Protein 6TA7 (pdb70)

InterPro domains:
  IPR000504 RNA recognition motif domain [PF00076] (342-396)
  IPR000504 RNA recognition motif domain [PS50102] (340-415)
  IPR000504 RNA recognition motif domain [SM00360] (341-411)
  IPR002075 Nuclear transport factor 2 domain [PF02136] (11-133)
  IPR012677 Nucleotide-binding alpha-beta plait domain superfamily [G3DSA:3.30.70.330] (318-453)
  IPR018222 Nuclear transport factor 2, eukaryote [PS50177] (11-133)
  IPR018222 Nuclear transport factor 2, eukaryote [cd00780] (7-135)
  IPR032710 NTF2-like domain superfamily [SSF54427] (4-133)
  IPR034374 G3BP1, RNA recognition motif [cd12463] (337-416)
  IPR035979 RNA-binding domain superfamily [SSF54928] (336-443)
  IPR039539 Ras GTPase-activating protein-binding protein [PTHR10693] (8-444)

Organism: Homo sapiens (NCBI:txid9606)

Secondary structure (P-SEA, 3-state):
ccccccccaaaaaaaaaaaaaaaaacccccccccccccbbbbccccccccbbbbbbcaaaaaaaaaaaccccbbbbbcbbbbbbccccbbbbbbbbbbbccccccccccbbbbbccccccbbbbbbccccc/ccccaaaaaaaaaaaaaaaaacccccccccccccbbbbccccccccccbbbbbcaaaaaaaaaaacccbbbbbbcbbbbbbccccbbbbbbbbbbbcccccbbbbcbbbbbcccccccbbbbbbccccc/ccccaaaaaaaaaaaaaaaaacccccccccccccbbbbcbbbccccbbbbbcaaaaaaaaaaacccbbbbbbcbbbbbbccccbbbbbbbbbbbccccccccccbbbbbcccccccbbbbbbcccccc/ccccaaaaaaaaaaaaaaaaacccccccccccccbbbbccccccccaaaaaaaaaaaccccbbbbbcbbbbbbccccbbbbbbbbbbbccccccccbbbbbbbbbcccccccccbbbbbbccccc/cccccaaaaaaaaaaaaaaaaaccccccccccccccccccccccccaaaaaaaaaaaccccbbbbbcbbbbbbccccbbbbbbbbbbbccccccccbbbbbbbcccccccccccbbbbbbccccc/cccccccaaaaaaaaaaaaaaaaacccccccccccccbbbbbccccccbbbbbcaaaaaaaaaaaccccbbbbbcbbbbbbccccbbbbbbbbbbbccccccccbbbbbbbcccccccccccbbbbbcc/cccccccccccccccccccc/cccc

B-factor: mean 66.83, std 31.24, range [25.04, 595.32]

Sequence (791 aa):
SMVMEKPSPLLVGREFVRQYYTLLNQAPDMLHRFYGKNSSYVHGGLDSNKPADAVYGQKEIHRKVMSQNFTNCHTKIRHVDDAHATLNDGVVVQVMGLLSNNNQALRRFMQTFVLAPFYVHNDIFRYQDEVFEKPSPLLVGREFVRQYYTLLNQAPDMLHRFYGKNSSYVHGGLDSNGKPADAVYGQKEIHRKVMSQNFTNCHTKIRHVDAHATLNDGVVVQVMGLLSNNNQALRRFMQTFVLAPEFYVHNDIFRYQDEVFEKPSPLLVGREFVRQYYTLLNQAPDMLHRFYGKNSSYVHGADAVYGQKEIHRKVMSQNFTNCHTKIRHVDAHATLNDGVVVQVMGLLSNNNQALRRFMQTFVLAPEGANKFYVHNDIFRYQDEVFMVMEKPSPLLVGREFVRQYYTLLNQAPDMLHRFYGKNSSYVHGGLDSPADAVYGQKEIHRKVMSQNFTNCHTKIRHVDAHATLNDGVVVQVMGLLSNNNQALRRFMQTFVLAPEVANKFYVHNDIFRYQMAQMQGPYNFIQDSMLDFENYNFIEKPSPLLVGREFVRQYYTLLNQAPDMLHRFYGKNSSYVHGGLDSKPADAVYGQKEIHRKVMSQNFTNCHTKIRHVDAHATLNDGVVVQVMGLLSNNNQALRRFMQTFVLAPEFYVHNDIFRYQDEVFGMEKPSPLLVGREFVRQYYTLLNQAPDMLHRFYGKNSSYVHADAVYGQKEIHRKVMSQNFTNCHTKIRHVDAHATLNDGVVVQVMGLLSNNNQALRRFMQTFVLAPEVANKFYVHNDIFRYQDEVF

GO terms:
  GO:0005737 cytoplasm (C, IDA)
  GO:0010494 cytoplasmic stress granule (C, IDA)
  GO:0043024 ribosomal small subunit binding (F, IDA)
  GO:0032481 positive regulation of type I interferon production (P, IDA)
  GO:0034063 stress granule assembly (P, IDA)
  GO:0140693 molecular condensate scaffold activity (F, IDA)
  GO:0005634 nucleus (C, EXP)
  GO:0016887 ATP hydrolysis activity (F, EXP)
  GO:0032481 positive regulation of type I interferon production (P, IMP)
  GO:0051607 defense response to virus (P, IMP)
  GO:0005515 protein binding (F, IPI)
  GO:0005634 nucleus (C, TAS)
  GO:0003678 DNA helicase activity (F, TAS)
  GO:0003724 RNA helicase activity (F, TAS)
  GO:0007265 Ras protein signal transduction (P, TAS)
  GO:0003678 DNA helicase activity (F, IDA)
  GO:0003724 RNA helicase activity (F, IDA)
  GO:0033677 DNA/RNA helicase activity (F, IDA)
  GO:0005829 cytosol (C, TAS)
  GO:0005829 cytosol (C, IDA)

Structure (mmCIF, N/CA/C/O backbone):
data_6TA7
#
_entry.id   6TA7
#
_cell.length_a   81.558
_cell.length_b   100.038
_cell.length_c   113.345
_cell.angle_alpha   90.000
_cell.angle_beta   90.000
_cell.angle_gamma   90.000
#
_symmetry.space_group_name_H-M   'P 21 21 21'
#
loop_
_entity.id
_entity.type
_entity.pdbx_description
1 polymer 'Ras GTPase-activating protein-binding protein 1'
2 polymer Caprin-1
3 non-polymer 'SODIUM ION'
4 non-polymer 'CHLORIDE ION'
5 water water
#
loop_
_atom_site.group_PDB
_atom_site.id
_atom_site.type_symbol
_atom_site.label_atom_id
_atom_site.label_alt_id
_atom_site.label_comp_id
_atom_site.label_asym_id
_atom_site.label_entity_id
_atom_site.label_seq_id
_atom_site.pdbx_PDB_ins_code
_atom_site.Cartn_x
_atom_site.Cartn_y
_atom_site.Cartn_z
_atom_site.occupancy
_atom_site.B_iso_or_equiv
_atom_site.auth_seq_id
_atom_site.auth_comp_id
_atom_site.auth_asym_id
_atom_site.auth_atom_id
_atom_site.pdbx_PDB_model_num
ATOM 1 N N . SER A 1 1 ? -14.66600 -32.85000 -12.47100 1.000 93.38225 0 SER A N 1
ATOM 2 C CA . SER A 1 1 ? -13.36100 -32.80700 -11.82200 1.000 98.08808 0 SER A CA 1
ATOM 3 C C . SER A 1 1 ? -12.87100 -31.37400 -11.64900 1.000 95.71411 0 SER A C 1
ATOM 4 O O . SER A 1 1 ? -12.50200 -30.96300 -10.54700 1.000 93.57175 0 SER A O 1
ATOM 7 N N . MET A 1 2 ? -12.86200 -30.61400 -12.74100 1.000 89.77655 1 MET A N 1
ATOM 8 C CA . MET A 1 2 ? -12.37900 -29.24200 -12.67700 1.000 76.82237 1 MET A CA 1
ATOM 9 C C . MET A 1 2 ? -12.94900 -28.44200 -13.83600 1.000 67.98973 1 MET A C 1
ATOM 10 O O . MET A 1 2 ? -13.17200 -28.97700 -14.92200 1.000 79.62007 1 MET A O 1
ATOM 24 N N . VAL A 1 3 ? -13.16200 -27.14700 -13.59700 1.000 60.25722 2 VAL A N 1
ATOM 25 C CA . VAL A 1 3 ? -13.66100 -26.24100 -14.62900 1.000 61.18628 2 VAL A CA 1
ATOM 26 C C . VAL A 1 3 ? -13.03800 -24.87000 -14.41100 1.000 54.26177 2 VAL A C 1
ATOM 27 O O . VAL A 1 3 ? -13.22100 -24.25800 -13.35400 1.000 56.13831 2 VAL A O 1
ATOM 40 N N . MET A 1 4 ? -12.28700 -24.40200 -15.40100 1.000 51.94044 3 MET A N 1
ATOM 41 C CA . MET A 1 4 ? -11.61400 -23.11700 -15.33600 1.000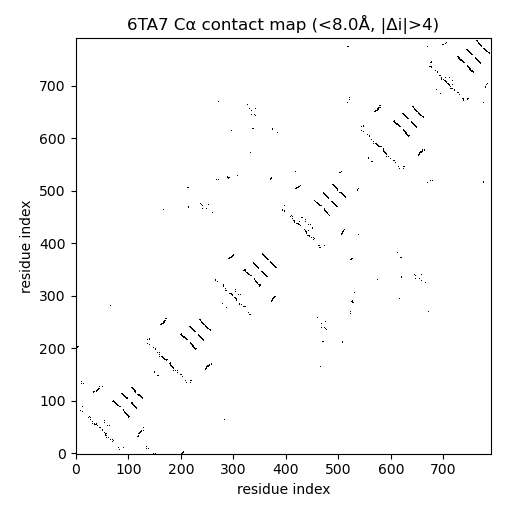 46.31345 3 MET A CA 1
ATOM 42 C C . MET A 1 4 ? -11.67700 -22.48400 -16.71000 1.000 46.81088 3 MET A C 1
ATOM 43 O O . MET A 1 4 ? -11.53900 -23.18100 -17.71600 1.000 52.87476 3 MET A O 1
ATOM 57 N N . GLU A 1 5 ? -11.88300 -21.17200 -16.74600 1.000 48.78480 4 GLU A N 1
ATOM 58 C CA . GLU A 1 5 ? -11.95600 -20.46800 -18.01400 1.000 55.71721 4 GLU A CA 1
ATOM 59 C C . GLU A 1 5 ? -10.63700 -20.59800 -18.76300 1.000 61.52580 4 GLU A C 1
ATOM 60 O O . GLU A 1 5 ? -9.55500 -20.65300 -18.16800 1.000 49.91388 4 GLU A O 1
ATOM 72 N N . LYS A 1 6 ? -10.74100 -20.65800 -20.08500 1.000 57.85694 5 LYS A N 1
ATOM 73 C CA . LYS A 1 6 ? -9.56600 -20.72100 -20.93300 1.000 54.89342 5 LYS A CA 1
ATOM 74 C C . LYS A 1 6 ? -8.74800 -19.44000 -20.77900 1.000 48.15841 5 LYS A C 1
ATOM 75 O O . LYS A 1 6 ? -9.29200 -18.38000 -20.45800 1.000 49.02693 5 LYS A O 1
ATOM 94 N N . PRO A 1 7 ? -7.43600 -19.50600 -20.99000 1.000 56.03567 6 PRO A N 1
ATOM 95 C CA . PRO A 1 7 ? -6.63200 -18.28100 -20.91700 1.000 53.41167 6 PRO A CA 1
ATOM 96 C C . PRO A 1 7 ? -7.01100 -17.28600 -22.00700 1.000 44.62377 6 PRO A C 1
ATOM 97 O O . PRO A 1 7 ? -7.35000 -17.65100 -23.13500 1.000 54.87763 6 PRO A O 1
ATOM 108 N N . SER A 1 8 ? -6.93200 -16.00900 -21.65400 1.000 45.58704 7 SER A N 1
ATOM 109 C CA . SER A 1 8 ? -7.23700 -14.92400 -22.57000 1.000 44.15003 7 SER A CA 1
ATOM 110 C C . SER A 1 8 ? -6.30900 -14.96100 -23.79100 1.000 47.33462 7 SER A C 1
ATOM 111 O O . SER A 1 8 ? -5.15000 -15.38100 -23.69600 1.000 47.84521 7 SER A O 1
ATOM 119 N N . PRO A 1 9 ? -6.79900 -14.55500 -24.96600 1.000 43.99475 8 PRO A N 1
ATOM 120 C CA . PRO A 1 9 ? -5.90400 -14.49200 -26.13200 1.000 40.54433 8 PRO A CA 1
ATOM 121 C C . PRO A 1 9 ? -4.64400 -13.68200 -25.86300 1.000 41.38917 8 PRO A C 1
ATOM 122 O O . PRO A 1 9 ? -3.57400 -14.00800 -26.39300 1.000 40.54433 8 PRO A O 1
ATOM 133 N N . LEU A 1 10 ? -4.73000 -12.63600 -25.04300 1.000 36.66229 9 LEU A N 1
ATOM 134 C CA . LEU A 1 10 ? -3.53900 -11.83800 -24.77600 1.000 44.12108 9 LEU A CA 1
ATOM 135 C C . LEU A 1 10 ? -2.49900 -12.63000 -23.99100 1.000 36.68861 9 LEU A C 1
ATOM 136 O O . LEU A 1 10 ? -1.29900 -12.53200 -24.27000 1.000 40.09954 9 LEU A O 1
ATOM 152 N N . LEU A 1 11 ? -2.93000 -13.44300 -23.02700 1.000 44.31584 10 LEU A N 1
ATOM 153 C CA . LEU A 1 11 ? -1.97500 -14.25700 -22.27300 1.000 44.39480 10 LEU A CA 1
ATOM 154 C C . LEU A 1 11 ? -1.30100 -15.28400 -23.17600 1.000 45.35544 10 LEU A C 1
ATOM 155 O O . LEU A 1 11 ? -0.08200 -15.50500 -23.08800 1.000 42.73670 10 LEU A O 1
ATOM 171 N N . VAL A 1 12 ? -2.07500 -15.92000 -24.05600 1.000 37.88086 11 VAL A N 1
ATOM 172 C CA . VAL A 1 12 ? -1.51000 -16.90500 -24.98100 1.000 38.30986 11 VAL A CA 1
ATOM 173 C C . VAL A 1 12 ? -0.53200 -16.23600 -25.94200 1.000 43.54206 11 VAL A C 1
ATOM 174 O O . VAL A 1 12 ? 0.59200 -16.71200 -26.15500 1.000 43.99212 11 VAL A O 1
ATOM 187 N N . GLY A 1 13 ? -0.94700 -15.11300 -26.53000 1.000 42.45509 12 GLY A N 1
ATOM 188 C CA . GLY A 1 13 ? -0.11400 -14.43500 -27.50800 1.000 38.75728 12 GLY A CA 1
ATOM 189 C C . GLY A 1 13 ? 1.17200 -13.90300 -26.91700 1.000 40.84174 12 GLY A C 1
ATOM 190 O O . GLY A 1 13 ? 2.23300 -13.99000 -27.54000 1.000 40.16008 12 GLY A O 1
ATOM 194 N N . ARG A 1 14 ? 1.08800 -13.29800 -25.73300 1.000 40.31010 13 ARG A N 1
ATOM 195 C CA . ARG A 1 14 ? 2.28600 -12.77700 -25.08700 1.000 38.76254 13 ARG A CA 1
ATOM 196 C C . ARG A 1 14 ? 3.26000 -13.89800 -24.75300 1.000 43.23939 13 ARG A C 1
ATOM 197 O O . ARG A 1 14 ? 4.47200 -13.73900 -24.92100 1.000 39.10995 13 ARG A O 1
ATOM 218 N N . GLU A 1 15 ? 2.76100 -15.04200 -24.27500 1.000 34.53835 14 GLU A N 1
ATOM 219 C CA . GLU A 1 15 ? 3.66500 -16.15200 -23.98000 1.000 35.41214 14 GLU A CA 1
ATOM 220 C C . GLU A 1 15 ? 4.28700 -16.69600 -25.26500 1.000 37.71505 14 GLU A C 1
ATOM 221 O O . GLU A 1 15 ? 5.47200 -17.04300 -25.28800 1.000 37.38080 14 GLU A O 1
ATOM 233 N N . PHE A 1 16 ? 3.51800 -16.75000 -26.35800 1.000 38.20458 15 PHE A N 1
ATOM 234 C CA . PHE A 1 16 ? 4.10900 -17.22100 -27.60100 1.000 35.01472 15 PHE A CA 1
ATOM 235 C C . PHE A 1 16 ? 5.20300 -16.27800 -28.07100 1.000 32.44336 15 PHE A C 1
ATOM 236 O O . PHE A 1 16 ? 6.27000 -16.71600 -28.51000 1.000 36.15960 15 PHE A O 1
ATOM 253 N N . VAL A 1 17 ? 4.94400 -14.97700 -28.01900 1.000 31.76170 16 VAL A N 1
ATOM 254 C CA . VAL A 1 17 ? 5.95200 -14.01300 -28.42900 1.000 31.94067 16 VAL A CA 1
ATOM 255 C C . VAL A 1 17 ? 7.21100 -14.17900 -27.58900 1.000 36.27540 16 VAL A C 1
ATOM 256 O O . VAL A 1 17 ? 8.32800 -14.15300 -28.11400 1.000 38.67832 16 VAL A O 1
ATOM 269 N N . ARG A 1 18 ? 7.06000 -14.37300 -26.27500 1.000 35.52268 17 ARG A N 1
ATOM 270 C CA . ARG A 1 18 ? 8.23900 -14.58500 -25.43500 1.000 33.68035 17 ARG A CA 1
ATOM 271 C C . ARG A 1 18 ? 9.02600 -15.81300 -25.88800 1.000 34.07514 17 ARG A C 1
ATOM 272 O O . ARG A 1 18 ? 10.26200 -15.78200 -25.97500 1.000 38.33881 17 ARG A O 1
ATOM 293 N N . GLN A 1 19 ? 8.33000 -16.92100 -26.13800 1.000 39.89952 18 GLN A N 1
ATOM 294 C CA . GLN A 1 19 ? 9.02100 -18.14600 -26.52600 1.000 39.42578 18 GLN A CA 1
ATOM 295 C C . GLN A 1 19 ? 9.69800 -17.97900 -27.87700 1.000 31.10636 18 GLN A C 1
ATOM 296 O O . GLN A 1 19 ? 10.80800 -18.48500 -28.09400 1.000 34.17778 18 GLN A O 1
ATOM 310 N N . TYR A 1 20 ? 9.00800 -17.31300 -28.81300 1.000 32.18281 19 TYR A N 1
ATOM 311 C CA . TYR A 1 20 ? 9.51800 -17.14000 -30.16700 1.000 33.65140 19 TYR A CA 1
ATOM 312 C C . TYR A 1 20 ? 10.84800 -16.40200 -30.14500 1.000 30.36943 19 TYR A C 1
ATOM 313 O O . TYR A 1 20 ? 11.84500 -16.88100 -30.68900 1.000 35.30423 19 TYR A O 1
ATOM 331 N N . TYR A 1 21 ? 10.89400 -15.25800 -29.47200 1.000 32.60654 20 TYR A N 1
ATOM 332 C CA . TYR A 1 21 ? 12.09300 -14.43700 -29.46800 1.000 38.00719 20 TYR A CA 1
ATOM 333 C C . TYR A 1 21 ? 13.14600 -14.95300 -28.50300 1.000 43.07622 20 TYR A C 1
ATOM 334 O O . TYR A 1 21 ? 14.32300 -14.64500 -28.69200 1.000 45.86339 20 TYR A O 1
ATOM 352 N N . THR A 1 22 ? 12.76300 -15.76400 -27.50900 1.000 35.79377 21 THR A N 1
ATOM 353 C CA . THR A 1 22 ? 13.76100 -16.49300 -26.73800 1.000 43.29466 21 THR A CA 1
ATOM 354 C C . THR A 1 22 ? 14.45200 -17.53600 -27.60700 1.000 42.67617 21 THR A C 1
ATOM 355 O O . THR A 1 22 ? 15.67900 -17.64200 -27.59500 1.000 39.39157 21 THR A O 1
ATOM 366 N N . LEU A 1 23 ? 13.67900 -18.28800 -28.39200 1.000 42.94725 22 LEU A N 1
ATOM 367 C CA . LEU A 1 23 ? 14.26300 -19.27700 -29.28600 1.000 41.92608 22 LEU A CA 1
ATOM 368 C C . LEU A 1 23 ? 15.09400 -18.61100 -30.37700 1.000 38.85466 22 LEU A C 1
ATOM 369 O O . LEU A 1 23 ? 16.13500 -19.14000 -30.78100 1.000 46.63191 22 LEU A O 1
ATOM 385 N N . LEU A 1 24 ? 14.65300 -17.44800 -30.86200 1.000 39.20207 23 LEU A N 1
ATOM 386 C CA . LEU A 1 24 ? 15.42600 -16.72800 -31.86500 1.000 39.91268 23 LEU A CA 1
ATOM 387 C C . LEU A 1 24 ? 16.79700 -16.34000 -31.33800 1.000 42.55773 23 LEU A C 1
ATOM 388 O O . LEU A 1 24 ? 17.76600 -16.31700 -32.10000 1.000 40.96544 23 LEU A O 1
ATOM 404 N N . ASN A 1 25 ? 16.90400 -16.03100 -30.04400 1.000 39.29945 24 ASN A N 1
ATOM 405 C CA . ASN A 1 25 ? 18.21000 -15.71200 -29.48700 1.000 45.28964 24 ASN A CA 1
ATOM 406 C C . ASN A 1 25 ? 19.00300 -16.96800 -29.15900 1.000 43.75525 24 ASN A C 1
ATOM 407 O O . ASN A 1 25 ? 20.19600 -17.04400 -29.45300 1.000 49.17432 24 ASN A O 1
ATOM 418 N N . GLN A 1 26 ? 18.35700 -17.95900 -28.54900 1.000 49.57963 25 GLN A N 1
ATOM 419 C CA . GLN A 1 26 ? 19.06000 -19.11800 -28.01200 1.000 49.22432 25 GLN A CA 1
ATOM 420 C C . GLN A 1 26 ? 19.29600 -20.20800 -29.05000 1.000 48.56109 25 GLN A C 1
ATOM 421 O O . GLN A 1 26 ? 20.37100 -20.80500 -29.07400 1.000 50.36920 25 GLN A O 1
ATOM 435 N N . ALA A 1 27 ? 18.30500 -20.51100 -29.88800 1.000 41.44444 26 ALA A N 1
ATOM 436 C CA . ALA A 1 27 ? 18.41900 -21.63600 -30.80600 1.000 40.61803 26 ALA A CA 1
ATOM 437 C C . ALA A 1 27 ? 17.50600 -21.41800 -31.99800 1.000 45.46598 26 ALA A C 1
ATOM 438 O O . ALA A 1 27 ? 16.50100 -22.12000 -32.13900 1.000 39.62580 26 ALA A O 1
ATOM 445 N N . PRO A 1 28 ? 17.83300 -20.45800 -32.88100 1.000 46.22923 27 PRO A N 1
ATOM 446 C CA . PRO A 1 28 ? 16.99800 -20.24500 -34.07900 1.000 40.66540 27 PRO A CA 1
ATOM 447 C C . PRO A 1 28 ? 16.86100 -21.49300 -34.93200 1.000 45.88971 27 PRO A C 1
ATOM 448 O O . PRO A 1 28 ? 15.88600 -21.60000 -35.67900 1.000 48.36106 27 PRO A O 1
ATOM 459 N N . ASP A 1 29 ? 17.79600 -22.44800 -34.82700 1.000 40.22851 28 ASP A N 1
ATOM 460 C CA . ASP A 1 29 ? 17.69900 -23.70800 -35.56800 1.000 42.29718 28 ASP A CA 1
ATOM 461 C C . ASP A 1 29 ? 16.43400 -24.49100 -35.22100 1.000 42.06294 28 ASP A C 1
ATOM 462 O O . ASP A 1 29 ? 16.04400 -25.38600 -35.97600 1.000 48.99535 28 ASP A O 1
ATOM 471 N N . MET A 1 30 ? 15.79800 -24.19800 -34.09400 1.000 41.95766 29 MET A N 1
ATOM 472 C CA . MET A 1 30 ? 14.57500 -24.89100 -33.70700 1.000 53.83277 29 MET A CA 1
ATOM 473 C C . MET A 1 30 ? 13.31800 -24.05200 -33.91900 1.000 46.88720 29 MET A C 1
ATOM 474 O O . MET A 1 30 ? 12.21900 -24.48100 -33.54000 1.000 47.39252 29 MET A O 1
ATOM 488 N N . LEU A 1 31 ? 13.44400 -22.85800 -34.49600 1.000 45.16594 30 LEU A N 1
ATOM 489 C CA . LEU A 1 31 ? 12.25700 -22.04000 -34.73300 1.000 43.38941 30 LEU A CA 1
ATOM 490 C C . LEU A 1 31 ? 11.27200 -22.74000 -35.66700 1.000 32.87499 30 LEU A C 1
ATOM 491 O O . LEU A 1 31 ? 10.04900 -22.59600 -35.51600 1.000 38.03351 30 LEU A O 1
ATOM 507 N N . HIS A 1 32 ? 11.79200 -23.46400 -36.66100 1.000 43.65260 31 HIS A N 1
ATOM 508 C CA . HIS A 1 32 ? 10.95500 -24.11900 -37.66000 1.000 49.33486 31 HIS A CA 1
ATOM 509 C C . HIS A 1 32 ? 9.93500 -25.05300 -37.02600 1.000 48.35843 31 HIS A C 1
ATOM 510 O O . HIS A 1 32 ? 8.89300 -25.30600 -37.63000 1.000 38.95730 31 HIS A O 1
ATOM 524 N N . ARG A 1 33 ? 10.19400 -25.55800 -35.81900 1.000 47.72414 32 ARG A N 1
ATOM 525 C CA . ARG A 1 33 ? 9.26800 -26.49700 -35.19700 1.000 49.10062 32 ARG A CA 1
ATOM 526 C C . ARG A 1 33 ? 7.93600 -25.85900 -34.81600 1.000 47.02669 32 ARG A C 1
ATOM 527 O O . ARG A 1 33 ? 7.03300 -26.58100 -34.37500 1.000 44.70273 32 ARG A O 1
ATOM 548 N N . PHE A 1 34 ? 7.79500 -24.53800 -34.96000 1.000 50.53501 33 PHE A N 1
ATOM 549 C CA . PHE A 1 34 ? 6.50200 -23.89200 -34.76300 1.000 46.25555 33 PHE A CA 1
ATOM 550 C C . PHE A 1 34 ? 5.59100 -24.03900 -35.97200 1.000 40.99439 33 PHE A C 1
ATOM 551 O O . PHE A 1 34 ? 4.38600 -23.79900 -35.84900 1.000 44.92381 33 PHE A O 1
ATOM 568 N N . TYR A 1 35 ? 6.13900 -24.38600 -37.13500 1.000 42.67354 34 TYR A N 1
ATOM 569 C CA . TYR A 1 35 ? 5.42000 -24.25500 -38.39100 1.000 40.32326 34 TYR A CA 1
ATOM 570 C C . TYR A 1 35 ? 5.11800 -25.62400 -38.98800 1.000 42.83671 34 TYR A C 1
ATOM 571 O O . TYR A 1 35 ? 5.78400 -26.61700 -38.68900 1.000 51.77726 34 TYR A O 1
ATOM 589 N N . GLY A 1 36 ? 4.09900 -25.65900 -39.84800 1.000 49.11905 35 GLY A N 1
ATOM 590 C CA . GLY A 1 36 ? 3.71600 -26.87900 -40.53300 1.000 46.54242 35 GLY A CA 1
ATOM 591 C C . GLY A 1 36 ? 3.50400 -26.68000 -42.01800 1.000 56.37255 35 GLY A C 1
ATOM 592 O O . GLY A 1 36 ? 3.87400 -25.64000 -42.57700 1.000 52.64579 35 GLY A O 1
ATOM 596 N N . LYS A 1 37 ? 2.93800 -27.69100 -42.67400 1.000 63.50761 36 LYS A N 1
ATOM 597 C CA . LYS A 1 37 ? 2.61400 -27.55700 -44.08400 1.000 68.36083 36 LYS A CA 1
ATOM 598 C C . LYS A 1 37 ? 1.61200 -26.42300 -44.24900 1.000 75.94068 36 LYS A C 1
ATOM 599 O O . LYS A 1 37 ? 0.65700 -26.29400 -43.47700 1.000 79.77009 36 LYS A O 1
ATOM 603 N N . ASN A 1 38 ? 1.85300 -25.58300 -45.24100 1.000 73.59040 37 ASN A N 1
ATOM 604 C CA . ASN A 1 38 ? 1.02900 -24.41600 -45.52600 1.000 84.28905 37 ASN A CA 1
ATOM 605 C C . ASN A 1 38 ? 1.18300 -23.28800 -44.50600 1.000 67.42914 37 ASN A C 1
ATOM 606 O O . ASN A 1 38 ? 0.37300 -22.35300 -44.49800 1.000 61.48632 37 ASN A O 1
ATOM 617 N N . SER A 1 39 ? 2.23800 -23.29800 -43.69500 1.000 49.02430 38 SER A N 1
ATOM 618 C CA . SER A 1 39 ? 2.56700 -22.13200 -42.89200 1.000 41.67342 38 SER A CA 1
ATOM 619 C C . SER A 1 39 ? 3.31400 -21.13900 -43.77700 1.000 43.04463 38 SER A C 1
ATOM 620 O O . SER A 1 39 ? 4.06800 -21.53400 -44.66800 1.000 42.88146 38 SER A O 1
ATOM 628 N N . SER A 1 40 ? 3.11900 -19.84900 -43.52100 1.000 41.78659 39 SER A N 1
ATOM 629 C CA . SER A 1 40 ? 3.80400 -18.80600 -44.27400 1.000 40.04164 39 SER A CA 1
ATOM 630 C C . SER A 1 40 ? 4.75100 -18.05000 -43.35500 1.000 39.29945 39 SER A C 1
ATOM 631 O O . SER A 1 40 ? 4.49800 -17.89600 -42.15500 1.000 37.77295 39 SER A O 1
ATOM 639 N N . TYR A 1 41 ? 5.84900 -17.57300 -43.93600 1.000 38.64937 40 TYR A N 1
ATOM 640 C CA . TYR A 1 41 ? 6.91200 -16.94500 -43.17000 1.000 37.80453 40 TYR A CA 1
ATOM 641 C C . TYR A 1 41 ? 7.60100 -15.90900 -44.04300 1.000 41.19968 40 TYR A C 1
ATOM 642 O O . TYR A 1 41 ? 7.98000 -16.20800 -45.17600 1.000 39.71792 40 TYR A O 1
ATOM 660 N N . VAL A 1 42 ? 7.76700 -14.70000 -43.51600 1.000 42.25507 41 VAL A N 1
ATOM 661 C CA . VAL A 1 42 ? 8.68000 -13.73800 -44.11600 1.000 44.65799 41 VAL A CA 1
ATOM 662 C C . VAL A 1 42 ? 9.32800 -12.94000 -42.99500 1.000 45.55809 41 VAL A C 1
ATOM 663 O O . VAL A 1 42 ? 8.70500 -12.65500 -41.96900 1.000 39.00731 41 VAL A O 1
ATOM 676 N N . HIS A 1 43 ? 10.59000 -12.57900 -43.18900 1.000 40.14692 42 HIS A N 1
ATOM 677 C CA . HIS A 1 43 ? 11.33000 -11.81700 -42.18300 1.000 40.93649 42 HIS A CA 1
ATOM 678 C C . HIS A 1 43 ? 12.06400 -10.67800 -42.89700 1.000 42.90251 42 HIS A C 1
ATOM 679 O O . HIS A 1 43 ? 13.27500 -10.73000 -43.11100 1.000 43.62892 42 HIS A O 1
ATOM 693 N N . GLY A 1 44 ? 11.31300 -9.65200 -43.28400 1.000 43.59733 43 GLY A N 1
ATOM 694 C CA . GLY A 1 44 ? 11.89000 -8.47800 -43.89400 1.000 45.74233 43 GLY A CA 1
ATOM 695 C C . GLY A 1 44 ? 12.74700 -8.83100 -45.09000 1.000 46.09763 43 GLY A C 1
ATOM 696 O O . GLY A 1 44 ? 12.53700 -9.83600 -45.76700 1.000 45.06593 43 GLY A O 1
ATOM 700 N N . GLY A 1 45 ? 13.72800 -7.98200 -45.35500 1.000 48.13998 44 GLY A N 1
ATOM 701 C CA . GLY A 1 45 ? 14.63700 -8.17900 -46.46500 1.000 49.14800 44 GLY A CA 1
ATOM 702 C C . GLY A 1 45 ? 14.13500 -7.54500 -47.75100 1.000 50.46395 44 GLY A C 1
ATOM 703 O O . GLY A 1 45 ? 12.94800 -7.26900 -47.93100 1.000 50.22707 44 GLY A O 1
ATOM 707 N N . LEU A 1 46 ? 15.07800 -7.32300 -48.66500 1.000 52.31680 45 LEU A N 1
ATOM 708 C CA . LEU A 1 46 ? 14.80700 -6.75100 -49.96900 1.000 58.50965 45 LEU A CA 1
ATOM 709 C C . LEU A 1 46 ? 15.46600 -7.61400 -51.03700 1.000 70.86376 45 LEU A C 1
ATOM 710 O O . LEU A 1 46 ? 16.44700 -8.31400 -50.77500 1.000 59.78348 45 LEU A O 1
ATOM 726 N N . ASP A 1 47 ? 14.91400 -7.55900 -52.24700 1.000 72.33236 46 ASP A N 1
ATOM 727 C CA . ASP A 1 47 ? 15.50800 -8.24800 -53.38300 1.000 89.98974 46 ASP A CA 1
ATOM 728 C C . ASP A 1 47 ? 16.47100 -7.29500 -54.09400 1.000 108.22613 46 ASP A C 1
ATOM 729 O O . ASP A 1 47 ? 16.71500 -6.17600 -53.63800 1.000 99.39613 46 ASP A O 1
ATOM 738 N N . SER A 1 48 ? 17.02100 -7.72300 -55.23500 1.000 133.87395 47 SER A N 1
ATOM 739 C CA . SER A 1 48 ? 17.86200 -6.84300 -56.03200 1.000 146.48598 47 SER A CA 1
ATOM 740 C C . SER A 1 48 ? 17.05400 -5.71500 -56.65500 1.000 152.17088 47 SER A C 1
ATOM 741 O O . SER A 1 48 ? 17.61700 -4.66300 -56.97500 1.000 173.31025 47 SER A O 1
ATOM 749 N N . ASN A 1 49 ? 15.75000 -5.89700 -56.81900 1.000 127.19683 48 ASN A N 1
ATOM 750 C CA . ASN A 1 49 ? 14.90100 -4.89200 -57.44700 1.000 108.91832 48 ASN A CA 1
ATOM 751 C C . ASN A 1 49 ? 15.02600 -3.50000 -56.80200 1.000 95.49303 48 ASN A C 1
ATOM 752 O O . ASN A 1 49 ? 14.02500 -2.88300 -56.42700 1.000 80.60703 48 ASN A O 1
ATOM 755 N N . LYS A 1 51 ? 12.93600 -4.05000 -53.46000 1.000 62.36011 50 LYS A N 1
ATOM 756 C CA . LYS A 1 51 ? 11.55800 -4.49200 -53.24900 1.000 65.49206 50 LYS A CA 1
ATOM 757 C C . LYS A 1 51 ? 11.47900 -5.51400 -52.12000 1.000 57.38056 50 LYS A C 1
ATOM 758 O O . LYS A 1 51 ? 12.33300 -6.39700 -52.01700 1.000 57.68850 50 LYS A O 1
ATOM 762 N N . PRO A 1 52 ? 10.46800 -5.39700 -51.26400 1.000 57.27002 51 PRO A N 1
ATOM 763 C CA . PRO A 1 52 ? 10.35300 -6.33100 -50.13300 1.000 53.21691 51 PRO A CA 1
ATOM 764 C C . PRO A 1 52 ? 10.40800 -7.78700 -50.57600 1.000 51.61145 51 PRO A C 1
ATOM 765 O O . PRO A 1 52 ? 9.79100 -8.18000 -51.56600 1.000 53.65907 51 PRO A O 1
ATOM 776 N N . ALA A 1 53 ? 11.18500 -8.58200 -49.84900 1.000 49.77702 52 ALA A N 1
ATOM 777 C CA . ALA A 1 53 ? 11.37200 -9.98700 -50.18600 1.000 49.94283 52 ALA A CA 1
ATOM 778 C C . ALA A 1 53 ? 10.07100 -10.77100 -50.00800 1.000 47.76099 52 ALA A C 1
ATOM 779 O O . ALA A 1 53 ? 9.18500 -10.39500 -49.23300 1.000 46.84246 52 ALA A O 1
ATOM 786 N N . ASP A 1 54 ? 9.96400 -11.87600 -50.74000 1.000 48.35843 53 ASP A N 1
ATOM 787 C CA . ASP A 1 54 ? 8.75500 -12.68800 -50.74700 1.000 48.01892 53 ASP A CA 1
ATOM 788 C C . ASP A 1 54 ? 8.75600 -13.69100 -49.60100 1.000 45.85023 53 ASP A C 1
ATOM 789 O O . ASP A 1 54 ? 9.80900 -14.11000 -49.11400 1.000 45.22911 53 ASP A O 1
ATOM 798 N N . ALA A 1 55 ? 7.55200 -14.10300 -49.19700 1.000 45.15278 54 ALA A N 1
ATOM 799 C CA . ALA A 1 55 ? 7.40100 -15.12500 -48.17100 1.000 44.41848 54 ALA A CA 1
ATOM 800 C C . ALA A 1 55 ? 7.67900 -16.52500 -48.72600 1.000 47.45569 54 ALA A C 1
ATOM 801 O O . ALA A 1 55 ? 7.60100 -16.77200 -49.93200 1.000 47.25830 54 ALA A O 1
ATOM 808 N N . VAL A 1 56 ? 7.98100 -17.45500 -47.81500 1.000 43.84473 55 VAL A N 1
ATOM 809 C CA . VAL A 1 56 ? 8.12300 -18.86600 -48.14600 1.000 45.61073 55 VAL A CA 1
ATOM 810 C C . VAL A 1 56 ? 7.12000 -19.66700 -47.32100 1.000 44.81064 55 VAL A C 1
ATOM 811 O O . VAL A 1 56 ? 6.53800 -19.17400 -46.35400 1.000 45.43176 55 VAL A O 1
ATOM 824 N N . TYR A 1 57 ? 6.92000 -20.92000 -47.72200 1.000 47.08986 56 TYR A N 1
ATOM 825 C CA . TYR A 1 57 ? 5.85100 -21.73800 -47.16800 1.000 47.16355 56 TYR A CA 1
ATOM 826 C C . TYR A 1 57 ? 6.38200 -23.11800 -46.82500 1.000 50.01916 56 TYR A C 1
ATOM 827 O O . TYR A 1 57 ? 7.26300 -23.64600 -47.50800 1.000 51.43248 56 TYR A O 1
ATOM 845 N N . GLY A 1 58 ? 5.82200 -23.70400 -45.77200 1.000 48.33737 57 GLY A N 1
ATOM 846 C CA . GLY A 1 58 ? 6.22100 -25.04300 -45.36900 1.000 55.87512 57 GLY A CA 1
ATOM 847 C C . GLY A 1 58 ? 7.41400 -25.03600 -44.43400 1.000 53.62748 57 GLY A C 1
ATOM 848 O O . GLY A 1 58 ? 8.34000 -24.23400 -44.55400 1.000 48.48213 57 GLY A O 1
ATOM 852 N N . GLN A 1 59 ? 7.40800 -25.99500 -43.50800 1.000 47.07143 58 GLN A N 1
ATOM 853 C CA . GLN A 1 59 ? 8.41200 -26.03200 -42.45100 1.000 48.68478 58 GLN A CA 1
ATOM 854 C C . GLN A 1 59 ? 9.83200 -26.08200 -43.01100 1.000 48.87165 58 GLN A C 1
ATOM 855 O O . GLN A 1 59 ? 10.75800 -25.49300 -42.43900 1.000 49.36118 58 GLN A O 1
ATOM 869 N N . LYS A 1 60 ? 10.03800 -26.80000 -44.10600 1.000 52.87476 59 LYS A N 1
ATOM 870 C CA . LYS A 1 60 ? 11.41300 -27.01700 -44.53200 1.000 62.86806 59 LYS A CA 1
ATOM 871 C C . LYS A 1 60 ? 11.97900 -25.78800 -45.23200 1.000 52.50103 59 LYS A C 1
ATOM 872 O O . LYS A 1 60 ? 13.13200 -25.41500 -44.99300 1.000 53.44588 59 LYS A O 1
ATOM 891 N N . GLU A 1 61 ? 11.19200 -25.13600 -46.08400 1.000 49.11378 60 GLU A N 1
ATOM 892 C CA . GLU A 1 61 ? 11.65400 -23.87900 -46.65900 1.000 51.70357 60 GLU A CA 1
ATOM 893 C C . GLU A 1 61 ? 11.74100 -22.80000 -45.58700 1.000 46.47399 60 GLU A C 1
ATOM 894 O O . GLU A 1 61 ? 12.65000 -21.96200 -45.60700 1.000 47.12144 60 GLU A O 1
ATOM 906 N N . ILE A 1 62 ? 10.81300 -22.81400 -44.63100 1.000 44.05528 61 ILE A N 1
ATOM 907 C CA . ILE A 1 62 ? 10.86100 -21.83600 -43.55400 1.000 42.08663 61 ILE A CA 1
ATOM 908 C C . ILE A 1 62 ? 12.15200 -21.99600 -42.76200 1.000 43.30782 61 ILE A C 1
ATOM 909 O O . ILE A 1 62 ? 12.84700 -21.01700 -42.47200 1.000 44.77905 61 ILE A O 1
ATOM 925 N N . HIS A 1 63 ? 12.49800 -23.23600 -42.41200 1.000 44.65799 62 HIS A N 1
ATOM 926 C CA . HIS A 1 63 ? 13.75100 -23.47800 -41.71000 1.000 48.40844 62 HIS A CA 1
ATOM 927 C C . HIS A 1 63 ? 14.92300 -22.89900 -42.48400 1.000 55.58298 62 HIS A C 1
ATOM 928 O O . HIS A 1 63 ? 15.76300 -22.18700 -41.92600 1.000 48.95061 62 HIS A O 1
ATOM 942 N N . ARG A 1 64 ? 14.99000 -23.19000 -43.78300 1.000 54.92237 63 ARG A N 1
ATOM 943 C CA . ARG A 1 64 ? 16.11800 -22.72200 -44.57500 1.000 52.81423 63 ARG A CA 1
ATOM 944 C C . ARG A 1 64 ? 16.15400 -21.20300 -44.63400 1.000 51.65356 63 ARG A C 1
ATOM 945 O O . ARG A 1 64 ? 17.23200 -20.60400 -44.60500 1.000 54.35389 63 ARG A O 1
ATOM 966 N N . LYS A 1 65 ? 14.98800 -20.55500 -44.68200 1.000 49.34276 64 LYS A N 1
ATOM 967 C CA . LYS A 1 65 ? 14.97100 -19.09500 -44.68300 1.000 47.96101 64 LYS A CA 1
ATOM 968 C C . LYS A 1 65 ? 15.38500 -18.54400 -43.32600 1.000 47.00827 64 LYS A C 1
ATOM 969 O O . LYS A 1 65 ? 16.13900 -17.56500 -43.24800 1.000 47.96101 64 LYS A O 1
ATOM 988 N N . VAL A 1 66 ? 14.92100 -19.17000 -42.24600 1.000 45.46598 65 VAL A N 1
ATOM 989 C CA . VAL A 1 66 ? 15.34600 -18.75100 -40.91500 1.000 44.96329 65 VAL A CA 1
ATOM 990 C C . VAL A 1 66 ? 16.86800 -18.82000 -40.81600 1.000 47.96628 65 VAL A C 1
ATOM 991 O O . VAL A 1 66 ? 17.52500 -17.85700 -40.40800 1.000 48.62162 65 VAL A O 1
ATOM 1004 N N . MET A 1 67 ? 17.45200 -19.96000 -41.20700 1.000 50.16128 66 MET A N 1
ATOM 1005 C CA . MET A 1 67 ? 18.90800 -20.10200 -41.16400 1.000 53.48799 66 MET A CA 1
ATOM 1006 C C . MET A 1 67 ? 19.60200 -19.11900 -42.10300 1.000 55.35927 66 MET A C 1
ATOM 1007 O O . MET A 1 67 ? 20.75300 -18.73300 -41.86300 1.000 57.83588 66 MET A O 1
ATOM 1021 N N . SER A 1 68 ? 18.92300 -18.71200 -43.17600 1.000 54.53549 67 SER A N 1
ATOM 1022 C CA . SER A 1 68 ? 19.48200 -17.72700 -44.09600 1.000 70.15315 67 SER A CA 1
ATOM 1023 C C . SER A 1 68 ? 19.66600 -16.36700 -43.44000 1.000 61.86794 67 SER A C 1
ATOM 1024 O O . SER A 1 68 ? 20.54200 -15.59600 -43.84900 1.000 58.10960 67 SER A O 1
ATOM 1032 N N . GLN A 1 69 ? 18.84200 -16.04300 -42.44400 1.000 55.64351 68 GLN A N 1
ATOM 1033 C CA . GLN A 1 69 ? 18.94100 -14.75100 -41.77900 1.000 54.11965 68 GLN A CA 1
ATOM 1034 C C . GLN A 1 69 ? 20.16100 -14.65700 -40.87400 1.000 56.53573 68 GLN A C 1
ATOM 1035 O O . GLN A 1 69 ? 20.48700 -13.55600 -40.42100 1.000 54.76972 68 GLN A O 1
ATOM 1049 N N . ASN A 1 70 ? 20.83300 -15.76900 -40.59800 1.000 60.92046 69 ASN A N 1
ATOM 1050 C CA . ASN A 1 70 ? 21.98500 -15.79000 -39.69800 1.000 58.44911 69 ASN A CA 1
ATOM 1051 C C . ASN A 1 70 ? 21.67300 -15.06600 -38.38100 1.000 57.03052 69 ASN A C 1
ATOM 1052 O O . ASN A 1 70 ? 22.31600 -14.08200 -38.00500 1.000 62.98124 69 ASN A O 1
ATOM 1063 N N . PHE A 1 71 ? 20.68400 -15.59500 -37.65800 1.000 53.91699 70 PHE A N 1
ATOM 1064 C CA . PHE A 1 71 ? 20.35000 -15.05000 -36.34300 1.000 52.56157 70 PHE A CA 1
ATOM 1065 C C . PHE A 1 71 ? 21.49500 -15.37800 -35.39400 1.000 55.33821 70 PHE A C 1
ATOM 1066 O O . PHE A 1 71 ? 21.74200 -16.54900 -35.09200 1.000 56.14621 70 PHE A O 1
ATOM 1083 N N . THR A 1 72 ? 22.19200 -14.34800 -34.92000 1.000 57.06474 71 THR A N 1
ATOM 1084 C CA . THR A 1 72 ? 23.32500 -14.51200 -34.01600 1.000 60.15721 71 THR A CA 1
ATOM 1085 C C . THR A 1 72 ? 23.20300 -13.47300 -32.91300 1.000 60.14142 71 THR A C 1
ATOM 1086 O O . THR A 1 72 ? 23.13500 -12.27100 -33.19200 1.000 63.96293 71 THR A O 1
ATOM 1097 N N . ASN A 1 73 ? 23.13800 -13.93400 -31.66600 1.000 67.73707 72 ASN A N 1
ATOM 1098 C CA . ASN A 1 73 ? 23.06000 -13.03100 -30.51800 1.000 76.79868 72 ASN A CA 1
ATOM 1099 C C . ASN A 1 73 ? 21.91400 -12.04100 -30.69200 1.000 63.45234 72 ASN A C 1
ATOM 1100 O O . ASN A 1 73 ? 22.02700 -10.87400 -30.30600 1.000 58.75968 72 ASN A O 1
ATOM 1111 N N . CYS A 1 74 ? 20.82400 -12.51300 -31.30600 1.000 53.93015 73 CYS A N 1
ATOM 1112 C CA . CYS A 1 74 ? 19.68100 -11.67400 -31.64600 1.000 52.12467 73 CYS A CA 1
ATOM 1113 C C . CYS A 1 74 ? 18.98900 -11.20400 -30.37700 1.000 52.86686 73 CYS A C 1
ATOM 1114 O O . CYS A 1 74 ? 18.50800 -12.02700 -29.59600 1.000 51.67198 73 CYS A O 1
ATOM 1122 N N . HIS A 1 75 ? 18.95800 -9.89200 -30.15900 1.000 52.61947 74 HIS A N 1
ATOM 1123 C CA . HIS A 1 75 ? 18.31800 -9.30300 -28.99100 1.000 53.82487 74 HIS A CA 1
ATOM 1124 C C . HIS A 1 75 ? 17.13400 -8.47400 -29.45600 1.000 53.72223 74 HIS A C 1
ATOM 1125 O O . HIS A 1 75 ? 17.23000 -7.74000 -30.44600 1.000 53.07215 74 HIS A O 1
ATOM 1139 N N . THR A 1 76 ? 16.00900 -8.63200 -28.75800 1.000 50.42710 75 THR A N 1
ATOM 1140 C CA . THR A 1 76 ? 14.74700 -8.01000 -29.12400 1.000 57.27266 75 THR A CA 1
ATOM 1141 C C . THR A 1 76 ? 14.12700 -7.35000 -27.90200 1.000 63.42866 75 THR A C 1
ATOM 1142 O O . THR A 1 76 ? 14.11900 -7.93600 -26.81600 1.000 74.65106 75 THR A O 1
ATOM 1153 N N . LYS A 1 77 ? 13.60200 -6.13600 -28.08000 1.000 48.31106 76 LYS A N 1
ATOM 1154 C CA . LYS A 1 77 ? 12.80100 -5.47600 -27.05200 1.000 50.71134 76 LYS A CA 1
ATOM 1155 C C . LYS A 1 77 ? 11.39700 -5.29600 -27.61200 1.000 48.23999 76 LYS A C 1
ATOM 1156 O O . LYS A 1 77 ? 11.19700 -4.57900 -28.59800 1.000 42.04978 76 LYS A O 1
ATOM 1175 N N . ILE A 1 78 ? 10.43400 -5.97000 -27.00200 1.000 43.39204 77 ILE A N 1
ATOM 1176 C CA . ILE A 1 78 ? 9.05700 -5.92500 -27.47600 1.000 45.17384 77 ILE A CA 1
ATOM 1177 C C . ILE A 1 78 ? 8.40000 -4.68200 -26.89800 1.000 46.56085 77 ILE A C 1
ATOM 1178 O O . ILE A 1 78 ? 8.28900 -4.54600 -25.67800 1.000 47.11881 77 ILE A O 1
ATOM 1194 N N . ARG A 1 79 ? 7.93300 -3.79000 -27.77000 1.000 38.54146 78 ARG A N 1
ATOM 1195 C CA . ARG A 1 79 ? 7.30200 -2.56200 -27.31800 1.000 39.64160 78 ARG A CA 1
ATOM 1196 C C . ARG A 1 79 ? 5.77900 -2.60000 -27.38100 1.000 43.65523 78 ARG A C 1
ATOM 1197 O O . ARG A 1 79 ? 5.12900 -1.76600 -26.74600 1.000 44.08160 78 ARG A O 1
ATOM 1218 N N . HIS A 1 80 ? 5.19500 -3.53400 -28.12000 1.000 38.06509 79 HIS A N 1
ATOM 1219 C CA . HIS A 1 80 ? 3.74500 -3.59800 -28.23600 1.000 37.84664 79 HIS A CA 1
ATOM 1220 C C . HIS A 1 80 ? 3.37900 -5.01600 -28.61800 1.000 38.30196 79 HIS A C 1
ATOM 1221 O O . HIS A 1 80 ? 3.97300 -5.58600 -29.53600 1.000 35.81482 79 HIS A O 1
ATOM 1235 N N . VAL A 1 81 ? 2.41300 -5.58500 -27.91200 1.000 36.85968 80 VAL A N 1
ATOM 1236 C CA . VAL A 1 81 ? 1.83300 -6.86600 -28.29000 1.000 32.66444 80 VAL A CA 1
ATOM 1237 C C . VAL A 1 81 ? 0.33000 -6.75400 -28.08200 1.000 38.27301 80 VAL A C 1
ATOM 1238 O O . VAL A 1 81 ? -0.11300 -6.36100 -27.00000 1.000 34.43834 80 VAL A O 1
ATOM 1251 N N A ASP A 1 82 ? -0.45300 -7.10500 -29.09700 0.660 31.88014 81 ASP A N 1
ATOM 1252 N N B ASP A 1 82 ? -0.43700 -7.02900 -29.14200 0.340 34.89366 81 ASP A N 1
ATOM 1253 C CA A ASP A 1 82 ? -1.90100 -7.17700 -28.94100 0.660 38.78360 81 ASP A CA 1
ATOM 1254 C CA B ASP A 1 82 ? -1.88900 -7.16900 -29.12800 0.340 38.61252 81 ASP A CA 1
ATOM 1255 C C A ASP A 1 82 ? -2.39900 -8.43100 -29.63500 0.660 34.67521 81 ASP A C 1
ATOM 1256 C C B ASP A 1 82 ? -2.20300 -8.59000 -29.57000 0.340 36.09380 81 ASP A C 1
ATOM 1257 O O A ASP A 1 82 ? -2.08000 -8.66600 -30.80400 0.660 41.87871 81 ASP A O 1
ATOM 1258 O O B ASP A 1 82 ? -1.53300 -9.12100 -30.45900 0.340 31.53799 81 ASP A O 1
ATOM 1275 N N . ALA A 1 83 ? -3.13700 -9.25000 -28.89100 1.000 32.00647 82 ALA A N 1
ATOM 1276 C CA . ALA A 1 83 ? -3.62800 -10.53200 -29.37000 1.000 32.27492 82 ALA A CA 1
ATOM 1277 C C . ALA A 1 83 ? -5.13500 -10.64900 -29.20500 1.000 36.10959 82 ALA A C 1
ATOM 1278 O O . ALA A 1 83 ? -5.70700 -10.14100 -28.23700 1.000 35.15948 82 ALA A O 1
ATOM 1285 N N . HIS A 1 84 ? -5.77000 -11.33500 -30.15200 1.000 33.05923 83 HIS A N 1
ATOM 1286 C CA . HIS A 1 84 ? -7.22200 -11.42000 -30.20000 1.000 32.24860 83 HIS A CA 1
ATOM 1287 C C . HIS A 1 84 ? -7.64800 -12.76900 -30.74500 1.000 36.28856 83 HIS A C 1
ATOM 1288 O O . HIS A 1 84 ? -6.95200 -13.37900 -31.56800 1.000 31.12215 83 HIS A O 1
ATOM 1302 N N . ALA A 1 85 ? -8.79600 -13.23300 -30.26300 1.000 33.73036 84 ALA A N 1
ATOM 1303 C CA . ALA A 1 85 ? -9.39800 -14.44300 -30.80000 1.000 34.22779 84 ALA A CA 1
ATOM 1304 C C . ALA A 1 85 ? -9.74500 -14.21600 -32.26600 1.000 33.88827 84 ALA A C 1
ATOM 1305 O O . ALA A 1 85 ? -10.15000 -13.11800 -32.66400 1.000 34.13567 84 ALA A O 1
ATOM 1312 N N . THR A 1 86 ? -9.55700 -15.24900 -33.08100 1.000 35.14632 85 THR A N 1
ATOM 1313 C CA . THR A 1 86 ? -9.86200 -15.13600 -34.50300 1.000 34.59625 85 THR A CA 1
ATOM 1314 C C . THR A 1 86 ? -10.53500 -16.42000 -34.97200 1.000 45.36860 85 THR A C 1
ATOM 1315 O O . THR A 1 86 ? -11.07300 -17.19900 -34.17700 1.000 41.22863 85 THR A O 1
ATOM 1326 N N . LEU A 1 87 ? -10.51700 -16.64000 -36.28800 1.000 48.75058 86 LEU A N 1
ATOM 1327 C CA . LEU A 1 87 ? -11.20000 -17.78000 -36.88200 1.000 39.79161 86 LEU A CA 1
ATOM 1328 C C . LEU A 1 87 ? -10.84600 -19.06700 -36.15200 1.000 38.39408 86 LEU A C 1
ATOM 1329 O O . LEU A 1 87 ? -9.70000 -19.27700 -35.75400 1.000 43.56575 86 LEU A O 1
ATOM 1345 N N . ASN A 1 88 ? -11.85300 -19.91700 -35.95500 1.000 39.76793 87 ASN A N 1
ATOM 1346 C CA . ASN A 1 88 ? -11.66700 -21.26400 -35.40400 1.000 52.00360 87 ASN A CA 1
ATOM 1347 C C . ASN A 1 88 ? -10.93400 -21.21500 -34.06400 1.000 44.79748 87 ASN A C 1
ATOM 1348 O O . ASN A 1 88 ? -10.18400 -22.12500 -33.69800 1.000 48.96113 87 ASN A O 1
ATOM 1359 N N . ASP A 1 89 ? -11.19000 -20.16500 -33.29500 1.000 39.74950 88 ASP A N 1
ATOM 1360 C CA . ASP A 1 89 ? -10.58000 -19.97400 -31.98700 1.000 47.65835 88 ASP A CA 1
ATOM 1361 C C . ASP A 1 89 ? -9.05800 -19.91900 -32.06100 1.000 43.55259 88 ASP A C 1
ATOM 1362 O O . ASP A 1 89 ? -8.37600 -20.19400 -31.07300 1.000 40.53644 88 ASP A O 1
ATOM 1371 N N . GLY A 1 90 ? -8.51300 -19.55300 -33.21400 1.000 40.96017 89 GLY A N 1
ATOM 1372 C CA . GLY A 1 90 ? -7.11200 -19.22200 -33.30700 1.000 38.31775 89 GLY A CA 1
ATOM 1373 C C . GLY A 1 90 ? -6.85000 -17.90600 -32.61100 1.000 41.19704 89 GLY A C 1
ATOM 1374 O O . GLY A 1 90 ? -7.73300 -17.28200 -32.01600 1.000 36.67545 89 GLY A O 1
ATOM 1378 N N . VAL A 1 91 ? -5.59500 -17.48000 -32.67800 1.000 36.81494 90 VAL A N 1
ATOM 1379 C CA . VAL A 1 91 ? -5.16800 -16.21700 -32.09700 1.000 28.39551 90 VAL A CA 1
ATOM 1380 C C . VAL A 1 91 ? -4.35500 -15.44400 -33.11900 1.000 30.26415 90 VAL A C 1
ATOM 1381 O O . VAL A 1 91 ? -3.36500 -15.95700 -33.65000 1.000 31.18795 90 VAL A O 1
ATOM 1394 N N . VAL A 1 92 ? -4.75000 -14.20100 -33.36600 1.000 28.56658 91 VAL A N 1
ATOM 1395 C CA . VAL A 1 92 ? -3.97300 -13.28900 -34.19100 1.000 34.27253 91 VAL A CA 1
ATOM 1396 C C . VAL A 1 92 ? -3.22800 -12.34900 -33.26000 1.000 36.08064 91 VAL A C 1
ATOM 1397 O O . VAL A 1 92 ? -3.81700 -11.79500 -32.32400 1.000 30.02202 91 VAL A O 1
ATOM 1410 N N . VAL A 1 93 ? -1.92900 -12.18800 -33.50500 1.000 32.41441 92 VAL A N 1
ATOM 1411 C CA . VAL A 1 93 ? -1.04900 -11.40600 -32.64800 1.000 29.02453 92 VAL A CA 1
ATOM 1412 C C . VAL A 1 93 ? -0.37800 -10.32600 -33.48400 1.000 31.54852 92 VAL A C 1
ATOM 1413 O O . VAL A 1 93 ? 0.19700 -10.61800 -34.53700 1.000 35.70954 92 VAL A O 1
ATOM 1426 N N . GLN A 1 94 ? -0.42900 -9.09000 -32.99900 1.000 31.75644 93 GLN A N 1
ATOM 1427 C CA . GLN A 1 94 ? 0.27800 -7.97000 -33.59700 1.000 31.61958 93 GLN A CA 1
ATOM 1428 C C . GLN A 1 94 ? 1.42300 -7.55800 -32.67700 1.000 35.18580 93 GLN A C 1
ATOM 1429 O O . GLN A 1 94 ? 1.21700 -7.34900 -31.47900 1.000 34.70153 93 GLN A O 1
ATOM 1443 N N . VAL A 1 95 ? 2.62200 -7.43100 -33.24600 1.000 30.16414 94 VAL A N 1
ATOM 1444 C CA . VAL A 1 95 ? 3.83300 -7.14000 -32.48900 1.000 26.35053 94 VAL A CA 1
ATOM 1445 C C . VAL A 1 95 ? 4.58800 -5.98400 -33.13400 1.000 30.20889 94 VAL A C 1
ATOM 1446 O O . VAL A 1 95 ? 4.77100 -5.93900 -34.35700 1.000 36.11749 94 VAL A O 1
ATOM 1459 N N . MET A 1 96 ? 5.04000 -5.05500 -32.30100 1.000 32.74603 95 MET A N 1
ATOM 1460 C CA . MET A 1 96 ? 5.97400 -4.02100 -32.71800 1.000 30.60367 95 MET A CA 1
ATOM 1461 C C . MET A 1 96 ? 7.09700 -3.96400 -31.70100 1.000 37.18604 95 MET A C 1
ATOM 1462 O O . MET A 1 96 ? 6.84700 -4.02100 -30.49300 1.000 37.60714 95 MET A O 1
ATOM 1476 N N . GLY A 1 97 ? 8.32400 -3.84700 -32.18600 1.000 37.48081 96 GLY A N 1
ATOM 1477 C CA . GLY A 1 97 ? 9.46000 -3.75200 -31.29600 1.000 39.00994 96 GLY A CA 1
ATOM 1478 C C . GLY A 1 97 ? 10.73400 -3.42600 -32.04500 1.000 36.56228 96 GLY A C 1
ATOM 1479 O O . GLY A 1 97 ? 10.70400 -2.98400 -33.19300 1.000 39.99427 96 GLY A O 1
ATOM 1483 N N . LEU A 1 98 ? 11.85700 -3.66900 -31.37900 1.000 42.67354 97 LEU A N 1
ATOM 1484 C CA . LEU A 1 98 ? 13.17400 -3.45800 -31.95300 1.000 44.07107 97 LEU A CA 1
ATOM 1485 C C . LEU A 1 98 ? 13.95000 -4.76500 -31.92200 1.000 45.58178 97 LEU A C 1
ATOM 1486 O O . LEU A 1 98 ? 13.86100 -5.52900 -30.95400 1.000 44.38953 97 LEU A O 1
ATOM 1502 N N . LEU A 1 99 ? 14.69500 -5.03200 -32.99100 1.000 45.81865 98 LEU A N 1
ATOM 1503 C CA . LEU A 1 99 ? 15.48700 -6.24800 -33.09100 1.000 44.80800 98 LEU A CA 1
ATOM 1504 C C . LEU A 1 99 ? 16.90600 -5.89300 -33.50600 1.000 46.93721 98 LEU A C 1
ATOM 1505 O O . LEU A 1 99 ? 17.10900 -5.21700 -34.51800 1.000 40.29167 98 LEU A O 1
ATOM 1521 N N . SER A 1 100 ? 17.88000 -6.34400 -32.72000 1.000 45.02908 99 SER A N 1
ATOM 1522 C CA . SER A 1 100 ? 19.29100 -6.19600 -33.04900 1.000 50.30603 99 SER A CA 1
ATOM 1523 C C . SER A 1 100 ? 19.85800 -7.58100 -33.31500 1.000 55.28558 99 SER A C 1
ATOM 1524 O O . SER A 1 100 ? 19.86800 -8.43600 -32.42500 1.000 52.69053 99 SER A O 1
ATOM 1532 N N . ASN A 1 101 ? 20.32100 -7.80400 -34.53700 1.000 53.32481 100 ASN A N 1
ATOM 1533 C CA . ASN A 1 101 ? 20.97800 -9.04800 -34.92400 1.000 55.11977 100 ASN A CA 1
ATOM 1534 C C . ASN A 1 101 ? 22.47200 -8.85300 -35.15300 1.000 53.72749 100 ASN A C 1
ATOM 1535 O O . ASN A 1 101 ? 22.88900 -7.77400 -35.60300 1.000 57.93063 100 ASN A O 1
ATOM 1546 N N . ASN A 1 102 ? 23.27300 -9.86000 -34.71900 1.000 59.57030 101 ASN A N 1
ATOM 1547 C CA . ASN A 1 102 ? 24.72100 -9.80500 -34.90700 1.000 83.62055 101 ASN A CA 1
ATOM 1548 C C . ASN A 1 102 ? 25.29800 -8.50800 -34.35800 1.000 89.45809 101 ASN A C 1
ATOM 1549 O O . ASN A 1 102 ? 26.19100 -7.88700 -34.96000 1.000 96.47473 101 ASN A O 1
ATOM 1551 N N . ASN A 1 103 ? 24.82700 -8.13900 -33.16700 1.000 82.83888 102 ASN A N 1
ATOM 1552 C CA . ASN A 1 103 ? 25.31200 -7.01300 -32.42000 1.000 81.28606 102 ASN A CA 1
ATOM 1553 C C . ASN A 1 103 ? 25.22100 -5.73100 -33.21900 1.000 77.50403 102 ASN A C 1
ATOM 1554 O O . ASN A 1 103 ? 25.96600 -4.78500 -32.95600 1.000 76.51707 102 ASN A O 1
ATOM 1564 N N . GLN A 1 104 ? 24.36800 -5.68600 -34.23800 1.000 75.11690 103 GLN A N 1
ATOM 1565 C CA . GLN A 1 104 ? 24.15900 -4.47100 -35.00900 1.000 67.76076 103 GLN A CA 1
ATOM 1566 C C . GLN A 1 104 ? 23.12200 -3.60000 -34.29600 1.000 66.16056 103 GLN A C 1
ATOM 1567 O O . GLN A 1 104 ? 22.54600 -3.98700 -33.27400 1.000 62.20746 103 GLN A O 1
ATOM 1581 N N . ALA A 1 105 ? 22.87700 -2.40900 -34.83600 1.000 65.46048 104 ALA A N 1
ATOM 1582 C CA . ALA A 1 105 ? 21.94400 -1.47500 -34.22200 1.000 62.91017 104 ALA A CA 1
ATOM 1583 C C . ALA A 1 105 ? 20.52500 -2.03700 -34.24400 1.000 54.81973 104 ALA A C 1
ATOM 1584 O O . ALA A 1 105 ? 20.15100 -2.82400 -35.11800 1.000 51.77463 104 ALA A O 1
ATOM 1591 N N . LEU A 1 106 ? 19.73400 -1.62400 -33.26200 1.000 52.78791 105 LEU A N 1
ATOM 1592 C CA . LEU A 1 106 ? 18.34500 -2.04400 -33.19000 1.000 49.26117 105 LEU A CA 1
ATOM 1593 C C . LEU A 1 106 ? 17.53200 -1.45000 -34.33200 1.000 43.57891 105 LEU A C 1
ATOM 1594 O O . LEU A 1 106 ? 17.66200 -0.26800 -34.66600 1.000 50.19549 105 LEU A O 1
ATOM 1610 N N . ARG A 1 107 ? 16.68300 -2.28300 -34.92800 1.000 51.48775 106 ARG A N 1
ATOM 1611 C CA . ARG A 1 107 ? 15.82200 -1.88500 -36.03300 1.000 50.14812 106 ARG A CA 1
ATOM 1612 C C . ARG A 1 107 ? 14.36600 -2.09300 -35.64600 1.000 45.17121 106 ARG A C 1
ATOM 1613 O O . ARG A 1 107 ? 14.00300 -3.15400 -35.12800 1.000 43.87105 106 ARG A O 1
ATOM 1634 N N . ARG A 1 108 ? 13.53500 -1.08300 -35.89200 1.000 44.58166 107 ARG A N 1
ATOM 1635 C CA . ARG A 1 108 ? 12.10900 -1.21100 -35.62000 1.000 42.34192 107 ARG A CA 1
ATOM 1636 C C . ARG A 1 108 ? 11.44600 -2.18900 -36.58900 1.000 44.34742 107 ARG A C 1
ATOM 1637 O O . ARG A 1 108 ? 11.81600 -2.29000 -37.76000 1.000 40.39695 107 ARG A O 1
ATOM 1658 N N . PHE A 1 109 ? 10.43800 -2.90500 -36.10000 1.000 41.83923 108 PHE A N 1
ATOM 1659 C CA . PHE A 1 109 ? 9.74300 -3.86300 -36.94500 1.000 37.46239 108 PHE A CA 1
ATOM 1660 C C . PHE A 1 109 ? 8.26400 -3.92000 -36.59500 1.000 38.70727 108 PHE A C 1
ATOM 1661 O O . PHE A 1 109 ? 7.83800 -3.53400 -35.50100 1.000 33.51191 108 PHE A O 1
ATOM 1678 N N . MET A 1 110 ? 7.49200 -4.40700 -37.56800 1.000 32.82762 109 MET A N 1
ATOM 1679 C CA . MET A 1 110 ? 6.06000 -4.64500 -37.46100 1.000 36.30172 109 MET A CA 1
ATOM 1680 C C . MET A 1 110 ? 5.79600 -6.08200 -37.87800 1.000 42.46035 109 MET A C 1
ATOM 1681 O O . MET A 1 110 ? 6.19300 -6.49700 -38.97100 1.000 41.60236 109 MET A O 1
ATOM 1695 N N . GLN A 1 111 ? 5.09200 -6.82700 -37.03400 1.000 32.32230 110 GLN A N 1
ATOM 1696 C CA . GLN A 1 111 ? 4.92400 -8.25700 -37.22700 1.000 30.40628 110 GLN A CA 1
ATOM 1697 C C . GLN A 1 111 ? 3.50600 -8.68300 -36.88100 1.000 32.61970 110 GLN A C 1
ATOM 1698 O O . GLN A 1 111 ? 2.88800 -8.14700 -35.95800 1.000 33.91722 110 GLN A O 1
ATOM 1712 N N . THR A 1 112 ? 3.01700 -9.67300 -37.62500 1.000 28.80345 111 THR A N 1
ATOM 1713 C CA . THR A 1 112 ? 1.73200 -10.31200 -37.38500 1.000 34.24884 111 THR A CA 1
ATOM 1714 C C . THR A 1 112 ? 1.93300 -11.82400 -37.35000 1.000 28.40867 111 THR A C 1
ATOM 1715 O O . THR A 1 112 ? 2.62200 -12.38400 -38.20900 1.000 30.64315 111 THR A O 1
ATOM 1726 N N . PHE A 1 113 ? 1.36000 -12.47800 -36.34900 1.000 29.35615 112 PHE A N 1
ATOM 1727 C CA . PHE A 1 113 ? 1.29100 -13.93300 -36.28400 1.000 26.79532 112 PHE A CA 1
ATOM 1728 C C . PHE A 1 113 ? -0.16200 -14.39200 -36.33800 1.000 27.35328 112 PHE A C 1
ATOM 1729 O O . PHE A 1 113 ? -1.05400 -13.72500 -35.80900 1.000 31.61695 112 PHE A O 1
ATOM 1746 N N . VAL A 1 114 ? -0.39400 -15.57800 -36.89500 1.000 30.19836 113 VAL A N 1
ATOM 1747 C CA . VAL A 1 114 ? -1.64400 -16.29800 -36.68900 1.000 28.53763 113 VAL A CA 1
ATOM 1748 C C . VAL A 1 114 ? -1.29100 -17.65000 -36.09300 1.000 26.56634 113 VAL A C 1
ATOM 1749 O O . VAL A 1 114 ? -0.53800 -18.42600 -36.70400 1.000 31.31165 113 VAL A O 1
ATOM 1762 N N . LEU A 1 115 ? -1.80900 -17.91000 -34.89400 1.000 28.08231 114 LEU A N 1
ATOM 1763 C CA . LEU A 1 115 ? -1.62600 -19.15000 -34.15000 1.000 29.31667 114 LEU A CA 1
ATOM 1764 C C . LEU A 1 115 ? -2.87700 -20.02200 -34.22000 1.000 30.65104 114 LEU A C 1
ATOM 1765 O O . LEU A 1 115 ? -4.00200 -19.51800 -34.15200 1.000 33.02238 114 LEU A O 1
ATOM 1781 N N . ALA A 1 116 ? -2.66000 -21.33100 -34.38600 1.000 38.11773 115 ALA A N 1
ATOM 1782 C CA . ALA A 1 116 ? -3.72500 -22.31300 -34.34600 1.000 46.04499 115 ALA A CA 1
ATOM 1783 C C . ALA A 1 116 ? -4.41500 -22.29900 -32.98500 1.000 51.32457 115 ALA A C 1
ATOM 1784 O O . ALA A 1 116 ? -3.84900 -21.83200 -31.99100 1.000 48.63741 115 ALA A O 1
ATOM 1791 N N . PRO A 1 117 ? -5.66000 -22.79200 -32.92400 1.000 54.68814 116 PRO A N 1
ATOM 1792 C CA . PRO A 1 117 ? -6.35900 -22.91100 -31.63100 1.000 70.07156 116 PRO A CA 1
ATOM 1793 C C . PRO A 1 117 ? -5.69900 -23.88700 -30.65300 1.000 66.40533 116 PRO A C 1
ATOM 1794 O O . PRO A 1 117 ? -4.84500 -24.67000 -31.06600 1.000 56.04883 116 PRO A O 1
ATOM 1805 N N . PHE A 1 125 ? 2.60900 -24.72900 -29.55000 1.000 56.93841 124 PHE A N 1
ATOM 1806 C CA . PHE A 1 125 ? 2.14000 -23.65400 -30.43100 1.000 60.34934 124 PHE A CA 1
ATOM 1807 C C . PHE A 1 125 ? 2.30200 -24.04100 -31.89600 1.000 51.64567 124 PHE A C 1
ATOM 1808 O O . PHE A 1 125 ? 3.32600 -24.64600 -32.27100 1.000 49.21116 124 PHE A O 1
ATOM 1824 N N . TYR A 1 126 ? 1.30100 -23.70800 -32.71800 1.000 51.11139 125 TYR A N 1
ATOM 1825 C CA . TYR A 1 126 ? 1.39100 -23.87800 -34.16200 1.000 42.69196 125 TYR A CA 1
ATOM 1826 C C . TYR A 1 126 ? 1.17700 -22.53200 -34.83600 1.000 40.74173 125 TYR A C 1
ATOM 1827 O O . TYR A 1 126 ? 0.15200 -21.87900 -34.61900 1.000 39.07311 125 TYR A O 1
ATOM 1845 N N . VAL A 1 127 ? 2.16000 -22.11300 -35.62800 1.000 34.20936 126 VAL A N 1
ATOM 1846 C CA . VAL A 1 127 ? 2.13200 -20.82500 -36.30900 1.000 31.96699 126 VAL A CA 1
ATOM 1847 C C . VAL A 1 127 ? 1.58700 -21.05300 -37.71400 1.000 31.54852 126 VAL A C 1
ATOM 1848 O O . VAL A 1 127 ? 2.23200 -21.71600 -38.53200 1.000 33.29347 126 VAL A O 1
ATOM 1861 N N . HIS A 1 128 ? 0.41000 -20.50100 -37.99700 1.000 37.67294 127 HIS A N 1
ATOM 1862 C CA . HIS A 1 128 ? -0.12100 -20.56400 -39.35100 1.000 38.14931 127 HIS A CA 1
ATOM 1863 C C . HIS A 1 128 ? 0.56700 -19.54200 -40.24900 1.000 38.69411 127 HIS A C 1
ATOM 1864 O O . HIS A 1 128 ? 0.81100 -19.81100 -41.42900 1.000 37.64925 127 HIS A O 1
ATOM 1878 N N . ASN A 1 129 ? 0.86700 -18.36100 -39.71600 1.000 32.87236 128 ASN A N 1
ATOM 1879 C CA . ASN A 1 129 ? 1.46100 -17.28200 -40.49300 1.000 33.12239 128 ASN A CA 1
ATOM 1880 C C . ASN A 1 129 ? 2.38400 -16.47500 -39.59800 1.000 32.44863 128 ASN A C 1
ATOM 1881 O O . ASN A 1 129 ? 2.05300 -16.22300 -38.43800 1.000 30.37469 128 ASN A O 1
ATOM 1892 N N . ASP A 1 130 ? 3.52100 -16.05300 -40.15800 1.000 29.18245 129 ASP A N 1
ATOM 1893 C CA . ASP A 1 130 ? 4.51600 -15.21700 -39.48700 1.000 33.38821 129 ASP A CA 1
ATOM 1894 C C . ASP A 1 130 ? 4.90400 -14.13900 -40.49800 1.000 32.85131 129 ASP A C 1
ATOM 1895 O O . ASP A 1 130 ? 5.64000 -14.40200 -41.45600 1.000 32.30124 129 ASP A O 1
ATOM 1904 N N . ILE A 1 131 ? 4.39700 -12.93100 -40.29900 1.000 30.57209 130 ILE A N 1
ATOM 1905 C CA . ILE A 1 131 ? 4.64800 -11.81600 -41.20800 1.000 26.44791 130 ILE A CA 1
ATOM 1906 C C . ILE A 1 131 ? 5.46700 -10.78000 -40.45400 1.000 28.23496 130 ILE A C 1
ATOM 1907 O O . ILE A 1 131 ? 4.95200 -10.12300 -39.54700 1.000 31.51694 130 ILE A O 1
ATOM 1923 N N . PHE A 1 132 ? 6.72800 -10.61300 -40.83600 1.000 32.39336 131 PHE A N 1
ATOM 1924 C CA . PHE A 1 132 ? 7.64400 -9.71500 -40.14700 1.000 34.33833 131 PHE A CA 1
ATOM 1925 C C . PHE A 1 132 ? 8.25200 -8.79800 -41.19500 1.000 30.46944 131 PHE A C 1
ATOM 1926 O O . PHE A 1 132 ? 8.70400 -9.26900 -42.24500 1.000 33.56981 131 PHE A O 1
ATOM 1943 N N . ARG A 1 133 ? 8.22400 -7.49300 -40.93300 1.000 31.76697 132 ARG A N 1
ATOM 1944 C CA . ARG A 1 133 ? 8.88300 -6.53000 -41.81000 1.000 39.73634 132 ARG A CA 1
ATOM 1945 C C . ARG A 1 133 ? 9.63200 -5.50500 -40.97600 1.000 35.35424 132 ARG A C 1
ATOM 1946 O O . ARG A 1 133 ? 9.09600 -4.98100 -39.99500 1.000 34.03566 132 ARG A O 1
ATOM 1967 N N . TYR A 1 134 ? 10.85900 -5.21100 -41.37400 1.000 34.29359 133 TYR A N 1
ATOM 1968 C CA . TYR A 1 134 ? 11.56700 -4.07300 -40.81200 1.000 40.27325 133 TYR A CA 1
ATOM 1969 C C . TYR A 1 134 ? 10.97200 -2.79100 -41.37700 1.000 43.43942 133 TYR A C 1
ATOM 1970 O O . TYR A 1 134 ? 10.60400 -2.72800 -42.55300 1.000 41.03913 133 TYR A O 1
ATOM 1988 N N . GLN A 1 135 ? 10.82000 -1.78400 -40.51500 1.000 44.86854 134 GLN A N 1
ATOM 1989 C CA . GLN A 1 135 ? 10.27400 -0.50600 -40.95900 1.000 43.92632 134 GLN A CA 1
ATOM 1990 C C . GLN A 1 135 ? 11.22600 0.19800 -41.92000 1.000 47.88995 134 GLN A C 1
ATOM 1991 O O . GLN A 1 135 ? 10.78300 0.80100 -42.90600 1.000 48.41896 134 GLN A O 1
ATOM 2005 N N . ASP A 1 136 ? 12.53600 0.12000 -41.66400 1.000 50.51395 135 ASP A N 1
ATOM 2006 C CA . ASP A 1 136 ? 13.48300 0.88200 -42.47500 1.000 55.16451 135 ASP A CA 1
ATOM 2007 C C . ASP A 1 136 ? 13.48400 0.41300 -43.92500 1.000 54.52496 135 ASP A C 1
ATOM 2008 O O . ASP A 1 136 ? 13.74100 1.21000 -44.83500 1.000 65.83421 135 ASP A O 1
ATOM 2017 N N . GLU A 1 137 ? 13.19300 -0.86400 -44.16500 1.000 46.31082 136 GLU A N 1
ATOM 2018 C CA . GLU A 1 137 ? 13.15600 -1.38000 -45.53000 1.000 56.99894 136 GLU A CA 1
ATOM 2019 C C . GLU A 1 137 ? 11.86400 -1.04300 -46.26300 1.000 57.72008 136 GLU A C 1
ATOM 2020 O O . GLU A 1 137 ? 11.81700 -1.18000 -47.48900 1.000 58.29910 136 GLU A O 1
ATOM 2032 N N . VAL A 1 138 ? 10.82500 -0.62100 -45.54900 1.000 44.52639 137 VAL A N 1
ATOM 2033 C CA . VAL A 1 138 ? 9.52500 -0.34200 -46.13400 1.000 43.21308 137 VAL A CA 1
ATOM 2034 C C . VAL A 1 138 ? 9.25500 1.15400 -46.20700 1.000 47.74783 137 VAL A C 1
ATOM 2035 O O . VAL A 1 138 ? 8.76300 1.65000 -47.22200 1.000 48.53740 137 VAL A O 1
ATOM 2048 N N . PHE A 1 139 ? 9.55700 1.88600 -45.14300 1.000 45.40808 138 PHE A N 1
ATOM 2049 C CA . PHE A 1 139 ? 9.37400 3.33300 -45.15500 1.000 47.77941 138 PHE A CA 1
ATOM 2050 C C . PHE A 1 139 ? 10.65200 4.02700 -45.62200 1.000 52.26942 138 PHE A C 1
ATOM 2051 O O . PHE A 1 139 ? 10.60000 5.03600 -46.32600 1.000 66.98698 138 PHE A O 1
ATOM 2059 N N . GLU B 1 5 ? 11.35200 -12.13200 -20.82200 1.000 75.24850 4 GLU B N 1
ATOM 2060 C CA . GLU B 1 5 ? 12.30100 -12.86500 -19.99000 1.000 75.03005 4 GLU B CA 1
ATOM 2061 C C . GLU B 1 5 ? 11.65700 -14.13600 -19.46400 1.000 84.71805 4 GLU B C 1
ATOM 2062 O O . GLU B 1 5 ? 11.83400 -15.20300 -20.04300 1.000 98.84080 4 GLU B O 1
ATOM 2066 N N . LYS B 1 6 ? 10.88600 -14.01000 -18.33500 1.000 69.27410 5 LYS B N 1
ATOM 2067 C CA . LYS B 1 6 ? 10.20700 -15.12300 -17.68800 1.000 49.65859 5 LYS B CA 1
ATOM 2068 C C . LYS B 1 6 ? 8.73800 -15.18000 -18.10000 1.000 48.65320 5 LYS B C 1
ATOM 2069 O O . LYS B 1 6 ? 8.15600 -14.15400 -18.47000 1.000 47.33462 5 LYS B O 1
ATOM 2073 N N . PRO B 1 7 ? 8.11700 -16.36700 -18.06000 1.000 48.81375 6 PRO B N 1
ATOM 2074 C CA . PRO B 1 7 ? 6.67400 -16.45000 -18.33600 1.000 55.93829 6 PRO B CA 1
ATOM 2075 C C . PRO B 1 7 ? 5.89500 -15.62900 -17.32600 1.000 52.84844 6 PRO B C 1
ATOM 2076 O O . PRO B 1 7 ? 6.32300 -15.44200 -16.18700 1.000 48.28474 6 PRO B O 1
ATOM 2087 N N . SER B 1 8 ? 4.76200 -15.10500 -17.76900 1.000 41.77869 7 SER B N 1
ATOM 2088 C CA . SER B 1 8 ? 3.96200 -14.24100 -16.91600 1.000 39.80477 7 SER B CA 1
ATOM 2089 C C . SER B 1 8 ? 3.56100 -14.97400 -15.64200 1.000 41.02860 7 SER B C 1
ATOM 2090 O O . SER B 1 8 ? 3.21200 -16.16500 -15.68400 1.000 43.45258 7 SER B O 1
ATOM 2098 N N . PRO B 1 9 ? 3.58900 -14.30100 -14.49300 1.000 42.46299 8 PRO B N 1
ATOM 2099 C CA . PRO B 1 9 ? 3.10500 -14.95400 -13.26800 1.000 38.69411 8 PRO B CA 1
ATOM 2100 C C . PRO B 1 9 ? 1.69600 -15.48800 -13.41200 1.000 34.82786 8 PRO B C 1
ATOM 2101 O O . PRO B 1 9 ? 1.36600 -16.54200 -12.84700 1.000 35.42793 8 PRO B O 1
ATOM 2112 N N . LEU B 1 10 ? 0.85200 -14.80700 -14.18400 1.000 34.45150 9 LEU B N 1
ATOM 2113 C CA . LEU B 1 10 ? -0.51700 -15.28200 -14.34000 1.000 35.30160 9 LEU B CA 1
ATOM 2114 C C . LEU B 1 10 ? -0.54900 -16.62700 -15.05000 1.000 42.81829 9 LEU B C 1
ATOM 2115 O O . LEU B 1 10 ? -1.31300 -17.52100 -14.66800 1.000 41.72342 9 LEU B O 1
ATOM 2131 N N . LEU B 1 11 ? 0.30100 -16.80800 -16.06100 1.000 45.91603 10 LEU B N 1
ATOM 2132 C CA . LEU B 1 11 ? 0.36400 -18.09800 -16.73600 1.000 43.32098 10 LEU B CA 1
ATOM 2133 C C . LEU B 1 11 ? 0.86800 -19.18700 -15.79400 1.000 38.43356 10 LEU B C 1
ATOM 2134 O O . LEU B 1 11 ? 0.30200 -20.28300 -15.73400 1.000 45.06593 10 LEU B O 1
ATOM 2150 N N . VAL B 1 12 ? 1.92000 -18.89700 -15.03400 1.000 37.44133 11 VAL B N 1
ATOM 2151 C CA . VAL B 1 12 ? 2.43500 -19.87300 -14.08300 1.000 41.63394 11 VAL B CA 1
ATOM 2152 C C . VAL B 1 12 ? 1.37000 -20.19200 -13.03900 1.000 40.14429 11 VAL B C 1
ATOM 2153 O O . VAL B 1 12 ? 1.12100 -21.36100 -12.71800 1.000 41.84975 11 VAL B O 1
ATOM 2166 N N . GLY B 1 13 ? 0.69900 -19.16400 -12.51900 1.000 44.67378 12 GLY B N 1
ATOM 2167 C CA . GLY B 1 13 ? -0.33000 -19.39900 -11.51900 1.000 42.13137 12 GLY B CA 1
ATOM 2168 C C . GLY B 1 13 ? -1.50400 -20.19900 -12.05600 1.000 38.43619 12 GLY B C 1
ATOM 2169 O O . GLY B 1 13 ? -1.98500 -21.12600 -11.40100 1.000 39.96795 12 GLY B O 1
ATOM 2173 N N . ARG B 1 14 ? -1.98300 -19.85200 -13.25400 1.000 47.18197 13 ARG B N 1
ATOM 2174 C CA . ARG B 1 14 ? -3.12700 -20.56500 -13.81500 1.000 49.84282 13 ARG B CA 1
ATOM 2175 C C . ARG B 1 14 ? -2.78400 -22.02100 -14.08600 1.000 50.08758 13 ARG B C 1
ATOM 2176 O O . ARG B 1 14 ? -3.60100 -22.91200 -13.83100 1.000 43.13149 13 ARG B O 1
ATOM 2197 N N . GLU B 1 15 ? -1.57300 -22.28500 -14.58500 1.000 49.92704 14 GLU B N 1
ATOM 2198 C CA . GLU B 1 15 ? -1.16700 -23.66300 -14.85000 1.000 56.24622 14 GLU B CA 1
ATOM 2199 C C . GLU B 1 15 ? -1.03400 -24.46500 -13.55700 1.000 49.65859 14 GLU B C 1
ATOM 2200 O O . GLU B 1 15 ? -1.45000 -25.62700 -13.49200 1.000 52.09835 14 GLU B O 1
ATOM 2212 N N . PHE B 1 16 ? -0.47400 -23.86700 -12.50900 1.000 42.21296 15 PHE B N 1
ATOM 2213 C CA . PHE B 1 16 ? -0.37100 -24.59300 -11.24800 1.000 45.23174 15 PHE B CA 1
ATOM 2214 C C . PHE B 1 16 ? -1.74800 -24.89700 -10.67300 1.000 41.09703 15 PHE B C 1
ATOM 2215 O O . PHE B 1 16 ? -2.00300 -26.00900 -10.19100 1.000 48.12682 15 PHE B O 1
ATOM 2232 N N . VAL B 1 17 ? -2.64200 -23.90900 -10.67900 1.000 41.65763 16 VAL B N 1
ATOM 2233 C CA . VAL B 1 17 ? -3.98400 -24.13500 -10.14600 1.000 42.54984 16 VAL B CA 1
ATOM 2234 C C . VAL B 1 17 ? -4.66300 -25.27600 -10.89400 1.000 43.73682 16 VAL B C 1
ATOM 2235 O O . VAL B 1 17 ? -5.34600 -26.11200 -10.29400 1.000 40.43116 16 VAL B O 1
ATOM 2248 N N . ARG B 1 18 ? -4.47200 -25.34700 -12.21100 1.000 49.08746 17 ARG B N 1
ATOM 2249 C CA . ARG B 1 18 ? -5.05700 -26.45000 -12.97100 1.000 53.32481 17 ARG B CA 1
ATOM 2250 C C . ARG B 1 18 ? -4.51000 -27.79000 -12.49200 1.000 51.55618 17 ARG B C 1
ATOM 2251 O O . ARG B 1 18 ? -5.27000 -28.72800 -12.21600 1.000 54.55391 17 ARG B O 1
ATOM 2272 N N . GLN B 1 19 ? -3.18700 -27.89800 -12.37400 1.000 52.51945 18 GLN B N 1
ATOM 2273 C CA . GLN B 1 19 ? -2.58800 -29.15800 -11.94900 1.000 52.10098 18 GLN B CA 1
ATOM 2274 C C . GLN B 1 19 ? -3.01600 -29.52300 -10.53200 1.000 48.20315 18 GLN B C 1
ATOM 2275 O O . GLN B 1 19 ? -3.32500 -30.68700 -10.25700 1.000 49.86387 18 GLN B O 1
ATOM 2289 N N . TYR B 1 20 ? -3.04400 -28.53900 -9.62500 1.000 42.46562 19 TYR B N 1
ATOM 2290 C CA . TYR B 1 20 ? -3.36200 -28.79100 -8.21900 1.000 42.63143 19 TYR B CA 1
ATOM 2291 C C . TYR B 1 20 ? -4.74100 -29.41900 -8.07300 1.000 47.36621 19 TYR B C 1
ATOM 2292 O O . TYR B 1 20 ? -4.89300 -30.48100 -7.45600 1.000 52.36944 19 TYR B O 1
ATOM 2310 N N . TYR B 1 21 ? -5.75800 -28.79500 -8.66900 1.000 44.76589 20 TYR B N 1
ATOM 2311 C CA . TYR B 1 21 ? -7.12500 -29.26700 -8.49800 1.000 42.38140 20 TYR B CA 1
ATOM 2312 C C . TYR B 1 21 ? -7.46800 -30.45100 -9.38700 1.000 47.24514 20 TYR B C 1
ATOM 2313 O O . TYR B 1 21 ? -8.39500 -31.20000 -9.05700 1.000 48.84796 20 TYR B O 1
ATOM 2331 N N . THR B 1 22 ? -6.73800 -30.66900 -10.48100 1.000 49.85598 21 THR B N 1
ATOM 2332 C CA . THR B 1 22 ? -6.88700 -31.94000 -11.18300 1.000 57.23055 21 THR B CA 1
ATOM 2333 C C . THR B 1 22 ? -6.33200 -33.08400 -10.34200 1.000 54.63813 21 THR B C 1
ATOM 2334 O O . THR B 1 22 ? -6.97100 -34.13400 -10.21200 1.000 57.56480 21 THR B O 1
ATOM 2345 N N . LEU B 1 23 ? -5.15900 -32.88700 -9.73700 1.000 54.36704 22 LEU B N 1
ATOM 2346 C CA . LEU B 1 23 ? -4.57800 -33.91500 -8.87800 1.000 61.12049 22 LEU B CA 1
ATOM 2347 C C . LEU B 1 23 ? -5.43100 -34.15500 -7.63700 1.000 58.09907 22 LEU B C 1
ATOM 2348 O O . LEU B 1 23 ? -5.53200 -35.29100 -7.15600 1.000 66.26058 22 LEU B O 1
ATOM 2364 N N . LEU B 1 24 ? -6.04900 -33.10100 -7.09800 1.000 52.04308 23 LEU B N 1
ATOM 2365 C CA . LEU B 1 24 ? -6.90100 -33.27800 -5.93000 1.000 56.39360 23 LEU B CA 1
ATOM 2366 C C . LEU B 1 24 ? -8.04600 -34.23100 -6.22800 1.000 54.82236 23 LEU B C 1
ATOM 2367 O O . LEU B 1 24 ? -8.47900 -34.98200 -5.34700 1.000 62.31800 23 LEU B O 1
ATOM 2383 N N . ASN B 1 25 ? -8.53900 -34.22400 -7.46300 1.000 52.09572 24 ASN B N 1
ATOM 2384 C CA . ASN B 1 25 ? -9.57800 -35.16300 -7.85800 1.000 55.85670 24 ASN B CA 1
ATOM 2385 C C . ASN B 1 25 ? -8.99500 -36.52300 -8.21000 1.000 62.28115 24 ASN B C 1
ATOM 2386 O O . ASN B 1 25 ? -9.56400 -37.55400 -7.84200 1.000 69.01354 24 ASN B O 1
ATOM 2397 N N . GLN B 1 26 ? -7.86100 -36.54600 -8.91900 1.000 70.88745 25 GLN B N 1
ATOM 2398 C CA . GLN B 1 26 ? -7.34900 -37.79100 -9.48500 1.000 75.24586 25 GLN B CA 1
ATOM 2399 C C . GLN B 1 26 ? -6.56200 -38.60800 -8.46800 1.000 68.43189 25 GLN B C 1
ATOM 2400 O O . GLN B 1 26 ? -6.71000 -39.83500 -8.40800 1.000 73.26668 25 GLN B O 1
ATOM 2414 N N . ALA B 1 27 ? -5.70700 -37.95700 -7.68600 1.000 69.72415 26 ALA B N 1
ATOM 2415 C CA . ALA B 1 27 ? -4.81200 -38.65400 -6.76900 1.000 68.93195 26 ALA B CA 1
ATOM 2416 C C . ALA B 1 27 ? -4.42900 -37.72800 -5.62700 1.000 63.03914 26 ALA B C 1
ATOM 2417 O O . ALA B 1 27 ? -3.28700 -37.27200 -5.54700 1.000 62.11534 26 ALA B O 1
ATOM 2424 N N . PRO B 1 28 ? -5.37000 -37.41500 -4.72700 1.000 59.32553 27 PRO B N 1
ATOM 2425 C CA . PRO B 1 28 ? -5.02400 -36.57100 -3.56900 1.000 57.56216 27 PRO B CA 1
ATOM 2426 C C . PRO B 1 28 ? -3.88900 -37.14900 -2.75700 1.000 63.20758 27 PRO B C 1
ATOM 2427 O O . PRO B 1 28 ? -3.21600 -36.40000 -2.03800 1.000 58.90443 27 PRO B O 1
ATOM 2438 N N . ASP B 1 29 ? -3.64800 -38.45900 -2.86900 1.000 66.05002 28 ASP B N 1
ATOM 2439 C CA . ASP B 1 29 ? -2.55100 -39.10100 -2.15500 1.000 75.38799 28 ASP B CA 1
ATOM 2440 C C . ASP B 1 29 ? -1.19200 -38.53000 -2.53100 1.000 74.75107 28 ASP B C 1
ATOM 2441 O O . ASP B 1 29 ? -0.23200 -38.69000 -1.76700 1.000 72.70345 28 ASP B O 1
ATOM 2450 N N . MET B 1 30 ? -1.07600 -37.90300 -3.69700 1.000 70.17420 29 MET B N 1
ATOM 2451 C CA . MET B 1 30 ? 0.19600 -37.37600 -4.16500 1.000 79.33583 29 MET B CA 1
ATOM 2452 C C . MET B 1 30 ? 0.29100 -35.86500 -4.06000 1.000 71.70070 29 MET B C 1
ATOM 2453 O O . MET B 1 30 ? 1.29700 -35.29600 -4.49300 1.000 70.89271 29 MET B O 1
ATOM 2467 N N . LEU B 1 31 ? -0.71800 -35.20200 -3.49300 1.000 74.81950 30 LEU B N 1
ATOM 2468 C CA . LEU B 1 31 ? -0.66500 -33.75000 -3.36600 1.000 68.07395 30 LEU B CA 1
ATOM 2469 C C . LEU B 1 31 ? 0.55900 -33.31400 -2.57700 1.000 61.05469 30 LEU B C 1
ATOM 2470 O O . LEU B 1 31 ? 1.12800 -32.25000 -2.84700 1.000 58.56492 30 LEU B O 1
ATOM 2486 N N . HIS B 1 32 ? 0.96600 -34.11600 -1.59100 1.000 57.75429 31 HIS B N 1
ATOM 2487 C CA . HIS B 1 32 ? 2.09500 -33.76200 -0.74000 1.000 66.58167 31 HIS B CA 1
ATOM 2488 C C . HIS B 1 32 ? 3.35600 -33.47000 -1.53900 1.000 64.74197 31 HIS B C 1
ATOM 2489 O O . HIS B 1 32 ? 4.24000 -32.76400 -1.04300 1.000 67.11068 31 HIS B O 1
ATOM 2503 N N . ARG B 1 33 ? 3.46300 -33.99700 -2.75900 1.000 59.04655 32 ARG B N 1
ATOM 2504 C CA . ARG B 1 33 ? 4.66200 -33.78300 -3.55700 1.000 64.06031 32 ARG B CA 1
ATOM 2505 C C . ARG B 1 33 ? 4.91600 -32.31100 -3.83300 1.000 56.33833 32 ARG B C 1
ATOM 2506 O O . ARG B 1 33 ? 6.05200 -31.93900 -4.14000 1.000 56.14094 32 ARG B O 1
ATOM 2527 N N . PHE B 1 34 ? 3.88800 -31.46500 -3.73900 1.000 57.05684 33 PHE B N 1
ATOM 2528 C CA . PHE B 1 34 ? 4.07500 -30.04600 -4.01700 1.000 55.18030 33 PHE B CA 1
ATOM 2529 C C . PHE B 1 34 ? 4.82300 -29.33800 -2.89800 1.000 53.04847 33 PHE B C 1
ATOM 2530 O O . PHE B 1 34 ? 5.29900 -28.21600 -3.10200 1.000 52.70106 33 PHE B O 1
ATOM 2547 N N . TYR B 1 35 ? 4.92100 -29.95100 -1.72300 1.000 51.69304 34 TYR B N 1
ATOM 2548 C CA . TYR B 1 35 ? 5.32100 -29.24300 -0.51700 1.000 57.02526 34 TYR B CA 1
ATOM 2549 C C . TYR B 1 35 ? 6.69000 -29.70500 -0.03800 1.000 65.85263 34 TYR B C 1
ATOM 2550 O O . TYR B 1 35 ? 7.17400 -30.77800 -0.39700 1.000 60.58621 34 TYR B O 1
ATOM 2568 N N . GLY B 1 36 ? 7.31300 -28.86700 0.78400 1.000 73.21667 35 GLY B N 1
ATOM 2569 C CA . GLY B 1 36 ? 8.61800 -29.17800 1.32800 1.000 75.48800 35 GLY B CA 1
ATOM 2570 C C . GLY B 1 36 ? 8.66400 -29.03500 2.83000 1.000 68.03184 35 GLY B C 1
ATOM 2571 O O . GLY B 1 36 ? 7.62300 -28.89300 3.48000 1.000 79.55691 35 GLY B O 1
ATOM 2575 N N . LYS B 1 37 ? 9.87000 -29.06900 3.39500 1.000 70.73216 36 LYS B N 1
ATOM 2576 C CA . LYS B 1 37 ? 10.00400 -28.99900 4.84300 1.000 66.17636 36 LYS B CA 1
ATOM 2577 C C . LYS B 1 37 ? 9.42900 -27.70700 5.41300 1.000 65.64208 36 LYS B C 1
ATOM 2578 O O . LYS B 1 37 ? 8.82200 -27.72500 6.49100 1.000 71.45594 36 LYS B O 1
ATOM 2582 N N . ASN B 1 38 ? 9.63000 -26.57100 4.74000 1.000 62.31010 37 ASN B N 1
ATOM 2583 C CA . ASN B 1 38 ? 9.16200 -25.32100 5.32600 1.000 69.08723 37 ASN B CA 1
ATOM 2584 C C . ASN B 1 38 ? 7.80900 -24.88200 4.74400 1.000 60.81782 37 ASN B C 1
ATOM 2585 O O . ASN B 1 38 ? 7.45100 -23.70600 4.85800 1.000 64.22875 37 ASN B O 1
ATOM 2589 N N . SER B 1 39 ? 7.02500 -25.81200 4.19500 1.000 66.66589 38 SER B N 1
ATOM 2590 C CA . SER B 1 39 ? 5.70400 -25.48900 3.66600 1.000 70.92166 38 SER B CA 1
ATOM 2591 C C . SER B 1 39 ? 4.64300 -25.45900 4.75800 1.000 71.97179 38 SER B C 1
ATOM 2592 O O . SER B 1 39 ? 4.73100 -26.17400 5.75800 1.000 72.13496 38 SER B O 1
ATOM 2600 N N . SER B 1 40 ? 3.64700 -24.59300 4.55900 1.000 51.07454 39 SER B N 1
ATOM 2601 C CA . SER B 1 40 ? 2.47800 -24.47900 5.41800 1.000 44.35532 39 SER B CA 1
ATOM 2602 C C . SER B 1 40 ? 1.22300 -24.82100 4.61600 1.000 45.64231 39 SER B C 1
ATOM 2603 O O . SER B 1 40 ? 1.15200 -24.57900 3.40800 1.000 48.34001 39 SER B O 1
ATOM 2611 N N . TYR B 1 41 ? 0.22200 -25.37000 5.30000 1.000 49.19274 40 TYR B N 1
ATOM 2612 C CA . TYR B 1 41 ? -0.98500 -25.85500 4.63800 1.000 44.84222 40 TYR B CA 1
ATOM 2613 C C . TYR B 1 41 ? -2.15500 -25.74400 5.59800 1.000 52.66421 40 TYR B C 1
ATOM 2614 O O . TYR B 1 41 ? -2.05000 -26.16300 6.75400 1.000 51.95623 40 TYR B O 1
ATOM 2632 N N . VAL B 1 42 ? -3.26000 -25.17800 5.12200 1.000 49.84808 41 VAL B N 1
ATOM 2633 C CA . VAL B 1 42 ? -4.53400 -25.25400 5.82600 1.000 48.70058 41 VAL B CA 1
ATOM 2634 C C . VAL B 1 42 ? -5.63700 -25.37300 4.78600 1.000 47.32410 41 VAL B C 1
ATOM 2635 O O . VAL B 1 42 ? -5.55500 -24.77800 3.70800 1.000 44.50270 41 VAL B O 1
ATOM 2648 N N . HIS B 1 43 ? -6.67300 -26.15500 5.10400 1.000 45.17910 42 HIS B N 1
ATOM 2649 C CA . HIS B 1 43 ? -7.79400 -26.36400 4.18900 1.000 48.21368 42 HIS B CA 1
ATOM 2650 C C . HIS B 1 43 ? -9.09200 -26.25000 4.99200 1.000 57.05684 42 HIS B C 1
ATOM 2651 O O . HIS B 1 43 ? -9.76300 -27.23800 5.27400 1.000 59.89666 42 HIS B O 1
ATOM 2665 N N . GLY B 1 44 ? -9.45100 -25.01800 5.35400 1.000 56.62784 43 GLY B N 1
ATOM 2666 C CA . GLY B 1 44 ? -10.66500 -24.75900 6.10200 1.000 50.75345 43 GLY B CA 1
ATOM 2667 C C . GLY B 1 44 ? -10.70500 -25.56500 7.38400 1.000 48.23473 43 GLY B C 1
ATOM 2668 O O . GLY B 1 44 ? -9.67400 -25.89200 7.98200 1.000 53.73276 43 GLY B O 1
ATOM 2672 N N . GLY B 1 45 ? -11.92100 -25.88300 7.81700 1.000 64.49984 44 GLY B N 1
ATOM 2673 C CA . GLY B 1 45 ? -12.14300 -26.65300 9.02300 1.000 60.89414 44 GLY B CA 1
ATOM 2674 C C . GLY B 1 45 ? -12.30400 -25.78300 10.25900 1.000 61.54159 44 GLY B C 1
ATOM 2675 O O . GLY B 1 45 ? -11.90800 -24.62000 10.30300 1.000 61.96532 44 GLY B O 1
ATOM 2679 N N . LEU B 1 46 ? -12.90300 -26.37700 11.28700 1.000 64.51563 45 LEU B N 1
ATOM 2680 C CA . LEU B 1 46 ? -13.12400 -25.70800 12.56000 1.000 73.14035 45 LEU B CA 1
ATOM 2681 C C . LEU B 1 46 ? -12.62800 -26.59500 13.69400 1.000 74.36944 45 LEU B C 1
ATOM 2682 O O . LEU B 1 46 ? -12.66600 -27.82400 13.60000 1.000 79.19897 45 LEU B O 1
ATOM 2698 N N . ASP B 1 47 ? -12.15000 -25.96000 14.76400 1.000 76.18019 46 ASP B N 1
ATOM 2699 C CA . ASP B 1 47 ? -11.70700 -26.69700 15.94100 1.000 87.80526 46 ASP B CA 1
ATOM 2700 C C . ASP B 1 47 ? -12.90000 -27.01400 16.83300 1.000 95.65357 46 ASP B C 1
ATOM 2701 O O . ASP B 1 47 ? -14.05100 -26.91700 16.39400 1.000 82.30724 46 ASP B O 1
ATOM 2710 N N . SER B 1 48 ? -12.64000 -27.36800 18.09200 1.000 105.94165 47 SER B N 1
ATOM 2711 C CA . SER B 1 48 ? -13.72200 -27.75500 18.98900 1.000 113.16620 47 SER B CA 1
ATOM 2712 C C . SER B 1 48 ? -14.67100 -26.59300 19.26400 1.000 110.16058 47 SER B C 1
ATOM 2713 O O . SER B 1 48 ? -15.88600 -26.79000 19.36700 1.000 111.52916 47 SER B O 1
ATOM 2716 N N . ASN B 1 49 ? -14.14200 -25.37400 19.37200 1.000 106.20747 48 ASN B N 1
ATOM 2717 C CA . ASN B 1 49 ? -14.95000 -24.21500 19.73500 1.000 105.03365 48 ASN B CA 1
ATOM 2718 C C . ASN B 1 49 ? -15.53900 -23.47700 18.53800 1.000 95.71937 48 ASN B C 1
ATOM 2719 O O . ASN B 1 49 ? -16.29000 -22.51400 18.72800 1.000 96.10363 48 ASN B O 1
ATOM 2722 N N . GLY B 1 50 ? -15.22200 -23.89100 17.31800 1.000 89.31597 49 GLY B N 1
ATOM 2723 C CA . GLY B 1 50 ? -15.69700 -23.18400 16.14800 1.000 85.52341 49 GLY B CA 1
ATOM 2724 C C . GLY B 1 50 ? -14.80200 -22.06700 15.67000 1.000 82.35987 49 GLY B C 1
ATOM 2725 O O . GLY B 1 50 ? -15.29400 -21.12400 15.04200 1.000 81.90719 49 GLY B O 1
ATOM 2729 N N . LYS B 1 51 ? -13.51100 -22.13000 15.96300 1.000 83.95743 50 LYS B N 1
ATOM 2730 C CA . LYS B 1 51 ? -12.50000 -21.22900 15.44000 1.000 90.17397 50 LYS B CA 1
ATOM 2731 C C . LYS B 1 51 ? -11.87300 -21.84800 14.19700 1.000 86.07874 50 LYS B C 1
ATOM 2732 O O . LYS B 1 51 ? -11.68600 -23.06800 14.14200 1.000 81.08341 50 LYS B O 1
ATOM 2751 N N . PRO B 1 52 ? -11.58800 -21.06000 13.16500 1.000 76.61182 51 PRO B N 1
ATOM 2752 C CA . PRO B 1 52 ? -10.96200 -21.63500 11.97000 1.000 67.99763 51 PRO B CA 1
ATOM 2753 C C . PRO B 1 52 ? -9.76100 -22.48700 12.35800 1.000 62.41801 51 PRO B C 1
ATOM 2754 O O . PRO B 1 52 ? -8.93900 -22.09400 13.19400 1.000 60.34934 51 PRO B O 1
ATOM 2765 N N . ALA B 1 53 ? -9.67700 -23.67400 11.75900 1.000 63.08914 52 ALA B N 1
ATOM 2766 C CA . ALA B 1 53 ? -8.63100 -24.62500 12.10400 1.000 73.67199 52 ALA B CA 1
ATOM 2767 C C . ALA B 1 53 ? -7.25400 -24.08000 11.73900 1.000 68.14501 52 ALA B C 1
ATOM 2768 O O . ALA B 1 53 ? -7.09400 -23.29400 10.80000 1.000 61.92321 52 ALA B O 1
ATOM 2775 N N . ASP B 1 54 ? -6.24900 -24.54700 12.47100 1.000 66.82380 53 ASP B N 1
ATOM 2776 C CA . ASP B 1 54 ? -4.88600 -24.07200 12.30800 1.000 85.53657 53 ASP B CA 1
ATOM 2777 C C . ASP B 1 54 ? -4.17700 -24.83000 11.18900 1.000 74.92740 53 ASP B C 1
ATOM 2778 O O . ASP B 1 54 ? -4.52500 -25.96200 10.84500 1.000 56.03830 53 ASP B O 1
ATOM 2787 N N . ALA B 1 55 ? -3.16800 -24.18000 10.62100 1.000 68.02395 54 ALA B N 1
ATOM 2788 C CA . ALA B 1 55 ? -2.33800 -24.79400 9.60200 1.000 79.39899 54 ALA B CA 1
ATOM 2789 C C . ALA B 1 55 ? -1.34600 -25.76500 10.23500 1.000 79.10422 54 ALA B C 1
ATOM 2790 O O . ALA B 1 55 ? -1.07000 -25.72000 11.43600 1.000 86.28929 54 ALA B O 1
ATOM 2797 N N . VAL B 1 56 ? -0.81100 -26.65600 9.40300 1.000 66.11582 55 VAL B N 1
ATOM 2798 C CA . VAL B 1 56 ? 0.27300 -27.54600 9.79200 1.000 68.42136 55 VAL B CA 1
ATOM 2799 C C . VAL B 1 56 ? 1.44900 -27.28400 8.85800 1.000 62.13113 55 VAL B C 1
ATOM 2800 O O . VAL B 1 56 ? 1.31300 -26.65000 7.81200 1.000 57.35688 55 VAL B O 1
ATOM 2813 N N . TYR B 1 57 ? 2.61100 -27.79500 9.24300 1.000 62.61014 56 TYR B N 1
ATOM 2814 C CA . TYR B 1 57 ? 3.85500 -27.45000 8.57300 1.000 66.15793 56 TYR B CA 1
ATOM 2815 C C . TYR B 1 57 ? 4.64100 -28.71200 8.25500 1.000 73.90623 56 TYR B C 1
ATOM 2816 O O . TYR B 1 57 ? 4.60500 -29.69400 9.00300 1.000 73.50881 56 TYR B O 1
ATOM 2834 N N . GLY B 1 58 ? 5.36300 -28.66400 7.14600 1.000 72.99823 57 GLY B N 1
ATOM 2835 C CA . GLY B 1 58 ? 6.19300 -29.78100 6.73200 1.000 76.34073 57 GLY B CA 1
ATOM 2836 C C . GLY B 1 58 ? 5.43300 -30.78200 5.88900 1.000 62.24957 57 GLY B C 1
ATOM 2837 O O . GLY B 1 58 ? 4.24000 -31.02000 6.07000 1.000 63.89450 57 GLY B O 1
ATOM 2841 N N . GLN B 1 59 ? 6.15300 -31.38400 4.94100 1.000 66.01844 58 GLN B N 1
ATOM 2842 C CA . GLN B 1 59 ? 5.52200 -32.28800 3.98700 1.000 61.96269 58 GLN B CA 1
ATOM 2843 C C . GLN B 1 59 ? 4.80700 -33.42600 4.69700 1.000 72.60344 58 GLN B C 1
ATOM 2844 O O . GLN B 1 59 ? 3.70700 -33.82300 4.29600 1.000 68.91879 58 GLN B O 1
ATOM 2858 N N . LYS B 1 60 ? 5.41300 -33.96100 5.76000 1.000 83.91006 59 LYS B N 1
ATOM 2859 C CA . LYS B 1 60 ? 4.82900 -35.10900 6.44500 1.000 79.81220 59 LYS B CA 1
ATOM 2860 C C . LYS B 1 60 ? 3.48900 -34.74700 7.07100 1.000 71.14800 59 LYS B C 1
ATOM 2861 O O . LYS B 1 60 ? 2.48300 -35.43400 6.85700 1.000 74.11415 59 LYS B O 1
ATOM 2880 N N . GLU B 1 61 ? 3.45500 -33.67200 7.85800 1.000 72.56396 60 GLU B N 1
ATOM 2881 C CA . GLU B 1 61 ? 2.20400 -33.26700 8.48900 1.000 76.53549 60 GLU B CA 1
ATOM 2882 C C . GLU B 1 61 ? 1.17800 -32.82700 7.45200 1.000 72.17444 60 GLU B C 1
ATOM 2883 O O . GLU B 1 61 ? -0.02700 -33.04300 7.63500 1.000 70.02682 60 GLU B O 1
ATOM 2895 N N . ILE B 1 62 ? 1.63300 -32.19600 6.37100 1.000 74.32207 61 ILE B N 1
ATOM 2896 C CA . ILE B 1 62 ? 0.72200 -31.76700 5.31500 1.000 71.37698 61 ILE B CA 1
ATOM 2897 C C . ILE B 1 62 ? 0.02900 -32.97600 4.70300 1.000 72.09812 61 ILE B C 1
ATOM 2898 O O . ILE B 1 62 ? -1.18900 -32.97900 4.49600 1.000 68.14501 61 ILE B O 1
ATOM 2914 N N . HIS B 1 63 ? 0.78900 -34.03100 4.40900 1.000 69.55834 62 HIS B N 1
ATOM 2915 C CA . HIS B 1 63 ? 0.17300 -35.23500 3.85600 1.000 74.38260 62 HIS B CA 1
ATOM 2916 C C . HIS B 1 63 ? -0.94000 -35.78500 4.76500 1.000 76.29073 62 HIS B C 1
ATOM 2917 O O . HIS B 1 63 ? -2.04800 -36.08300 4.26500 1.000 76.29336 62 HIS B O 1
ATOM 2931 N N . ARG B 1 64 ? -0.61200 -35.96900 6.08700 1.000 73.45618 63 ARG B N 1
ATOM 2932 C CA . ARG B 1 64 ? -1.62100 -36.31800 7.09200 1.000 79.07790 63 ARG B CA 1
ATOM 2933 C C . ARG B 1 64 ? -2.89100 -35.56500 6.83700 1.000 79.62007 63 ARG B C 1
ATOM 2934 O O . ARG B 1 64 ? -3.99300 -36.14300 6.69900 1.000 85.11810 63 ARG B O 1
ATOM 2937 N N . LYS B 1 65 ? -2.79300 -34.25300 7.00300 1.000 68.58454 64 LYS B N 1
ATOM 2938 C CA . LYS B 1 65 ? -3.91500 -33.36500 7.01100 1.000 67.48704 64 LYS B CA 1
ATOM 2939 C C . LYS B 1 65 ? -4.66600 -33.52100 5.71200 1.000 67.55020 64 LYS B C 1
ATOM 2940 O O . LYS B 1 65 ? -5.88500 -33.51300 5.72200 1.000 68.56875 64 LYS B O 1
ATOM 2959 N N . VAL B 1 66 ? -3.96300 -33.66900 4.57700 1.000 69.38990 65 VAL B N 1
ATOM 2960 C CA . VAL B 1 66 ? -4.65400 -33.83700 3.29300 1.000 69.07934 65 VAL B CA 1
ATOM 2961 C C . VAL B 1 66 ? -5.52900 -35.08500 3.31900 1.000 66.12898 65 VAL B C 1
ATOM 2962 O O . VAL B 1 66 ? -6.71500 -35.05000 2.96500 1.000 73.14824 65 VAL B O 1
ATOM 2975 N N . MET B 1 67 ? -4.94000 -36.21600 3.70800 1.000 64.70513 66 MET B N 1
ATOM 2976 C CA . MET B 1 67 ? -5.70000 -37.45700 3.79000 1.000 72.34815 66 MET B CA 1
ATOM 2977 C C . MET B 1 67 ? -6.78100 -37.37000 4.85200 1.000 75.62486 66 MET B C 1
ATOM 2978 O O . MET B 1 67 ? -7.81000 -38.04500 4.74400 1.000 79.54901 66 MET B O 1
ATOM 2985 N N . SER B 1 68 ? -6.57800 -36.53000 5.86800 1.000 79.83589 67 SER B N 1
ATOM 2986 C CA . SER B 1 68 ? -7.60800 -36.33000 6.87900 1.000 86.51300 67 SER B CA 1
ATOM 2987 C C . SER B 1 68 ? -8.87000 -35.74000 6.26900 1.000 79.03053 67 SER B C 1
ATOM 2988 O O . SER B 1 68 ? -9.97100 -35.96400 6.78100 1.000 77.53298 67 SER B O 1
ATOM 2996 N N . GLN B 1 69 ? -8.72900 -34.98200 5.18100 1.000 72.50606 68 GLN B N 1
ATOM 2997 C CA . GLN B 1 69 ? -9.87700 -34.37800 4.51800 1.000 71.83493 68 GLN B CA 1
ATOM 2998 C C . GLN B 1 69 ? -10.69700 -35.38100 3.71800 1.000 75.88541 68 GLN B C 1
ATOM 2999 O O . GLN B 1 69 ? -11.82400 -35.05800 3.32900 1.000 73.30089 68 GLN B O 1
ATOM 3013 N N . ASN B 1 70 ? -10.17000 -36.57500 3.46400 1.000 82.34935 69 ASN B N 1
ATOM 3014 C CA . ASN B 1 70 ? -10.85500 -37.59300 2.67100 1.000 91.52413 69 ASN B CA 1
ATOM 3015 C C . ASN B 1 70 ? -11.41200 -37.00200 1.37500 1.000 84.52592 69 ASN B C 1
ATOM 3016 O O . ASN B 1 70 ? -12.61600 -37.00700 1.12000 1.000 66.11845 69 ASN B O 1
ATOM 3027 N N . PHE B 1 71 ? -10.50400 -36.50500 0.54200 1.000 85.51815 70 PHE B N 1
ATOM 3028 C CA . PHE B 1 71 ? -10.88800 -35.98700 -0.76200 1.000 70.39528 70 PHE B CA 1
ATOM 3029 C C . PHE B 1 71 ? -11.33100 -37.13800 -1.65300 1.000 65.35520 70 PHE B C 1
ATOM 3030 O O . PHE B 1 71 ? -10.56300 -38.07300 -1.89600 1.000 66.34743 70 PHE B O 1
ATOM 3047 N N . THR B 1 72 ? -12.58100 -37.09200 -2.10900 1.000 68.53980 71 THR B N 1
ATOM 3048 C CA . THR B 1 72 ? -13.13800 -38.14100 -2.95500 1.000 78.81471 71 THR B CA 1
ATOM 3049 C C . THR B 1 72 ? -13.93100 -37.50300 -4.08300 1.000 78.72260 71 THR B C 1
ATOM 3050 O O . THR B 1 72 ? -14.89900 -36.78200 -3.82600 1.000 73.59830 71 THR B O 1
ATOM 3061 N N . ASN B 1 73 ? -13.52300 -37.76200 -5.32600 1.000 89.62917 72 ASN B N 1
ATOM 3062 C CA . ASN B 1 73 ? -14.25600 -37.29000 -6.50000 1.000 100.31466 72 ASN B CA 1
ATOM 3063 C C . ASN B 1 73 ? -14.46900 -35.77800 -6.46000 1.000 92.01893 72 ASN B C 1
ATOM 3064 O O . ASN B 1 73 ? -15.54200 -35.27100 -6.79400 1.000 82.53621 72 ASN B O 1
ATOM 3075 N N . CYS B 1 74 ? -13.43800 -35.04700 -6.04500 1.000 88.05003 73 CYS B N 1
ATOM 3076 C CA . CYS B 1 74 ? -13.57700 -33.60600 -5.89100 1.000 83.33894 73 CYS B CA 1
ATOM 3077 C C . CYS B 1 74 ? -13.90500 -32.95100 -7.22600 1.000 71.09010 73 CYS B C 1
ATOM 3078 O O . CYS B 1 74 ? -13.39600 -33.34900 -8.27800 1.000 62.72857 73 CYS B O 1
ATOM 3086 N N . HIS B 1 75 ? -14.76300 -31.93500 -7.17600 1.000 59.65978 74 HIS B N 1
ATOM 3087 C CA . HIS B 1 75 ? -15.06800 -31.11400 -8.34000 1.000 57.86483 74 HIS B CA 1
ATOM 3088 C C . HIS B 1 75 ? -14.84800 -29.65600 -7.97100 1.000 53.16164 74 HIS B C 1
ATOM 3089 O O . HIS B 1 75 ? -15.40100 -29.18100 -6.97500 1.000 56.41729 74 HIS B O 1
ATOM 3103 N N . THR B 1 76 ? -14.05200 -28.95000 -8.77300 1.000 55.48297 75 THR B N 1
ATOM 3104 C CA . THR B 1 76 ? -13.65500 -27.57700 -8.48500 1.000 50.43236 75 THR B CA 1
ATOM 3105 C C . THR B 1 76 ? -14.07900 -26.66000 -9.62200 1.000 54.56707 75 THR B C 1
ATOM 3106 O O . THR B 1 76 ? -13.78500 -26.93300 -10.79300 1.000 56.93577 75 THR B O 1
ATOM 3117 N N . LYS B 1 77 ? -14.76500 -25.57300 -9.27100 1.000 47.98470 76 LYS B N 1
ATOM 3118 C CA . LYS B 1 77 ? -15.12400 -24.51900 -10.21600 1.000 58.78073 76 LYS B CA 1
ATOM 3119 C C . LYS B 1 77 ? -14.29700 -23.27300 -9.89700 1.000 49.10326 76 LYS B C 1
ATOM 3120 O O . LYS B 1 77 ? -14.55200 -22.57100 -8.91300 1.000 47.31883 76 LYS B O 1
ATOM 3139 N N . ILE B 1 78 ? -13.30200 -23.00100 -10.72700 1.000 41.16020 77 ILE B N 1
ATOM 3140 C CA . ILE B 1 78 ? -12.44600 -21.84000 -10.53500 1.000 40.34694 77 ILE B CA 1
ATOM 3141 C C . ILE B 1 78 ? -13.14900 -20.60700 -11.08500 1.000 46.34766 77 ILE B C 1
ATOM 3142 O O . ILE B 1 78 ? -13.44900 -20.52800 -12.28200 1.000 45.43966 77 ILE B O 1
ATOM 3158 N N . ARG B 1 79 ? -13.39700 -19.62800 -10.22500 1.000 41.95503 78 ARG B N 1
ATOM 3159 C CA . ARG B 1 79 ? -14.04500 -18.39400 -10.63800 1.000 48.06892 78 ARG B CA 1
ATOM 3160 C C . ARG B 1 79 ? -13.09900 -17.20800 -10.72300 1.000 46.37135 78 ARG B C 1
ATOM 3161 O O . ARG B 1 79 ? -13.42000 -16.23000 -11.40500 1.000 49.52436 78 ARG B O 1
ATOM 3182 N N . HIS B 1 80 ? -11.93800 -17.27900 -10.08100 1.000 46.08447 79 HIS B N 1
ATOM 3183 C CA . HIS B 1 80 ? -10.99500 -16.17000 -10.08000 1.000 43.01305 79 HIS B CA 1
ATOM 3184 C C . HIS B 1 80 ? -9.60900 -16.73300 -9.83100 1.000 38.59410 79 HIS B C 1
ATOM 3185 O O . HIS B 1 80 ? -9.42400 -17.54300 -8.91800 1.000 35.42267 79 HIS B O 1
ATOM 3199 N N . VAL B 1 81 ? -8.65400 -16.31900 -10.65600 1.000 37.09392 80 VAL B N 1
ATOM 3200 C CA . VAL B 1 81 ? -7.24100 -16.62500 -10.46600 1.000 38.65727 80 VAL B CA 1
ATOM 3201 C C . VAL B 1 81 ? -6.45800 -15.36900 -10.81100 1.000 40.45485 80 VAL B C 1
ATOM 3202 O O . VAL B 1 81 ? -6.65300 -14.79400 -11.88500 1.000 40.31536 80 VAL B O 1
ATOM 3215 N N . ASP B 1 82 ? -5.62700 -14.90500 -9.87900 1.000 33.39611 81 ASP B N 1
ATOM 3216 C CA . ASP B 1 82 ? -4.67600 -13.83400 -10.12400 1.000 35.13053 81 ASP B CA 1
ATOM 3217 C C . ASP B 1 82 ? -3.34100 -14.29600 -9.56600 1.000 35.05947 81 ASP B C 1
ATOM 3218 O O . ASP B 1 82 ? -3.30400 -15.10300 -8.64100 1.000 35.98853 81 ASP B O 1
ATOM 3227 N N . ALA B 1 83 ? -2.24500 -13.80200 -10.13300 1.000 37.57029 82 ALA B N 1
ATOM 3228 C CA . ALA B 1 83 ? -0.92600 -14.23600 -9.69300 1.000 36.57017 82 ALA B CA 1
ATOM 3229 C C . ALA B 1 83 ? 0.07600 -13.16800 -10.09700 1.000 41.42076 82 ALA B C 1
ATOM 3230 O O . ALA B 1 83 ? -0.04200 -12.56200 -11.17100 1.000 40.88385 82 ALA B O 1
ATOM 3237 N N . HIS B 1 84 ? 1.06000 -12.95500 -9.22900 1.000 36.28330 83 HIS B N 1
ATOM 3238 C CA . HIS B 1 84 ? 2.02700 -11.87600 -9.37200 1.000 44.02370 83 HIS B CA 1
ATOM 3239 C C . HIS B 1 84 ? 3.38100 -12.33000 -8.84800 1.000 38.54410 83 HIS B C 1
ATOM 3240 O O . HIS B 1 84 ? 3.47000 -13.14000 -7.91900 1.000 34.83049 83 HIS B O 1
ATOM 3254 N N . ALA B 1 85 ? 4.43300 -11.80200 -9.46400 1.000 34.73311 84 ALA B N 1
ATOM 3255 C CA . ALA B 1 85 ? 5.77500 -12.03800 -8.96300 1.000 40.18113 84 ALA B CA 1
ATOM 3256 C C . ALA B 1 85 ? 5.88600 -11.47800 -7.55000 1.000 40.94965 84 ALA B C 1
ATOM 3257 O O . ALA B 1 85 ? 5.31700 -10.42900 -7.23900 1.000 37.82032 84 ALA B O 1
ATOM 3264 N N . THR B 1 86 ? 6.61600 -12.17800 -6.69200 1.000 41.68658 85 THR B N 1
ATOM 3265 C CA . THR B 1 86 ? 6.80800 -11.71300 -5.32500 1.000 40.89964 85 THR B CA 1
ATOM 3266 C C . THR B 1 86 ? 8.27300 -11.89600 -4.94800 1.000 46.30818 85 THR B C 1
ATOM 3267 O O . THR B 1 86 ? 9.15400 -12.02900 -5.80600 1.000 46.30029 85 THR B O 1
ATOM 3278 N N . LEU B 1 87 ? 8.53400 -11.88300 -3.64200 1.000 48.71374 86 LEU B N 1
ATOM 3279 C CA . LEU B 1 87 ? 9.89600 -11.91400 -3.12900 1.000 46.88983 86 LEU B CA 1
ATOM 3280 C C . LEU B 1 87 ? 10.68500 -13.06000 -3.73700 1.000 48.63741 86 LEU B C 1
ATOM 3281 O O . LEU B 1 87 ? 10.18600 -14.18000 -3.85600 1.000 54.44074 86 LEU B O 1
ATOM 3297 N N . ASN B 1 88 ? 11.93500 -12.77400 -4.09400 1.000 55.09608 87 ASN B N 1
ATOM 3298 C CA . ASN B 1 88 ? 12.89500 -13.80200 -4.49700 1.000 63.26285 87 ASN B CA 1
ATOM 3299 C C . ASN B 1 88 ? 12.37600 -14.65500 -5.64900 1.000 57.67007 87 ASN B C 1
ATOM 3300 O O . ASN B 1 88 ? 12.52700 -15.88100 -5.65800 1.000 57.07790 87 ASN B O 1
ATOM 3311 N N . ASP B 1 89 ? 11.73900 -13.99900 -6.61500 1.000 52.28785 88 ASP B N 1
ATOM 3312 C CA . ASP B 1 89 ? 11.23000 -14.64200 -7.81800 1.000 57.74903 88 ASP B CA 1
ATOM 3313 C C . ASP B 1 89 ? 10.21300 -15.72700 -7.50700 1.000 52.47734 88 ASP B C 1
ATOM 3314 O O . ASP B 1 89 ? 9.99700 -16.62700 -8.32300 1.000 58.40174 88 ASP B O 1
ATOM 3323 N N . GLY B 1 90 ? 9.58000 -15.66900 -6.34100 1.000 44.78695 89 GLY B N 1
ATOM 3324 C CA . GLY B 1 90 ? 8.42700 -16.49800 -6.08800 1.000 40.59434 89 GLY B CA 1
ATOM 3325 C C . GLY B 1 90 ? 7.23400 -15.93700 -6.84000 1.000 41.93924 89 GLY B C 1
ATOM 3326 O O . GLY B 1 90 ? 7.29900 -14.88100 -7.46600 1.000 38.01245 89 GLY B O 1
ATOM 3330 N N . VAL B 1 91 ? 6.10800 -16.63700 -6.72300 1.000 33.91722 90 VAL B N 1
ATOM 3331 C CA . VAL B 1 91 ? 4.84300 -16.23100 -7.33300 1.000 34.18305 90 VAL B CA 1
ATOM 3332 C C . VAL B 1 91 ? 3.74700 -16.38500 -6.28400 1.000 38.34933 90 VAL B C 1
ATOM 3333 O O . VAL B 1 91 ? 3.59100 -17.46600 -5.70700 1.000 42.61300 90 VAL B O 1
ATOM 3346 N N . VAL B 1 92 ? 2.98700 -15.32100 -6.04400 1.000 33.33558 91 VAL B N 1
ATOM 3347 C CA . VAL B 1 92 ? 1.83700 -15.36600 -5.14400 1.000 35.91746 91 VAL B CA 1
ATOM 3348 C C . VAL B 1 92 ? 0.58600 -15.49600 -5.99900 1.000 37.12287 91 VAL B C 1
ATOM 3349 O O . VAL B 1 92 ? 0.43900 -14.79200 -7.00700 1.000 34.46992 91 VAL B O 1
ATOM 3362 N N . VAL B 1 93 ? -0.28800 -16.43200 -5.62900 1.000 36.43595 92 VAL B N 1
ATOM 3363 C CA . VAL B 1 93 ? -1.46600 -16.79000 -6.41300 1.000 34.18041 92 VAL B CA 1
ATOM 3364 C C . VAL B 1 93 ? -2.70300 -16.61100 -5.53700 1.000 32.99869 92 VAL B C 1
ATOM 3365 O O . VAL B 1 93 ? -2.76700 -17.16000 -4.43400 1.000 36.75967 92 VAL B O 1
ATOM 3378 N N . GLN B 1 94 ? -3.69500 -15.88300 -6.04200 1.000 38.25459 93 GLN B N 1
ATOM 3379 C CA . GLN B 1 94 ? -4.98900 -15.71500 -5.37400 1.000 31.80118 93 GLN B CA 1
ATOM 3380 C C . GLN B 1 94 ? -6.04700 -16.46000 -6.17000 1.000 33.53560 93 GLN B C 1
ATOM 3381 O O . GLN B 1 94 ? -6.14000 -16.29200 -7.39400 1.000 33.69615 93 GLN B O 1
ATOM 3395 N N . VAL B 1 95 ? -6.82800 -17.28400 -5.48400 1.000 32.09859 94 VAL B N 1
ATOM 3396 C CA . VAL B 1 95 ? -7.83200 -18.13700 -6.10800 1.000 32.82499 94 VAL B CA 1
ATOM 3397 C C . VAL B 1 95 ? -9.15000 -18.01900 -5.35300 1.000 36.82547 94 VAL B C 1
ATOM 3398 O O . VAL B 1 95 ? -9.17300 -18.04300 -4.12100 1.000 35.44636 94 VAL B O 1
ATOM 3411 N N . MET B 1 96 ? -10.24600 -17.91100 -6.09700 1.000 36.70177 95 MET B N 1
ATOM 3412 C CA . MET B 1 96 ? -11.59000 -18.01600 -5.54700 1.000 38.65463 95 MET B CA 1
ATOM 3413 C C . MET B 1 96 ? -12.39200 -18.96600 -6.41800 1.000 37.93876 95 MET B C 1
ATOM 3414 O O . MET B 1 96 ? -12.28700 -18.93200 -7.64900 1.000 40.53907 95 MET B O 1
ATOM 3428 N N . GLY B 1 97 ? -13.17500 -19.82700 -5.78900 1.000 40.37853 96 GLY B N 1
ATOM 3429 C CA . GLY B 1 97 ? -14.00700 -20.73100 -6.55000 1.000 42.84198 96 GLY B CA 1
ATOM 3430 C C . GLY B 1 97 ? -14.97700 -21.49600 -5.68000 1.000 47.70309 96 GLY B C 1
ATOM 3431 O O . GLY B 1 97 ? -15.25800 -21.11800 -4.54100 1.000 41.31811 96 GLY B O 1
ATOM 3435 N N . LEU B 1 98 ? -15.51500 -22.56500 -6.25000 1.000 44.70010 97 LEU B N 1
ATOM 3436 C CA . LEU B 1 98 ? -16.41400 -23.45900 -5.53900 1.000 49.99284 97 LEU B CA 1
ATOM 3437 C C . LEU B 1 98 ? -15.83200 -24.86400 -5.58000 1.000 51.45091 97 LEU B C 1
ATOM 3438 O O . LEU B 1 98 ? -15.31300 -25.30400 -6.61100 1.000 56.85945 97 LEU B O 1
ATOM 3454 N N . LEU B 1 99 ? -15.92100 -25.56200 -4.45500 1.000 46.30818 98 LEU B N 1
ATOM 3455 C CA . LEU B 1 99 ? -15.40400 -26.91500 -4.33200 1.000 45.15805 98 LEU B CA 1
ATOM 3456 C C . LEU B 1 99 ? -16.48100 -27.81300 -3.74600 1.000 53.06689 98 LEU B C 1
ATOM 3457 O O . LEU B 1 99 ? -17.09500 -27.47300 -2.73200 1.000 52.46155 98 LEU B O 1
ATOM 3473 N N . SER B 1 100 ? -16.73700 -28.93000 -4.41500 1.000 58.79652 99 SER B N 1
ATOM 3474 C CA . SER B 1 100 ? -17.62000 -29.97800 -3.92900 1.000 56.44098 99 SER B CA 1
ATOM 3475 C C . SER B 1 100 ? -16.76400 -31.21000 -3.67900 1.000 60.04141 99 SER B C 1
ATOM 3476 O O . SER B 1 100 ? -16.09300 -31.69200 -4.59900 1.000 60.33355 99 SER B O 1
ATOM 3484 N N . ASN B 1 101 ? -16.77800 -31.71200 -2.44700 1.000 58.29120 100 ASN B N 1
ATOM 3485 C CA . ASN B 1 101 ? -16.06000 -32.93500 -2.12100 1.000 63.26285 100 ASN B CA 1
ATOM 3486 C C . ASN B 1 101 ? -17.05600 -34.07800 -2.09400 1.000 72.30077 100 ASN B C 1
ATOM 3487 O O . ASN B 1 101 ? -18.18800 -33.90900 -1.63800 1.000 69.01617 100 ASN B O 1
ATOM 3498 N N . ASN B 1 102 ? -16.63400 -35.24000 -2.58400 1.000 87.80790 101 ASN B N 1
ATOM 3499 C CA . ASN B 1 102 ? -17.53500 -36.37900 -2.75200 1.000 97.19586 101 ASN B CA 1
ATOM 3500 C C . ASN B 1 102 ? -18.55900 -35.85800 -3.74700 1.000 105.91270 101 ASN B C 1
ATOM 3501 O O . ASN B 1 102 ? -18.15700 -35.44200 -4.84800 1.000 110.71327 101 ASN B O 1
ATOM 3512 N N . ASN B 1 103 ? -19.83900 -35.79300 -3.40800 1.000 101.55691 102 ASN B N 1
ATOM 3513 C CA . ASN B 1 103 ? -20.84700 -35.18000 -4.26100 1.000 103.23606 102 ASN B CA 1
ATOM 3514 C C . ASN B 1 103 ? -21.73700 -34.26400 -3.43300 1.000 96.02204 102 ASN B C 1
ATOM 3515 O O . ASN B 1 103 ? -22.93900 -34.14800 -3.69700 1.000 97.93543 102 ASN B O 1
ATOM 3525 N N . GLN B 1 104 ? -21.16700 -33.65600 -2.38900 1.000 83.42842 103 GLN B N 1
ATOM 3526 C CA . GLN B 1 104 ? -21.91000 -32.73200 -1.54800 1.000 72.50869 103 GLN B CA 1
ATOM 3527 C C . GLN B 1 104 ? -21.95200 -31.37600 -2.24300 1.000 74.29049 103 GLN B C 1
ATOM 3528 O O . GLN B 1 104 ? -21.32500 -31.16300 -3.28500 1.000 72.80873 103 GLN B O 1
ATOM 3542 N N . ALA B 1 105 ? -22.66900 -30.43200 -1.65000 1.000 74.25101 104 ALA B N 1
ATOM 3543 C CA . ALA B 1 105 ? -22.88100 -29.15200 -2.30700 1.000 71.24538 104 ALA B CA 1
ATOM 3544 C C . ALA B 1 105 ? -21.56300 -28.41400 -2.54200 1.000 61.75477 104 ALA B C 1
ATOM 3545 O O . ALA B 1 105 ? -20.58600 -28.56200 -1.79800 1.000 58.00695 104 ALA B O 1
ATOM 3552 N N . LEU B 1 106 ? -21.54400 -27.61500 -3.60600 1.000 59.87560 105 LEU B N 1
ATOM 3553 C CA . LEU B 1 106 ? -20.39200 -26.77500 -3.89200 1.000 57.68586 105 LEU B CA 1
ATOM 3554 C C . LEU B 1 106 ? -20.27200 -25.70000 -2.82000 1.000 55.04344 105 LEU B C 1
ATOM 3555 O O . LEU B 1 106 ? -21.26000 -25.06900 -2.44100 1.000 59.33343 105 LEU B O 1
ATOM 3571 N N . ARG B 1 107 ? -19.05200 -25.48500 -2.33700 1.000 56.68574 106 ARG B N 1
ATOM 3572 C CA . ARG B 1 107 ? -18.78900 -24.51000 -1.28900 1.000 52.26153 106 ARG B CA 1
ATOM 3573 C C . ARG B 1 107 ? -17.81100 -23.46200 -1.79400 1.000 46.35029 106 ARG B C 1
ATOM 3574 O O . ARG B 1 107 ? -16.75700 -23.80100 -2.33900 1.000 47.71625 106 ARG B O 1
ATOM 3595 N N . ARG B 1 108 ? -18.15100 -22.19300 -1.59600 1.000 46.80035 107 ARG B N 1
ATOM 3596 C CA . ARG B 1 108 ? -17.24600 -21.12200 -1.98400 1.000 48.24526 107 ARG B CA 1
ATOM 3597 C C . ARG B 1 108 ? -16.00100 -21.13700 -1.10000 1.000 41.61552 107 ARG B C 1
ATOM 3598 O O . ARG B 1 108 ? -16.05300 -21.50300 0.07600 1.000 43.65523 107 ARG B O 1
ATOM 3619 N N . PHE B 1 109 ? -14.86500 -20.75600 -1.68300 1.000 38.28354 108 PHE B N 1
ATOM 3620 C CA . PHE B 1 109 ? -13.61500 -20.73500 -0.93900 1.000 37.71505 108 PHE B CA 1
ATOM 3621 C C . PHE B 1 109 ? -12.75700 -19.56500 -1.40100 1.000 36.15697 108 PHE B C 1
ATOM 3622 O O . PHE B 1 109 ? -12.93200 -19.02700 -2.49500 1.000 37.32026 108 PHE B O 1
ATOM 3639 N N . MET B 1 110 ? -11.84000 -19.16800 -0.52300 1.000 41.40760 109 MET B N 1
ATOM 3640 C CA . MET B 1 110 ? -10.85800 -18.12200 -0.77500 1.000 39.53106 109 MET B CA 1
ATOM 3641 C C . MET B 1 110 ? -9.49600 -18.70300 -0.44700 1.000 43.31572 109 MET B C 1
ATOM 3642 O O . MET B 1 110 ? -9.30500 -19.24500 0.64500 1.000 37.14130 109 MET B O 1
ATOM 3656 N N . GLN B 1 111 ? -8.55700 -18.60100 -1.38200 1.000 37.94929 110 GLN B N 1
ATOM 3657 C CA . GLN B 1 111 ? -7.29700 -19.30900 -1.24400 1.000 37.03076 110 GLN B CA 1
ATOM 3658 C C . GLN B 1 111 ? -6.13200 -18.46900 -1.72800 1.000 36.03064 110 GLN B C 1
ATOM 3659 O O . GLN B 1 111 ? -6.24000 -17.75200 -2.73100 1.000 36.23592 110 GLN B O 1
ATOM 3673 N N . THR B 1 112 ? -4.99800 -18.62700 -1.03800 1.000 37.14919 111 THR B N 1
ATOM 3674 C CA . THR B 1 112 ? -3.73800 -18.00000 -1.41200 1.000 33.03554 111 THR B CA 1
ATOM 3675 C C . THR B 1 112 ? -2.63300 -19.04700 -1.47700 1.000 34.27253 111 THR B C 1
ATOM 3676 O O . THR B 1 112 ? -2.46000 -19.84500 -0.54800 1.000 37.58345 111 THR B O 1
ATOM 3687 N N . PHE B 1 113 ? -1.86100 -19.01400 -2.55600 1.000 34.02776 112 PHE B N 1
ATOM 3688 C CA . PHE B 1 113 ? -0.65500 -19.81600 -2.67000 1.000 30.66683 112 PHE B CA 1
ATOM 3689 C C . PHE B 1 113 ? 0.56500 -18.90700 -2.72800 1.000 34.37254 112 PHE B C 1
ATOM 3690 O O . PHE B 1 113 ? 0.51900 -17.81600 -3.30400 1.000 37.57293 112 PHE B O 1
ATOM 3707 N N . VAL B 1 114 ? 1.68300 -19.39100 -2.19900 1.000 37.35974 113 VAL B N 1
ATOM 3708 C CA . VAL B 1 114 ? 2.99000 -18.82300 -2.51600 1.000 34.67784 113 VAL B CA 1
ATOM 3709 C C . VAL B 1 114 ? 3.82800 -19.93500 -3.13200 1.000 35.51215 113 VAL B C 1
ATOM 3710 O O . VAL B 1 114 ? 4.12000 -20.93400 -2.46400 1.000 40.44959 113 VAL B O 1
ATOM 3723 N N . LEU B 1 115 ? 4.23700 -19.75500 -4.38600 1.000 43.77367 114 LEU B N 1
ATOM 3724 C CA . LEU B 1 115 ? 5.08600 -20.72200 -5.07100 1.000 41.95240 114 LEU B CA 1
ATOM 3725 C C . LEU B 1 115 ? 6.50800 -20.18800 -5.09500 1.000 37.88349 114 LEU B C 1
ATOM 3726 O O . LEU B 1 115 ? 6.73800 -19.03900 -5.48900 1.000 40.07059 114 LEU B O 1
ATOM 3742 N N . ALA B 1 116 ? 7.46300 -21.02400 -4.65100 1.000 40.81805 115 ALA B N 1
ATOM 3743 C CA . ALA B 1 116 ? 8.85000 -20.62900 -4.69700 1.000 48.07155 115 ALA B CA 1
ATOM 3744 C C . ALA B 1 116 ? 9.56300 -21.36200 -5.81900 1.000 59.44660 115 ALA B C 1
ATOM 3745 O O . ALA B 1 116 ? 9.18400 -22.48600 -6.16700 1.000 61.69424 115 ALA B O 1
ATOM 3752 N N . PRO B 1 117 ? 10.59800 -20.75900 -6.39800 1.000 63.91556 116 PRO B N 1
ATOM 3753 C CA . PRO B 1 117 ? 11.43800 -21.51200 -7.33900 1.000 93.02431 116 PRO B CA 1
ATOM 3754 C C . PRO B 1 117 ? 12.19600 -22.60500 -6.60300 1.000 81.76243 116 PRO B C 1
ATOM 3755 O O . PRO B 1 117 ? 12.87800 -22.34900 -5.60700 1.000 78.83314 116 PRO B O 1
ATOM 3766 N N . GLU B 1 118 ? 12.05900 -23.83200 -7.07900 1.000 76.31968 117 GLU B N 1
ATOM 3767 C CA . GLU B 1 118 ? 12.90300 -24.89200 -6.52200 1.000 81.54399 117 GLU B CA 1
ATOM 3768 C C . GLU B 1 118 ? 12.61700 -26.32700 -7.08200 1.000 79.93064 117 GLU B C 1
ATOM 3769 O O . GLU B 1 118 ? 11.76500 -27.00000 -6.56900 1.000 81.01234 117 GLU B O 1
ATOM 3772 N N . GLY B 1 119 ? 13.27400 -26.68900 -8.17900 1.000 74.64316 118 GLY B N 1
ATOM 3774 N N . PHE B 1 125 ? 8.67300 -24.93600 -9.73500 1.000 105.49423 124 PHE B N 1
ATOM 3775 C CA . PHE B 1 125 ? 8.08400 -24.26600 -8.57900 1.000 97.26956 124 PHE B CA 1
ATOM 3776 C C . PHE B 1 125 ? 7.49200 -25.27200 -7.57900 1.000 80.00959 124 PHE B C 1
ATOM 3777 O O . PHE B 1 125 ? 6.98000 -26.32300 -7.95600 1.000 74.60368 124 PHE B O 1
ATOM 3794 N N . TYR B 1 126 ? 7.55500 -24.91800 -6.29900 1.000 69.29778 125 TYR B N 1
ATOM 3795 C CA . TYR B 1 126 ? 7.04000 -25.73600 -5.20900 1.000 56.86998 125 TYR B CA 1
ATOM 3796 C C . TYR B 1 126 ? 6.23500 -24.84400 -4.27100 1.000 49.60595 125 TYR B C 1
ATOM 3797 O O . TYR B 1 126 ? 6.48300 -23.64000 -4.16900 1.000 54.83815 125 TYR B O 1
ATOM 3815 N N . VAL B 1 127 ? 5.23800 -25.43200 -3.61700 1.000 51.12718 126 VAL B N 1
ATOM 3816 C CA . VAL B 1 127 ? 4.29600 -24.65800 -2.81300 1.000 42.22348 126 VAL B CA 1
ATOM 3817 C C . VAL B 1 127 ? 4.90200 -24.39900 -1.43700 1.000 43.07359 126 VAL B C 1
ATOM 3818 O O . VAL B 1 127 ? 5.06900 -25.31700 -0.63000 1.000 47.06091 126 VAL B O 1
ATOM 3831 N N . HIS B 1 128 ? 5.21700 -23.13100 -1.16800 1.000 40.85227 127 HIS B N 1
ATOM 3832 C CA . HIS B 1 128 ? 5.70500 -22.71700 0.13800 1.000 44.11318 127 HIS B CA 1
ATOM 3833 C C . HIS B 1 128 ? 4.56400 -22.50400 1.12700 1.000 46.95300 127 HIS B C 1
ATOM 3834 O O . HIS B 1 128 ? 4.72200 -22.76600 2.32200 1.000 45.66337 127 HIS B O 1
ATOM 3848 N N . ASN B 1 129 ? 3.42400 -22.00700 0.65400 1.000 42.97621 128 ASN B N 1
ATOM 3849 C CA . ASN B 1 129 ? 2.26800 -21.74700 1.49700 1.000 36.92548 128 ASN B CA 1
ATOM 3850 C C . ASN B 1 129 ? 1.00900 -22.08700 0.71600 1.000 47.64519 128 ASN B C 1
ATOM 3851 O O . ASN B 1 129 ? 0.88900 -21.74200 -0.46400 1.000 41.59183 128 ASN B O 1
ATOM 3862 N N . ASP B 1 130 ? 0.06600 -22.74400 1.38700 1.000 43.39204 129 ASP B N 1
ATOM 3863 C CA . ASP B 1 130 ? -1.23400 -23.09500 0.81200 1.000 36.41752 129 ASP B CA 1
ATOM 3864 C C . ASP B 1 130 ? -2.26400 -22.73600 1.87700 1.000 38.26511 129 ASP B C 1
ATOM 3865 O O . ASP B 1 130 ? -2.39600 -23.44700 2.87700 1.000 42.58405 129 ASP B O 1
ATOM 3874 N N . ILE B 1 131 ? -2.96200 -21.62600 1.66600 1.000 38.54410 130 ILE B N 1
ATOM 3875 C CA . ILE B 1 131 ? -3.94100 -21.09600 2.60900 1.000 42.82619 130 ILE B CA 1
ATOM 3876 C C . ILE B 1 131 ? -5.30400 -21.19600 1.94300 1.000 45.13699 130 ILE B C 1
ATOM 3877 O O . ILE B 1 131 ? -5.58500 -20.46600 0.98900 1.000 40.96807 130 ILE B O 1
ATOM 3893 N N . PHE B 1 132 ? -6.15200 -22.08700 2.44400 1.000 41.87871 131 PHE B N 1
ATOM 3894 C CA . PHE B 1 132 ? -7.46800 -22.33200 1.86900 1.000 40.93912 131 PHE B CA 1
ATOM 3895 C C . PHE B 1 132 ? -8.50000 -22.22000 2.98100 1.000 37.35711 131 PHE B C 1
ATOM 3896 O O . PHE B 1 132 ? -8.33300 -22.82000 4.04800 1.000 45.01592 131 PHE B O 1
ATOM 3913 N N . ARG B 1 133 ? -9.55500 -21.44800 2.73400 1.000 39.13101 132 ARG B N 1
ATOM 3914 C CA . ARG B 1 133 ? -10.67100 -21.33400 3.66200 1.000 38.62568 132 ARG B CA 1
ATOM 3915 C C . ARG B 1 133 ? -11.99100 -21.38900 2.89900 1.000 37.95981 132 ARG B C 1
ATOM 3916 O O . ARG B 1 133 ? -12.15800 -20.72400 1.86800 1.000 35.55426 132 ARG B O 1
ATOM 3937 N N . TYR B 1 134 ? -12.92600 -22.17800 3.40900 1.000 44.31321 133 TYR B N 1
ATOM 3938 C CA . TYR B 1 134 ? -14.29700 -22.09200 2.93400 1.000 44.35795 133 TYR B CA 1
ATOM 3939 C C . TYR B 1 134 ? -14.94100 -20.82900 3.49300 1.000 47.61624 133 TYR B C 1
ATOM 3940 O O . TYR B 1 134 ? -14.80900 -20.52100 4.68100 1.000 50.30866 133 TYR B O 1
ATOM 3958 N N . GLN B 1 135 ? -15.67700 -20.11400 2.64000 1.000 39.49421 134 GLN B N 1
ATOM 3959 C CA . GLN B 1 135 ? -16.34800 -18.89800 3.08500 1.000 39.97058 134 GLN B CA 1
ATOM 3960 C C . GLN B 1 135 ? -17.42500 -19.20000 4.12700 1.000 45.67653 134 GLN B C 1
ATOM 3961 O O . GLN B 1 135 ? -17.60500 -18.43400 5.08200 1.000 47.41358 134 GLN B O 1
ATOM 3975 N N . ASP B 1 136 ? -18.13600 -20.32000 3.98500 1.000 51.44564 135 ASP B N 1
ATOM 3976 C CA . ASP B 1 136 ? -19.26100 -20.58000 4.87800 1.000 60.21248 135 ASP B CA 1
ATOM 3977 C C . ASP B 1 136 ? -18.81500 -20.74400 6.32900 1.000 71.51384 135 ASP B C 1
ATOM 3978 O O . ASP B 1 136 ? -19.56600 -20.40400 7.25100 1.000 78.26728 135 ASP B O 1
ATOM 3987 N N . GLU B 1 137 ? -17.59900 -21.24400 6.55500 1.000 69.73204 136 GLU B N 1
ATOM 3988 C CA . GLU B 1 137 ? -17.09800 -21.43800 7.91200 1.000 64.65512 136 GLU B CA 1
ATOM 3989 C C . GLU B 1 137 ? -16.57900 -20.15200 8.54300 1.000 57.09106 136 GLU B C 1
ATOM 3990 O O . GLU B 1 137 ? -16.35400 -20.11700 9.75600 1.000 58.67809 136 GLU B O 1
ATOM 4002 N N . VAL B 1 138 ? -16.35200 -19.11300 7.74700 1.000 52.91687 137 VAL B N 1
ATOM 4003 C CA . VAL B 1 138 ? -15.79200 -17.86100 8.22900 1.000 57.30687 137 VAL B CA 1
ATOM 4004 C C . VAL B 1 138 ? -16.83700 -16.75600 8.25300 1.000 54.73288 137 VAL B C 1
ATOM 4005 O O . VAL B 1 138 ? -16.90500 -15.97900 9.20600 1.000 53.93541 137 VAL B O 1
ATOM 4018 N N . PHE B 1 139 ? -17.64100 -16.66000 7.20600 1.000 49.92441 138 PHE B N 1
ATOM 4019 C CA . PHE B 1 139 ? -18.72500 -15.69700 7.15600 1.000 49.70333 138 PHE B CA 1
ATOM 4020 C C . PHE B 1 139 ? -19.99800 -16.31600 7.72200 1.000 51.26141 138 PHE B C 1
ATOM 4021 O O . PHE B 1 139 ? -20.91300 -15.60400 8.13300 1.000 60.29407 138 PHE B O 1
ATOM 4038 N N . GLU C 1 5 ? 36.55400 -54.17100 -55.44700 1.000 106.95230 4 GLU D N 1
ATOM 4039 C CA . GLU C 1 5 ? 35.33200 -54.61800 -54.78300 1.000 122.69366 4 GLU D CA 1
ATOM 4040 C C . GLU C 1 5 ? 34.83500 -53.58100 -53.79400 1.000 129.58659 4 GLU D C 1
ATOM 4041 O O . GLU C 1 5 ? 33.64400 -53.26100 -53.77700 1.000 143.38035 4 GLU D O 1
ATOM 4043 N N . LYS C 1 6 ? 35.77500 -53.01800 -52.98000 1.000 116.37448 5 LYS D N 1
ATOM 4044 C CA . LYS C 1 6 ? 35.27600 -51.96200 -52.12100 1.000 99.58826 5 LYS D CA 1
ATOM 4045 C C . LYS C 1 6 ? 35.66600 -50.61200 -52.70000 1.000 90.76615 5 LYS D C 1
ATOM 4046 O O . LYS C 1 6 ? 36.61200 -50.52800 -53.49100 1.000 89.57390 5 LYS D O 1
ATOM 4048 N N . PRO C 1 7 ? 34.93600 -49.54400 -52.37500 1.000 73.85622 6 PRO D N 1
ATOM 4049 C CA . PRO C 1 7 ? 35.30400 -48.22700 -52.91200 1.000 70.52425 6 PRO D CA 1
ATOM 4050 C C . PRO C 1 7 ? 36.69200 -47.83000 -52.44500 1.000 60.68096 6 PRO D C 1
ATOM 4051 O O . PRO C 1 7 ? 37.14100 -48.23800 -51.37700 1.000 55.85143 6 PRO D O 1
ATOM 4062 N N . SER C 1 8 ? 37.36500 -47.01700 -53.24000 1.000 55.11977 7 SER D N 1
ATOM 4063 C CA . SER C 1 8 ? 38.70700 -46.60100 -52.86100 1.000 45.59757 7 SER D CA 1
ATOM 4064 C C . SER C 1 8 ? 38.64500 -45.74200 -51.60400 1.000 38.76781 7 SER D C 1
ATOM 4065 O O . SER C 1 8 ? 37.87300 -44.77300 -51.55800 1.000 40.38116 7 SER D O 1
ATOM 4073 N N . PRO C 1 9 ? 39.48900 -46.00300 -50.60100 1.000 39.49684 8 PRO D N 1
ATOM 4074 C CA . PRO C 1 9 ? 39.45900 -45.14700 -49.40600 1.000 35.88851 8 PRO D CA 1
ATOM 4075 C C . PRO C 1 9 ? 39.75400 -43.68700 -49.69100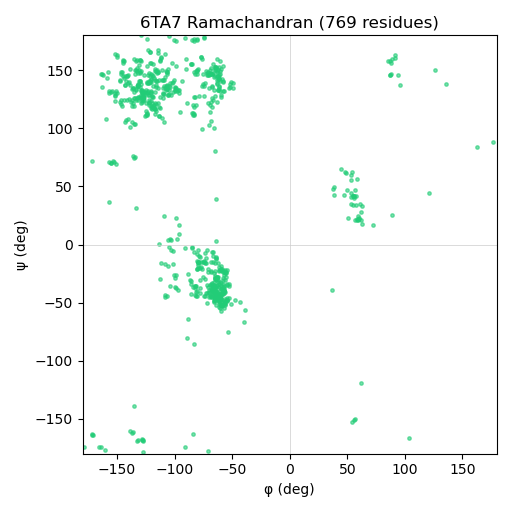 1.000 38.58621 8 PRO D C 1
ATOM 4076 O O . PRO C 1 9 ? 39.13900 -42.80600 -49.08200 1.000 32.59601 8 PRO D O 1
ATOM 4087 N N . LEU C 1 10 ? 40.69000 -43.39900 -50.59900 1.000 37.87296 9 LEU D N 1
ATOM 4088 C CA . LEU C 1 10 ? 41.03600 -42.00900 -50.87100 1.000 37.80716 9 LEU D CA 1
ATOM 4089 C C . LEU C 1 10 ? 39.88700 -41.27500 -51.54600 1.000 29.50091 9 LEU D C 1
ATOM 4090 O O . LEU C 1 10 ? 39.59100 -40.12700 -51.20600 1.000 34.66995 9 LEU D O 1
ATOM 4106 N N . LEU C 1 11 ? 39.22500 -41.91800 -52.50200 1.000 31.47746 10 LEU D N 1
ATOM 4107 C CA . LEU C 1 11 ? 38.07300 -41.28900 -53.14000 1.000 31.48009 10 LEU D CA 1
ATOM 4108 C C . LEU C 1 11 ? 36.95600 -41.03300 -52.13200 1.000 33.91722 10 LEU D C 1
ATOM 4109 O O . LEU C 1 11 ? 36.31800 -39.97100 -52.15200 1.000 33.33558 10 LEU D O 1
ATOM 4125 N N . VAL C 1 12 ? 36.68800 -42.01400 -51.26600 1.000 32.92763 11 VAL D N 1
ATOM 4126 C CA . VAL C 1 12 ? 35.65900 -41.86600 -50.23400 1.000 33.30662 11 VAL D CA 1
ATOM 4127 C C . VAL C 1 12 ? 36.01900 -40.72500 -49.28900 1.000 28.75345 11 VAL D C 1
ATOM 4128 O O . VAL C 1 12 ? 35.20100 -39.84300 -49.00100 1.000 34.83576 11 VAL D O 1
ATOM 4141 N N . GLY C 1 13 ? 37.25900 -40.71900 -48.80000 1.000 31.54589 12 GLY D N 1
ATOM 4142 C CA . GLY C 1 13 ? 37.66700 -39.68900 -47.86200 1.000 38.18616 12 GLY D CA 1
ATOM 4143 C C . GLY C 1 13 ? 37.60900 -38.29700 -48.45600 1.000 35.75692 12 GLY D C 1
ATOM 4144 O O . GLY C 1 13 ? 37.15700 -37.34900 -47.80700 1.000 35.64901 12 GLY D O 1
ATOM 4148 N N . ARG C 1 14 ? 38.08300 -38.14600 -49.68900 1.000 33.58561 13 ARG D N 1
ATOM 4149 C CA . ARG C 1 14 ? 38.11400 -36.81800 -50.28800 1.000 32.37493 13 ARG D CA 1
ATOM 4150 C C . ARG C 1 14 ? 36.70500 -36.30600 -50.55000 1.000 30.19573 13 ARG D C 1
ATOM 4151 O O . ARG C 1 14 ? 36.42600 -35.11700 -50.35900 1.000 37.22025 13 ARG D O 1
ATOM 4172 N N . GLU C 1 15 ? 35.79700 -37.18700 -50.98000 1.000 33.96197 14 GLU D N 1
ATOM 4173 C CA . GLU C 1 15 ? 34.43500 -36.76300 -51.24900 1.000 33.96723 14 GLU D CA 1
ATOM 4174 C C . GLU C 1 15 ? 33.71900 -36.42000 -49.95500 1.000 35.52005 14 GLU D C 1
ATOM 4175 O O . GLU C 1 15 ? 32.95300 -35.45100 -49.90300 1.000 33.98565 14 GLU D O 1
ATOM 4187 N N . PHE C 1 16 ? 33.96300 -37.19500 -48.89800 1.000 32.06963 15 PHE D N 1
ATOM 4188 C CA . PHE C 1 16 ? 33.38200 -36.85700 -47.60900 1.000 34.04882 15 PHE D CA 1
ATOM 4189 C C . PHE C 1 16 ? 33.84800 -35.48700 -47.15100 1.000 34.86207 15 PHE D C 1
ATOM 4190 O O . PHE C 1 16 ? 33.06100 -34.67600 -46.65300 1.000 36.77283 15 PHE D O 1
ATOM 4207 N N . VAL C 1 17 ? 35.14700 -35.23900 -47.25500 1.000 31.13531 16 VAL D N 1
ATOM 4208 C CA . VAL C 1 17 ? 35.68800 -33.95200 -46.83900 1.000 34.39886 16 VAL D CA 1
ATOM 4209 C C . VAL C 1 17 ? 35.04500 -32.83100 -47.63900 1.000 34.46466 16 VAL D C 1
ATOM 4210 O O . VAL C 1 17 ? 34.65500 -31.78800 -47.08800 1.000 33.38558 16 VAL D O 1
ATOM 4223 N N . ARG C 1 18 ? 34.89500 -33.02700 -48.94800 1.000 34.45413 17 ARG D N 1
ATOM 4224 C CA . ARG C 1 18 ? 34.21300 -32.01100 -49.74800 1.000 32.99606 17 ARG D CA 1
ATOM 4225 C C . ARG C 1 18 ? 32.82600 -31.72700 -49.18800 1.000 31.17479 17 ARG D C 1
ATOM 4226 O O . ARG C 1 18 ? 32.42100 -30.56500 -49.05900 1.000 36.95180 17 ARG D O 1
ATOM 4247 N N . GLN C 1 19 ? 32.06500 -32.78300 -48.87600 1.000 34.56730 18 GLN D N 1
ATOM 4248 C CA . GLN C 1 19 ? 30.70200 -32.58200 -48.39800 1.000 32.68023 18 GLN D CA 1
ATOM 4249 C C . GLN C 1 19 ? 30.71000 -31.98000 -47.00100 1.000 30.62472 18 GLN D C 1
ATOM 4250 O O . GLN C 1 19 ? 29.93200 -31.07000 -46.70800 1.000 36.43858 18 GLN D O 1
ATOM 4264 N N . TYR C 1 20 ? 31.59700 -32.45900 -46.13100 1.000 35.98853 19 TYR D N 1
ATOM 4265 C CA . TYR C 1 20 ? 31.61500 -31.96200 -44.75700 1.000 33.28820 19 TYR D CA 1
ATOM 4266 C C . TYR C 1 20 ? 31.85400 -30.46000 -44.71200 1.000 31.57747 19 TYR D C 1
ATOM 4267 O O . TYR C 1 20 ? 31.11100 -29.72500 -44.05900 1.000 35.19369 19 TYR D O 1
ATOM 4285 N N . TYR C 1 21 ? 32.91000 -29.98000 -45.36200 1.000 32.95658 20 TYR D N 1
ATOM 4286 C CA . TYR C 1 21 ? 33.21900 -28.55800 -45.23800 1.000 35.55689 20 TYR D CA 1
ATOM 4287 C C . TYR C 1 21 ? 32.32700 -27.68000 -46.09900 1.000 36.19118 20 TYR D C 1
ATOM 4288 O O . TYR C 1 21 ? 32.17600 -26.48800 -45.79700 1.000 40.99439 20 TYR D O 1
ATOM 4306 N N . THR C 1 22 ? 31.69900 -28.23700 -47.13400 1.000 35.24107 21 THR D N 1
ATOM 4307 C CA . THR C 1 22 ? 30.65200 -27.49200 -47.83200 1.000 36.07275 21 THR D CA 1
ATOM 4308 C C . THR C 1 22 ? 29.44400 -27.24700 -46.92600 1.000 39.30998 21 THR D C 1
ATOM 4309 O O . THR C 1 22 ? 28.91600 -26.13000 -46.85800 1.000 43.85526 21 THR D O 1
ATOM 4320 N N . LEU C 1 23 ? 28.95900 -28.29400 -46.25800 1.000 38.53094 22 LEU D N 1
ATOM 4321 C CA . LEU C 1 23 ? 27.82000 -28.12200 -45.36700 1.000 40.62066 22 LEU D CA 1
ATOM 4322 C C . LEU C 1 23 ? 28.19200 -27.28700 -44.14800 1.000 45.65811 22 LEU D C 1
ATOM 4323 O O . LEU C 1 23 ? 27.35900 -26.53300 -43.63800 1.000 45.56073 22 LEU D O 1
ATOM 4339 N N . LEU C 1 24 ? 29.42600 -27.41200 -43.66200 1.000 46.52137 23 LEU D N 1
ATOM 4340 C CA . LEU C 1 24 ? 29.86000 -26.56600 -42.55800 1.000 52.00360 23 LEU D CA 1
ATOM 4341 C C . LEU C 1 24 ? 29.71700 -25.09200 -42.92100 1.000 56.95946 23 LEU D C 1
ATOM 4342 O O . LEU C 1 24 ? 29.35700 -24.26800 -42.07400 1.000 55.23031 23 LEU D O 1
ATOM 4358 N N . ASN C 1 25 ? 29.97100 -24.74500 -44.18400 1.000 53.54326 24 ASN D N 1
ATOM 4359 C CA . ASN C 1 25 ? 29.87900 -23.35100 -44.60700 1.000 54.85921 24 ASN D CA 1
ATOM 4360 C C . ASN C 1 25 ? 28.44600 -22.94800 -44.92900 1.000 46.62138 24 ASN D C 1
ATOM 4361 O O . ASN C 1 25 ? 28.03700 -21.82400 -44.63100 1.000 51.04033 24 ASN D O 1
ATOM 4372 N N . GLN C 1 26 ? 27.66700 -23.84900 -45.52600 1.000 49.16379 25 GLN D N 1
ATOM 4373 C CA . GLN C 1 26 ? 26.38000 -23.48700 -46.11000 1.000 56.39624 25 GLN D CA 1
ATOM 4374 C C . GLN C 1 26 ? 25.19000 -23.82200 -45.22500 1.000 47.92680 25 GLN D C 1
ATOM 4375 O O . GLN C 1 26 ? 24.20300 -23.08100 -45.22900 1.000 50.98506 25 GLN D O 1
ATOM 4389 N N . ALA C 1 27 ? 25.22900 -24.93600 -44.49500 1.000 50.85347 26 ALA D N 1
ATOM 4390 C CA . ALA C 1 27 ? 24.12600 -25.32200 -43.61500 1.000 50.92453 26 ALA D CA 1
ATOM 4391 C C . ALA C 1 27 ? 24.66400 -26.17500 -42.47600 1.000 45.35017 26 ALA D C 1
ATOM 4392 O O . ALA C 1 27 ? 24.41200 -27.38000 -42.39500 1.000 47.61097 26 ALA D O 1
ATOM 4399 N N . PRO C 1 28 ? 25.40900 -25.56100 -41.55200 1.000 44.45007 27 PRO D N 1
ATOM 4400 C CA . PRO C 1 28 ? 25.89900 -26.32500 -40.39300 1.000 44.42901 27 PRO D CA 1
ATOM 4401 C C . PRO C 1 28 ? 24.77200 -26.92900 -39.57300 1.000 44.74221 27 PRO D C 1
ATOM 4402 O O . PRO C 1 28 ? 25.00600 -27.88600 -38.82400 1.000 49.51383 27 PRO D O 1
ATOM 4413 N N . ASP C 1 29 ? 23.55700 -26.39400 -39.68900 1.000 45.71864 28 ASP D N 1
ATOM 4414 C CA . ASP C 1 29 ? 22.40300 -26.98100 -39.02000 1.000 47.87153 28 ASP D CA 1
ATOM 4415 C C . ASP C 1 29 ? 22.07700 -28.37800 -39.52900 1.000 49.07957 28 ASP D C 1
ATOM 4416 O O . ASP C 1 29 ? 21.28800 -29.08700 -38.89800 1.000 48.34264 28 ASP D O 1
ATOM 4425 N N . MET C 1 30 ? 22.66800 -28.79300 -40.64200 1.000 47.91364 29 MET D N 1
ATOM 4426 C CA . MET C 1 30 ? 22.46800 -30.12900 -41.17400 1.000 46.26081 29 MET D CA 1
ATOM 4427 C C . MET C 1 30 ? 23.66300 -31.03400 -40.92900 1.000 42.48667 29 MET D C 1
ATOM 4428 O O . MET C 1 30 ? 23.62500 -32.20800 -41.31100 1.000 46.47399 29 MET D O 1
ATOM 4442 N N . LEU C 1 31 ? 24.73500 -30.51100 -40.32700 1.000 38.81518 30 LEU D N 1
ATOM 4443 C CA . LEU C 1 31 ? 25.93000 -31.32400 -40.14800 1.000 39.01257 30 LEU D CA 1
ATOM 4444 C C . LEU C 1 31 ? 25.63200 -32.58800 -39.35800 1.000 36.12802 30 LEU D C 1
ATOM 4445 O O . LEU C 1 31 ? 26.29300 -33.61700 -39.55800 1.000 38.74675 30 LEU D O 1
ATOM 4461 N N . HIS C 1 32 ? 24.65100 -32.52600 -38.45800 1.000 43.13149 31 HIS D N 1
ATOM 4462 C CA . HIS C 1 32 ? 24.36100 -33.64400 -37.57100 1.000 42.20769 31 HIS D CA 1
ATOM 4463 C C . HIS C 1 32 ? 23.94800 -34.89600 -38.32600 1.000 40.71541 31 HIS D C 1
ATOM 4464 O O . HIS C 1 32 ? 24.04700 -36.00000 -37.77000 1.000 42.08136 31 HIS D O 1
ATOM 4478 N N . ARG C 1 33 ? 23.46000 -34.74600 -39.56000 1.000 41.62341 32 ARG D N 1
ATOM 4479 C CA . ARG C 1 33 ? 22.99500 -35.87600 -40.35100 1.000 40.79963 32 ARG D CA 1
ATOM 4480 C C . ARG C 1 33 ? 24.12800 -36.75900 -40.84500 1.000 40.57329 32 ARG D C 1
ATOM 4481 O O . ARG C 1 33 ? 23.84000 -37.80200 -41.44500 1.000 39.13364 32 ARG D O 1
ATOM 4502 N N . PHE C 1 34 ? 25.39200 -36.37400 -40.60400 1.000 38.19668 33 PHE D N 1
ATOM 4503 C CA . PHE C 1 34 ? 26.53700 -37.21900 -40.92900 1.000 37.97034 33 PHE D CA 1
ATOM 4504 C C . PHE C 1 34 ? 26.73200 -38.33700 -39.91500 1.000 39.14417 33 PHE D C 1
ATOM 4505 O O . PHE C 1 34 ? 27.49600 -39.27300 -40.17400 1.000 37.64136 33 PHE D O 1
ATOM 4522 N N . TYR C 1 35 ? 26.09100 -38.23800 -38.75500 1.000 41.48919 34 TYR D N 1
ATOM 4523 C CA . TYR C 1 35 ? 26.41300 -39.05600 -37.59500 1.000 39.08363 34 TYR D CA 1
ATOM 4524 C C . TYR C 1 35 ? 25.26500 -39.99200 -37.23100 1.000 42.40772 34 TYR D C 1
ATOM 4525 O O . TYR C 1 35 ? 24.13300 -39.86500 -37.71400 1.000 50.64555 34 TYR D O 1
ATOM 4543 N N . GLY C 1 36 ? 25.59100 -40.94800 -36.35900 1.000 42.71038 35 GLY D N 1
ATOM 4544 C CA . GLY C 1 36 ? 24.63800 -41.90000 -35.84200 1.000 51.35089 35 GLY D CA 1
ATOM 4545 C C . GLY C 1 36 ? 24.62400 -41.84800 -34.32200 1.000 45.15541 35 GLY D C 1
ATOM 4546 O O . GLY C 1 36 ? 25.38600 -41.10900 -33.69800 1.000 50.49026 35 GLY D O 1
ATOM 4550 N N . LYS C 1 37 ? 23.72300 -42.64100 -33.73800 1.000 60.64411 36 LYS D N 1
ATOM 4551 C CA . LYS C 1 37 ? 23.61600 -42.72600 -32.27900 1.000 67.90025 36 LYS D CA 1
ATOM 4552 C C . LYS C 1 37 ? 24.97200 -42.80400 -31.57300 1.000 62.74437 36 LYS D C 1
ATOM 4553 O O . LYS C 1 37 ? 25.19500 -42.12500 -30.56500 1.000 53.16953 36 LYS D O 1
ATOM 4572 N N . ASN C 1 38 ? 25.84900 -43.69900 -32.02400 1.000 53.44325 37 ASN D N 1
ATOM 4573 C CA . ASN C 1 38 ? 27.11700 -43.98900 -31.35700 1.000 57.12527 37 ASN D CA 1
ATOM 4574 C C . ASN C 1 38 ? 28.26100 -43.03700 -31.72500 1.000 50.08495 37 ASN D C 1
ATOM 4575 O O . ASN C 1 38 ? 29.37500 -43.20300 -31.21200 1.000 46.65559 37 ASN D O 1
ATOM 4586 N N . SER C 1 39 ? 28.04100 -42.08200 -32.61800 1.000 45.32912 38 SER D N 1
ATOM 4587 C CA . SER C 1 39 ? 29.13200 -41.25700 -33.11300 1.000 42.41298 38 SER D CA 1
ATOM 4588 C C . SER C 1 39 ? 29.62900 -40.30500 -32.03000 1.000 49.01377 38 SER D C 1
ATOM 4589 O O . SER C 1 39 ? 28.87400 -39.86000 -31.16300 1.000 45.15805 38 SER D O 1
ATOM 4597 N N . SER C 1 40 ? 30.92200 -39.99800 -32.08100 1.000 40.93912 39 SER D N 1
ATOM 4598 C CA . SER C 1 40 ? 31.55300 -39.06800 -31.15300 1.000 41.97345 39 SER D CA 1
ATOM 4599 C C . SER C 1 40 ? 32.07000 -37.85000 -31.91300 1.000 43.08411 39 SER D C 1
ATOM 4600 O O . SER C 1 40 ? 32.65500 -37.98100 -32.99200 1.000 42.31823 39 SER D O 1
ATOM 4608 N N . TYR C 1 41 ? 31.85600 -36.67100 -31.32900 1.000 50.27445 40 TYR D N 1
ATOM 4609 C CA . TYR C 1 41 ? 32.21700 -35.38700 -31.91900 1.000 40.91017 40 TYR D CA 1
ATOM 4610 C C . TYR C 1 41 ? 33.00300 -34.60200 -30.88000 1.000 42.54984 40 TYR D C 1
ATOM 4611 O O . TYR C 1 41 ? 32.50900 -34.36200 -29.76700 1.000 44.00264 40 TYR D O 1
ATOM 4629 N N . VAL C 1 42 ? 34.23100 -34.22900 -31.23400 1.000 42.59984 41 VAL D N 1
ATOM 4630 C CA . VAL C 1 42 ? 35.15300 -33.54000 -30.33700 1.000 46.84509 41 VAL D CA 1
ATOM 4631 C C . VAL C 1 42 ? 35.64100 -32.28200 -31.04200 1.000 56.99631 41 VAL D C 1
ATOM 4632 O O . VAL C 1 42 ? 36.19400 -32.36000 -32.14500 1.000 70.89534 41 VAL D O 1
ATOM 4645 N N . HIS C 1 43 ? 35.45300 -31.13400 -30.40500 1.000 52.93793 42 HIS D N 1
ATOM 4646 C CA . HIS C 1 43 ? 35.78600 -29.85400 -31.01600 1.000 69.41885 42 HIS D CA 1
ATOM 4647 C C . HIS C 1 43 ? 36.14400 -28.80700 -29.96400 1.000 90.74246 42 HIS D C 1
ATOM 4648 O O . HIS C 1 43 ? 35.35100 -28.51900 -29.06200 1.000 96.34839 42 HIS D O 1
ATOM 4662 N N . GLY C 1 44 ? 37.34000 -28.24100 -30.08900 1.000 90.24503 43 GLY D N 1
ATOM 4663 C CA . GLY C 1 44 ? 37.79900 -27.21400 -29.17200 1.000 84.44697 43 GLY D CA 1
ATOM 4667 N N . ALA C 1 53 ? 38.86900 -30.74900 -24.16700 1.000 107.47604 52 ALA D N 1
ATOM 4668 C CA . ALA C 1 53 ? 37.52000 -30.74200 -24.72500 1.000 109.26047 52 ALA D CA 1
ATOM 4669 C C . ALA C 1 53 ? 36.82000 -32.06000 -24.42100 1.000 105.25209 52 ALA D C 1
ATOM 4670 O O . ALA C 1 53 ? 37.46800 -33.10200 -24.31500 1.000 117.78254 52 ALA D O 1
ATOM 4676 N N . ASP C 1 54 ? 35.49600 -32.01900 -24.28100 1.000 82.94679 53 ASP D N 1
ATOM 4677 C CA . ASP C 1 54 ? 34.71600 -33.21000 -23.98000 1.000 74.66685 53 ASP D CA 1
ATOM 4678 C C . ASP C 1 54 ? 33.89800 -33.64800 -25.19300 1.000 67.77392 53 ASP D C 1
ATOM 4679 O O . ASP C 1 54 ? 33.34900 -32.82200 -25.92900 1.000 62.26799 53 ASP D O 1
ATOM 4688 N N . ALA C 1 55 ? 33.76600 -34.96500 -25.35000 1.000 53.19322 54 ALA D N 1
ATOM 4689 C CA . ALA C 1 55 ? 33.06900 -35.54500 -26.48800 1.000 49.41119 54 ALA D CA 1
ATOM 4690 C C . ALA C 1 55 ? 31.56600 -35.54500 -26.24300 1.000 48.94797 54 ALA D C 1
ATOM 4691 O O . ALA C 1 55 ? 31.10500 -35.72700 -25.11500 1.000 53.03004 54 ALA D O 1
ATOM 4698 N N . VAL C 1 56 ? 30.79600 -35.38300 -27.31500 1.000 53.35903 55 VAL D N 1
ATOM 4699 C CA . VAL C 1 56 ? 29.35300 -35.55800 -27.25300 1.000 52.52998 55 VAL D CA 1
ATOM 4700 C C . VAL C 1 56 ? 28.98000 -36.65300 -28.23500 1.000 49.70859 55 VAL D C 1
ATOM 4701 O O . VAL C 1 56 ? 29.70000 -36.92900 -29.19800 1.000 47.30830 55 VAL D O 1
ATOM 4714 N N . TYR C 1 57 ? 27.84100 -37.29000 -27.98100 1.000 53.69591 56 TYR D N 1
ATOM 4715 C CA . TYR C 1 57 ? 27.48200 -38.50100 -28.70500 1.000 55.59614 56 TYR D CA 1
ATOM 4716 C C . TYR C 1 57 ? 26.07600 -38.40000 -29.26900 1.000 60.67570 56 TYR D C 1
ATOM 4717 O O . TYR C 1 57 ? 25.14400 -37.96600 -28.58400 1.000 55.47507 56 TYR D O 1
ATOM 4735 N N . GLY C 1 58 ? 25.92200 -38.85500 -30.50500 1.000 49.13747 57 GLY D N 1
ATOM 4736 C CA . GLY C 1 58 ? 24.62100 -38.91900 -31.12800 1.000 43.14465 57 GLY D CA 1
ATOM 4737 C C . GLY C 1 58 ? 24.23400 -37.60300 -31.77900 1.000 47.30830 57 GLY D C 1
ATOM 4738 O O . GLY C 1 58 ? 24.68900 -36.52500 -31.39600 1.000 46.49768 57 GLY D O 1
ATOM 4742 N N . GLN C 1 59 ? 23.30600 -37.70600 -32.73700 1.000 46.86878 58 GLN D N 1
ATOM 4743 C CA . GLN C 1 59 ? 22.89000 -36.54600 -33.52100 1.000 40.96017 58 GLN D CA 1
ATOM 4744 C C . GLN C 1 59 ? 22.43900 -35.39900 -32.63100 1.000 47.87416 58 GLN D C 1
ATOM 4745 O O . GLN C 1 59 ? 22.83500 -34.24800 -32.84500 1.000 51.59040 58 GLN D O 1
ATOM 4759 N N . LYS C 1 60 ? 21.58300 -35.68700 -31.64100 1.000 47.67151 59 LYS D N 1
ATOM 4760 C CA . LYS C 1 60 ? 21.00500 -34.61800 -30.83300 1.000 44.94749 59 LYS D CA 1
ATOM 4761 C C . LYS C 1 60 ? 22.09100 -33.83100 -30.10900 1.000 48.48739 59 LYS D C 1
ATOM 4762 O O . LYS C 1 60 ? 22.15300 -32.60000 -30.21100 1.000 51.45880 59 LYS D O 1
ATOM 4766 N N . GLU C 1 61 ? 22.94500 -34.52000 -29.34600 1.000 45.10804 60 GLU D N 1
ATOM 4767 C CA . GLU C 1 61 ? 24.01600 -33.83000 -28.63600 1.000 54.15913 60 GLU D CA 1
ATOM 4768 C C . GLU C 1 61 ? 24.96400 -33.15600 -29.62200 1.000 51.34826 60 GLU D C 1
ATOM 4769 O O . GLU C 1 61 ? 25.38800 -32.01200 -29.41400 1.000 47.40832 60 GLU D O 1
ATOM 4781 N N . ILE C 1 62 ? 25.31900 -33.85300 -30.70100 1.000 44.15793 61 ILE D N 1
ATOM 4782 C CA . ILE C 1 62 ? 26.28300 -33.29000 -31.64100 1.000 39.69686 61 ILE D CA 1
ATOM 4783 C C . ILE C 1 62 ? 25.71600 -32.03800 -32.29600 1.000 42.72618 61 ILE D C 1
ATOM 4784 O O . ILE C 1 62 ? 26.39900 -31.01200 -32.40200 1.000 49.24275 61 ILE D O 1
ATOM 4800 N N . HIS C 1 63 ? 24.45100 -32.09300 -32.72200 1.000 48.53213 62 HIS D N 1
ATOM 4801 C CA . HIS C 1 63 ? 23.79600 -30.92500 -33.30100 1.000 47.34252 62 HIS D CA 1
ATOM 4802 C C . HIS C 1 63 ? 23.89900 -29.70800 -32.38200 1.000 43.63681 62 HIS D C 1
ATOM 4803 O O . HIS C 1 63 ? 24.19600 -28.59500 -32.83200 1.000 45.07646 62 HIS D O 1
ATOM 4817 N N . ARG C 1 64 ? 23.63800 -29.88400 -31.09300 1.000 46.86878 63 ARG D N 1
ATOM 4818 C CA . ARG C 1 64 ? 23.62400 -28.71200 -30.22300 1.000 50.50079 63 ARG D CA 1
ATOM 4819 C C . ARG C 1 64 ? 25.03300 -28.16400 -30.01500 1.000 49.00588 63 ARG D C 1
ATOM 4820 O O . ARG C 1 64 ? 25.22300 -26.94500 -29.93400 1.000 53.67486 63 ARG D O 1
ATOM 4841 N N . LYS C 1 65 ? 26.03100 -29.04100 -29.92400 1.000 48.46897 64 LYS D N 1
ATOM 4842 C CA . LYS C 1 65 ? 27.41500 -28.57400 -29.87100 1.000 51.62987 64 LYS D CA 1
ATOM 4843 C C . LYS C 1 65 ? 27.79100 -27.81500 -31.13900 1.000 55.50139 64 LYS D C 1
ATOM 4844 O O . LYS C 1 65 ? 28.43700 -26.76200 -31.07700 1.000 57.57796 64 LYS D O 1
ATOM 4863 N N . VAL C 1 66 ? 27.39800 -28.33400 -32.30000 1.000 49.45330 65 VAL D N 1
ATOM 4864 C CA . VAL C 1 66 ? 27.69900 -27.66200 -33.56000 1.000 46.04499 65 VAL D CA 1
ATOM 4865 C C . VAL C 1 66 ? 27.06600 -26.26900 -33.60100 1.000 45.90287 65 VAL D C 1
ATOM 4866 O O . VAL C 1 66 ? 27.70900 -25.28600 -33.99600 1.000 50.66397 65 VAL D O 1
ATOM 4879 N N . MET C 1 67 ? 25.78600 -26.16400 -33.23200 1.000 48.26368 66 MET D N 1
ATOM 4880 C CA . MET C 1 67 ? 25.14100 -24.85600 -33.27000 1.000 55.98303 66 MET D CA 1
ATOM 4881 C C . MET C 1 67 ? 25.66900 -23.93800 -32.17500 1.000 54.32757 66 MET D C 1
ATOM 4882 O O . MET C 1 67 ? 25.62800 -22.71300 -32.32200 1.000 60.03615 66 MET D O 1
ATOM 4896 N N . SER C 1 68 ? 26.20600 -24.50300 -31.09100 1.000 57.33845 67 SER D N 1
ATOM 4897 C CA . SER C 1 68 ? 26.82900 -23.68200 -30.05500 1.000 60.60990 67 SER D CA 1
ATOM 4898 C C . SER C 1 68 ? 28.03400 -22.92200 -30.60100 1.000 60.12037 67 SER D C 1
ATOM 4899 O O . SER C 1 68 ? 28.37100 -21.84500 -30.09900 1.000 57.45163 67 SER D O 1
ATOM 4907 N N . GLN C 1 69 ? 28.71900 -23.48600 -31.59200 1.000 55.47770 68 GLN D N 1
ATOM 4908 C CA . GLN C 1 69 ? 29.96600 -22.91100 -32.08200 1.000 65.38152 68 GLN D CA 1
ATOM 4909 C C . GLN C 1 69 ? 29.76900 -21.75100 -33.04600 1.000 64.00241 68 GLN D C 1
ATOM 4910 O O . GLN C 1 69 ? 30.75600 -21.11400 -33.43000 1.000 65.21045 68 GLN D O 1
ATOM 4924 N N . ASN C 1 70 ? 28.54000 -21.48300 -33.47200 1.000 66.16583 69 ASN D N 1
ATOM 4925 C CA . ASN C 1 70 ? 28.24100 -20.37000 -34.36600 1.000 83.11786 69 ASN D CA 1
ATOM 4926 C C . ASN C 1 70 ? 29.12100 -20.40100 -35.62100 1.000 64.88146 69 ASN D C 1
ATOM 4927 O O . ASN C 1 70 ? 29.85700 -19.46500 -35.93700 1.000 58.13065 69 ASN D O 1
ATOM 4938 N N . PHE C 1 71 ? 28.99900 -21.49100 -36.36700 1.000 59.74664 70 PHE D N 1
ATOM 4939 C CA . PHE C 1 71 ? 29.60300 -21.57200 -37.69300 1.000 59.33869 70 PHE D CA 1
ATOM 4940 C C . PHE C 1 71 ? 28.83800 -20.64000 -38.62100 1.000 65.43943 70 PHE D C 1
ATOM 4941 O O . PHE C 1 71 ? 27.74600 -20.96700 -39.08800 1.000 80.21225 70 PHE D O 1
ATOM 4958 N N . THR C 1 72 ? 29.41400 -19.48100 -38.91600 1.000 69.72678 71 THR D N 1
ATOM 4959 C CA . THR C 1 72 ? 28.77800 -18.51000 -39.79400 1.000 90.99512 71 THR D CA 1
ATOM 4960 C C . THR C 1 72 ? 29.71300 -18.23900 -40.95800 1.000 80.26752 71 THR D C 1
ATOM 4961 O O . THR C 1 72 ? 30.84000 -17.77500 -40.75600 1.000 66.60799 71 THR D O 1
ATOM 4972 N N . ASN C 1 73 ? 29.22700 -18.48700 -42.17000 1.000 91.19778 72 ASN D N 1
ATOM 4973 C CA . ASN C 1 73 ? 30.04500 -18.42600 -43.37900 1.000 96.74844 72 ASN D CA 1
ATOM 4974 C C . ASN C 1 73 ? 31.45100 -18.97700 -43.13000 1.000 76.95923 72 ASN D C 1
ATOM 4975 O O . ASN C 1 73 ? 32.46600 -18.36800 -43.47400 1.000 68.41610 72 ASN D O 1
ATOM 4986 N N . CYS C 1 74 ? 31.50500 -20.16100 -42.52600 1.000 69.10565 73 CYS D N 1
ATOM 4987 C CA . CYS C 1 74 ? 32.78800 -20.78900 -42.24000 1.000 77.03555 73 CYS D CA 1
ATOM 4988 C C . CYS C 1 74 ? 33.56500 -21.03000 -43.52600 1.000 79.07264 73 CYS D C 1
ATOM 4989 O O . CYS C 1 74 ? 33.04200 -21.60900 -44.47900 1.000 78.79103 73 CYS D O 1
ATOM 4997 N N . HIS C 1 75 ? 34.81600 -20.57500 -43.54800 1.000 78.13042 74 HIS D N 1
ATOM 4998 C CA . HIS C 1 75 ? 35.68700 -20.69700 -44.71100 1.000 81.37028 74 HIS D CA 1
ATOM 4999 C C . HIS C 1 75 ? 36.82900 -21.65600 -44.40000 1.000 63.79186 74 HIS D C 1
ATOM 5000 O O . HIS C 1 75 ? 37.54200 -21.48100 -43.40600 1.000 62.81016 74 HIS D O 1
ATOM 5014 N N . THR C 1 76 ? 37.00600 -22.65400 -45.25800 1.000 55.31453 75 THR D N 1
ATOM 5015 C CA . THR C 1 76 ? 38.02700 -23.67600 -45.08300 1.000 58.00432 75 THR D CA 1
ATOM 5016 C C . THR C 1 76 ? 38.92300 -23.72500 -46.31000 1.000 58.26225 75 THR D C 1
ATOM 5017 O O . THR C 1 76 ? 38.44600 -23.59200 -47.44000 1.000 54.81447 75 THR D O 1
ATOM 5028 N N . LYS C 1 77 ? 40.22400 -23.90200 -46.08600 1.000 54.35125 76 LYS D N 1
ATOM 5029 C CA . LYS C 1 77 ? 41.16800 -24.20100 -47.15900 1.000 52.72737 76 LYS D CA 1
ATOM 5030 C C . LYS C 1 77 ? 41.88200 -25.48600 -46.76600 1.000 54.76709 76 LYS D C 1
ATOM 5031 O O . LYS C 1 77 ? 42.61700 -25.51600 -45.77400 1.000 58.79389 76 LYS D O 1
ATOM 5050 N N . ILE C 1 78 ? 41.61800 -26.55300 -47.50600 1.000 53.59853 77 ILE D N 1
ATOM 5051 C CA . ILE C 1 78 ? 42.22900 -27.84500 -47.23200 1.000 49.88756 77 ILE D CA 1
ATOM 5052 C C . ILE C 1 78 ? 43.60900 -27.87600 -47.86700 1.000 50.76135 77 ILE D C 1
ATOM 5053 O O . ILE C 1 78 ? 43.75900 -27.61300 -49.06600 1.000 46.42925 77 ILE D O 1
ATOM 5069 N N . ARG C 1 79 ? 44.62500 -28.20000 -47.06600 1.000 45.57652 78 ARG D N 1
ATOM 5070 C CA . ARG C 1 79 ? 45.98200 -28.29000 -47.57500 1.000 53.73539 78 ARG D CA 1
ATOM 5071 C C . ARG C 1 79 ? 46.41400 -29.71900 -47.84700 1.000 52.17994 78 ARG D C 1
ATOM 5072 O O . ARG C 1 79 ? 47.21000 -29.94200 -48.76600 1.000 56.12515 78 ARG D O 1
ATOM 5093 N N . HIS C 1 80 ? 45.87100 -30.69500 -47.12000 1.000 48.22157 79 HIS D N 1
ATOM 5094 C CA . HIS C 1 80 ? 46.14200 -32.08900 -47.44300 1.000 47.23724 79 HIS D CA 1
ATOM 5095 C C . HIS C 1 80 ? 45.10900 -32.99900 -46.79900 1.000 46.26344 79 HIS D C 1
ATOM 5096 O O . HIS C 1 80 ? 44.63400 -32.74700 -45.68600 1.000 40.96017 79 HIS D O 1
ATOM 5110 N N . VAL C 1 81 ? 44.79500 -34.08600 -47.50100 1.000 37.87033 80 VAL D N 1
ATOM 5111 C CA . VAL C 1 81 ? 43.88700 -35.10600 -46.99000 1.000 39.17312 80 VAL D CA 1
ATOM 5112 C C . VAL C 1 81 ? 44.57300 -36.45800 -47.09900 1.000 42.87883 80 VAL D C 1
ATOM 5113 O O . VAL C 1 81 ? 45.04500 -36.83000 -48.17900 1.000 40.88385 80 VAL D O 1
ATOM 5126 N N . ASP C 1 82 ? 44.63600 -37.18100 -45.98100 1.000 37.53608 81 ASP D N 1
ATOM 5127 C CA . ASP C 1 82 ? 45.03800 -38.57900 -45.94600 1.000 41.99714 81 ASP D CA 1
ATOM 5128 C C . ASP C 1 82 ? 43.79700 -39.41100 -45.66200 1.000 42.38666 81 ASP D C 1
ATOM 5129 O O . ASP C 1 82 ? 43.00200 -39.05600 -44.78400 1.000 37.34658 81 ASP D O 1
ATOM 5138 N N . ALA C 1 83 ? 43.61800 -40.50500 -46.40400 1.000 38.05456 82 ALA D N 1
ATOM 5139 C CA . ALA C 1 83 ? 42.46300 -41.37900 -46.17000 1.000 36.84652 82 ALA D CA 1
ATOM 5140 C C . ALA C 1 83 ? 42.86400 -42.81800 -46.45500 1.000 38.71517 82 ALA D C 1
ATOM 5141 O O . ALA C 1 83 ? 43.26700 -43.14300 -47.57500 1.000 40.61276 82 ALA D O 1
ATOM 5148 N N . HIS C 1 84 ? 42.73400 -43.68400 -45.45600 1.000 40.38116 83 HIS D N 1
ATOM 5149 C CA . HIS C 1 84 ? 43.22400 -45.05300 -45.55200 1.000 37.07813 83 HIS D CA 1
ATOM 5150 C C . HIS C 1 84 ? 42.13800 -46.02300 -45.12100 1.000 36.15433 83 HIS D C 1
ATOM 5151 O O . HIS C 1 84 ? 41.31200 -45.71100 -44.26000 1.000 39.02836 83 HIS D O 1
ATOM 5165 N N . ALA C 1 85 ? 42.16200 -47.21600 -45.69900 1.000 37.88612 84 ALA D N 1
ATOM 5166 C CA . ALA C 1 85 ? 41.31100 -48.28200 -45.19100 1.000 37.22288 84 ALA D CA 1
ATOM 5167 C C . ALA C 1 85 ? 41.68300 -48.59600 -43.74500 1.000 36.44648 84 ALA D C 1
ATOM 5168 O O . ALA C 1 85 ? 42.86400 -48.73000 -43.41300 1.000 39.36788 84 ALA D O 1
ATOM 5175 N N . THR C 1 86 ? 40.67400 -48.72000 -42.88500 1.000 43.49995 85 THR D N 1
ATOM 5176 C CA . THR C 1 86 ? 40.89600 -49.10200 -41.49500 1.000 48.62951 85 THR D CA 1
ATOM 5177 C C . THR C 1 86 ? 39.98100 -50.27200 -41.15300 1.000 52.32206 85 THR D C 1
ATOM 5178 O O . THR C 1 86 ? 39.40300 -50.89600 -42.05000 1.000 47.92680 85 THR D O 1
ATOM 5189 N N . LEU C 1 87 ? 39.85200 -50.58700 -39.86900 1.000 49.95336 86 LEU D N 1
ATOM 5190 C CA . LEU C 1 87 ? 39.17300 -51.80900 -39.46200 1.000 54.53022 86 LEU D CA 1
ATOM 5191 C C . LEU C 1 87 ? 37.69300 -51.78300 -39.83400 1.000 47.10038 86 LEU D C 1
ATOM 5192 O O . LEU C 1 87 ? 37.04600 -50.73200 -39.86400 1.000 46.45557 86 LEU D O 1
ATOM 5208 N N . ASN C 1 88 ? 37.15700 -52.98000 -40.09300 1.000 47.20040 87 ASN D N 1
ATOM 5209 C CA . ASN C 1 88 ? 35.74400 -53.18100 -40.42200 1.000 54.81447 87 ASN D CA 1
ATOM 5210 C C . ASN C 1 88 ? 35.34900 -52.37400 -41.65000 1.000 49.85071 87 ASN D C 1
ATOM 5211 O O . ASN C 1 88 ? 34.27700 -51.76800 -41.69200 1.000 52.31154 87 ASN D O 1
ATOM 5222 N N . ASP C 1 89 ? 36.22300 -52.36000 -42.65500 1.000 42.64722 88 ASP D N 1
ATOM 5223 C CA . ASP C 1 89 ? 35.95500 -51.70000 -43.93000 1.000 60.12300 88 ASP D CA 1
ATOM 5224 C C . ASP C 1 89 ? 35.68500 -50.20700 -43.75900 1.000 48.89007 88 ASP D C 1
ATOM 5225 O O . ASP C 1 89 ? 35.07900 -49.57500 -44.62600 1.000 49.24801 88 ASP D O 1
ATOM 5234 N N . GLY C 1 90 ? 36.13800 -49.62800 -42.64900 1.000 47.45306 89 GLY D N 1
ATOM 5235 C CA . GLY C 1 90 ? 36.04200 -48.20300 -42.44400 1.000 43.22887 89 GLY D CA 1
ATOM 5236 C C . GLY C 1 90 ? 37.14600 -47.45300 -43.17400 1.000 34.70942 89 GLY D C 1
ATOM 5237 O O . GLY C 1 90 ? 38.03000 -48.02900 -43.81000 1.000 37.02549 89 GLY D O 1
ATOM 5241 N N . VAL C 1 91 ? 37.07400 -46.12700 -43.07200 1.000 36.19381 90 VAL D N 1
ATOM 5242 C CA . VAL C 1 91 ? 38.05100 -45.21600 -43.65300 1.000 35.30160 90 VAL D CA 1
ATOM 5243 C C . VAL C 1 91 ? 38.43500 -44.21800 -42.57400 1.000 36.69914 90 VAL D C 1
ATOM 5244 O O . VAL C 1 91 ? 37.56400 -43.55500 -41.99500 1.000 35.96747 90 VAL D O 1
ATOM 5257 N N . VAL C 1 92 ? 39.72900 -44.12200 -42.28900 1.000 34.70416 91 VAL D N 1
ATOM 5258 C CA . VAL C 1 92 ? 40.24700 -43.11600 -41.37800 1.000 32.26439 91 VAL D CA 1
ATOM 5259 C C . VAL C 1 92 ? 40.79800 -41.98800 -42.23100 1.000 31.59063 91 VAL D C 1
ATOM 5260 O O . VAL C 1 92 ? 41.48400 -42.22700 -43.23400 1.000 33.66983 91 VAL D O 1
ATOM 5273 N N . VAL C 1 93 ? 40.48300 -40.76600 -41.84400 1.000 30.37733 92 VAL D N 1
ATOM 5274 C CA . VAL C 1 93 ? 40.80000 -39.57900 -42.61400 1.000 32.28282 92 VAL D CA 1
ATOM 5275 C C . VAL C 1 93 ? 41.50500 -38.60600 -41.69800 1.000 29.87200 92 VAL D C 1
ATOM 5276 O O . VAL C 1 93 ? 41.01700 -38.33200 -40.59500 1.000 29.50617 92 VAL D O 1
ATOM 5289 N N . GLN C 1 94 ? 42.63400 -38.07500 -42.15400 1.000 30.34311 93 GLN D N 1
ATOM 5290 C CA . GLN C 1 94 ? 43.28400 -36.95800 -41.49100 1.000 32.17754 93 GLN D CA 1
ATOM 5291 C C . GLN C 1 94 ? 43.29700 -35.77400 -42.44000 1.000 34.96998 93 GLN D C 1
ATOM 5292 O O . GLN C 1 94 ? 43.83800 -35.86500 -43.55000 1.000 34.11198 93 GLN D O 1
ATOM 5306 N N . VAL C 1 95 ? 42.70300 -34.67200 -42.00300 1.000 31.76433 94 VAL D N 1
ATOM 5307 C CA . VAL C 1 95 ? 42.654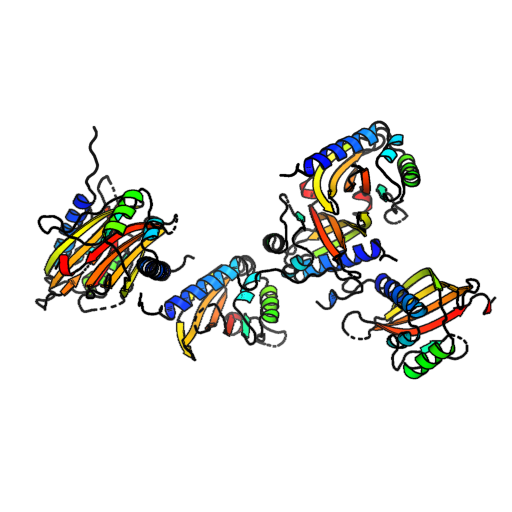00 -33.43500 -42.76900 1.000 34.65152 94 VAL D CA 1
ATOM 5308 C C . VAL C 1 95 ? 43.61800 -32.44300 -42.13300 1.000 38.95730 94 VAL D C 1
ATOM 5309 O O . VAL C 1 95 ? 43.63200 -32.28000 -40.90700 1.000 36.45174 94 VAL D O 1
ATOM 5322 N N . MET C 1 96 ? 44.42300 -31.78300 -42.96000 1.000 34.82260 95 MET D N 1
ATOM 5323 C CA . MET C 1 96 ? 45.23300 -30.65100 -42.52900 1.000 38.87308 95 MET D CA 1
ATOM 5324 C C . MET C 1 96 ? 44.79400 -29.44400 -43.34200 1.000 39.59948 95 MET D C 1
ATOM 5325 O O . MET C 1 96 ? 44.72100 -29.52400 -44.56900 1.000 39.85741 95 MET D O 1
ATOM 5339 N N . GLY C 1 97 ? 44.45300 -28.34900 -42.67300 1.000 38.90993 96 GLY D N 1
ATOM 5340 C CA . GLY C 1 97 ? 43.94500 -27.21400 -43.41400 1.000 43.69471 96 GLY D CA 1
ATOM 5341 C C . GLY C 1 97 ? 43.93200 -25.94700 -42.59400 1.000 43.49732 96 GLY D C 1
ATOM 5342 O O . GLY C 1 97 ? 44.41300 -25.90800 -41.46000 1.000 49.90598 96 GLY D O 1
ATOM 5346 N N . LEU C 1 98 ? 43.36500 -24.90400 -43.19500 1.000 52.67474 97 LEU D N 1
ATOM 5347 C CA . LEU C 1 98 ? 43.17400 -23.61800 -42.54500 1.000 52.99056 97 LEU D CA 1
ATOM 5348 C C . LEU C 1 98 ? 41.68300 -23.35100 -42.42900 1.000 53.78540 97 LEU D C 1
ATOM 5349 O O . LEU C 1 98 ? 40.91900 -23.66300 -43.35000 1.000 52.76948 97 LEU D O 1
ATOM 5365 N N . LEU C 1 99 ? 41.26600 -22.77700 -41.29700 1.000 48.10840 98 LEU D N 1
ATOM 5366 C CA . LEU C 1 99 ? 39.85300 -22.48500 -41.08900 1.000 50.36393 98 LEU D CA 1
ATOM 5367 C C . LEU C 1 99 ? 39.66900 -21.08800 -40.51500 1.000 62.78648 98 LEU D C 1
ATOM 5368 O O . LEU C 1 99 ? 40.33200 -20.71300 -39.54300 1.000 71.95863 98 LEU D O 1
ATOM 5384 N N . SER C 1 100 ? 38.76700 -20.33000 -41.12900 1.000 67.77392 99 SER D N 1
ATOM 5385 C CA . SER C 1 100 ? 38.33400 -19.03200 -40.63200 1.000 74.17205 99 SER D CA 1
ATOM 5386 C C . SER C 1 100 ? 36.83200 -19.10900 -40.40400 1.000 70.67426 99 SER D C 1
ATOM 5387 O O . SER C 1 100 ? 36.08500 -19.46800 -41.32100 1.000 70.97167 99 SER D O 1
ATOM 5395 N N . ASN C 1 101 ? 36.39600 -18.81500 -39.18500 1.000 76.33020 100 ASN D N 1
ATOM 5396 C CA . ASN C 1 101 ? 34.97600 -18.74600 -38.87300 1.000 77.40139 100 ASN D CA 1
ATOM 5397 C C . ASN C 1 101 ? 34.55200 -17.28700 -38.74900 1.000 80.31489 100 ASN D C 1
ATOM 5398 O O . ASN C 1 101 ? 35.26600 -16.47200 -38.15800 1.000 81.22553 100 ASN D O 1
ATOM 5409 N N . ASN C 1 102 ? 33.39400 -16.96800 -39.33100 1.000 88.35270 101 ASN D N 1
ATOM 5410 C CA . ASN C 1 102 ? 32.79000 -15.63800 -39.24100 1.000 99.10925 101 ASN D CA 1
ATOM 5411 C C . ASN C 1 102 ? 33.79100 -14.52400 -39.58800 1.000 114.39266 101 ASN D C 1
ATOM 5412 O O . ASN C 1 102 ? 33.90200 -13.51000 -38.89600 1.000 116.17972 101 ASN D O 1
ATOM 5423 N N . ASN C 1 103 ? 34.50700 -14.73000 -40.70300 1.000 123.90959 102 ASN D N 1
ATOM 5424 C CA . ASN C 1 103 ? 35.40400 -13.76100 -41.35900 1.000 131.60262 102 ASN D CA 1
ATOM 5425 C C . ASN C 1 103 ? 36.57800 -13.34900 -40.48500 1.000 126.01511 102 ASN D C 1
ATOM 5426 O O . ASN C 1 103 ? 37.09800 -12.22700 -40.62500 1.000 126.74414 102 ASN D O 1
ATOM 5437 N N . GLN C 1 104 ? 37.06700 -14.28100 -39.64200 1.000 119.86437 103 GLN D N 1
ATOM 5438 C CA . GLN C 1 104 ? 38.21300 -13.99600 -38.76900 1.000 107.11811 103 GLN D CA 1
ATOM 5439 C C . GLN C 1 104 ? 39.45700 -14.68700 -39.31900 1.000 98.20125 103 GLN D C 1
ATOM 5440 O O . GLN C 1 104 ? 39.44000 -15.32000 -40.38400 1.000 99.62773 103 GLN D O 1
ATOM 5454 N N . ALA C 1 105 ? 40.56800 -14.49700 -38.61500 1.000 93.39014 104 ALA D N 1
ATOM 5455 C CA . ALA C 1 105 ? 41.85600 -14.96000 -39.10600 1.000 90.16871 104 ALA D CA 1
ATOM 5456 C C . ALA C 1 105 ? 41.84900 -16.45700 -39.36200 1.000 80.41227 104 ALA D C 1
ATOM 5457 O O . ALA C 1 105 ? 41.28100 -17.23100 -38.59200 1.000 75.03005 104 ALA D O 1
ATOM 5464 N N . LEU C 1 106 ? 42.51100 -16.86100 -40.44600 1.000 70.89534 105 LEU D N 1
ATOM 5465 C CA . LEU C 1 106 ? 42.64700 -18.27200 -40.77600 1.000 69.60835 105 LEU D CA 1
ATOM 5466 C C . LEU C 1 106 ? 43.66100 -18.93900 -39.85600 1.000 68.55822 105 LEU D C 1
ATOM 5467 O O . LEU C 1 106 ? 44.79100 -18.46200 -39.70800 1.000 70.90061 105 LEU D O 1
ATOM 5483 N N . ARG C 1 107 ? 43.25700 -20.04600 -39.24100 1.000 66.62904 106 ARG D N 1
ATOM 5484 C CA . ARG C 1 107 ? 44.08500 -20.76300 -38.28400 1.000 61.66529 106 ARG D CA 1
ATOM 5485 C C . ARG C 1 107 ? 44.29400 -22.19400 -38.75300 1.000 55.60667 106 ARG D C 1
ATOM 5486 O O . ARG C 1 107 ? 43.36800 -22.83400 -39.26500 1.000 49.78228 106 ARG D O 1
ATOM 5507 N N . ARG C 1 108 ? 45.51200 -22.69700 -38.57100 1.000 56.70943 107 ARG D N 1
ATOM 5508 C CA . ARG C 1 108 ? 45.80600 -24.07100 -38.95000 1.000 56.15410 107 ARG D CA 1
ATOM 5509 C C . ARG C 1 108 ? 45.08000 -25.05000 -38.03600 1.000 46.25555 107 ARG D C 1
ATOM 5510 O O . ARG C 1 108 ? 44.91000 -24.80900 -36.83800 1.000 53.54589 107 ARG D O 1
ATOM 5531 N N . PHE C 1 109 ? 44.68200 -26.18500 -38.60500 1.000 42.77092 108 PHE D N 1
ATOM 5532 C CA . PHE C 1 109 ? 44.00900 -27.20900 -37.82400 1.000 42.82619 108 PHE D CA 1
ATOM 5533 C C . PHE C 1 109 ? 44.31400 -28.57700 -38.40900 1.000 38.50988 108 PHE D C 1
ATOM 5534 O O . PHE C 1 109 ? 44.76100 -28.70800 -39.54900 1.000 38.12036 108 PHE D O 1
ATOM 5551 N N . MET C 1 110 ? 44.06500 -29.59800 -37.60200 1.000 40.37853 109 MET D N 1
ATOM 5552 C CA . MET C 1 110 ? 43.94500 -30.96500 -38.07200 1.000 35.35950 109 MET D CA 1
ATOM 5553 C C . MET C 1 110 ? 42.56700 -31.47700 -37.67300 1.000 38.14668 109 MET D C 1
ATOM 5554 O O . MET C 1 110 ? 42.00000 -31.06100 -36.65500 1.000 41.63657 109 MET D O 1
ATOM 5568 N N . GLN C 1 111 ? 42.00900 -32.35000 -38.49700 1.000 38.04930 110 GLN D N 1
ATOM 5569 C CA . GLN C 1 111 ? 40.72900 -32.96600 -38.18400 1.000 33.02764 110 GLN D CA 1
ATOM 5570 C C . GLN C 1 111 ? 40.82800 -34.43600 -38.52900 1.000 35.40688 110 GLN D C 1
ATOM 5571 O O . GLN C 1 111 ? 41.18900 -34.78700 -39.65600 1.000 39.10469 110 GLN D O 1
ATOM 5585 N N . THR C 1 112 ? 40.53700 -35.28400 -37.54900 1.000 34.00145 111 THR D N 1
ATOM 5586 C CA . THR C 1 112 ? 40.54100 -36.72600 -37.72900 1.000 33.09607 111 THR D CA 1
ATOM 5587 C C . THR C 1 112 ? 39.11000 -37.23800 -37.80300 1.000 30.51682 111 THR D C 1
ATOM 5588 O O . THR C 1 112 ? 38.26800 -36.90500 -36.95500 1.000 34.06724 111 THR D O 1
ATOM 5599 N N . PHE C 1 113 ? 38.83700 -38.03000 -38.82500 1.000 29.98517 112 PHE D N 1
ATOM 5600 C CA . PHE C 1 113 ? 37.55400 -38.68900 -38.97300 1.000 29.89043 112 PHE D CA 1
ATOM 5601 C C . PHE C 1 113 ? 37.77100 -40.18700 -39.07800 1.000 31.79329 112 PHE D C 1
ATOM 5602 O O . PHE C 1 113 ? 38.74600 -40.64700 -39.68000 1.000 32.88552 112 PHE D O 1
ATOM 5619 N N . VAL C 1 114 ? 36.83200 -40.94400 -38.52900 1.000 30.69842 113 VAL D N 1
ATOM 5620 C CA . VAL C 1 114 ? 36.67500 -42.35400 -38.86000 1.000 31.57484 113 VAL D CA 1
ATOM 5621 C C . VAL C 1 114 ? 35.29500 -42.51700 -39.48400 1.000 38.60726 113 VAL D C 1
ATOM 5622 O O . VAL C 1 114 ? 34.27600 -42.24100 -38.83800 1.000 34.08040 113 VAL D O 1
ATOM 5635 N N . LEU C 1 115 ? 35.26800 -42.93300 -40.74600 1.000 32.17228 114 LEU D N 1
ATOM 5636 C CA . LEU C 1 115 ? 34.04100 -43.20700 -41.47200 1.000 33.11713 114 LEU D CA 1
ATOM 5637 C C . LEU C 1 115 ? 33.75700 -44.69900 -41.42000 1.000 34.89892 114 LEU D C 1
ATOM 5638 O O . LEU C 1 115 ? 34.65800 -45.51700 -41.63500 1.000 35.68586 114 LEU D O 1
ATOM 5654 N N . ALA C 1 116 ? 32.51400 -45.05200 -41.10500 1.000 42.02083 115 ALA D N 1
ATOM 5655 C CA . ALA C 1 116 ? 32.16500 -46.45200 -41.01300 1.000 44.46323 115 ALA D CA 1
ATOM 5656 C C . ALA C 1 116 ? 31.06100 -46.77700 -42.00800 1.000 44.08423 115 ALA D C 1
ATOM 5657 O O . ALA C 1 116 ? 30.18600 -45.94100 -42.25100 1.000 48.14261 115 ALA D O 1
ATOM 5664 N N . PRO C 1 117 ? 31.09600 -47.95100 -42.63000 1.000 50.29814 116 PRO D N 1
ATOM 5665 C CA . PRO C 1 117 ? 30.00800 -48.32200 -43.54100 1.000 51.99571 116 PRO D CA 1
ATOM 5666 C C . PRO C 1 117 ? 28.68600 -48.41600 -42.79100 1.000 54.65392 116 PRO D C 1
ATOM 5667 O O . PRO C 1 117 ? 28.61100 -48.99800 -41.70900 1.000 48.34264 116 PRO D O 1
ATOM 5678 N N . GLU C 1 118 ? 27.64600 -47.81000 -43.35700 1.000 47.86363 117 GLU D N 1
ATOM 5679 C CA . GLU C 1 118 ? 26.31300 -47.86700 -42.77300 1.000 57.66218 117 GLU D CA 1
ATOM 5680 C C . GLU C 1 118 ? 25.58600 -49.08800 -43.32100 1.000 69.13460 117 GLU D C 1
ATOM 5681 O O . GLU C 1 118 ? 25.42200 -49.21900 -44.53800 1.000 79.88063 117 GLU D O 1
ATOM 5687 N N . GLY C 1 119 ? 25.15700 -49.97600 -42.42800 1.000 73.45091 118 GLY D N 1
ATOM 5688 C CA . GLY C 1 119 ? 24.37800 -51.14600 -42.80300 1.000 86.55775 118 GLY D CA 1
ATOM 5689 C C . GLY C 1 119 ? 24.74800 -51.80900 -44.11700 1.000 77.19610 118 GLY D C 1
ATOM 5690 O O . GLY C 1 119 ? 23.99900 -51.72700 -45.09300 1.000 75.29850 118 GLY D O 1
ATOM 5691 N N . ALA C 1 122 ? 26.23400 -50.32800 -49.01300 1.000 83.34157 121 ALA D N 1
ATOM 5692 C CA . ALA C 1 122 ? 25.63600 -49.79400 -50.23100 1.000 81.72296 121 ALA D CA 1
ATOM 5693 C C . ALA C 1 122 ? 26.28200 -48.45600 -50.58300 1.000 87.01306 121 ALA D C 1
ATOM 5694 O O . ALA C 1 122 ? 25.59200 -47.49400 -50.92800 1.000 92.00840 121 ALA D O 1
ATOM 5700 N N . ASN C 1 123 ? 27.61100 -48.39100 -50.49000 1.000 73.24299 122 ASN D N 1
ATOM 5701 C CA . ASN C 1 123 ? 28.35300 -47.15000 -50.71300 1.000 64.84725 122 ASN D CA 1
ATOM 5702 C C . ASN C 1 123 ? 27.90400 -46.05000 -49.75300 1.000 60.70201 122 ASN D C 1
ATOM 5703 O O . ASN C 1 123 ? 28.07800 -44.86000 -50.04100 1.000 56.84103 122 ASN D O 1
ATOM 5709 N N . LYS C 1 124 ? 27.29500 -46.43100 -48.63000 1.000 60.92573 123 LYS D N 1
ATOM 5710 C CA . LYS C 1 124 ? 26.83800 -45.48700 -47.61900 1.000 48.73479 123 LYS D CA 1
ATOM 5711 C C . LYS C 1 124 ? 27.72300 -45.55800 -46.38300 1.000 45.83707 123 LYS D C 1
ATOM 5712 O O . LYS C 1 124 ? 28.08300 -46.64500 -45.92200 1.000 49.63490 123 LYS D O 1
ATOM 5720 N N . PHE C 1 125 ? 28.06900 -44.39100 -45.86300 1.000 43.37099 124 PHE D N 1
ATOM 5721 C CA . PHE C 1 125 ? 28.94600 -44.26000 -44.71800 1.000 40.90490 124 PHE D CA 1
ATOM 5722 C C . PHE C 1 125 ? 28.32600 -43.26000 -43.75300 1.000 42.48141 124 PHE D C 1
ATOM 5723 O O . PHE C 1 125 ? 27.49500 -42.42800 -44.13400 1.000 42.84198 124 PHE D O 1
ATOM 5740 N N . TYR C 1 126 ? 28.72800 -43.36300 -42.49400 1.000 41.08914 125 TYR D N 1
ATOM 5741 C CA . TYR C 1 126 ? 28.43300 -42.36000 -41.48500 1.000 42.74197 125 TYR D CA 1
ATOM 5742 C C . TYR C 1 126 ? 29.72700 -42.06500 -40.74500 1.000 39.65212 125 TYR D C 1
ATOM 5743 O O . TYR C 1 126 ? 30.66300 -42.86600 -40.76300 1.000 39.64686 125 TYR D O 1
ATOM 5761 N N . VAL C 1 127 ? 29.77500 -40.89600 -40.11200 1.000 35.80429 126 VAL D N 1
ATOM 5762 C CA . VAL C 1 127 ? 30.94200 -40.45600 -39.35300 1.000 34.29885 126 VAL D CA 1
ATOM 5763 C C . VAL C 1 127 ? 30.83800 -41.04000 -37.94600 1.000 41.70237 126 VAL D C 1
ATOM 5764 O O . VAL C 1 127 ? 29.94600 -40.68200 -37.17100 1.000 38.30459 126 VAL D O 1
ATOM 5777 N N . HIS C 1 128 ? 31.74500 -41.95100 -37.62200 1.000 40.27851 127 HIS D N 1
ATOM 5778 C CA . HIS C 1 128 ? 31.79400 -42.54000 -36.29500 1.000 40.99439 127 HIS D CA 1
ATOM 5779 C C . HIS C 1 128 ? 32.61200 -41.71500 -35.31800 1.000 41.15230 127 HIS D C 1
ATOM 5780 O O . HIS C 1 128 ? 32.32800 -41.74300 -34.11400 1.000 37.35711 127 HIS D O 1
ATOM 5793 N N . ASN C 1 129 ? 33.63500 -41.01100 -35.80200 1.000 34.09619 128 ASN D N 1
ATOM 5794 C CA . ASN C 1 129 ? 34.47600 -40.16000 -34.97400 1.000 34.85155 128 ASN D CA 1
ATOM 5795 C C . ASN C 1 129 ? 34.81600 -38.88300 -35.72900 1.000 34.28306 128 ASN D C 1
ATOM 5796 O O . ASN C 1 129 ? 35.16200 -38.93100 -36.91500 1.000 37.67031 128 ASN D O 1
ATOM 5807 N N . ASP C 1 130 ? 34.78400 -37.75800 -35.01700 1.000 33.53297 129 ASP D N 1
ATOM 5808 C CA . ASP C 1 130 ? 35.09200 -36.43500 -35.56500 1.000 33.04870 129 ASP D CA 1
ATOM 5809 C C . ASP C 1 130 ? 35.88000 -35.68800 -34.49100 1.000 35.90694 129 ASP D C 1
ATOM 5810 O O . ASP C 1 130 ? 35.34000 -35.37000 -33.42400 1.000 36.83600 129 ASP D O 1
ATOM 5819 N N . ILE C 1 131 ? 37.18200 -35.51300 -34.72300 1.000 33.45927 130 ILE D N 1
ATOM 5820 C CA . ILE C 1 131 ? 38.09400 -34.91800 -33.75000 1.000 34.84628 130 ILE D CA 1
ATOM 5821 C C . ILE C 1 131 ? 38.82200 -33.75500 -34.40600 1.000 35.53847 130 ILE D C 1
ATOM 5822 O O . ILE C 1 131 ? 39.69300 -33.96100 -35.26000 1.000 33.50928 130 ILE D O 1
ATOM 5838 N N . PHE C 1 132 ? 38.50200 -32.54100 -33.96900 1.000 38.84413 131 PHE D N 1
ATOM 5839 C CA . PHE C 1 132 ? 39.07900 -31.30500 -34.48200 1.000 43.62892 131 PHE D CA 1
ATOM 5840 C C . PHE C 1 132 ? 39.88500 -30.61300 -33.38800 1.000 61.95743 131 PHE D C 1
ATOM 5841 O O . PHE C 1 132 ? 39.47500 -30.59500 -32.22400 1.000 126.55465 131 PHE D O 1
ATOM 5858 N N . ARG C 1 133 ? 41.02700 -30.03600 -33.76900 1.000 49.34276 132 ARG D N 1
ATOM 5859 C CA . ARG C 1 133 ? 41.81100 -29.21500 -32.84800 1.000 54.08806 132 ARG D CA 1
ATOM 5860 C C . ARG C 1 133 ? 42.68200 -28.26400 -33.66800 1.000 44.47639 132 ARG D C 1
ATOM 5861 O O . ARG C 1 133 ? 43.31300 -28.66700 -34.65400 1.000 41.39707 132 ARG D O 1
ATOM 5882 N N . TYR C 1 134 ? 42.62600 -26.98500 -33.31200 1.000 46.43451 133 TYR D N 1
ATOM 5883 C CA . TYR C 1 134 ? 43.49400 -25.98200 -33.91100 1.000 70.76901 133 TYR D CA 1
ATOM 5884 C C . TYR C 1 134 ? 44.93900 -26.19600 -33.47000 1.000 69.71889 133 TYR D C 1
ATOM 5885 O O . TYR C 1 134 ? 45.21000 -26.67000 -32.36200 1.000 58.42806 133 TYR D O 1
ATOM 5903 N N . GLN C 1 135 ? 45.87300 -25.82000 -34.35200 1.000 73.16140 134 GLN D N 1
ATOM 5904 C CA . GLN C 1 135 ? 47.29700 -25.94100 -34.04300 1.000 72.27709 134 GLN D CA 1
ATOM 5905 C C . GLN C 1 135 ? 47.73800 -24.90700 -33.01000 1.000 69.35832 134 GLN D C 1
ATOM 5906 O O . GLN C 1 135 ? 48.50600 -25.22200 -32.09200 1.000 70.03471 134 GLN D O 1
ATOM 5920 N N . ASP C 1 136 ? 47.26500 -23.66700 -33.13700 1.000 68.42926 135 ASP D N 1
ATOM 5921 C CA . ASP C 1 136 ? 47.74100 -22.60400 -32.26000 1.000 79.65955 135 ASP D CA 1
ATOM 5922 C C . ASP C 1 136 ? 47.36600 -22.82600 -30.79900 1.000 77.92250 135 ASP D C 1
ATOM 5923 O O . ASP C 1 136 ? 48.03800 -22.28100 -29.91500 1.000 78.26728 135 ASP D O 1
ATOM 5932 N N . GLU C 1 137 ? 46.32300 -23.61200 -30.52100 1.000 67.38703 136 GLU D N 1
ATOM 5933 C CA . GLU C 1 137 ? 45.85600 -23.77500 -29.14900 1.000 80.57019 136 GLU D CA 1
ATOM 5934 C C . GLU C 1 137 ? 46.75900 -24.68700 -28.32600 1.000 95.09298 136 GLU D C 1
ATOM 5935 O O . GLU C 1 137 ? 46.65400 -24.69100 -27.09300 1.000 98.33811 136 GLU D O 1
ATOM 5947 N N . VAL C 1 138 ? 47.63600 -25.45700 -28.96900 1.000 97.74330 137 VAL D N 1
ATOM 5948 C CA . VAL C 1 138 ? 48.47400 -26.41400 -28.26600 1.000 93.17696 137 VAL D CA 1
ATOM 5949 C C . VAL C 1 138 ? 49.95000 -26.03300 -28.29300 1.000 69.92154 137 VAL D C 1
ATOM 5950 O O . VAL C 1 138 ? 50.68100 -26.38000 -27.35800 1.000 84.47592 137 VAL D O 1
ATOM 5963 N N . PHE C 1 139 ? 50.41500 -25.35100 -29.33100 1.000 63.86029 138 PHE D N 1
ATOM 5964 C CA . PHE C 1 139 ? 51.80000 -24.91000 -29.37400 1.000 66.13425 138 PHE D CA 1
ATOM 5965 C C . PHE C 1 139 ? 51.93000 -23.51600 -28.77000 1.000 84.34432 138 PHE D C 1
ATOM 5966 O O . PHE C 1 139 ? 52.87600 -22.78500 -29.06300 1.000 93.61386 138 PHE D O 1
ATOM 5974 N N . MET D 1 2 ? 21.55000 -12.10900 25.00000 1.000 92.50056 1 MET F N 1
ATOM 5975 C CA . MET D 1 2 ? 20.10500 -12.00500 25.17900 1.000 85.47077 1 MET F CA 1
ATOM 5976 C C . MET D 1 2 ? 19.33800 -12.60500 24.03000 1.000 83.36263 1 MET F C 1
ATOM 5977 O O . MET D 1 2 ? 19.48700 -12.15500 22.89400 1.000 92.06104 1 MET F O 1
ATOM 5982 N N . VAL D 1 3 ? 18.51000 -13.58300 24.31400 1.000 97.37220 2 VA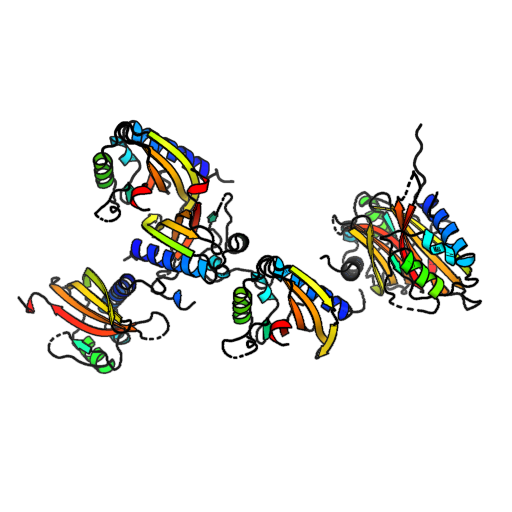L F N 1
ATOM 5983 C CA . VAL D 1 3 ? 17.83900 -14.35700 23.30100 1.000 188.15414 2 VAL F CA 1
ATOM 5984 C C . VAL D 1 3 ? 16.35900 -14.29200 23.51300 1.000 174.74727 2 VAL F C 1
ATOM 5985 O O . VAL D 1 3 ? 15.85400 -14.41700 24.63700 1.000 173.99191 2 VAL F O 1
ATOM 5989 N N . MET D 1 4 ? 15.62900 -14.15900 22.42300 1.000 83.42842 3 MET F N 1
ATOM 5990 C CA . MET D 1 4 ? 14.17900 -14.22000 22.39200 1.000 58.65177 3 MET F CA 1
ATOM 5991 C C . MET D 1 4 ? 13.70800 -14.44100 20.96000 1.000 57.67007 3 MET F C 1
ATOM 5992 O O . MET D 1 4 ? 14.22100 -13.81700 20.02300 1.000 51.39827 3 MET F O 1
ATOM 5997 N N . GLU D 1 5 ? 12.74800 -15.35200 20.79900 1.000 59.44134 4 GLU F N 1
ATOM 5998 C CA . GLU D 1 5 ? 12.25100 -15.67000 19.46400 1.000 61.31788 4 GLU F CA 1
ATOM 5999 C C . GLU D 1 5 ? 11.60100 -14.43700 18.84700 1.000 60.05983 4 GLU F C 1
ATOM 6000 O O . GLU D 1 5 ? 10.93200 -13.66100 19.53200 1.000 51.92991 4 GLU F O 1
ATOM 6006 N N . LYS D 1 6 ? 11.81000 -14.24600 17.54900 1.000 65.36310 5 LYS F N 1
ATOM 6007 C CA . LYS D 1 6 ? 11.16700 -13.12600 16.85400 1.000 67.48441 5 LYS F CA 1
ATOM 6008 C C . LYS D 1 6 ? 9.65100 -13.31100 16.90400 1.000 58.78600 5 LYS F C 1
ATOM 6009 O O . LYS D 1 6 ? 9.16800 -14.41100 17.19700 1.000 59.36501 5 LYS F O 1
ATOM 6015 N N . PRO D 1 7 ? 8.88200 -12.24800 16.70900 1.000 58.19382 6 PRO F N 1
ATOM 6016 C CA . PRO D 1 7 ? 7.42300 -12.38100 16.82200 1.000 60.37040 6 PRO F CA 1
ATOM 6017 C C . PRO D 1 7 ? 6.84600 -13.38500 15.83000 1.000 59.65189 6 PRO F C 1
ATOM 6018 O O . PRO D 1 7 ? 7.37200 -13.60200 14.73700 1.000 53.86172 6 PRO F O 1
ATOM 6022 N N . SER D 1 8 ? 5.73100 -13.99100 16.22200 1.000 52.86950 7 SER F N 1
ATOM 6023 C CA . SER D 1 8 ? 5.06200 -14.95700 15.37000 1.000 54.93290 7 SER F CA 1
ATOM 6024 C C . SER D 1 8 ? 4.50300 -14.27100 14.12300 1.000 55.78037 7 SER F C 1
ATOM 6025 O O . SER D 1 8 ? 4.11200 -13.09900 14.16300 1.000 61.82320 7 SER F O 1
ATOM 6028 N N . PRO D 1 9 ? 4.46400 -14.97500 12.99300 1.000 48.17157 8 PRO F N 1
ATOM 6029 C CA . PRO D 1 9 ? 3.87200 -14.36400 11.79300 1.000 42.55510 8 PRO F CA 1
ATOM 6030 C C . PRO D 1 9 ? 2.47200 -13.81400 12.02900 1.000 43.15254 8 PRO F C 1
ATOM 6031 O O . PRO D 1 9 ? 2.10800 -12.77300 11.46700 1.000 44.75537 8 PRO F O 1
ATOM 6035 N N . LEU D 1 10 ? 1.67400 -14.48200 12.85800 1.000 43.74209 9 LEU F N 1
ATOM 6036 C CA . LEU D 1 10 ? 0.32200 -14.00500 13.12400 1.000 45.62916 9 LEU F CA 1
ATOM 6037 C C . LEU D 1 10 ? 0.33800 -12.69200 13.90100 1.000 46.77140 9 LEU F C 1
ATOM 6038 O O . LEU D 1 10 ? -0.49400 -11.81100 13.65600 1.000 52.23258 9 LEU F O 1
ATOM 6054 N N . LEU D 1 11 ? 1.26500 -12.54500 14.84700 1.000 46.80824 10 LEU F N 1
ATOM 6055 C CA . LEU D 1 11 ? 1.38700 -11.28200 15.56600 1.000 60.85466 10 LEU F CA 1
ATOM 6056 C C . LEU D 1 11 ? 1.72000 -10.14200 14.60900 1.000 57.63586 10 LEU F C 1
ATOM 6057 O O . LEU D 1 11 ? 1.14300 -9.05200 14.69900 1.000 49.39276 10 LEU F O 1
ATOM 6073 N N . VAL D 1 12 ? 2.67300 -10.37100 13.70200 1.000 53.61695 11 VAL F N 1
ATOM 6074 C CA . VAL D 1 12 ? 3.04100 -9.36000 12.71400 1.000 47.06091 11 VAL F CA 1
ATOM 6075 C C . VAL D 1 12 ? 1.88100 -9.09200 11.76100 1.000 43.63944 11 VAL F C 1
ATOM 6076 O O . VAL D 1 12 ? 1.53800 -7.93700 11.48500 1.000 45.04487 11 VAL F O 1
ATOM 6089 N N . GLY D 1 13 ? 1.27200 -10.15700 11.23100 1.000 40.90754 12 GLY F N 1
ATOM 6090 C CA . GLY D 1 13 ? 0.19800 -9.99000 10.26300 1.000 42.66827 12 GLY F CA 1
ATOM 6091 C C . GLY D 1 13 ? -0.99400 -9.24000 10.82300 1.000 39.37841 12 GLY F C 1
ATOM 6092 O O . GLY D 1 13 ? -1.55800 -8.36900 10.15700 1.000 42.36297 12 GLY F O 1
ATOM 6096 N N . ARG D 1 14 ? -1.39000 -9.56200 12.05300 1.000 43.54996 13 ARG F N 1
ATOM 6097 C CA . ARG D 1 14 ? -2.56200 -8.91700 12.63500 1.000 42.96831 13 ARG F CA 1
ATOM 6098 C C . ARG D 1 14 ? -2.31400 -7.43000 12.85800 1.000 45.82655 13 ARG F C 1
ATOM 6099 O O . ARG D 1 14 ? -3.19900 -6.60800 12.61100 1.000 52.44313 13 ARG F O 1
ATOM 6120 N N . GLU D 1 15 ? -1.11800 -7.05700 13.32100 1.000 45.43176 14 GLU F N 1
ATOM 6121 C CA . GLU D 1 15 ? -0.82600 -5.64100 13.52600 1.000 47.74783 14 GLU F CA 1
ATOM 6122 C C . GLU D 1 15 ? -0.78900 -4.89100 12.19400 1.000 48.11366 14 GLU F C 1
ATOM 6123 O O . GLU D 1 15 ? -1.27200 -3.75600 12.10100 1.000 45.95551 14 GLU F O 1
ATOM 6135 N N . PHE D 1 16 ? -0.24200 -5.50700 11.14400 1.000 43.20255 15 PHE F N 1
ATOM 6136 C CA . PHE D 1 16 ? -0.29100 -4.86100 9.83500 1.000 47.61097 15 PHE F CA 1
ATOM 6137 C C . PHE D 1 16 ? -1.73600 -4.64600 9.38800 1.000 44.27110 15 PHE F C 1
ATOM 6138 O O . PHE D 1 16 ? -2.10000 -3.57000 8.89700 1.000 52.34312 15 PHE F O 1
ATOM 6155 N N . VAL D 1 17 ? -2.56800 -5.67900 9.52800 1.000 40.06796 16 VAL F N 1
ATOM 6156 C CA . VAL D 1 17 ? -3.97600 -5.57500 9.14900 1.000 47.41884 16 VAL F CA 1
ATOM 6157 C C . VAL D 1 17 ? -4.66900 -4.46800 9.94200 1.000 50.96137 16 VAL F C 1
ATOM 6158 O O . VAL D 1 17 ? -5.47100 -3.69500 9.39900 1.000 49.71386 16 VAL F O 1
ATOM 6171 N N . ARG D 1 18 ? -4.38300 -4.38100 11.23900 1.000 46.66875 17 ARG F N 1
ATOM 6172 C CA . ARG D 1 18 ? -4.94200 -3.30400 12.04700 1.000 43.95527 17 ARG F CA 1
ATOM 6173 C C . ARG D 1 18 ? -4.57300 -1.94500 11.47200 1.000 54.85395 17 ARG F C 1
ATOM 6174 O O . ARG D 1 18 ? -5.42800 -1.06000 11.33700 1.000 57.41215 17 ARG F O 1
ATOM 6195 N N . GLN D 1 19 ? -3.29300 -1.74700 11.15200 1.000 45.72390 18 GLN F N 1
ATOM 6196 C CA . GLN D 1 19 ? -2.86500 -0.44400 10.65600 1.000 50.78240 18 GLN F CA 1
ATOM 6197 C C . GLN D 1 19 ? -3.42500 -0.17800 9.26100 1.000 45.03698 18 GLN F C 1
ATOM 6198 O O . GLN D 1 19 ? -3.92100 0.92000 8.98500 1.000 49.19274 18 GLN F O 1
ATOM 6212 N N . TYR D 1 20 ? -3.35900 -1.17300 8.37500 1.000 39.31787 19 TYR F N 1
ATOM 6213 C CA . TYR D 1 20 ? -3.76300 -0.97700 6.98400 1.000 44.20004 19 TYR F CA 1
ATOM 6214 C C . TYR D 1 20 ? -5.20400 -0.48500 6.89000 1.000 50.15865 19 TYR F C 1
ATOM 6215 O O . TYR D 1 20 ? -5.47600 0.56600 6.29600 1.000 51.40616 19 TYR F O 1
ATOM 6233 N N . TYR D 1 21 ? -6.14000 -1.21500 7.49900 1.000 44.41585 20 TYR F N 1
ATOM 6234 C CA . TYR D 1 21 ? -7.55200 -0.86800 7.36700 1.000 48.81375 20 TYR F CA 1
ATOM 6235 C C . TYR D 1 21 ? -7.93500 0.32200 8.23500 1.000 52.75633 20 TYR F C 1
ATOM 6236 O O . TYR D 1 21 ? -8.96300 0.95900 7.97100 1.000 52.37733 20 TYR F O 1
ATOM 6254 N N . THR D 1 22 ? -7.13400 0.65100 9.25300 1.000 51.92201 21 THR F N 1
ATOM 6255 C CA . THR D 1 22 ? -7.32200 1.92000 9.94500 1.000 48.34790 21 THR F CA 1
ATOM 6256 C C . THR D 1 22 ? -7.02100 3.08700 9.01400 1.000 57.30424 21 THR F C 1
ATOM 6257 O O . THR D 1 22 ? -7.81500 4.02800 8.89900 1.000 61.42052 21 THR F O 1
ATOM 6268 N N . LEU D 1 23 ? -5.87400 3.04000 8.33500 1.000 56.14621 22 LEU F N 1
ATOM 6269 C CA . LEU D 1 23 ? -5.51100 4.11900 7.42200 1.000 57.64639 22 LEU F CA 1
ATOM 6270 C C . LEU D 1 23 ? -6.43500 4.15300 6.21100 1.000 52.97214 22 LEU F C 1
ATOM 6271 O O . LEU D 1 23 ? -6.74700 5.22900 5.69200 1.000 64.26034 22 LEU F O 1
ATOM 6287 N N . LEU D 1 24 ? -6.87900 2.98700 5.74200 1.000 52.33259 23 LEU F N 1
ATOM 6288 C CA . LEU D 1 24 ? -7.80500 2.95400 4.61600 1.000 56.85419 23 LEU F CA 1
ATOM 6289 C C . LEU D 1 24 ? -9.07700 3.73900 4.91400 1.000 66.96329 23 LEU F C 1
ATOM 6290 O O . LEU D 1 24 ? -9.61600 4.42300 4.03600 1.000 71.78492 23 LEU F O 1
ATOM 6306 N N . ASN D 1 25 ? -9.57600 3.65300 6.14600 1.000 76.51444 24 ASN F N 1
ATOM 6307 C CA . ASN D 1 25 ? -10.81300 4.34700 6.48100 1.000 92.83745 24 ASN F CA 1
ATOM 6308 C C . ASN D 1 25 ? -10.56300 5.80100 6.85400 1.000 81.88087 24 ASN F C 1
ATOM 6309 O O . ASN D 1 25 ? -11.37800 6.67400 6.53700 1.000 78.09621 24 ASN F O 1
ATOM 6320 N N . GLN D 1 26 ? -9.45300 6.07700 7.52900 1.000 77.15399 25 GLN F N 1
ATOM 6321 C CA . GLN D 1 26 ? -9.22200 7.38100 8.13400 1.000 78.30413 25 GLN F CA 1
ATOM 6322 C C . GLN D 1 26 ? -8.34200 8.29100 7.29300 1.000 64.56827 25 GLN F C 1
ATOM 6323 O O . GLN D 1 26 ? -8.57900 9.50000 7.25800 1.000 68.22660 25 GLN F O 1
ATOM 6337 N N . ALA D 1 27 ? -7.32500 7.75400 6.62100 1.000 67.12910 26 ALA F N 1
ATOM 6338 C CA . ALA D 1 27 ? -6.41500 8.56600 5.80900 1.000 73.10877 26 ALA F CA 1
ATOM 6339 C C . ALA D 1 27 ? -5.88500 7.72200 4.66600 1.000 67.56600 26 ALA F C 1
ATOM 6340 O O . ALA D 1 27 ? -4.69200 7.36100 4.63500 1.000 67.60284 26 ALA F O 1
ATOM 6347 N N . PRO D 1 28 ? -6.72700 7.37400 3.70000 1.000 70.57425 27 PRO F N 1
ATOM 6348 C CA . PRO D 1 28 ? -6.25200 6.62700 2.52700 1.000 76.42495 27 PRO F CA 1
ATOM 6349 C C . PRO D 1 28 ? -5.17800 7.36800 1.75100 1.000 79.65955 27 PRO F C 1
ATOM 6350 O O . PRO D 1 28 ? -4.41100 6.73800 1.01200 1.000 75.54064 27 PRO F O 1
ATOM 6361 N N . ASP D 1 29 ? -5.09800 8.69100 1.89300 1.000 78.33044 28 ASP F N 1
ATOM 6362 C CA . ASP D 1 29 ? -4.03800 9.45000 1.24600 1.000 82.34672 28 ASP F CA 1
ATOM 6363 C C . ASP D 1 29 ? -2.66000 9.08900 1.77100 1.000 69.27673 28 ASP F C 1
ATOM 6364 O O . ASP D 1 29 ? -1.66300 9.49000 1.16100 1.000 70.67953 28 ASP F O 1
ATOM 6373 N N . MET D 1 30 ? -2.57900 8.34000 2.86800 1.000 63.58920 29 MET F N 1
ATOM 6374 C CA . MET D 1 30 ? -1.30800 7.88800 3.41100 1.000 64.07610 29 MET F CA 1
ATOM 6375 C C . MET D 1 30 ? -1.01500 6.42500 3.10700 1.000 62.86543 29 MET F C 1
ATOM 6376 O O . MET D 1 30 ? 0.07500 5.94400 3.43100 1.000 71.39540 29 MET F O 1
ATOM 6390 N N . LEU D 1 31 ? -1.95300 5.70700 2.49100 1.000 56.84103 30 LEU F N 1
ATOM 6391 C CA . LEU D 1 31 ? -1.74400 4.28500 2.24900 1.000 54.71709 30 LEU F CA 1
ATOM 6392 C C . LEU D 1 31 ? -0.48700 4.02500 1.42800 1.000 60.19406 30 LEU F C 1
ATOM 6393 O O . LEU D 1 31 ? 0.12200 2.95700 1.55600 1.000 63.61289 30 LEU F O 1
ATOM 6409 N N . HIS D 1 32 ? -0.09300 4.97000 0.56800 1.000 67.01067 31 HIS F N 1
ATOM 6410 C CA . HIS D 1 32 ? 1.04300 4.73500 -0.31900 1.000 63.10493 31 HIS F CA 1
ATOM 6411 C C . HIS D 1 32 ? 2.33600 4.48700 0.44800 1.000 63.63921 31 HIS F C 1
ATOM 6412 O O . HIS D 1 32 ? 3.25600 3.86700 -0.09700 1.000 58.23593 31 HIS F O 1
ATOM 6426 N N . ARG D 1 33 ? 2.42300 4.93600 1.70000 1.000 66.60009 32 ARG F N 1
ATOM 6427 C CA . ARG D 1 33 ? 3.65100 4.78200 2.47000 1.000 60.19143 32 ARG F CA 1
ATOM 6428 C C . ARG D 1 33 ? 3.88100 3.35100 2.92700 1.000 62.79437 32 ARG F C 1
ATOM 6429 O O . ARG D 1 33 ? 4.95800 3.05300 3.45300 1.000 67.27386 32 ARG F O 1
ATOM 6450 N N . PHE D 1 34 ? 2.91400 2.45800 2.73000 1.000 59.83349 33 PHE F N 1
ATOM 6451 C CA . PHE D 1 34 ? 3.15700 1.05600 3.03600 1.000 56.09357 33 PHE F CA 1
ATOM 6452 C C . PHE D 1 34 ? 4.08300 0.40600 2.02000 1.000 57.25950 33 PHE F C 1
ATOM 6453 O O . PHE D 1 34 ? 4.62900 -0.66500 2.30000 1.000 58.24383 33 PHE F O 1
ATOM 6470 N N . TYR D 1 35 ? 4.27800 1.03200 0.86000 1.000 59.32290 34 TYR F N 1
ATOM 6471 C CA . TYR D 1 35 ? 4.84600 0.36400 -0.30100 1.000 62.54434 34 TYR F CA 1
ATOM 6472 C C . TYR D 1 35 ? 6.20800 0.93300 -0.67400 1.000 74.13784 34 TYR F C 1
ATOM 6473 O O . TYR D 1 35 ? 6.60800 2.01500 -0.24400 1.000 81.69401 34 TYR F O 1
ATOM 6491 N N . GLY D 1 36 ? 6.90500 0.15900 -1.50400 1.000 78.92525 35 GLY F N 1
ATOM 6492 C CA . GLY D 1 36 ? 8.22600 0.52800 -1.98000 1.000 77.72774 35 GLY F CA 1
ATOM 6493 C C . GLY D 1 36 ? 8.34300 0.48100 -3.50200 1.000 86.81304 35 GLY F C 1
ATOM 6494 O O . GLY D 1 36 ? 7.38600 0.22900 -4.22500 1.000 86.83410 35 GLY F O 1
ATOM 6498 N N . LYS D 1 37 ? 9.54500 0.77500 -3.96500 1.000 87.92633 36 LYS F N 1
ATOM 6499 C CA . LYS D 1 37 ? 9.81000 0.85300 -5.41200 1.000 89.36071 36 LYS F CA 1
ATOM 6500 C C . LYS D 1 37 ? 9.23300 -0.37400 -6.17700 1.000 84.15483 36 LYS F C 1
ATOM 6501 O O . LYS D 1 37 ? 8.55200 -0.22000 -7.18000 1.000 81.92824 36 LYS F O 1
ATOM 6504 N N . ASN D 1 38 ? 9.47800 -1.61200 -5.68400 1.000 84.22062 37 ASN F N 1
ATOM 6505 C CA . ASN D 1 38 ? 9.04100 -2.84500 -6.37800 1.000 95.69568 37 ASN F CA 1
ATOM 6506 C C . ASN D 1 38 ? 7.59400 -3.28300 -6.08600 1.000 87.67104 37 ASN F C 1
ATOM 6507 O O . ASN D 1 38 ? 7.14700 -4.31100 -6.61900 1.000 88.01318 37 ASN F O 1
ATOM 6518 N N . SER D 1 39 ? 6.88100 -2.57500 -5.21700 1.000 71.87967 38 SER F N 1
ATOM 6519 C CA . SER D 1 39 ? 5.61900 -3.08500 -4.70700 1.000 66.73169 38 SER F CA 1
ATOM 6520 C C . SER D 1 39 ? 4.54600 -3.07500 -5.79000 1.000 67.38440 38 SER F C 1
ATOM 6521 O O . SER D 1 39 ? 4.49300 -2.18100 -6.63600 1.000 80.12013 38 SER F O 1
ATOM 6529 N N . SER D 1 40 ? 3.66300 -4.07300 -5.73400 1.000 56.90945 39 SER F N 1
ATOM 6530 C CA . SER D 1 40 ? 2.53200 -4.18800 -6.64500 1.000 49.27696 39 SER F CA 1
ATOM 6531 C C . SER D 1 40 ? 1.22900 -4.08200 -5.86200 1.000 47.47938 39 SER F C 1
ATOM 6532 O O . SER D 1 40 ? 1.06400 -4.71000 -4.81100 1.000 49.26643 39 SER F O 1
ATOM 6540 N N . TYR D 1 41 ? 0.29800 -3.30200 -6.40000 1.000 48.44265 40 TYR F N 1
ATOM 6541 C CA . TYR D 1 41 ? -0.99400 -3.03600 -5.77700 1.000 48.12156 40 TYR F CA 1
ATOM 6542 C C . TYR D 1 41 ? -2.06100 -3.33700 -6.81300 1.000 49.95599 40 TYR F C 1
ATOM 6543 O O . TYR D 1 41 ? -2.04900 -2.75000 -7.90000 1.000 52.82739 40 TYR F O 1
ATOM 6561 N N . VAL D 1 42 ? -2.97600 -4.24300 -6.48200 1.000 49.72701 41 VAL F N 1
ATOM 6562 C CA . VAL D 1 42 ? -4.02600 -4.67900 -7.39300 1.000 51.88517 41 VAL F CA 1
ATOM 6563 C C . VAL D 1 42 ? -5.35800 -4.45500 -6.69900 1.000 53.46957 41 VAL F C 1
ATOM 6564 O O . VAL D 1 42 ? -5.59100 -4.99200 -5.60900 1.000 53.85119 41 VAL F O 1
ATOM 6577 N N . HIS D 1 43 ? -6.22700 -3.66500 -7.33000 1.000 71.71123 42 HIS F N 1
ATOM 6578 C CA . HIS D 1 43 ? -7.53100 -3.32300 -6.76400 1.000 71.86914 42 HIS F CA 1
ATOM 6579 C C . HIS D 1 43 ? -8.40800 -2.86200 -7.91900 1.000 75.07479 42 HIS F C 1
ATOM 6580 O O . HIS D 1 43 ? -8.20700 -1.76100 -8.44000 1.000 79.94380 42 HIS F O 1
ATOM 6594 N N . GLY D 1 44 ? -9.37300 -3.68400 -8.30800 1.000 76.16176 43 GLY F N 1
ATOM 6595 C CA . GLY D 1 44 ? -10.24900 -3.32900 -9.41000 1.000 79.59375 43 GLY F CA 1
ATOM 6596 C C . GLY D 1 44 ? -11.13000 -2.11400 -9.17600 1.000 81.02024 43 GLY F C 1
ATOM 6597 O O . GLY D 1 44 ? -11.95600 -1.77100 -10.03300 1.000 84.17325 43 GLY F O 1
ATOM 6601 N N . GLY D 1 45 ? -10.97500 -1.46100 -8.03300 1.000 79.10685 44 GLY F N 1
ATOM 6602 C CA . GLY D 1 45 ? -11.84100 -0.35400 -7.65300 1.000 80.52018 44 GLY F CA 1
ATOM 6603 C C . GLY D 1 45 ? -13.00000 -0.80600 -6.78600 1.000 79.81483 44 GLY F C 1
ATOM 6604 O O . GLY D 1 45 ? -13.53000 -1.90700 -6.92400 1.000 79.72008 44 GLY F O 1
ATOM 6605 N N . LEU D 1 46 ? -13.40000 0.06900 -5.85900 1.000 79.60955 45 LEU F N 1
ATOM 6606 C CA . LEU D 1 46 ? -14.52600 -0.24200 -4.98300 1.000 86.58407 45 LEU F CA 1
ATOM 6607 C C . LEU D 1 46 ? -15.85000 -0.33000 -5.73500 1.000 106.34170 45 LEU F C 1
ATOM 6608 O O . LEU D 1 46 ? -16.84700 -0.77100 -5.15300 1.000 110.77644 45 LEU F O 1
ATOM 6610 N N . ASP D 1 47 ? -15.88200 0.07400 -7.00500 1.000 110.72117 46 ASP F N 1
ATOM 6611 C CA . ASP D 1 47 ? -17.07900 0.00800 -7.83000 1.000 105.25999 46 ASP F CA 1
ATOM 6612 C C . ASP D 1 47 ? -17.13600 -1.24700 -8.69200 1.000 93.38488 46 ASP F C 1
ATOM 6613 O O . ASP D 1 47 ? -18.01400 -1.35400 -9.55300 1.000 94.33236 46 ASP F O 1
ATOM 6614 N N . SER D 1 48 ? -16.22900 -2.19600 -8.48400 1.000 87.69209 47 SER F N 1
ATOM 6615 C CA . SER D 1 48 ? -16.23400 -3.44500 -9.23900 1.000 87.77368 47 SER F CA 1
ATOM 6616 C C . SER D 1 48 ? -16.00400 -4.62800 -8.30400 1.000 84.69173 47 SER F C 1
ATOM 6617 O O . SER D 1 48 ? -16.29300 -5.77300 -8.65000 1.000 85.63658 47 SER F O 1
ATOM 6618 N N . PRO D 1 52 ? -11.33700 -7.91500 -13.39200 1.000 94.98507 51 PRO F N 1
ATOM 6619 C CA . PRO D 1 52 ? -9.96900 -8.38300 -13.64800 1.000 99.63300 51 PRO F CA 1
ATOM 6620 C C . PRO D 1 52 ? -8.95500 -7.23500 -13.66000 1.000 108.31562 51 PRO F C 1
ATOM 6621 O O . PRO D 1 52 ? -8.55500 -6.77800 -14.73000 1.000 121.76723 51 PRO F O 1
ATOM 6625 N N . ALA D 1 53 ? -8.53900 -6.78800 -12.47700 1.000 96.35103 52 ALA F N 1
ATOM 6626 C CA . ALA D 1 53 ? -7.73200 -5.58300 -12.36000 1.000 82.67044 52 ALA F CA 1
ATOM 6627 C C . ALA D 1 53 ? -6.27200 -5.86200 -12.69300 1.000 81.84402 52 ALA F C 1
ATOM 6628 O O . ALA D 1 53 ? -5.76300 -6.96800 -12.48500 1.000 84.01270 52 ALA F O 1
ATOM 6631 N N . ASP D 1 54 ? -5.60000 -4.83000 -13.20400 1.000 82.82309 53 ASP F N 1
ATOM 6632 C CA . ASP D 1 54 ? -4.19700 -4.88100 -13.58500 1.000 82.68097 53 ASP F CA 1
ATOM 6633 C C . ASP D 1 54 ? -3.38500 -4.10800 -12.55300 1.000 80.21488 53 ASP F C 1
ATOM 6634 O O . ASP D 1 54 ? -3.85300 -3.12400 -11.97600 1.000 79.83589 53 ASP F O 1
ATOM 6637 N N . ALA D 1 55 ? -2.15500 -4.54700 -12.33700 1.000 78.93578 54 ALA F N 1
ATOM 6638 C CA . ALA D 1 55 ? -1.35500 -4.01200 -11.25000 1.000 76.70657 54 ALA F CA 1
ATOM 6639 C C . ALA D 1 55 ? -0.70600 -2.68100 -11.60400 1.000 78.24096 54 ALA F C 1
ATOM 6640 O O . ALA D 1 55 ? -0.40900 -2.38500 -12.76800 1.000 80.80443 54 ALA F O 1
ATOM 6647 N N . VAL D 1 56 ? -0.50600 -1.86900 -10.56900 1.000 76.95396 55 VAL F N 1
ATOM 6648 C CA . VAL D 1 56 ? 0.29900 -0.66100 -10.64200 1.000 78.33044 55 VAL F CA 1
ATOM 6649 C C . VAL D 1 56 ? 1.44400 -0.84500 -9.65600 1.000 76.43811 55 VAL F C 1
ATOM 6650 O O . VAL D 1 56 ? 1.35100 -1.61200 -8.69500 1.000 73.95097 55 VAL F O 1
ATOM 6663 N N . TYR D 1 57 ? 2.53900 -0.14000 -9.90900 1.000 77.94092 56 TYR F N 1
ATOM 6664 C CA . TYR D 1 57 ? 3.77900 -0.37800 -9.18600 1.000 76.85132 56 TYR F CA 1
ATOM 6665 C C . TYR D 1 57 ? 4.34500 0.92700 -8.64600 1.000 78.13832 56 TYR F C 1
ATOM 6666 O O . TYR D 1 57 ? 4.30100 1.96200 -9.31700 1.000 80.76231 56 TYR F O 1
ATOM 6684 N N . GLY D 1 58 ? 4.87700 0.87200 -7.43300 1.000 76.65130 57 GLY F N 1
ATOM 6685 C CA . GLY D 1 58 ? 5.56000 2.01100 -6.85900 1.000 78.24622 57 GLY F CA 1
ATOM 6686 C C . GLY D 1 58 ? 4.62300 2.95900 -6.13200 1.000 80.70705 57 GLY F C 1
ATOM 6687 O O . GLY D 1 58 ? 3.41100 2.98700 -6.35000 1.000 78.14358 57 GLY F O 1
ATOM 6691 N N . GLN D 1 59 ? 5.21600 3.73300 -5.22300 1.000 71.62701 58 GLN F N 1
ATOM 6692 C CA . GLN D 1 59 ? 4.44500 4.65700 -4.40400 1.000 70.12683 58 GLN F CA 1
ATOM 6693 C C . GLN D 1 59 ? 3.64600 5.62300 -5.26900 1.000 77.73564 58 GLN F C 1
ATOM 6694 O O . GLN D 1 59 ? 2.45200 5.84000 -5.04200 1.000 82.48357 58 GLN F O 1
ATOM 6708 N N . LYS D 1 60 ? 4.29200 6.23400 -6.25800 1.000 80.61493 59 LYS F N 1
ATOM 6709 C CA . LYS D 1 60 ? 3.63600 7.28200 -7.03400 1.000 83.24419 59 LYS F CA 1
ATOM 6710 C C . LYS D 1 60 ? 2.38800 6.75700 -7.73700 1.000 77.79354 59 LYS F C 1
ATOM 6711 O O . LYS D 1 60 ? 1.32900 7.39600 -7.70500 1.000 76.62498 59 LYS F O 1
ATOM 6714 N N . GLU D 1 61 ? 2.49500 5.58600 -8.36900 1.000 70.64268 60 GLU F N 1
ATOM 6715 C CA . GLU D 1 61 ? 1.35200 5.01900 -9.08000 1.000 68.00552 60 GLU F CA 1
ATOM 6716 C C . GLU D 1 61 ? 0.32300 4.41900 -8.12900 1.000 74.65369 60 GLU F C 1
ATOM 6717 O O . GLU D 1 61 ? -0.87000 4.37900 -8.45700 1.000 74.95899 60 GLU F O 1
ATOM 6729 N N . ILE D 1 62 ? 0.75800 3.96000 -6.95300 1.000 72.12970 61 ILE F N 1
ATOM 6730 C CA . ILE D 1 62 ? -0.16900 3.35100 -6.00800 1.000 62.74173 61 ILE F CA 1
ATOM 6731 C C . ILE D 1 62 ? -1.04000 4.41900 -5.36300 1.000 68.15554 61 ILE F C 1
ATOM 6732 O O . ILE D 1 62 ? -2.25800 4.25200 -5.23200 1.000 69.69520 61 ILE F O 1
ATOM 6748 N N . HIS D 1 63 ? -0.43500 5.53500 -4.95500 1.000 76.69867 62 HIS F N 1
ATOM 6749 C CA . HIS D 1 63 ? -1.21300 6.64700 -4.42200 1.000 73.27194 62 HIS F CA 1
ATOM 6750 C C . HIS D 1 63 ? -2.29800 7.07200 -5.40300 1.000 75.80646 62 HIS F C 1
ATOM 6751 O O . HIS D 1 63 ? -3.46200 7.25300 -5.02700 1.000 76.86974 62 HIS F O 1
ATOM 6765 N N . ARG D 1 64 ? -1.92700 7.23800 -6.67500 1.000 77.77248 63 ARG F N 1
ATOM 6766 C CA . ARG D 1 64 ? -2.89400 7.66500 -7.67900 1.000 82.88099 63 ARG F CA 1
ATOM 6767 C C . ARG D 1 64 ? -4.08100 6.71200 -7.73700 1.000 79.47532 63 ARG F C 1
ATOM 6768 O O . ARG D 1 64 ? -5.23400 7.14800 -7.83100 1.000 78.68838 63 ARG F O 1
ATOM 6789 N N . LYS D 1 65 ? -3.81900 5.40500 -7.67200 1.000 76.58287 64 LYS F N 1
ATOM 6790 C CA . LYS D 1 65 ? -4.90400 4.43300 -7.74300 1.000 76.65919 64 LYS F CA 1
ATOM 6791 C C . LYS D 1 65 ? -5.71500 4.40900 -6.45600 1.000 68.47663 64 LYS F C 1
ATOM 6792 O O . LYS D 1 65 ? -6.94800 4.32800 -6.49700 1.000 72.11391 64 LYS F O 1
ATOM 6811 N N . VAL D 1 66 ? -5.04300 4.46500 -5.30300 1.000 68.12659 65 VAL F N 1
ATOM 6812 C CA . VAL D 1 66 ? -5.75400 4.39100 -4.02900 1.000 62.88122 65 VAL F CA 1
ATOM 6813 C C . VAL D 1 66 ? -6.73700 5.54900 -3.90000 1.000 77.25137 65 VAL F C 1
ATOM 6814 O O . VAL D 1 66 ? -7.93000 5.35000 -3.64200 1.000 80.14908 65 VAL F O 1
ATOM 6827 N N . MET D 1 67 ? -6.26100 6.77700 -4.10400 1.000 92.39529 66 MET F N 1
ATOM 6828 C CA . MET D 1 67 ? -7.15800 7.92100 -4.02300 1.000 99.69880 66 MET F CA 1
ATOM 6829 C C . MET D 1 67 ? -8.11000 7.96200 -5.20800 1.000 93.85599 66 MET F C 1
ATOM 6830 O O . MET D 1 67 ? -9.16400 8.60000 -5.12300 1.000 90.89248 66 MET F O 1
ATOM 6844 N N . SER D 1 68 ? -7.76100 7.29500 -6.31000 1.000 99.70669 67 SER F N 1
ATOM 6845 C CA . SER D 1 68 ? -8.68300 7.20200 -7.43500 1.000 106.88913 67 SER F CA 1
ATOM 6846 C C . SER D 1 68 ? -9.95500 6.45500 -7.05500 1.000 107.04968 67 SER F C 1
ATOM 6847 O O . SER D 1 68 ? -11.04000 6.79900 -7.53200 1.000 110.93435 67 SER F O 1
ATOM 6855 N N . GLN D 1 69 ? -9.84400 5.44600 -6.19300 1.000 93.14538 68 GLN F N 1
ATOM 6856 C CA . GLN D 1 69 ? -10.99300 4.64600 -5.81100 1.000 80.46228 68 GLN F CA 1
ATOM 6857 C C . GLN D 1 69 ? -11.84500 5.37600 -4.80400 1.000 93.65597 68 GLN F C 1
ATOM 6858 O O . GLN D 1 69 ? -12.96400 4.95700 -4.50900 1.000 103.44661 68 GLN F O 1
ATOM 6862 N N . ASN D 1 70 ? -11.35800 6.47100 -4.26900 1.000 95.70621 69 ASN F N 1
ATOM 6863 C CA . ASN D 1 70 ? -12.16500 7.34400 -3.41600 1.000 98.98818 69 ASN F CA 1
ATOM 6864 C C . ASN D 1 70 ? -12.68400 6.54500 -2.20300 1.000 94.85348 69 ASN F C 1
ATOM 6865 O O . ASN D 1 70 ? -13.86100 6.41200 -1.98900 1.000 95.48513 69 ASN F O 1
ATOM 6867 N N . PHE D 1 71 ? -11.75200 5.94000 -1.42400 1.000 88.22637 70 PHE F N 1
ATOM 6868 C CA . PHE D 1 71 ? -12.12700 5.26100 -0.15700 1.000 85.86819 70 PHE F CA 1
ATOM 6869 C C . PHE D 1 71 ? -12.60900 6.36000 0.76800 1.000 99.65405 70 PHE F C 1
ATOM 6870 O O . PHE D 1 71 ? -11.77400 7.08000 1.33200 1.000 113.34780 70 PHE F O 1
ATOM 6887 N N . THR D 1 72 ? -13.95500 6.51600 0.88700 1.000 98.56708 71 THR F N 1
ATOM 6888 C CA . THR D 1 72 ? -14.56300 7.59300 1.68200 1.000 104.14407 71 THR F CA 1
ATOM 6889 C C . THR D 1 72 ? -15.40600 6.88600 2.76500 1.000 92.11104 71 THR F C 1
ATOM 6890 O O . THR D 1 72 ? -16.41000 6.24700 2.45400 1.000 77.34348 71 THR F O 1
ATOM 6893 N N . ASN D 1 73 ? -15.04700 7.11100 4.04600 1.000 95.90097 72 ASN F N 1
ATOM 6894 C CA . ASN D 1 73 ? -15.69500 6.37300 5.16800 1.000 106.97335 72 ASN F CA 1
ATOM 6895 C C . ASN D 1 73 ? -15.96500 4.91200 4.79700 1.000 114.11631 72 ASN F C 1
ATOM 6896 O O . ASN D 1 73 ? -17.00500 4.34400 5.15100 1.000 117.54304 72 ASN F O 1
ATOM 6900 N N . CYS D 1 74 ? -14.98700 4.29700 4.14400 1.000 107.18127 73 CYS F N 1
ATOM 6901 C CA . CYS D 1 74 ? -15.05300 2.87000 3.87900 1.000 89.82130 73 CYS F CA 1
ATOM 6902 C C . CYS D 1 74 ? -14.97300 2.12600 5.20300 1.000 82.26513 73 CYS F C 1
ATOM 6903 O O . CYS D 1 74 ? -14.04100 2.33600 5.98300 1.000 86.10243 73 CYS F O 1
ATOM 6911 N N . HIS D 1 75 ? -15.95400 1.27600 5.47400 1.000 60.29144 74 HIS F N 1
ATOM 6912 C CA . HIS D 1 75 ? -15.99100 0.52300 6.71700 1.000 61.30472 74 HIS F CA 1
ATOM 6913 C C . HIS D 1 75 ? -15.73400 -0.94600 6.42700 1.000 58.36752 74 HIS F C 1
ATOM 6914 O O . HIS D 1 75 ? -16.42500 -1.55300 5.59900 1.000 52.96688 74 HIS F O 1
ATOM 6928 N N . THR D 1 76 ? -14.74200 -1.50400 7.11500 1.000 59.08340 75 THR F N 1
ATOM 6929 C CA . THR D 1 76 ? -14.32800 -2.88700 6.94700 1.000 55.90407 75 THR F CA 1
ATOM 6930 C C . THR D 1 76 ? -14.47600 -3.62200 8.27000 1.000 58.38858 75 THR F C 1
ATOM 6931 O O . THR D 1 76 ? -14.24400 -3.05700 9.34600 1.000 61.43895 75 THR F O 1
ATOM 6942 N N . LYS D 1 77 ? -14.91600 -4.86800 8.18300 1.000 48.07945 76 LYS F N 1
ATOM 6943 C CA . LYS D 1 77 ? -14.92000 -5.78000 9.31900 1.000 52.00360 76 LYS F CA 1
ATOM 6944 C C . LYS D 1 77 ? -14.15600 -7.01800 8.88900 1.000 56.55415 76 LYS F C 1
ATOM 6945 O O . LYS D 1 77 ? -14.58700 -7.72200 7.97100 1.000 51.26404 76 LYS F O 1
ATOM 6964 N N . ILE D 1 78 ? -13.02300 -7.26900 9.52800 1.000 49.01640 77 ILE F N 1
ATOM 6965 C CA . ILE D 1 78 ? -12.22500 -8.44200 9.20800 1.000 51.27194 77 ILE F CA 1
ATOM 6966 C C . ILE D 1 78 ? -12.86800 -9.64500 9.88200 1.000 51.70357 77 ILE F C 1
ATOM 6967 O O . ILE D 1 78 ? -13.15400 -9.61200 11.08300 1.000 51.91938 77 ILE F O 1
ATOM 6983 N N . ARG D 1 79 ? -13.12600 -10.69800 9.10600 1.000 42.09189 78 ARG F N 1
ATOM 6984 C CA . ARG D 1 79 ? -13.73500 -11.90900 9.64200 1.000 44.53692 78 ARG F CA 1
ATOM 6985 C C . ARG D 1 79 ? -12.71900 -13.00200 9.94500 1.000 49.44277 78 ARG F C 1
ATOM 6986 O O . ARG D 1 79 ? -12.98000 -13.85000 10.80700 1.000 52.82475 78 ARG F O 1
ATOM 7007 N N . HIS D 1 80 ? -11.57300 -13.01100 9.26500 1.000 48.16367 79 HIS F N 1
ATOM 7008 C CA . HIS D 1 80 ? -10.50300 -13.93900 9.61000 1.000 42.09189 79 HIS F CA 1
ATOM 7009 C C . HIS D 1 80 ? -9.19600 -13.47000 8.99600 1.000 39.98111 79 HIS F C 1
ATOM 7010 O O . HIS D 1 80 ? -9.17400 -12.90800 7.90000 1.000 36.34383 79 HIS F O 1
ATOM 7024 N N . VAL D 1 81 ? -8.10400 -13.73100 9.70400 1.000 39.35472 80 VAL F N 1
ATOM 7025 C CA . VAL D 1 81 ? -6.76400 -13.41600 9.22900 1.000 43.43942 80 VAL F CA 1
ATOM 7026 C C . VAL D 1 81 ? -5.93100 -14.67900 9.33200 1.000 39.82846 80 VAL F C 1
ATOM 7027 O O . VAL D 1 81 ? -5.88100 -15.30900 10.39600 1.000 41.61025 80 VAL F O 1
ATOM 7040 N N . ASP D 1 82 ? -5.32000 -15.06600 8.21900 1.000 40.91280 81 ASP F N 1
ATOM 7041 C CA . ASP D 1 82 ? -4.28500 -16.08600 8.17200 1.000 43.19465 81 ASP F CA 1
ATOM 7042 C C . ASP D 1 82 ? -2.95900 -15.39700 7.87600 1.000 41.94713 81 ASP F C 1
ATOM 7043 O O . ASP D 1 82 ? -2.89100 -14.51300 7.01900 1.000 39.33366 81 ASP F O 1
ATOM 7052 N N . ALA D 1 83 ? -1.90600 -15.78300 8.58300 1.000 41.19704 82 ALA F N 1
ATOM 7053 C CA . ALA D 1 83 ? -0.60000 -15.17000 8.35800 1.000 42.03925 82 ALA F CA 1
ATOM 7054 C C . ALA D 1 83 ? 0.46100 -16.22400 8.60600 1.000 49.36645 82 ALA F C 1
ATOM 7055 O O . ALA D 1 83 ? 0.50100 -16.80500 9.69100 1.000 51.49565 82 ALA F O 1
ATOM 7062 N N . HIS D 1 84 ? 1.29600 -16.48600 7.60000 1.000 47.62676 83 HIS F N 1
ATOM 7063 C CA . HIS D 1 84 ? 2.28600 -17.54600 7.67600 1.000 51.86675 83 HIS F CA 1
ATOM 7064 C C . HIS D 1 84 ? 3.64500 -16.99900 7.26400 1.000 52.85634 83 HIS F C 1
ATOM 7065 O O . HIS D 1 84 ? 3.74300 -16.12800 6.39100 1.000 44.41322 83 HIS F O 1
ATOM 7079 N N . ALA D 1 85 ? 4.69200 -17.54600 7.87500 1.000 51.87464 84 ALA F N 1
ATOM 7080 C CA . ALA D 1 85 ? 6.04400 -17.28000 7.40600 1.000 56.64100 84 ALA F CA 1
ATOM 7081 C C . ALA D 1 85 ? 6.19000 -17.79700 5.98000 1.000 50.21655 84 ALA F C 1
ATOM 7082 O O . ALA D 1 85 ? 5.82300 -18.93600 5.67400 1.000 51.88780 84 ALA F O 1
ATOM 7089 N N . THR D 1 86 ? 6.76000 -16.97200 5.11300 1.000 48.16893 85 THR F N 1
ATOM 7090 C CA . THR D 1 86 ? 6.95700 -17.39900 3.73400 1.000 46.55821 85 THR F CA 1
ATOM 7091 C C . THR D 1 86 ? 8.41300 -17.18400 3.35100 1.000 47.31620 85 THR F C 1
ATOM 7092 O O . THR D 1 86 ? 9.26700 -16.94800 4.21600 1.000 62.61803 85 THR F O 1
ATOM 7103 N N . LEU D 1 87 ? 8.72100 -17.29000 2.07400 1.000 50.53764 86 LEU F N 1
ATOM 7104 C CA . LEU D 1 87 ? 10.11800 -17.33700 1.68000 1.000 57.35425 86 LEU F CA 1
ATOM 7105 C C . LEU D 1 87 ? 10.83500 -16.04000 2.04100 1.000 60.82835 86 LEU F C 1
ATOM 7106 O O . LEU D 1 87 ? 10.23900 -14.95800 2.07500 1.000 58.50965 86 LEU F O 1
ATOM 7122 N N . ASN D 1 88 ? 12.12700 -16.17600 2.34800 1.000 58.85969 87 ASN F N 1
ATOM 7123 C CA . ASN D 1 88 ? 13.02800 -15.04500 2.58400 1.000 75.12480 87 ASN F CA 1
ATOM 7124 C C . ASN D 1 88 ? 12.53500 -14.12200 3.69900 1.000 70.27685 87 ASN F C 1
ATOM 7125 O O . ASN D 1 88 ? 12.50400 -12.89500 3.56300 1.000 69.98734 87 ASN F O 1
ATOM 7136 N N . ASP D 1 89 ? 12.13500 -14.72600 4.81000 1.000 63.44708 88 ASP F N 1
ATOM 7137 C CA . ASP D 1 89 ? 11.72000 -13.99500 6.00400 1.000 71.96126 88 ASP F CA 1
ATOM 7138 C C . ASP D 1 89 ? 10.49100 -13.12800 5.76000 1.000 61.26261 88 ASP F C 1
ATOM 7139 O O . ASP D 1 89 ? 10.20200 -12.22000 6.54000 1.000 63.27338 88 ASP F O 1
ATOM 7148 N N . GLY D 1 90 ? 9.74100 -13.38400 4.70100 1.000 56.02251 89 GLY F N 1
ATOM 7149 C CA . GLY D 1 90 ? 8.52900 -12.63900 4.48600 1.000 53.15374 89 GLY F CA 1
ATOM 7150 C C . GLY D 1 90 ? 7.37200 -13.21000 5.26600 1.000 48.27947 89 GLY F C 1
ATOM 7151 O O . GLY D 1 90 ? 7.46600 -14.25200 5.91200 1.000 50.43499 89 GLY F O 1
ATOM 7155 N N . VAL D 1 91 ? 6.25200 -12.51200 5.18500 1.000 47.37410 90 VAL F N 1
ATOM 7156 C CA . VAL D 1 91 ? 5.00600 -12.95600 5.79000 1.000 46.79772 90 VAL F CA 1
ATOM 7157 C C . VAL D 1 91 ? 3.90500 -12.78300 4.75900 1.000 48.71110 90 VAL F C 1
ATOM 7158 O O . VAL D 1 91 ? 3.70000 -11.67500 4.24500 1.000 49.71912 90 VAL F O 1
ATOM 7171 N N . VAL D 1 92 ? 3.18800 -13.86400 4.47200 1.000 35.34898 91 VAL F N 1
ATOM 7172 C CA . VAL D 1 92 ? 2.03100 -13.82400 3.58700 1.000 34.12251 91 VAL F CA 1
ATOM 7173 C C . VAL D 1 92 ? 0.77800 -13.77200 4.45200 1.000 38.85203 91 VAL F C 1
ATOM 7174 O O . VAL D 1 92 ? 0.66100 -14.50400 5.44300 1.000 43.28940 91 VAL F O 1
ATOM 7187 N N . VAL D 1 93 ? -0.14400 -12.88400 4.09000 1.000 32.35125 92 VAL F N 1
ATOM 7188 C CA . VAL D 1 93 ? -1.36200 -12.63400 4.84900 1.000 35.58321 92 VAL F CA 1
ATOM 7189 C C . VAL D 1 93 ? -2.54400 -12.80800 3.90900 1.000 39.61528 92 VAL F C 1
ATOM 7190 O O . VAL D 1 93 ? -2.53000 -12.28900 2.78700 1.000 37.21762 92 VAL F O 1
ATOM 7203 N N . GLN D 1 94 ? -3.54400 -13.57400 4.34100 1.000 35.99642 93 GLN F N 1
ATOM 7204 C CA . GLN D 1 94 ? -4.82200 -13.63900 3.64000 1.000 37.65451 93 GLN F CA 1
ATOM 7205 C C . GLN D 1 94 ? -5.90500 -13.13600 4.57500 1.000 38.71517 93 GLN F C 1
ATOM 7206 O O . GLN D 1 94 ? -6.10600 -13.70600 5.65700 1.000 39.47315 93 GLN F O 1
ATOM 7220 N N . VAL D 1 95 ? -6.59500 -12.07800 4.15800 1.000 36.54912 94 VAL F N 1
ATOM 7221 C CA . VAL D 1 95 ? -7.66700 -11.46200 4.93100 1.000 32.50127 94 VAL F CA 1
ATOM 7222 C C . VAL D 1 95 ? -8.98100 -11.83300 4.26800 1.000 39.33630 94 VAL F C 1
ATOM 7223 O O . VAL D 1 95 ? -9.08100 -11.82000 3.03900 1.000 29.22192 94 VAL F O 1
ATOM 7236 N N . MET D 1 96 ? -9.97000 -12.20900 5.07800 1.000 37.40975 95 MET F N 1
ATOM 7237 C CA . MET D 1 96 ? -11.34400 -12.40600 4.63300 1.000 37.30974 95 MET F CA 1
ATOM 7238 C C . MET D 1 96 ? -12.21500 -11.44300 5.41700 1.000 38.22827 95 MET F C 1
ATOM 7239 O O . MET D 1 96 ? -12.14500 -11.41700 6.65000 1.000 43.17623 95 MET F O 1
ATOM 7253 N N . GLY D 1 97 ? -13.03700 -10.65700 4.72000 1.000 35.87009 96 GLY F N 1
ATOM 7254 C CA . GLY D 1 97 ? -13.81200 -9.66100 5.43300 1.000 37.96245 96 GLY F CA 1
ATOM 7255 C C . GLY D 1 97 ? -15.01200 -9.15000 4.66500 1.000 37.56503 96 GLY F C 1
ATOM 7256 O O . GLY D 1 97 ? -15.33300 -9.60800 3.56500 1.000 35.75692 96 GLY F O 1
ATOM 7260 N N . LEU D 1 98 ? -15.68000 -8.19200 5.29300 1.000 39.60475 97 LEU F N 1
ATOM 7261 C CA . LEU D 1 98 ? -16.84500 -7.51700 4.74800 1.000 35.01999 97 LEU F CA 1
ATOM 7262 C C . LEU D 1 98 ? -16.51300 -6.04600 4.59500 1.000 39.18628 97 LEU F C 1
ATOM 7263 O O . LEU D 1 98 ? -15.82300 -5.46500 5.43700 1.000 43.70524 97 LEU F O 1
ATOM 7279 N N . LEU D 1 99 ? -17.02600 -5.44500 3.53200 1.000 38.03614 98 LEU F N 1
ATOM 7280 C CA . LEU D 1 99 ? -16.77500 -4.05000 3.22200 1.000 48.59530 98 LEU F CA 1
ATOM 7281 C C . LEU D 1 99 ? -18.08200 -3.35900 2.86400 1.000 58.65177 98 LEU F C 1
ATOM 7282 O O . LEU D 1 99 ? -18.87600 -3.88600 2.07700 1.000 55.12240 98 LEU F O 1
ATOM 7298 N N . SER D 1 100 ? -18.29600 -2.18800 3.45600 1.000 68.13975 99 SER F N 1
ATOM 7299 C CA . SER D 1 100 ? -19.38400 -1.29000 3.09400 1.000 75.01689 99 SER F CA 1
ATOM 7300 C C . SER D 1 100 ? -18.74400 0.00300 2.61600 1.000 59.79664 99 SER F C 1
ATOM 7301 O O . SER D 1 100 ? -18.01300 0.65100 3.37300 1.000 72.57712 99 SER F O 1
ATOM 7309 N N . ASN D 1 101 ? -18.99800 0.37200 1.36800 1.000 74.18258 100 ASN F N 1
ATOM 7310 C CA . ASN D 1 101 ? -18.50600 1.63300 0.83200 1.000 83.24682 100 ASN F CA 1
ATOM 7311 C C . ASN D 1 101 ? -19.65200 2.62300 0.69100 1.000 93.72703 100 ASN F C 1
ATOM 7312 O O . ASN D 1 101 ? -20.74500 2.25600 0.25500 1.000 93.45068 100 ASN F O 1
ATOM 7323 N N . ASN D 1 102 ? -19.40000 3.87500 1.07800 1.000 108.49985 101 ASN F N 1
ATOM 7324 C CA . ASN D 1 102 ? -20.37700 4.95500 0.91800 1.000 113.95050 101 ASN F CA 1
ATOM 7325 C C . ASN D 1 102 ? -21.75900 4.51900 1.39900 1.000 106.52067 101 ASN F C 1
ATOM 7326 O O . ASN D 1 102 ? -22.78100 4.80700 0.77600 1.000 92.45319 101 ASN F O 1
ATOM 7337 N N . ASN D 1 103 ? -21.79300 3.82500 2.53300 1.000 104.23618 102 ASN F N 1
ATOM 7338 C CA . ASN D 1 103 ? -23.05200 3.40800 3.14700 1.000 106.25485 102 ASN F CA 1
ATOM 7339 C C . ASN D 1 103 ? -23.84800 2.49300 2.22000 1.000 108.39721 102 ASN F C 1
ATOM 7340 O O . ASN D 1 103 ? -25.08300 2.51400 2.20200 1.000 121.94620 102 ASN F O 1
ATOM 7351 N N . GLN D 1 104 ? -23.14700 1.66800 1.45300 1.000 101.42269 103 GLN F N 1
ATOM 7352 C CA . GLN D 1 104 ? -23.80300 0.75000 0.53800 1.000 96.46683 103 GLN F CA 1
ATOM 7353 C C . GLN D 1 104 ? -23.85400 -0.65700 1.14000 1.000 89.19754 103 GLN F C 1
ATOM 7354 O O . GLN D 1 104 ? -23.31000 -0.93100 2.21400 1.000 76.24335 103 GLN F O 1
ATOM 7368 N N . ALA D 1 105 ? -24.51700 -1.56600 0.42600 1.000 96.47209 104 ALA F N 1
ATOM 7369 C CA . ALA D 1 105 ? -24.65300 -2.94000 0.89500 1.000 100.28834 104 ALA F CA 1
ATOM 7370 C C . ALA D 1 105 ? -23.27600 -3.57500 1.08000 1.000 91.92681 104 ALA F C 1
ATOM 7371 O O . ALA D 1 105 ? -22.44700 -3.57300 0.16500 1.000 93.58490 104 ALA F O 1
ATOM 7378 N N . LEU D 1 106 ? -23.03700 -4.12300 2.26700 1.000 81.42029 105 LEU F N 1
ATOM 7379 C CA . LEU D 1 106 ? -21.74400 -4.72300 2.55800 1.000 74.81423 105 LEU F CA 1
ATOM 7380 C C . LEU D 1 106 ? -21.48500 -5.90200 1.62800 1.000 70.73480 105 LEU F C 1
ATOM 7381 O O . LEU D 1 106 ? -22.40100 -6.62300 1.22600 1.000 79.61481 105 LEU F O 1
ATOM 7397 N N . ARG D 1 107 ? -20.21800 -6.07100 1.26600 1.000 54.84605 106 ARG F N 1
ATOM 7398 C CA . ARG D 1 107 ? -19.79200 -7.11300 0.34700 1.000 49.83755 106 ARG F CA 1
ATOM 7399 C C . ARG D 1 107 ? -18.60400 -7.87800 0.90600 1.000 49.72965 106 ARG F C 1
ATOM 7400 O O . ARG D 1 107 ? -17.69600 -7.29200 1.50100 1.000 56.89103 106 ARG F O 1
ATOM 7421 N N . ARG D 1 108 ? -18.61100 -9.18900 0.70000 1.000 49.19537 107 ARG F N 1
ATOM 7422 C CA . ARG D 1 108 ? -17.48400 -10.01700 1.09500 1.000 45.76865 107 ARG F CA 1
ATOM 7423 C C . ARG D 1 108 ? -16.27800 -9.78800 0.19000 1.000 45.11330 107 ARG F C 1
ATOM 7424 O O . ARG D 1 108 ? -16.40700 -9.54500 -1.01300 1.000 45.88182 107 ARG F O 1
ATOM 7445 N N . PHE D 1 109 ? -15.08600 -9.91900 0.77100 1.000 38.01508 108 PHE F N 1
ATOM 7446 C CA . PHE D 1 109 ? -13.87100 -9.77000 -0.01600 1.000 33.93302 108 PHE F CA 1
ATOM 7447 C C . PHE D 1 109 ? -12.74700 -10.59000 0.58400 1.000 36.19118 108 PHE F C 1
ATOM 7448 O O . PHE D 1 109 ? -12.80800 -11.02300 1.73500 1.000 36.27803 108 PHE F O 1
ATOM 7465 N N B MET D 1 110 ? -11.71100 -10.80400 -0.21700 1.000 32.05121 109 MET F N 1
ATOM 7466 C CA B MET D 1 110 ? -10.43100 -11.28900 0.27200 1.000 35.74376 109 MET F CA 1
ATOM 7467 C C B MET D 1 110 ? -9.35600 -10.30700 -0.16100 1.000 36.48595 109 MET F C 1
ATOM 7468 O O B MET D 1 110 ? -9.50800 -9.60400 -1.16100 1.000 38.81781 109 MET F O 1
ATOM 7482 N N . GLN D 1 111 ? -8.27700 -10.25500 0.60300 1.000 37.08076 110 GLN F N 1
ATOM 7483 C CA . GLN D 1 111 ? -7.12300 -9.42300 0.28700 1.000 42.50773 110 GLN F CA 1
ATOM 7484 C C . GLN D 1 111 ? -5.90900 -10.24500 0.65900 1.000 41.38128 110 GLN F C 1
ATOM 7485 O O . GLN D 1 111 ? -5.82000 -10.72500 1.79100 1.000 38.12299 110 GLN F O 1
ATOM 7499 N N . THR D 1 112 ? -5.00800 -10.43700 -0.29500 1.000 40.35484 111 THR F N 1
ATOM 7500 C CA . THR D 1 112 ? -3.76900 -11.16600 -0.08600 1.000 37.35185 111 THR F CA 1
ATOM 7501 C C . THR D 1 112 ? -2.62800 -10.16800 -0.02700 1.000 41.49182 111 THR F C 1
ATOM 7502 O O . THR D 1 112 ? -2.48900 -9.33500 -0.93000 1.000 39.06784 111 THR F O 1
ATOM 7513 N N . PHE D 1 113 ? -1.81200 -10.26300 1.02300 1.000 33.81721 112 PHE F N 1
ATOM 7514 C CA . PHE D 1 113 ? -0.62300 -9.44100 1.16400 1.000 38.50725 112 PHE F CA 1
ATOM 7515 C C . PHE D 1 113 ? 0.61000 -10.33000 1.26000 1.000 37.56503 112 PHE F C 1
ATOM 7516 O O . PHE D 1 113 ? 0.55900 -11.44900 1.78100 1.000 45.63179 112 PHE F O 1
ATOM 7533 N N . VAL D 1 114 ? 1.72000 -9.84100 0.72700 1.000 38.21774 113 VAL F N 1
ATOM 7534 C CA . VAL D 1 114 ? 3.03100 -10.37400 1.05100 1.000 39.78109 113 VAL F CA 1
ATOM 7535 C C . VAL D 1 114 ? 3.83000 -9.23600 1.66600 1.000 51.06928 113 VAL F C 1
ATOM 7536 O O . VAL D 1 114 ? 4.10400 -8.23000 0.99400 1.000 47.31883 113 VAL F O 1
ATOM 7549 N N . LEU D 1 115 ? 4.20100 -9.39300 2.93500 1.000 48.71374 114 LEU F N 1
ATOM 7550 C CA . LEU D 1 115 ? 5.01000 -8.41700 3.65200 1.000 45.68442 114 LEU F CA 1
ATOM 7551 C C . LEU D 1 115 ? 6.46200 -8.85400 3.58400 1.000 50.26129 114 LEU F C 1
ATOM 7552 O O . LEU D 1 115 ? 6.77600 -10.02500 3.82900 1.000 50.21918 114 LEU F O 1
ATOM 7568 N N . ALA D 1 116 ? 7.34100 -7.91600 3.25000 1.000 62.05744 115 ALA F N 1
ATOM 7569 C CA . ALA D 1 116 ? 8.75200 -8.19800 3.08200 1.000 60.70201 115 ALA F CA 1
ATOM 7570 C C . ALA D 1 116 ? 9.57400 -7.39300 4.08000 1.000 65.20519 115 ALA F C 1
ATOM 7571 O O . ALA D 1 116 ? 9.21700 -6.25600 4.40400 1.000 69.55308 115 ALA F O 1
ATOM 7578 N N . PRO D 1 117 ? 10.67700 -7.94800 4.58200 1.000 70.81375 116 PRO F N 1
ATOM 7579 C CA . PRO D 1 117 ? 11.51900 -7.18300 5.51600 1.000 77.81459 116 PRO F CA 1
ATOM 7580 C C . PRO D 1 117 ? 12.00400 -5.88400 4.88500 1.000 82.88099 116 PRO F C 1
ATOM 7581 O O . PRO D 1 117 ? 12.48300 -5.86800 3.74800 1.000 78.74365 116 PRO F O 1
ATOM 7592 N N . GLU D 1 118 ? 11.85900 -4.78800 5.62900 1.000 80.58335 117 GLU F N 1
ATOM 7593 C CA . GLU D 1 118 ? 12.28400 -3.47000 5.16700 1.000 83.78636 117 GLU F CA 1
ATOM 7594 C C . GLU D 1 118 ? 13.73300 -3.18900 5.55300 1.000 88.87381 117 GLU F C 1
ATOM 7595 O O . GLU D 1 118 ? 14.64100 -3.29900 4.73100 1.000 84.77595 117 GLU F O 1
ATOM 7596 N N . VAL D 1 121 ? 14.90700 -1.20200 11.73500 1.000 86.56564 120 VAL F N 1
ATOM 7597 C CA . VAL D 1 121 ? 15.72200 -2.32200 11.28100 1.000 82.88625 120 VAL F CA 1
ATOM 7598 C C . VAL D 1 121 ? 14.96400 -3.63400 11.44500 1.000 78.16727 120 VAL F C 1
ATOM 7599 O O . VAL D 1 121 ? 14.31700 -4.10800 10.51200 1.000 79.98854 120 VAL F O 1
ATOM 7600 N N . ALA D 1 122 ? 15.04000 -4.21300 12.64100 1.000 80.18856 121 ALA F N 1
ATOM 7601 C CA . ALA D 1 122 ? 14.36200 -5.47300 12.90300 1.000 83.92848 121 ALA F CA 1
ATOM 7602 C C . ALA D 1 122 ? 12.85300 -5.26400 12.99700 1.000 80.27541 121 ALA F C 1
ATOM 7603 O O . ALA D 1 122 ? 12.37100 -4.20000 13.39100 1.000 92.01103 121 ALA F O 1
ATOM 7604 N N . ASN D 1 123 ? 12.10600 -6.29200 12.60900 1.000 82.04931 122 ASN F N 1
ATOM 7605 C CA . ASN D 1 123 ? 10.64400 -6.26800 12.63200 1.000 95.26405 122 ASN F CA 1
ATOM 7606 C C . ASN D 1 123 ? 10.04400 -5.14100 11.79400 1.000 95.63778 122 ASN F C 1
ATOM 7607 O O . ASN D 1 123 ? 8.89600 -4.73800 12.01800 1.000 98.08544 122 ASN F O 1
ATOM 7608 N N . LYS D 1 124 ? 10.78400 -4.62100 10.82100 1.000 86.34983 123 LYS F N 1
ATOM 7609 C CA . LYS D 1 124 ? 10.29500 -3.56900 9.94100 1.000 84.62067 123 LYS F CA 1
ATOM 7610 C C . LYS D 1 124 ? 9.98300 -4.19000 8.58800 1.000 84.49697 123 LYS F C 1
ATOM 7611 O O . LYS D 1 124 ? 10.79500 -4.94900 8.05100 1.000 79.15160 123 LYS F O 1
ATOM 7617 N N . PHE D 1 125 ? 8.80900 -3.87100 8.04400 1.000 83.25998 124 PHE F N 1
ATOM 7618 C CA . PHE D 1 125 ? 8.33400 -4.50000 6.81900 1.000 70.21895 124 PHE F CA 1
ATOM 7619 C C . PHE D 1 125 ? 7.75400 -3.46300 5.86700 1.000 62.49434 124 PHE F C 1
ATOM 7620 O O . PHE D 1 125 ? 7.36700 -2.36300 6.26800 1.000 71.05589 124 PHE F O 1
ATOM 7636 N N . TYR D 1 126 ? 7.68500 -3.84400 4.59300 1.000 64.39983 125 TYR F N 1
ATOM 7637 C CA . TYR D 1 126 ? 6.93800 -3.10900 3.58300 1.000 62.34695 125 TYR F CA 1
ATOM 7638 C C . TYR D 1 126 ? 6.05200 -4.09400 2.82800 1.000 55.42243 125 TYR F C 1
ATOM 7639 O O . TYR D 1 126 ? 6.28500 -5.30600 2.84000 1.000 55.80932 125 TYR F O 1
ATOM 7657 N N . VAL D 1 127 ? 5.00700 -3.56700 2.19300 1.000 51.63514 126 VAL F N 1
ATOM 7658 C CA . VAL D 1 127 ? 4.06500 -4.39800 1.44500 1.000 47.27672 126 VAL F CA 1
ATOM 7659 C C . VAL D 1 127 ? 4.65200 -4.63300 0.06000 1.000 51.53249 126 VAL F C 1
ATOM 7660 O O . VAL D 1 127 ? 4.79400 -3.69800 -0.73300 1.000 49.69543 126 VAL F O 1
ATOM 7673 N N . HIS D 1 128 ? 5.01800 -5.87900 -0.22700 1.000 48.16104 127 HIS F N 1
ATOM 7674 C CA . HIS D 1 128 ? 5.50900 -6.20800 -1.55500 1.000 47.82679 127 HIS F CA 1
ATOM 7675 C C . HIS D 1 128 ? 4.37900 -6.53200 -2.51700 1.000 44.35532 127 HIS F C 1
ATOM 7676 O O . HIS D 1 128 ? 4.51100 -6.27700 -3.71900 1.000 45.53967 127 HIS F O 1
ATOM 7690 N N . ASN D 1 129 ? 3.28200 -7.10100 -2.01500 1.000 40.05217 128 ASN F N 1
ATOM 7691 C CA . ASN D 1 129 ? 2.11700 -7.43100 -2.82900 1.000 35.18053 128 ASN F CA 1
ATOM 7692 C C . ASN D 1 129 ? 0.83700 -7.11200 -2.07200 1.000 41.68395 128 ASN F C 1
ATOM 7693 O O . ASN D 1 129 ? 0.74600 -7.34500 -0.86400 1.000 43.43416 128 ASN F O 1
ATOM 7704 N N . ASP D 1 130 ? -0.14200 -6.56500 -2.78700 1.000 40.84963 129 ASP F N 1
ATOM 7705 C CA . ASP D 1 130 ? -1.43700 -6.20400 -2.21600 1.000 37.14656 129 ASP F CA 1
ATOM 7706 C C . ASP D 1 130 ? -2.49000 -6.49500 -3.27400 1.000 44.75537 129 ASP F C 1
ATOM 7707 O O . ASP D 1 130 ? -2.63500 -5.72800 -4.23500 1.000 41.31285 129 ASP F O 1
ATOM 7716 N N . ILE D 1 131 ? -3.24100 -7.57500 -3.07500 1.000 39.90215 130 ILE F N 1
ATOM 7717 C CA . ILE D 1 131 ? -4.19100 -8.07800 -4.05900 1.000 35.37266 130 ILE F CA 1
ATOM 7718 C C . ILE D 1 131 ? -5.56600 -8.15500 -3.41000 1.000 37.94139 130 ILE F C 1
ATOM 7719 O O . ILE D 1 131 ? -5.80400 -9.00700 -2.54400 1.000 42.80776 130 ILE F O 1
ATOM 7735 N N . PHE D 1 132 ? -6.49100 -7.31500 -3.86800 1.000 35.78324 131 PHE F N 1
ATOM 7736 C CA . PHE D 1 132 ? -7.84400 -7.26600 -3.32800 1.000 40.03375 131 PHE F CA 1
ATOM 7737 C C . PHE D 1 132 ? -8.82600 -7.81700 -4.35300 1.000 42.10768 131 PHE F C 1
ATOM 7738 O O . PHE D 1 132 ? -8.70300 -7.53400 -5.54800 1.000 40.90490 131 PHE F O 1
ATOM 7755 N N . ARG D 1 133 ? -9.83300 -8.56000 -3.87700 1.000 38.35197 132 ARG F N 1
ATOM 7756 C CA . ARG D 1 133 ? -10.89300 -9.04400 -4.75300 1.000 40.61276 132 ARG F CA 1
ATOM 7757 C C . ARG D 1 133 ? -12.21100 -9.23600 -4.00500 1.000 40.06007 132 ARG F C 1
ATOM 7758 O O . ARG D 1 133 ? -12.26300 -9.91500 -2.97500 1.000 42.94725 132 ARG F O 1
ATOM 7779 N N . TYR D 1 134 ? -13.27700 -8.65900 -4.55200 1.000 42.86040 133 TYR F N 1
ATOM 7780 C CA . TYR D 1 134 ? -14.62700 -8.90600 -4.06200 1.000 45.07646 133 TYR F CA 1
ATOM 7781 C C . TYR D 1 134 ? -15.05500 -10.33700 -4.36700 1.000 44.95276 133 TYR F C 1
ATOM 7782 O O . TYR D 1 134 ? -14.60000 -10.94600 -5.33600 1.000 54.48548 133 TYR F O 1
ATOM 7800 N N . GLN D 1 135 ? -15.94100 -10.87400 -3.52800 1.000 45.28964 134 GLN F N 1
ATOM 7801 C CA . GLN D 1 135 ? -16.46500 -12.23000 -3.73300 1.000 46.25818 134 GLN F CA 1
ATOM 7802 C C . GLN D 1 135 ? -17.39000 -12.23700 -4.94900 1.000 49.53752 134 GLN F C 1
ATOM 7803 O O . GLN D 1 135 ? -18.22400 -11.34300 -5.09400 1.000 54.91448 134 GLN F O 1
ATOM 7807 N N . MET E 2 8 ? 21.17400 -31.37500 -49.70900 1.000 85.15758 363 MET G N 1
ATOM 7808 C CA . MET E 2 8 ? 21.19200 -30.61200 -50.93900 1.000 74.24048 363 MET G CA 1
ATOM 7809 C C . MET E 2 8 ? 21.51600 -31.45400 -52.16300 1.000 79.96485 363 MET G C 1
ATOM 7810 O O . MET E 2 8 ? 21.96500 -32.60500 -52.05500 1.000 78.77523 363 MET G O 1
ATOM 7815 N N . ALA E 2 9 ? 21.32400 -30.83000 -53.32800 1.000 71.71913 364 ALA G N 1
ATOM 7816 C CA . ALA E 2 9 ? 21.73300 -31.43300 -54.58500 1.000 70.34528 364 ALA G CA 1
ATOM 7817 C C . ALA E 2 9 ? 23.24700 -31.54100 -54.68900 1.000 67.53968 364 ALA G C 1
ATOM 7818 O O . ALA E 2 9 ? 23.75400 -32.50100 -55.27600 1.000 72.17444 364 ALA G O 1
ATOM 7820 N N . GLN E 2 10 ? 23.98500 -30.58400 -54.11600 1.000 72.31130 365 GLN G N 1
ATOM 7821 C CA . GLN E 2 10 ? 25.44100 -30.62900 -54.16900 1.000 88.74748 365 GLN G CA 1
ATOM 7822 C C . GLN E 2 10 ? 26.01700 -31.76800 -53.33900 1.000 93.32961 365 GLN G C 1
ATOM 7823 O O . GLN E 2 10 ? 27.19400 -32.10200 -53.50300 1.000 96.78792 365 GLN G O 1
ATOM 7829 N N . MET E 2 11 ? 25.22200 -32.36100 -52.44800 1.000 92.52162 366 MET G N 1
ATOM 7830 C CA . MET E 2 11 ? 25.64900 -33.54200 -51.70800 1.000 79.69640 366 MET G CA 1
ATOM 7831 C C . MET E 2 11 ? 25.44700 -34.83100 -52.49400 1.000 77.44613 366 MET G C 1
ATOM 7832 O O . MET E 2 11 ? 25.86100 -35.89600 -52.02400 1.000 64.85514 366 MET G O 1
ATOM 7845 N N . GLN E 2 12 ? 24.80700 -34.76500 -53.65800 1.000 73.98782 367 GLN G N 1
ATOM 7846 C CA . GLN E 2 12 ? 24.53800 -35.96000 -54.44000 1.000 77.08029 367 GLN G CA 1
ATOM 7847 C C . GLN E 2 12 ? 25.80800 -36.41600 -55.14400 1.000 81.03603 367 GLN G C 1
ATOM 7848 O O . GLN E 2 12 ? 26.55600 -35.60500 -55.69700 1.000 71.16380 367 GLN G O 1
ATOM 7850 N N . GLY E 2 13 ? 26.05000 -37.71900 -55.10900 1.000 87.65525 368 GLY G N 1
ATOM 7851 C CA . GLY E 2 13 ? 27.22300 -38.29000 -55.71600 1.000 86.20244 368 GLY G CA 1
ATOM 7852 C C . GLY E 2 13 ? 27.23800 -39.79000 -55.54700 1.000 56.64363 368 GLY G C 1
ATOM 7853 O O . GLY E 2 13 ? 26.28600 -40.38800 -55.04400 1.000 57.01736 368 GLY G O 1
ATOM 7857 N N . PRO E 2 14 ? 28.32600 -40.43200 -55.96700 1.000 54.53022 369 PRO G N 1
ATOM 7858 C CA . PRO E 2 14 ? 28.38100 -41.90100 -55.86400 1.000 52.44050 369 PRO G CA 1
ATOM 7859 C C . PRO E 2 14 ? 28.31600 -42.41500 -54.43500 1.000 47.12407 369 PRO G C 1
ATOM 7860 O O . PRO E 2 14 ? 27.84000 -43.53600 -54.21200 1.000 50.76398 369 PRO G O 1
ATOM 7871 N N . TYR E 2 15 ? 28.77800 -41.63900 -53.45700 1.000 44.50270 370 TYR G N 1
ATOM 7872 C CA . TYR E 2 15 ? 28.76200 -42.05400 -52.06700 1.000 43.72103 370 TYR G CA 1
ATOM 7873 C C . TYR E 2 15 ? 27.74500 -41.21600 -51.30400 1.000 45.83444 370 TYR G C 1
ATOM 7874 O O . TYR E 2 15 ? 27.50600 -40.04900 -51.63500 1.000 47.17671 370 TYR G O 1
ATOM 7892 N N . ASN E 2 16 ? 27.16000 -41.81100 -50.26900 1.000 48.27684 371 ASN G N 1
ATOM 7893 C CA . ASN E 2 16 ? 26.20400 -41.11500 -49.41600 1.000 49.18748 371 ASN G CA 1
ATOM 7894 C C . ASN E 2 16 ? 26.69200 -41.13300 -47.97400 1.000 48.24789 371 ASN G C 1
ATOM 7895 O O . ASN E 2 16 ? 26.94700 -42.20200 -47.41100 1.000 50.19023 371 ASN G O 1
ATOM 7906 N N . PHE E 2 17 ? 26.82000 -39.94900 -47.38100 1.000 33.05396 372 PHE G N 1
ATOM 7907 C CA . PHE E 2 17 ? 27.23800 -39.79300 -45.99500 1.000 31.81960 372 PHE G CA 1
ATOM 7908 C C . PHE E 2 17 ? 26.12400 -39.22900 -45.12900 1.000 37.35974 372 PHE G C 1
ATOM 7909 O O . PHE E 2 17 ? 26.33000 -39.02100 -43.93200 1.000 38.47303 372 PHE G O 1
ATOM 7926 N N . ILE E 2 18 ? 24.95700 -38.97100 -45.70900 1.000 43.46311 373 ILE G N 1
ATOM 7927 C CA . ILE E 2 18 ? 23.84900 -38.32600 -45.01900 1.000 51.90096 373 ILE G CA 1
ATOM 7928 C C . ILE E 2 18 ? 22.91400 -39.40700 -44.50500 1.000 53.61959 373 ILE G C 1
ATOM 7929 O O . ILE E 2 18 ? 22.51500 -40.30200 -45.26300 1.000 54.80394 373 ILE G O 1
ATOM 7945 N N . GLN E 2 19 ? 22.55600 -39.31600 -43.23000 1.000 44.96329 374 GLN G N 1
ATOM 7946 C CA . GLN E 2 19 ? 21.56200 -40.18200 -42.61300 1.000 58.02011 374 GLN G CA 1
ATOM 7947 C C . GLN E 2 19 ? 20.29000 -39.38600 -42.32900 1.000 52.44839 374 GLN G C 1
ATOM 7948 O O . GLN E 2 19 ? 20.28100 -38.15300 -42.35000 1.000 49.20064 374 GLN G O 1
ATOM 7962 N N . ASP E 2 20 ? 19.20200 -40.10400 -42.07700 1.000 51.00612 375 ASP G N 1
ATOM 7963 C CA . ASP E 2 20 ? 17.96400 -39.43700 -41.69300 1.000 62.06534 375 ASP G CA 1
ATOM 7964 C C . ASP E 2 20 ? 18.17200 -38.64900 -40.40600 1.000 61.76530 375 ASP G C 1
ATOM 7965 O O . ASP E 2 20 ? 18.87300 -39.09200 -39.49000 1.000 54.95396 375 ASP G O 1
ATOM 7974 N N . SER E 2 21 ? 17.56800 -37.46600 -40.34000 1.000 56.16463 376 SER G N 1
ATOM 7975 C CA . SER E 2 21 ? 17.67000 -36.66000 -39.13000 1.000 56.35149 376 SER G CA 1
ATOM 7976 C C . SER E 2 21 ? 16.84600 -37.30300 -38.02400 1.000 54.92501 376 SER G C 1
ATOM 7977 O O . SER E 2 21 ? 15.63600 -37.49400 -38.17800 1.000 60.03615 376 SER G O 1
ATOM 7985 N N . MET E 2 22 ? 17.49500 -37.64200 -36.90800 1.000 59.35185 377 MET G N 1
ATOM 7986 C CA . MET E 2 22 ? 16.80200 -38.23200 -35.77100 1.000 59.29922 377 MET G CA 1
ATOM 7987 C C . MET E 2 22 ? 16.42500 -37.18900 -34.72700 1.000 70.11367 377 MET G C 1
ATOM 7988 O O . MET E 2 22 ? 16.13100 -37.54600 -33.58500 1.000 76.20914 377 MET G O 1
ATOM 7994 N N . LEU E 2 23 ? 16.43700 -35.91200 -35.08900 1.000 111.37125 378 LEU G N 1
ATOM 7995 C CA . LEU E 2 23 ? 16.10600 -34.85500 -34.14900 1.000 180.50322 378 LEU G CA 1
ATOM 7996 C C . LEU E 2 23 ? 14.60400 -34.80500 -33.90800 1.000 131.01571 378 LEU G C 1
ATOM 7997 O O . LEU E 2 23 ? 13.80000 -35.07500 -34.80500 1.000 100.06200 378 LEU G O 1
ATOM 8013 N N . ASP E 2 24 ? 14.23100 -34.44400 -32.68200 1.000 114.06631 379 ASP G N 1
ATOM 8014 C CA . ASP E 2 24 ? 12.83100 -34.41300 -32.26100 1.000 108.19455 379 ASP G CA 1
ATOM 8015 C C . ASP E 2 24 ? 12.17400 -33.17600 -32.85700 1.000 109.43417 379 ASP G C 1
ATOM 8016 O O . ASP E 2 24 ? 12.31300 -32.06800 -32.33300 1.000 121.30665 379 ASP G O 1
ATOM 8017 N N . PHE E 2 25 ? 11.45200 -33.36100 -33.96500 1.000 102.65705 380 PHE G N 1
ATOM 8018 C CA . PHE E 2 25 ? 10.72000 -32.25300 -34.56800 1.000 111.94500 380 PHE G CA 1
ATOM 8019 C C . PHE E 2 25 ? 9.61300 -31.72800 -33.66100 1.000 117.54304 380 PHE G C 1
ATOM 8020 O O . PHE E 2 25 ? 9.11300 -30.62200 -33.89100 1.000 122.70155 380 PHE G O 1
ATOM 8021 N N . GLU E 2 26 ? 9.22600 -32.49000 -32.63600 1.000 102.04381 381 GLU G N 1
ATOM 8022 C CA . GLU E 2 26 ? 8.16900 -32.07300 -31.72400 1.000 92.68217 381 GLU G CA 1
ATOM 8023 C C . GLU E 2 26 ? 8.68700 -31.25100 -30.55100 1.000 97.14059 381 GLU G C 1
ATOM 8024 O O . GLU E 2 26 ? 7.93400 -30.44200 -29.99500 1.000 104.50464 381 GLU G O 1
ATOM 8025 N N . ASN E 2 27 ? 9.95100 -31.42400 -30.17200 1.000 92.02946 382 ASN G N 1
ATOM 8026 C CA . ASN E 2 27 ? 10.51700 -30.70400 -29.03100 1.000 83.73372 382 ASN G CA 1
ATOM 8027 C C . ASN E 2 27 ? 10.63900 -29.20900 -29.31200 1.000 75.25113 382 ASN G C 1
ATOM 8028 O O . ASN E 2 27 ? 11.62100 -28.76200 -29.90700 1.000 74.73264 382 ASN G O 1
ATOM 8029 N N . TYR F 2 15 ? 6.54500 -2.70400 15.50900 1.000 89.59758 370 TYR H N 1
ATOM 8030 C CA . TYR F 2 15 ? 6.56600 -2.96000 14.07100 1.000 91.50834 370 TYR H CA 1
ATOM 8031 C C . TYR F 2 15 ? 6.35700 -1.66900 13.28300 1.000 94.37447 370 TYR H C 1
ATOM 8032 O O . TYR F 2 15 ? 5.44700 -0.89600 13.57600 1.000 90.59507 370 TYR H O 1
ATOM 8033 N N . ASN F 2 16 ? 7.20600 -1.44000 12.28200 1.000 96.46946 371 ASN H N 1
ATOM 8034 C CA . ASN F 2 16 ? 7.14400 -0.24700 11.44500 1.000 91.23462 371 ASN H CA 1
ATOM 8035 C C . ASN F 2 16 ? 6.84500 -0.67600 10.01600 1.000 94.49554 371 ASN H C 1
ATOM 8036 O O . ASN F 2 16 ? 7.64700 -1.38200 9.39700 1.000 101.53586 371 ASN H O 1
ATOM 8037 N N . PHE F 2 17 ? 5.69000 -0.25100 9.49700 1.000 92.06104 372 PHE H N 1
ATOM 8038 C CA . PHE F 2 17 ? 5.27800 -0.59600 8.14400 1.000 82.46778 372 PHE H CA 1
ATOM 8039 C C . PHE F 2 17 ? 5.25800 0.59400 7.19500 1.000 80.42806 372 PHE H C 1
ATOM 8040 O O . PHE F 2 17 ? 5.22200 0.38900 5.97900 1.000 81.13868 372 PHE H O 1
ATOM 8057 N N . ILE F 2 18 ? 5.27800 1.82000 7.71300 1.000 79.09633 373 ILE H N 1
ATOM 8058 C CA . ILE F 2 18 ? 5.24000 3.01300 6.87000 1.000 72.36657 373 ILE H CA 1
ATOM 8059 C C . ILE F 2 18 ? 6.64500 3.44700 6.46300 1.000 79.93064 373 ILE H C 1
ATOM 8060 O O . ILE F 2 18 ? 7.44900 2.63000 6.01200 1.000 83.94428 373 ILE H O 1
ATOM 8061 N N . GLU G 1 5 ? 31.87000 -46.99000 -17.16000 1.000 93.97969 4 GLU C N 1
ATOM 8062 C CA . GLU G 1 5 ? 31.91200 -48.43800 -16.99400 1.000 90.50032 4 GLU C CA 1
ATOM 8063 C C . GLU G 1 5 ? 33.10000 -49.05500 -17.73800 1.000 90.28188 4 GLU C C 1
ATOM 8064 O O . GLU G 1 5 ? 33.55500 -50.14700 -17.38700 1.000 99.52772 4 GLU C O 1
ATOM 8070 N N . LYS G 1 6 ? 33.59700 -48.35800 -18.77800 1.000 76.72499 5 LYS C N 1
ATOM 8071 C CA . LYS G 1 6 ? 34.78300 -48.76500 -19.51400 1.000 77.66194 5 LYS C CA 1
ATOM 8072 C C . LYS G 1 6 ? 35.97300 -47.86600 -19.18700 1.000 75.34061 5 LYS C C 1
ATOM 8073 O O . LYS G 1 6 ? 35.79500 -46.67000 -18.92700 1.000 74.30628 5 LYS C O 1
ATOM 8077 N N . PRO G 1 7 ? 37.20700 -48.39200 -19.21100 1.000 73.25615 6 PRO C N 1
ATOM 8078 C CA . PRO G 1 7 ? 38.37200 -47.52500 -18.97800 1.000 70.86902 6 PRO C CA 1
ATOM 8079 C C . PRO G 1 7 ? 38.48300 -46.47800 -20.07400 1.000 68.15291 6 PRO C C 1
ATOM 8080 O O . PRO G 1 7 ? 38.17000 -46.73700 -21.23400 1.000 60.23880 6 PRO C O 1
ATOM 8091 N N . SER G 1 8 ? 38.94000 -45.29100 -19.70300 1.000 66.23163 7 SER C N 1
ATOM 8092 C CA . SER G 1 8 ? 38.97800 -44.20700 -20.66700 1.000 54.66708 7 SER C CA 1
ATOM 8093 C C . SER G 1 8 ? 39.87900 -44.58100 -21.84200 1.000 60.35724 7 SER C C 1
ATOM 8094 O O . SER G 1 8 ? 41.02300 -45.01300 -21.62800 1.000 52.22205 7 SER C O 1
ATOM 8102 N N . PRO G 1 9 ? 39.42500 -44.39100 -23.08500 1.000 58.76757 8 PRO C N 1
ATOM 8103 C CA . PRO G 1 9 ? 40.32000 -44.61700 -24.23300 1.000 53.15111 8 PRO C CA 1
ATOM 8104 C C . PRO G 1 9 ? 41.59200 -43.80700 -24.13500 1.000 44.45270 8 PRO C C 1
ATOM 8105 O O . PRO G 1 9 ? 42.61900 -44.19300 -24.70600 1.000 47.62413 8 PRO C O 1
ATOM 8116 N N . LEU G 1 10 ? 41.53500 -42.66200 -23.45300 1.000 46.90036 9 LEU C N 1
ATOM 8117 C CA . LEU G 1 10 ? 42.69500 -41.79600 -23.31800 1.000 44.80274 9 LEU C CA 1
ATOM 8118 C C . LEU G 1 10 ? 43.83000 -42.49400 -22.58400 1.000 47.27409 9 LEU C C 1
ATOM 8119 O O . LEU G 1 10 ? 45.00300 -42.21300 -22.84200 1.000 61.63634 9 LEU C O 1
ATOM 8135 N N . LEU G 1 11 ? 43.51400 -43.38800 -21.65500 1.000 50.34288 10 LEU C N 1
ATOM 8136 C CA . LEU G 1 11 ? 44.57700 -44.11900 -20.97400 1.000 57.68323 10 LEU C CA 1
ATOM 8137 C C . LEU G 1 11 ? 45.34000 -45.01400 -21.94500 1.000 58.02538 10 LEU C C 1
ATOM 8138 O O . LEU G 1 11 ? 46.57600 -45.05400 -21.92400 1.000 52.11414 10 LEU C O 1
ATOM 8154 N N . VAL G 1 12 ? 44.62000 -45.74000 -22.80500 1.000 50.02442 11 VAL C N 1
ATOM 8155 C CA . VAL G 1 12 ? 45.26300 -46.58800 -23.80600 1.000 53.60643 11 VAL C CA 1
ATOM 8156 C C . VAL G 1 12 ? 46.04800 -45.74100 -24.80200 1.000 51.89833 11 VAL C C 1
ATOM 8157 O O . VAL G 1 12 ? 47.16500 -46.09300 -25.20000 1.000 53.07478 11 VAL C O 1
ATOM 8170 N N . GLY G 1 13 ? 45.45700 -44.64400 -25.26700 1.000 50.44289 12 GLY C N 1
ATOM 8171 C CA . GLY G 1 13 ? 46.14400 -43.82200 -26.25100 1.000 47.26093 12 GLY C CA 1
ATOM 8172 C C . GLY G 1 13 ? 47.40600 -43.19100 -25.70200 1.000 45.88708 12 GLY C C 1
ATOM 8173 O O . GLY G 1 13 ? 48.45900 -43.20600 -26.34500 1.000 44.70799 12 GLY C O 1
ATOM 8177 N N . ARG G 1 14 ? 47.32900 -42.62800 -24.49900 1.000 44.97118 13 ARG C N 1
ATOM 8178 C CA . ARG G 1 14 ? 48.50300 -41.97600 -23.92900 1.000 46.42136 13 ARG C CA 1
ATOM 8179 C C . ARG G 1 14 ? 49.63700 -42.96800 -23.68700 1.000 51.26930 13 ARG C C 1
ATOM 8180 O O . ARG G 1 14 ? 50.81100 -42.64300 -23.90400 1.000 50.41394 13 ARG C O 1
ATOM 8201 N N . GLU G 1 15 ? 49.31700 -44.17200 -23.20700 1.000 50.01126 14 GLU C N 1
ATOM 8202 C CA . GLU G 1 15 ? 50.37400 -45.15400 -22.98000 1.000 52.12204 14 GLU C CA 1
ATOM 8203 C C . GLU G 1 15 ? 50.96700 -45.63200 -24.29600 1.000 57.02789 14 GLU C C 1
ATOM 8204 O O . GLU G 1 15 ? 52.18000 -45.86100 -24.39300 1.000 51.44827 14 GLU C O 1
ATOM 8216 N N . PHE G 1 16 ? 50.12700 -45.81000 -25.32200 1.000 48.02681 15 PHE C N 1
ATOM 8217 C CA . PHE G 1 16 ? 50.65500 -46.22100 -26.61500 1.000 46.74771 15 PHE C CA 1
ATOM 8218 C C . PHE G 1 16 ? 51.55100 -45.14000 -27.19700 1.000 47.95049 15 PHE C C 1
ATOM 8219 O O . PHE G 1 16 ? 52.63800 -45.42500 -27.71400 1.000 52.31154 15 PHE C O 1
ATOM 8236 N N . VAL G 1 17 ? 51.09500 -43.89000 -27.15500 1.000 44.33953 16 VAL C N 1
ATOM 8237 C CA . VAL G 1 17 ? 51.92800 -42.80900 -27.66300 1.000 44.70536 16 VAL C CA 1
ATOM 8238 C C . VAL G 1 17 ? 53.26500 -42.79200 -26.93000 1.000 46.10290 16 VAL C C 1
ATOM 8239 O O . VAL G 1 17 ? 54.32200 -42.58300 -27.53700 1.000 47.29514 16 VAL C O 1
ATOM 8252 N N . ARG G 1 18 ? 53.25000 -43.03000 -25.61700 1.000 53.13795 17 ARG C N 1
ATOM 8253 C CA . ARG G 1 18 ? 54.50400 -43.09000 -24.87200 1.000 57.09369 17 ARG C CA 1
ATOM 8254 C C . ARG G 1 18 ? 55.38800 -44.23200 -25.36300 1.000 53.39851 17 ARG C C 1
ATOM 8255 O O . ARG G 1 18 ? 56.59700 -44.05900 -25.57100 1.000 52.92477 17 ARG C O 1
ATOM 8276 N N . GLN G 1 19 ? 54.80900 -45.42100 -25.52000 1.000 53.03004 18 GLN C N 1
ATOM 8277 C CA . GLN G 1 19 ? 55.60600 -46.56300 -25.95000 1.000 56.12252 18 GLN C CA 1
ATOM 8278 C C . GLN G 1 19 ? 56.18400 -46.32200 -27.33400 1.000 51.50354 18 GLN C C 1
ATOM 8279 O O . GLN G 1 19 ? 57.36900 -46.57400 -27.57100 1.000 52.94319 18 GLN C O 1
ATOM 8293 N N . TYR G 1 20 ? 55.35800 -45.79600 -28.24500 1.000 48.93745 19 TYR C N 1
ATOM 8294 C CA . TYR G 1 20 ? 55.74800 -45.61200 -29.64100 1.000 48.15051 19 TYR C CA 1
ATOM 8295 C C . TYR G 1 20 ? 56.96600 -44.71200 -29.76800 1.000 51.92201 19 TYR C C 1
ATOM 8296 O O . TYR G 1 20 ? 57.96100 -45.08000 -30.40600 1.000 51.87201 19 TYR C O 1
ATOM 8314 N N . TYR G 1 21 ? 56.91500 -43.53200 -29.15600 1.000 48.42686 20 TYR C N 1
ATOM 8315 C CA . TYR G 1 21 ? 57.99700 -42.57900 -29.33400 1.000 55.91723 20 TYR C CA 1
ATOM 8316 C C . TYR G 1 21 ? 59.19800 -42.87300 -28.46100 1.000 64.38404 20 TYR C C 1
ATOM 8317 O O . TYR G 1 21 ? 60.29700 -42.41200 -28.78700 1.000 65.34204 20 TYR C O 1
ATOM 8335 N N . THR G 1 22 ? 59.02500 -43.63500 -27.37700 1.000 73.88254 21 THR C N 1
ATOM 8336 C CA . THR G 1 22 ? 60.17900 -44.17300 -26.66700 1.000 67.60547 21 THR C CA 1
ATOM 8337 C C . THR G 1 22 ? 60.88700 -45.21900 -27.51600 1.000 64.92884 21 THR C C 1
ATOM 8338 O O . THR G 1 22 ? 62.11400 -45.19400 -27.64500 1.000 68.61612 21 THR C O 1
ATOM 8349 N N . LEU G 1 23 ? 60.12500 -46.12400 -28.13400 1.000 58.46227 22 LEU C N 1
ATOM 8350 C CA . LEU G 1 23 ? 60.72300 -47.12800 -29.00700 1.000 59.18868 22 LEU C CA 1
ATOM 8351 C C . LEU G 1 23 ? 61.34100 -46.48900 -30.24400 1.000 62.78384 22 LEU C C 1
ATOM 8352 O O . LEU G 1 23 ? 62.38300 -46.94600 -30.73200 1.000 72.58502 22 LEU C O 1
ATOM 8368 N N . LEU G 1 24 ? 60.71600 -45.43400 -30.76700 1.000 63.77607 23 LEU C N 1
ATOM 8369 C CA . LEU G 1 24 ? 61.27900 -44.76100 -31.93000 1.000 68.04237 23 LEU C CA 1
ATOM 8370 C C . LEU G 1 24 ? 62.66600 -44.22200 -31.62200 1.000 66.21057 23 LEU C C 1
ATOM 8371 O O . LEU G 1 24 ? 63.53200 -44.19400 -32.50400 1.000 59.43607 23 LEU C O 1
ATOM 8387 N N . ASN G 1 25 ? 62.90100 -43.81200 -30.37500 1.000 61.20207 24 ASN C N 1
ATOM 8388 C CA . ASN G 1 25 ? 64.22100 -43.33200 -29.98000 1.000 69.01880 24 ASN C CA 1
ATOM 8389 C C . ASN G 1 25 ? 65.16900 -44.48600 -29.68900 1.000 63.86029 24 ASN C C 1
ATOM 8390 O O . ASN G 1 25 ? 66.34200 -44.44100 -30.07600 1.000 64.39456 24 ASN C O 1
ATOM 8401 N N . GLN G 1 26 ? 64.67300 -45.53500 -29.03100 1.000 70.87166 25 GLN C N 1
ATOM 8402 C CA . GLN G 1 26 ? 65.54600 -46.58700 -28.52800 1.000 77.88039 25 GLN C CA 1
ATOM 8403 C C . GLN G 1 26 ? 65.93500 -47.57000 -29.62300 1.000 72.16392 25 GLN C C 1
ATOM 8404 O O . GLN G 1 26 ? 67.09300 -47.98800 -29.70000 1.000 68.44768 25 GLN C O 1
ATOM 8418 N N . ALA G 1 27 ? 64.97200 -47.98500 -30.44200 1.000 67.42387 26 ALA C N 1
ATOM 8419 C CA . ALA G 1 27 ? 65.18300 -49.02700 -31.43400 1.000 66.36322 26 ALA C CA 1
ATOM 8420 C C . ALA G 1 27 ? 64.16200 -48.89300 -32.55600 1.000 62.19956 26 ALA C C 1
ATOM 8421 O O . ALA G 1 27 ? 63.26700 -49.74100 -32.68100 1.000 61.42052 26 ALA C O 1
ATOM 8428 N N . PRO G 1 28 ? 64.27000 -47.87000 -33.40500 1.000 64.26560 27 PRO C N 1
ATOM 8429 C CA . PRO G 1 28 ? 63.31500 -47.76200 -34.52100 1.000 61.11785 27 PRO C CA 1
ATOM 8430 C C . PRO G 1 28 ? 63.27900 -49.01500 -35.37800 1.000 69.54781 27 PRO C C 1
ATOM 8431 O O . PRO G 1 28 ? 62.25000 -49.28700 -36.01100 1.000 59.17288 27 PRO C O 1
ATOM 8442 N N . ASP G 1 29 ? 64.36500 -49.79800 -35.38600 1.000 70.49529 28 ASP C N 1
ATOM 8443 C CA . ASP G 1 29 ? 64.40900 -51.05700 -36.12300 1.000 79.56743 28 ASP C CA 1
ATOM 8444 C C . ASP G 1 29 ? 63.37300 -52.05700 -35.62800 1.000 73.66936 28 ASP C C 1
ATOM 8445 O O . ASP G 1 29 ? 63.05400 -53.01000 -36.34700 1.000 76.18019 28 ASP C O 1
ATOM 8454 N N . MET G 1 30 ? 62.85400 -51.87900 -34.41600 1.000 72.66924 29 MET C N 1
ATOM 8455 C CA . MET G 1 30 ? 61.84100 -52.77400 -33.87300 1.000 66.31058 29 MET C CA 1
ATOM 8456 C C . MET G 1 30 ? 60.43900 -52.17600 -33.92800 1.000 69.48201 29 MET C C 1
ATOM 8457 O O . MET G 1 30 ? 59.49300 -52.79700 -33.43900 1.000 77.67510 29 MET C O 1
ATOM 8471 N N . LEU G 1 31 ? 60.27900 -50.99200 -34.51300 1.000 59.33343 30 LEU C N 1
ATOM 8472 C CA . LEU G 1 31 ? 58.95900 -50.37100 -34.56700 1.000 55.69878 30 LEU C CA 1
ATOM 8473 C C . LEU G 1 31 ? 57.95600 -51.24900 -35.29800 1.000 58.49649 30 LEU C C 1
ATOM 8474 O O . LEU G 1 31 ? 56.77100 -51.29500 -34.94000 1.000 57.79377 30 LEU C O 1
ATOM 8490 N N . HIS G 1 32 ? 58.41600 -51.95500 -36.32400 1.000 58.34910 31 HIS C N 1
ATOM 8491 C CA . HIS G 1 32 ? 57.52200 -52.73100 -37.16400 1.000 70.08209 31 HIS C CA 1
ATOM 8492 C C . HIS G 1 32 ? 56.67200 -53.71000 -36.37300 1.000 57.36477 31 HIS C C 1
ATOM 8493 O O . HIS G 1 32 ? 55.64700 -54.17700 -36.87600 1.000 57.01473 31 HIS C O 1
ATOM 8507 N N . ARG G 1 33 ? 57.10200 -54.08200 -35.17200 1.000 57.76482 32 ARG C N 1
ATOM 8508 C CA . ARG G 1 33 ? 56.36100 -55.06800 -34.40400 1.000 61.99691 32 ARG C CA 1
ATOM 8509 C C . ARG G 1 33 ? 54.96900 -54.56400 -34.03800 1.000 61.24419 32 ARG C C 1
ATOM 8510 O O . ARG G 1 33 ? 54.10900 -55.37900 -33.68500 1.000 62.72594 32 ARG C O 1
ATOM 8513 N N . PHE G 1 34 ? 54.68300 -53.26600 -34.24400 1.000 53.48010 33 PHE C N 1
ATOM 8514 C CA . PHE G 1 34 ? 53.35500 -52.71700 -33.94200 1.000 51.23509 33 PHE C CA 1
ATOM 8515 C C . PHE G 1 34 ? 52.33200 -53.01800 -35.02900 1.000 57.29898 33 PHE C C 1
ATOM 8516 O O . PHE G 1 34 ? 51.12200 -52.84600 -34.81400 1.000 50.29287 33 PHE C O 1
ATOM 8533 N N . TYR G 1 35 ? 52.79300 -53.41300 -36.20200 1.000 61.01258 34 TYR C N 1
ATOM 8534 C CA . TYR G 1 35 ? 51.96600 -53.42300 -37.39400 1.000 55.86459 34 TYR C CA 1
ATOM 8535 C C . TYR G 1 35 ? 51.68100 -54.84500 -37.86300 1.000 62.80227 34 TYR C C 1
ATOM 8536 O O . TYR G 1 35 ? 52.37800 -55.79800 -37.50400 1.000 77.30927 34 TYR C O 1
ATOM 8554 N N . GLY G 1 36 ? 50.63800 -54.96900 -38.68700 1.000 67.70549 35 GLY C N 1
ATOM 8555 C CA . GLY G 1 36 ? 50.22200 -56.25100 -39.21700 1.000 66.83433 35 GLY C CA 1
ATOM 8556 C C . GLY G 1 36 ? 50.08300 -56.25800 -40.72100 1.000 70.03998 35 GLY C C 1
ATOM 8557 O O . GLY G 1 36 ? 50.48500 -55.31400 -41.40300 1.000 68.06606 35 GLY C O 1
ATOM 8561 N N . LYS G 1 37 ? 49.48500 -57.31900 -41.25300 1.000 65.70525 36 LYS C N 1
ATOM 8562 C CA . LYS G 1 37 ? 49.41500 -57.48800 -42.70000 1.000 68.45558 36 LYS C CA 1
ATOM 8563 C C . LYS G 1 37 ? 48.68900 -56.33600 -43.39300 1.000 73.21404 36 LYS C C 1
ATOM 8564 O O . LYS G 1 37 ? 49.08700 -55.93400 -44.49900 1.000 77.99356 36 LYS C O 1
ATOM 8567 N N . ASN G 1 38 ? 47.62400 -55.79800 -42.76400 1.000 69.05828 37 ASN C N 1
ATOM 8568 C CA . ASN G 1 38 ? 46.83400 -54.75200 -43.41900 1.000 66.57904 37 ASN C CA 1
ATOM 8569 C C . ASN G 1 38 ? 47.02000 -53.37600 -42.77100 1.000 64.96042 37 ASN C C 1
ATOM 8570 O O . ASN G 1 38 ? 46.18300 -52.49200 -42.94500 1.000 68.83457 37 ASN C O 1
ATOM 8573 N N . SER G 1 39 ? 48.14600 -53.15100 -42.09700 1.000 55.09082 38 SER C N 1
ATOM 8574 C CA . SER G 1 39 ? 48.41200 -51.84900 -41.49000 1.000 47.11354 38 SER C CA 1
ATOM 8575 C C . SER G 1 39 ? 48.92200 -50.87000 -42.53200 1.000 47.93469 38 SER C C 1
ATOM 8576 O O . SER G 1 39 ? 49.53800 -51.26600 -43.52100 1.000 52.72737 38 SER C O 1
ATOM 8584 N N . SER G 1 40 ? 48.61800 -49.58900 -42.32300 1.000 51.90096 39 SER C N 1
ATOM 8585 C CA . SER G 1 40 ? 49.05900 -48.51500 -43.19800 1.000 47.30041 39 SER C CA 1
ATOM 8586 C C . SER G 1 40 ? 50.00300 -47.60800 -42.42800 1.000 45.71601 39 SER C C 1
ATOM 8587 O O . SER G 1 40 ? 49.88900 -47.47100 -41.21000 1.000 47.43463 39 SER C O 1
ATOM 8595 N N . TYR G 1 41 ? 50.94500 -46.99700 -43.14300 1.000 47.27935 40 TYR C N 1
ATOM 8596 C CA . TYR G 1 41 ? 51.98000 -46.19300 -42.50300 1.000 46.93984 40 TYR C CA 1
ATOM 8597 C C . TYR G 1 41 ? 52.46000 -45.10100 -43.45300 1.000 57.97537 40 TYR C C 1
ATOM 8598 O O . TYR G 1 41 ? 52.82700 -45.38900 -44.59900 1.000 54.84868 40 TYR C O 1
ATOM 8616 N N . VAL G 1 42 ? 52.49900 -43.85900 -42.95800 1.000 48.20315 41 VAL C N 1
ATOM 8617 C CA . VAL G 1 42 ? 53.20800 -42.77300 -43.63000 1.000 51.63777 41 VAL C CA 1
ATOM 8618 C C . VAL G 1 42 ? 53.85300 -41.86900 -42.58500 1.000 51.11666 41 VAL C C 1
ATOM 8619 O O . VAL G 1 42 ? 53.32600 -41.68100 -41.48400 1.000 51.90096 41 VAL C O 1
ATOM 8632 N N . HIS G 1 43 ? 55.03400 -41.32400 -42.91900 1.000 50.59817 42 HIS C N 1
ATOM 8633 C CA . HIS G 1 43 ? 55.75100 -40.43500 -41.99000 1.000 48.52424 42 HIS C CA 1
ATOM 8634 C C . HIS G 1 43 ? 56.27200 -39.23200 -42.77800 1.000 52.96951 42 HIS C C 1
ATOM 8635 O O . HIS G 1 43 ? 57.46100 -39.12800 -43.09800 1.000 55.99619 42 HIS C O 1
ATOM 8649 N N . GLY G 1 44 ? 55.36200 -38.31500 -43.09800 1.000 52.98267 43 GLY C N 1
ATOM 8650 C CA . GLY G 1 44 ? 55.73300 -37.12600 -43.83400 1.000 52.60368 43 GLY C CA 1
ATOM 8651 C C . GLY G 1 44 ? 56.41000 -37.47000 -45.15000 1.000 54.66708 43 GLY C C 1
ATOM 8652 O O . GLY G 1 44 ? 56.14700 -38.50500 -45.77100 1.000 54.59076 43 GLY C O 1
ATOM 8656 N N . GLY G 1 45 ? 57.29500 -36.58400 -45.58700 1.000 56.01987 44 GLY C N 1
ATOM 8657 C CA . GLY G 1 45 ? 58.00900 -36.78500 -46.83100 1.000 66.32637 44 GLY C CA 1
ATOM 8658 C C . GLY G 1 45 ? 57.29800 -36.16000 -48.02100 1.000 74.22732 44 GLY C C 1
ATOM 8659 O O . GLY G 1 45 ? 56.11200 -35.83100 -47.98000 1.000 59.45976 44 GLY C O 1
ATOM 8663 N N . LEU G 1 46 ? 58.05600 -35.99500 -49.10400 1.000 92.09525 45 LEU C N 1
ATOM 8664 C CA . LEU G 1 46 ? 57.54100 -35.40500 -50.33200 1.000 108.83937 45 LEU C CA 1
ATOM 8665 C C . LEU G 1 46 ? 57.85400 -36.29000 -51.53300 1.000 104.18091 45 LEU C C 1
ATOM 8666 O O . LEU G 1 46 ? 58.86400 -36.99800 -51.56700 1.000 87.14203 45 LEU C O 1
ATOM 8682 N N . ASP G 1 47 ? 56.96600 -36.23700 -52.52500 1.000 106.00745 46 ASP C N 1
ATOM 8683 C CA . ASP G 1 47 ? 57.11400 -37.04900 -53.72500 1.000 96.57474 46 ASP C CA 1
ATOM 8684 C C . ASP G 1 47 ? 56.08900 -36.65900 -54.79000 1.000 88.21058 46 ASP C C 1
ATOM 8685 O O . ASP G 1 47 ? 55.14700 -37.41700 -55.04800 1.000 88.11320 46 ASP C O 1
ATOM 8687 N N . SER G 1 48 ? 56.24000 -35.49500 -55.42700 1.000 83.18629 47 SER C N 1
ATOM 8688 C CA . SER G 1 48 ? 57.29700 -34.50100 -55.20300 1.000 84.86544 47 SER C CA 1
ATOM 8689 C C . SER G 1 48 ? 57.33100 -33.56000 -56.40700 1.000 83.40474 47 SER C C 1
ATOM 8690 O O . SER G 1 48 ? 57.69900 -33.96300 -57.51400 1.000 86.94990 47 SER C O 1
ATOM 8692 N N . LYS G 1 51 ? 54.88800 -32.92800 -53.61300 1.000 74.14836 50 LYS C N 1
ATOM 8693 C CA . LYS G 1 51 ? 53.65300 -33.55200 -53.13600 1.000 72.60081 50 LYS C CA 1
ATOM 8694 C C . LYS G 1 51 ? 53.90200 -34.53900 -51.98800 1.000 71.90599 50 LYS C C 1
ATOM 8695 O O . LYS G 1 51 ? 54.83600 -35.33900 -52.05700 1.000 71.80335 50 LYS C O 1
ATOM 8696 N N . PRO G 1 52 ? 53.04900 -34.49400 -50.95700 1.000 73.79832 51 PRO C N 1
ATOM 8697 C CA . PRO G 1 52 ? 53.23200 -35.38000 -49.79300 1.000 67.25806 51 PRO C CA 1
ATOM 8698 C C . PRO G 1 52 ? 53.38100 -36.84500 -50.18400 1.000 62.76805 51 PRO C C 1
ATOM 8699 O O . PRO G 1 52 ? 52.63200 -37.36800 -51.01400 1.000 62.97334 51 PRO C O 1
ATOM 8710 N N . ALA G 1 53 ? 54.35300 -37.50800 -49.55600 1.000 65.19729 52 ALA C N 1
ATOM 8711 C CA . ALA G 1 53 ? 54.67900 -38.88700 -49.89400 1.000 65.19466 52 ALA C CA 1
ATOM 8712 C C . ALA G 1 53 ? 53.51800 -39.81500 -49.56300 1.000 59.91771 52 ALA C C 1
ATOM 8713 O O . ALA G 1 53 ? 52.72200 -39.55300 -48.66100 1.000 56.83576 52 ALA C O 1
ATOM 8720 N N . ASP G 1 54 ? 53.44800 -40.92500 -50.29000 1.000 61.08101 53 ASP C N 1
ATOM 8721 C CA . ASP G 1 54 ? 52.36000 -41.88000 -50.15600 1.000 60.22827 53 ASP C CA 1
ATOM 8722 C C . ASP G 1 54 ? 52.65000 -42.87000 -49.03200 1.000 59.28079 53 ASP C C 1
ATOM 8723 O O . ASP G 1 54 ? 53.80200 -43.12000 -48.67600 1.000 58.29383 53 ASP C O 1
ATOM 8732 N N . ALA G 1 55 ? 51.58000 -43.43200 -48.47200 1.000 56.53046 54 ALA C N 1
ATOM 8733 C CA . ALA G 1 55 ? 51.72200 -44.45400 -47.44500 1.000 55.54613 54 ALA C CA 1
ATOM 8734 C C . ALA G 1 55 ? 52.10300 -45.80000 -48.06700 1.000 64.54984 54 ALA C C 1
ATOM 8735 O O . ALA G 1 55 ? 51.97400 -46.01500 -49.27800 1.000 59.28869 54 ALA C O 1
ATOM 8742 N N . VAL G 1 56 ? 52.63600 -46.69100 -47.22400 1.000 56.13831 55 VAL C N 1
ATOM 8743 C CA . VAL G 1 56 ? 52.88100 -48.07800 -47.60300 1.000 60.64938 55 VAL C CA 1
ATOM 8744 C C . VAL G 1 56 ? 52.14200 -48.98400 -46.62100 1.000 60.69149 55 VAL C C 1
ATOM 8745 O O . VAL G 1 56 ? 51.65300 -48.54500 -45.57600 1.000 57.47268 55 VAL C O 1
ATOM 8758 N N . TYR G 1 57 ? 52.04700 -50.26100 -46.98700 1.000 58.73073 56 TYR C N 1
ATOM 8759 C CA . TYR G 1 57 ? 51.17800 -51.20400 -46.29900 1.000 72.90611 56 TYR C CA 1
ATOM 8760 C C . TYR G 1 57 ? 51.92300 -52.49300 -45.98600 1.000 73.33248 56 TYR C C 1
ATOM 8761 O O . TYR G 1 57 ? 52.83800 -52.89700 -46.70900 1.000 75.25376 56 TYR C O 1
ATOM 8779 N N . GLY G 1 58 ? 51.53100 -53.12500 -44.89100 1.000 66.05266 57 GLY C N 1
ATOM 8780 C CA . GLY G 1 58 ? 52.12500 -54.40000 -44.52200 1.000 72.66398 57 GLY C CA 1
ATOM 8781 C C . GLY G 1 58 ? 53.38000 -54.24000 -43.68900 1.000 64.51300 57 GLY C C 1
ATOM 8782 O O . GLY G 1 58 ? 54.18900 -53.33500 -43.88800 1.000 62.97334 57 GLY C O 1
ATOM 8786 N N . GLN G 1 59 ? 53.56700 -55.18200 -42.76100 1.000 73.05086 58 GLN C N 1
ATOM 8787 C CA . GLN G 1 59 ? 54.63900 -55.06300 -41.77800 1.000 73.10613 58 GLN C CA 1
ATOM 8788 C C . GLN G 1 59 ? 56.01400 -54.92900 -42.43000 1.000 75.76172 58 GLN C C 1
ATOM 8789 O O . GLN G 1 59 ? 56.86300 -54.17000 -41.94300 1.000 75.88805 58 GLN C O 1
ATOM 8803 N N . LYS G 1 60 ? 56.26900 -55.66700 -43.51300 1.000 77.97777 59 LYS C N 1
ATOM 8804 C CA . LYS G 1 60 ? 57.61500 -55.64400 -44.07000 1.000 80.61230 59 LYS C CA 1
ATOM 8805 C C . LYS G 1 60 ? 57.87700 -54.34200 -44.81800 1.000 81.29133 59 LYS C C 1
ATOM 8806 O O . LYS G 1 60 ? 58.93900 -53.72800 -44.65800 1.000 82.24144 59 LYS C O 1
ATOM 8825 N N . GLU G 1 61 ? 56.92200 -53.87700 -45.63200 1.000 80.85969 60 GLU C N 1
ATOM 8826 C CA . GLU G 1 61 ? 57.12300 -52.60500 -46.31600 1.000 81.45450 60 GLU C CA 1
ATOM 8827 C C . GLU G 1 61 ? 57.21500 -51.46800 -45.30700 1.000 79.57796 60 GLU C C 1
ATOM 8828 O O . GLU G 1 61 ? 58.00700 -50.53800 -45.48100 1.000 80.45965 60 GLU C O 1
ATOM 8840 N N . ILE G 1 62 ? 56.42800 -51.53500 -44.23000 1.000 77.03818 61 ILE C N 1
ATOM 8841 C CA . ILE G 1 62 ? 56.48800 -50.51400 -43.18700 1.000 75.22744 61 ILE C CA 1
ATOM 8842 C C . ILE G 1 62 ? 57.88200 -50.47900 -42.56800 1.000 76.28283 61 ILE C C 1
ATOM 8843 O O . ILE G 1 62 ? 58.48100 -49.41000 -42.40000 1.000 76.40127 61 ILE C O 1
ATOM 8859 N N . HIS G 1 63 ? 58.40700 -51.65100 -42.20900 1.000 77.10398 62 HIS C N 1
ATOM 8860 C CA . HIS G 1 63 ? 59.76700 -51.71400 -41.68800 1.000 78.39887 62 HIS C CA 1
ATOM 8861 C C . HIS G 1 63 ? 60.75500 -51.10000 -42.67100 1.000 80.80179 62 HIS C C 1
ATOM 8862 O O . HIS G 1 63 ? 61.68100 -50.38100 -42.27500 1.000 81.28080 62 HIS C O 1
ATOM 8876 N N . ARG G 1 64 ? 60.56300 -51.36600 -43.96200 1.000 82.37830 63 ARG C N 1
ATOM 8877 C CA . ARG G 1 64 ? 61.39000 -50.74600 -44.98700 1.000 84.67857 63 ARG C CA 1
ATOM 8878 C C . ARG G 1 64 ? 61.32300 -49.22600 -44.89700 1.000 83.70214 63 ARG C C 1
ATOM 8879 O O . ARG G 1 64 ? 62.35600 -48.54800 -44.87300 1.000 84.85754 63 ARG C O 1
ATOM 8900 N N . LYS G 1 65 ? 60.10700 -48.67100 -44.84400 1.000 81.63084 64 LYS C N 1
ATOM 8901 C CA . LYS G 1 65 ? 59.96400 -47.22000 -44.83200 1.000 80.77547 64 LYS C CA 1
ATOM 8902 C C . LYS G 1 65 ? 60.53700 -46.62100 -43.55600 1.000 79.59902 64 LYS C C 1
ATOM 8903 O O . LYS G 1 65 ? 61.15000 -45.54900 -43.59000 1.000 80.07276 64 LYS C O 1
ATOM 8922 N N . VAL G 1 66 ? 60.33800 -47.29000 -42.41600 1.000 78.09621 65 VAL C N 1
ATOM 8923 C CA . VAL G 1 66 ? 60.83200 -46.76100 -41.14600 1.000 76.95133 65 VAL C CA 1
ATOM 8924 C C . VAL G 1 66 ? 62.35000 -46.59700 -41.18000 1.000 79.12264 65 VAL C C 1
ATOM 8925 O O . VAL G 1 66 ? 62.87800 -45.49300 -40.99200 1.000 79.19897 65 VAL C O 1
ATOM 8938 N N . MET G 1 67 ? 63.07700 -47.68700 -41.44400 1.000 81.00708 66 MET C N 1
ATOM 8939 C CA . MET G 1 67 ? 64.53000 -47.57100 -41.49100 1.000 85.32602 66 MET C CA 1
ATOM 8940 C C . MET G 1 67 ? 64.96600 -46.69600 -42.65700 1.000 84.95229 66 MET C C 1
ATOM 8941 O O . MET G 1 67 ? 66.04000 -46.08800 -42.60100 1.000 86.26034 66 MET C O 1
ATOM 8955 N N . SER G 1 68 ? 64.13700 -46.59200 -43.70400 1.000 85.02072 67 SER C N 1
ATOM 8956 C CA . SER G 1 68 ? 64.43500 -45.66000 -44.78400 1.000 90.24503 67 SER C CA 1
ATOM 8957 C C . SER G 1 68 ? 64.43900 -44.22900 -44.26900 1.000 85.22074 67 SER C C 1
ATOM 8958 O O . SER G 1 68 ? 65.14400 -43.37300 -44.81500 1.000 86.66829 67 SER C O 1
ATOM 8966 N N . GLN G 1 69 ? 63.65600 -43.94700 -43.21900 1.000 82.56516 68 GLN C N 1
ATOM 8967 C CA . GLN G 1 69 ? 63.65700 -42.61800 -42.61900 1.000 81.29133 68 GLN C CA 1
ATOM 8968 C C . GLN G 1 69 ? 64.91300 -42.38700 -41.79200 1.000 82.68886 68 GLN C C 1
ATOM 8969 O O . GLN G 1 69 ? 65.21300 -41.24100 -41.44300 1.000 81.60715 68 GLN C O 1
ATOM 8983 N N . ASN G 1 70 ? 65.64000 -43.45900 -41.47300 1.000 76.68551 69 ASN C N 1
ATOM 8984 C CA . ASN G 1 70 ? 66.86800 -43.44200 -40.66800 1.000 94.01654 69 ASN C CA 1
ATOM 8985 C C . ASN G 1 70 ? 66.72600 -42.55000 -39.43000 1.000 75.81962 69 ASN C C 1
ATOM 8986 O O . ASN G 1 70 ? 67.40000 -41.53200 -39.26200 1.000 68.78193 69 ASN C O 1
ATOM 8997 N N . PHE G 1 71 ? 65.82800 -42.98200 -38.55800 1.000 64.65512 70 PHE C N 1
ATOM 8998 C CA . PHE G 1 71 ? 65.62900 -42.33600 -37.27000 1.000 84.69700 70 PHE C CA 1
ATOM 8999 C C . PHE G 1 71 ? 66.85500 -42.55500 -36.39300 1.000 86.27613 70 PHE C C 1
ATOM 9000 O O . PHE G 1 71 ? 67.25400 -43.70100 -36.16300 1.000 86.13401 70 PHE C O 1
ATOM 9017 N N . THR G 1 72 ? 67.47500 -41.47000 -35.93700 1.000 80.59124 71 THR C N 1
ATOM 9018 C CA . THR G 1 72 ? 68.66000 -41.56700 -35.09100 1.000 89.17911 71 THR C CA 1
ATOM 9019 C C . THR G 1 72 ? 68.52800 -40.58600 -33.93800 1.000 74.60368 71 THR C C 1
ATOM 9020 O O . THR G 1 72 ? 68.44800 -39.37500 -34.16100 1.000 74.91425 71 THR C O 1
ATOM 9031 N N . ASN G 1 73 ? 68.52200 -41.10700 -32.71100 1.000 72.00074 72 ASN C N 1
ATOM 9032 C CA . ASN G 1 73 ? 68.44800 -40.27500 -31.50600 1.000 85.21548 72 ASN C CA 1
ATOM 9033 C C . ASN G 1 73 ? 67.23500 -39.34100 -31.53100 1.000 74.45103 72 ASN C C 1
ATOM 9034 O O . ASN G 1 73 ? 67.31200 -38.17300 -31.14300 1.000 70.66900 72 ASN C O 1
ATOM 9045 N N . CYS G 1 74 ? 66.09700 -39.86100 -31.98000 1.000 67.76076 73 CYS C N 1
ATOM 9046 C CA . CYS G 1 74 ? 64.90800 -39.03000 -32.11600 1.000 76.73552 73 CYS C CA 1
ATOM 9047 C C . CYS G 1 74 ? 64.45700 -38.49200 -30.76600 1.000 76.21703 73 CYS C C 1
ATOM 9048 O O . CYS G 1 74 ? 64.46400 -39.20600 -29.75800 1.000 77.53035 73 CYS C O 1
ATOM 9056 N N . HIS G 1 75 ? 64.05300 -37.22400 -30.74900 1.000 76.25651 74 HIS C N 1
ATOM 9057 C CA . HIS G 1 75 ? 63.44200 -36.61700 -29.57400 1.000 77.40665 74 HIS C CA 1
ATOM 9058 C C . HIS G 1 75 ? 62.07400 -36.06200 -29.94400 1.000 64.82883 74 HIS C C 1
ATOM 9059 O O . HIS G 1 75 ? 61.93700 -35.36100 -30.95200 1.000 63.86555 74 HIS C O 1
ATOM 9073 N N . THR G 1 76 ? 61.06700 -36.36700 -29.12700 1.000 61.02837 75 THR C N 1
ATOM 9074 C CA . THR G 1 76 ? 59.69200 -35.97400 -29.40800 1.000 57.82535 75 THR C CA 1
ATOM 9075 C C . THR G 1 76 ? 59.13500 -35.19300 -28.22700 1.000 58.26488 75 THR C C 1
ATOM 9076 O O . THR G 1 76 ? 59.29600 -35.61200 -27.07900 1.000 59.05708 75 THR C O 1
ATOM 9087 N N . LYS G 1 77 ? 58.48900 -34.06300 -28.50400 1.000 58.04117 76 LYS C N 1
ATOM 9088 C CA . LYS G 1 77 ? 57.76400 -33.30400 -27.48100 1.000 58.38068 76 LYS C CA 1
ATOM 9089 C C . LYS G 1 77 ? 56.26800 -33.41500 -27.78300 1.000 57.28845 76 LYS C C 1
ATOM 9090 O O . LYS G 1 77 ? 55.78400 -32.85600 -28.77400 1.000 57.05421 76 LYS C O 1
ATOM 9109 N N . ILE G 1 78 ? 55.55500 -34.17200 -26.95200 1.000 59.13341 77 ILE C N 1
ATOM 9110 C CA . ILE G 1 78 ? 54.12200 -34.38500 -27.12500 1.000 59.02287 77 ILE C CA 1
ATOM 9111 C C . ILE G 1 78 ? 53.37200 -33.21600 -26.50400 1.000 57.00947 77 ILE C C 1
ATOM 9112 O O . ILE G 1 78 ? 53.48700 -32.96600 -25.30200 1.000 56.37255 77 ILE C O 1
ATOM 9128 N N . ARG G 1 79 ? 52.61600 -32.48400 -27.32500 1.000 53.83803 78 ARG C N 1
ATOM 9129 C CA . ARG G 1 79 ? 51.83200 -31.35400 -26.85500 1.000 58.11749 78 ARG C CA 1
ATOM 9130 C C . ARG G 1 79 ? 50.32800 -31.59700 -26.84400 1.000 56.78312 78 ARG C C 1
ATOM 9131 O O . ARG G 1 79 ? 49.61200 -30.85400 -26.16900 1.000 54.60392 78 ARG C O 1
ATOM 9152 N N . HIS G 1 80 ? 49.83100 -32.61400 -27.54700 1.000 55.23294 79 HIS C N 1
ATOM 9153 C CA . HIS G 1 80 ? 48.39800 -32.89300 -27.57500 1.000 50.85610 79 HIS C CA 1
ATOM 9154 C C . HIS G 1 80 ? 48.18700 -34.36700 -27.86900 1.000 49.01377 79 HIS C C 1
ATOM 9155 O O . HIS G 1 80 ? 48.79000 -34.91100 -28.80400 1.000 48.23736 79 HIS C O 1
ATOM 9169 N N . VAL G 1 81 ? 47.33400 -35.00100 -27.06800 1.000 48.53213 80 VAL C N 1
ATOM 9170 C CA . VAL G 1 81 ? 46.90800 -36.38100 -27.27800 1.000 46.92405 80 VAL C CA 1
ATOM 9171 C C . VAL G 1 81 ? 45.41400 -36.46500 -27.00400 1.000 48.27947 80 VAL C C 1
ATOM 9172 O O . VAL G 1 81 ? 44.96400 -36.12100 -25.90800 1.000 47.69256 80 VAL C O 1
ATOM 9185 N N . ASP G 1 82 ? 44.64400 -36.91600 -27.99100 1.000 45.65284 81 ASP C N 1
ATOM 9186 C CA . ASP G 1 82 ? 43.24400 -37.25000 -27.77000 1.000 45.46071 81 ASP C CA 1
ATOM 9187 C C . ASP G 1 82 ? 42.99600 -38.66300 -28.27000 1.000 49.36381 81 ASP C C 1
ATOM 9188 O O . ASP G 1 82 ? 43.61700 -39.11000 -29.23900 1.000 47.67940 81 ASP C O 1
ATOM 9197 N N . ALA G 1 83 ? 42.11100 -39.38200 -27.58500 1.000 43.71050 82 ALA C N 1
ATOM 9198 C CA . ALA G 1 83 ? 41.84100 -40.75800 -27.97300 1.000 42.41298 82 ALA C CA 1
ATOM 9199 C C . ALA G 1 83 ? 40.39200 -41.08800 -27.66500 1.000 42.84461 82 ALA C C 1
ATOM 9200 O O . ALA G 1 83 ? 39.85300 -40.66300 -26.64100 1.000 43.69471 82 ALA C O 1
ATOM 9207 N N . HIS G 1 84 ? 39.76700 -41.84300 -28.56500 1.000 43.14991 83 HIS C N 1
ATOM 9208 C CA . HIS G 1 84 ? 38.34700 -42.13300 -28.45700 1.000 42.89988 83 HIS C CA 1
ATOM 9209 C C . HIS G 1 84 ? 38.09700 -43.52700 -28.99800 1.000 41.67868 83 HIS C C 1
ATOM 9210 O O . HIS G 1 84 ? 38.77800 -43.98400 -29.91600 1.000 40.17587 83 HIS C O 1
ATOM 9224 N N . ALA G 1 85 ? 37.12500 -44.20200 -28.40100 1.000 41.35233 84 ALA C N 1
ATOM 9225 C CA . ALA G 1 85 ? 36.71600 -45.50500 -28.89700 1.000 40.55749 84 ALA C CA 1
ATOM 9226 C C . ALA G 1 85 ? 36.20700 -45.36700 -30.32200 1.000 40.55223 84 ALA C C 1
ATOM 9227 O O . ALA G 1 85 ? 35.54400 -44.37700 -30.65900 1.000 41.67079 84 ALA C O 1
ATOM 9234 N N . THR G 1 86 ? 36.49800 -46.36300 -31.14600 1.000 39.03889 85 THR C N 1
ATOM 9235 C CA . THR G 1 86 ? 36.02900 -46.37000 -32.53400 1.000 38.25195 85 THR C CA 1
ATOM 9236 C C . THR G 1 86 ? 35.52800 -47.77000 -32.87800 1.000 42.24980 85 THR C C 1
ATOM 9237 O O . THR G 1 86 ? 35.23800 -48.58700 -31.99500 1.000 42.78408 85 THR C O 1
ATOM 9248 N N . LEU G 1 87 ? 35.41300 -48.04200 -34.18300 1.000 39.66265 86 LEU C N 1
ATOM 9249 C CA . LEU G 1 87 ? 34.82500 -49.28200 -34.68000 1.000 43.85789 86 LEU C CA 1
ATOM 9250 C C . LEU G 1 87 ? 35.45000 -50.50200 -34.02400 1.000 46.90826 86 LEU C C 1
ATOM 9251 O O . LEU G 1 87 ? 36.66400 -50.55900 -33.81800 1.000 51.94833 86 LEU C O 1
ATOM 9258 N N . ASN G 1 88 ? 34.61100 -51.48800 -33.70700 1.000 50.70871 87 ASN C N 1
ATOM 9259 C CA . ASN G 1 88 ? 35.08800 -52.80500 -33.27600 1.000 55.62509 87 ASN C CA 1
ATOM 9260 C C . ASN G 1 88 ? 36.02100 -52.71900 -32.07200 1.000 56.90156 87 ASN C C 1
ATOM 9261 O O . ASN G 1 88 ? 37.03400 -53.42000 -31.99000 1.000 58.27278 87 ASN C O 1
ATOM 9265 N N . ASP G 1 89 ? 35.68700 -51.84900 -31.13000 1.000 56.19358 88 ASP C N 1
ATOM 9266 C CA . ASP G 1 89 ? 36.47300 -51.67200 -29.91400 1.000 64.96042 88 ASP C CA 1
ATOM 9267 C C . ASP G 1 89 ? 37.90400 -51.23200 -30.21500 1.000 56.52257 88 ASP C C 1
ATOM 9268 O O . ASP G 1 89 ? 38.80900 -51.45000 -29.40500 1.000 61.40999 88 ASP C O 1
ATOM 9277 N N . GLY G 1 90 ? 38.13900 -50.62700 -31.37300 1.000 46.32661 89 GLY C N 1
ATOM 9278 C CA . GLY G 1 90 ? 39.40100 -49.97000 -31.63100 1.000 41.80501 89 GLY C CA 1
ATOM 9279 C C . GLY G 1 90 ? 39.51800 -48.65300 -30.87400 1.000 42.56300 89 GLY C C 1
ATOM 9280 O O . GLY G 1 90 ? 38.61000 -48.20900 -30.16800 1.000 42.19716 89 GLY C O 1
ATOM 9284 N N . VAL G 1 91 ? 40.67000 -48.01000 -31.04300 1.000 38.61252 90 VAL C N 1
ATOM 9285 C CA . VAL G 1 91 ? 40.92800 -46.69700 -30.45600 1.000 37.34658 90 VAL C CA 1
ATOM 9286 C C . VAL G 1 91 ? 41.57500 -45.83200 -31.52600 1.000 41.61815 90 VAL C C 1
ATOM 9287 O O . VAL G 1 91 ? 42.58500 -46.22800 -32.11700 1.000 40.85490 90 VAL C O 1
ATOM 9300 N N . VAL G 1 92 ? 40.99100 -44.66200 -31.78400 1.000 36.16749 91 VAL C N 1
ATOM 9301 C CA . VAL G 1 92 ? 41.57300 -43.67600 -32.68800 1.000 33.34874 91 VAL C CA 1
ATOM 9302 C C . VAL G 1 92 ? 42.26900 -42.63700 -31.82700 1.000 34.25674 91 VAL C C 1
ATOM 9303 O O . VAL G 1 92 ? 41.72200 -42.19500 -30.81200 1.000 37.30974 91 VAL C O 1
ATOM 9316 N N . VAL G 1 93 ? 43.49200 -42.29100 -32.18900 1.000 34.26990 92 VAL C N 1
ATOM 9317 C CA . VAL G 1 93 ? 44.33600 -41.41600 -31.38800 1.000 34.81733 92 VAL C CA 1
ATOM 9318 C C . VAL G 1 93 ? 44.76100 -40.24800 -32.25800 1.000 38.29143 92 VAL C C 1
ATOM 9319 O O . VAL G 1 93 ? 45.24000 -40.45300 -33.37700 1.000 40.57065 92 VAL C O 1
ATOM 9332 N N . GLN G 1 94 ? 44.61100 -39.03700 -31.74300 1.000 39.59159 93 GLN C N 1
ATOM 9333 C CA . GLN G 1 94 ? 45.10100 -37.83600 -32.40400 1.000 39.20996 93 GLN C CA 1
ATOM 9334 C C . GLN G 1 94 ? 46.27400 -37.26500 -31.61900 1.000 39.74424 93 GLN C C 1
ATOM 9335 O O . GLN G 1 94 ? 46.18200 -37.08100 -30.40200 1.000 41.81028 93 GLN C O 1
ATOM 9349 N N . VAL G 1 95 ? 47.37100 -36.97900 -32.31200 1.000 37.73347 94 VAL C N 1
ATOM 9350 C CA . VAL G 1 95 ? 48.59000 -36.51600 -31.66900 1.000 36.85705 94 VAL C CA 1
ATOM 9351 C C . VAL G 1 95 ? 49.11700 -35.29300 -32.40300 1.000 47.58465 94 VAL C C 1
ATOM 9352 O O . VAL G 1 95 ? 49.14100 -35.26100 -33.64000 1.000 43.50785 94 VAL C O 1
ATOM 9365 N N . MET G 1 96 ? 49.54500 -34.28800 -31.63600 1.000 43.31046 95 MET C N 1
ATOM 9366 C CA . MET G 1 96 ? 50.30600 -33.16600 -32.17100 1.000 40.53118 95 MET C CA 1
ATOM 9367 C C . MET G 1 96 ? 51.52100 -32.93400 -31.28900 1.000 51.39564 95 MET C C 1
ATOM 9368 O O . MET G 1 96 ? 51.42400 -32.99300 -30.06000 1.000 54.91711 95 MET C O 1
ATOM 9382 N N . GLY G 1 97 ? 52.66300 -32.68200 -31.91300 1.000 45.23700 96 GLY C N 1
ATOM 9383 C CA . GLY G 1 97 ? 53.85800 -32.41400 -31.15000 1.000 50.15865 96 GLY C CA 1
ATOM 9384 C C . GLY G 1 97 ? 54.97900 -31.94600 -32.04000 1.000 59.55714 96 GLY C C 1
ATOM 9385 O O . GLY G 1 97 ? 54.75700 -31.57600 -33.19500 1.000 49.47172 96 GLY C O 1
ATOM 9389 N N . LEU G 1 98 ? 56.19000 -31.99300 -31.48200 1.000 50.36130 97 LEU C N 1
ATOM 9390 C CA . LEU G 1 98 ? 57.41400 -31.63500 -32.17500 1.000 56.16463 97 LEU C CA 1
ATOM 9391 C C . LEU G 1 98 ? 58.34500 -32.83900 -32.18800 1.000 54.53022 97 LEU C C 1
ATOM 9392 O O . LEU G 1 98 ? 58.44800 -33.56900 -31.19800 1.000 59.02287 97 LEU C O 1
ATOM 9408 N N . LEU G 1 99 ? 59.01300 -33.05100 -33.31500 1.000 54.68814 98 LEU C N 1
ATOM 9409 C CA . LEU G 1 99 ? 59.93000 -34.16800 -33.46600 1.000 52.49314 98 LEU C CA 1
ATOM 9410 C C . LEU G 1 99 ? 61.25400 -33.65000 -33.99500 1.000 57.53848 98 LEU C C 1
ATOM 9411 O O . LEU G 1 99 ? 61.29000 -32.95100 -35.01400 1.000 53.45641 98 LEU C O 1
ATOM 9427 N N . SER G 1 100 ? 62.33300 -33.98800 -33.29600 1.000 64.27086 99 SER C N 1
ATOM 9428 C CA . SER G 1 100 ? 63.69600 -33.68100 -33.70900 1.000 67.12910 99 SER C CA 1
ATOM 9429 C C . SER G 1 100 ? 64.40500 -34.98300 -34.02800 1.000 67.51336 99 SER C C 1
ATOM 9430 O O . SER G 1 100 ? 64.54500 -35.84300 -33.15000 1.000 71.36908 99 SER C O 1
ATOM 9438 N N . ASN G 1 101 ? 64.84400 -35.13900 -35.27500 1.000 64.54458 100 ASN C N 1
ATOM 9439 C CA . ASN G 1 101 ? 65.61000 -36.30800 -35.68000 1.000 67.39492 100 ASN C CA 1
ATOM 9440 C C . ASN G 1 101 ? 67.07000 -35.93500 -35.88800 1.000 69.11881 100 ASN C C 1
ATOM 9441 O O . ASN G 1 101 ? 67.38100 -34.91100 -36.50600 1.000 76.26178 100 ASN C O 1
ATOM 9452 N N . ASN G 1 102 ? 67.96000 -36.75400 -35.33700 1.000 78.45941 101 ASN C N 1
ATOM 9453 C CA . ASN G 1 102 ? 69.41600 -36.59700 -35.48800 1.000 85.66553 101 ASN C CA 1
ATOM 9454 C C . ASN G 1 102 ? 69.88900 -35.19600 -35.11100 1.000 100.19359 101 ASN C C 1
ATOM 9455 O O . ASN G 1 102 ? 70.53700 -34.51600 -35.93200 1.000 110.06320 101 ASN C O 1
ATOM 9466 N N . ASN G 1 103 ? 69.54600 -34.77200 -33.86300 1.000 98.41970 102 ASN C N 1
ATOM 9467 C CA . ASN G 1 103 ? 69.94000 -33.44600 -33.38200 1.000 102.50966 102 ASN C CA 1
ATOM 9468 C C . ASN G 1 103 ? 69.60900 -32.30100 -34.29700 1.000 94.67188 102 ASN C C 1
ATOM 9469 O O . ASN G 1 103 ? 70.28100 -31.22800 -34.22500 1.000 94.90085 102 ASN C O 1
ATOM 9472 N N . GLN G 1 104 ? 68.62000 -32.48300 -35.17700 1.000 88.83434 103 GLN C N 1
ATOM 9473 C CA . GLN G 1 104 ? 68.17400 -31.36200 -35.98200 1.000 82.97047 103 GLN C CA 1
ATOM 9474 C C . GLN G 1 104 ? 67.02700 -30.61000 -35.28500 1.000 70.36107 103 GLN C C 1
ATOM 9475 O O . GLN G 1 104 ? 66.54400 -30.98200 -34.20800 1.000 75.65381 103 GLN C O 1
ATOM 9489 N N . ALA G 1 105 ? 66.57400 -29.52400 -35.91100 1.000 66.13688 104 ALA C N 1
ATOM 9490 C CA . ALA G 1 105 ? 65.54300 -28.69700 -35.29500 1.000 68.09237 104 ALA C CA 1
ATOM 9491 C C . ALA G 1 105 ? 64.24900 -29.48400 -35.11200 1.000 71.29539 104 ALA C C 1
ATOM 9492 O O . ALA G 1 105 ? 63.92700 -30.39900 -35.87700 1.000 71.15327 104 ALA C O 1
ATOM 9499 N N . LEU G 1 106 ? 63.50900 -29.11900 -34.07000 1.000 71.08221 105 LEU C N 1
ATOM 9500 C CA . LEU G 1 106 ? 62.20600 -29.71400 -33.81900 1.000 63.59184 105 LEU C CA 1
ATOM 9501 C C . LEU G 1 106 ? 61.20300 -29.25600 -34.87400 1.000 66.32637 105 LEU C C 1
ATOM 9502 O O . LEU G 1 106 ? 61.11300 -28.06500 -35.19000 1.000 70.77691 105 LEU C O 1
ATOM 9518 N N . ARG G 1 107 ? 60.42900 -30.19900 -35.39900 1.000 60.00193 106 ARG C N 1
ATOM 9519 C CA . ARG G 1 107 ? 59.44300 -29.92200 -36.43300 1.000 65.12097 106 ARG C CA 1
ATOM 9520 C C . ARG G 1 107 ? 58.06400 -30.32500 -35.93200 1.000 52.83528 106 ARG C C 1
ATOM 9521 O O . ARG G 1 107 ? 57.88500 -31.43700 -35.42300 1.000 53.25375 106 ARG C O 1
ATOM 9542 N N . ARG G 1 108 ? 57.09500 -29.42500 -36.08400 1.000 48.44265 107 ARG C N 1
ATOM 9543 C CA . ARG G 1 108 ? 55.73000 -29.70800 -35.67400 1.000 51.01664 107 ARG C CA 1
ATOM 9544 C C . ARG G 1 108 ? 55.12100 -30.78100 -36.56200 1.000 46.70560 107 ARG C C 1
ATOM 9545 O O . ARG G 1 108 ? 55.40800 -30.86900 -37.75700 1.000 49.72175 107 ARG C O 1
ATOM 9566 N N . PHE G 1 109 ? 54.25700 -31.59500 -35.97300 1.000 49.44277 108 PHE C N 1
ATOM 9567 C CA . PHE G 1 109 ? 53.62500 -32.65600 -36.73100 1.000 45.88708 108 PHE C CA 1
ATOM 9568 C C . PHE G 1 109 ? 52.19400 -32.85100 -36.26000 1.000 44.46586 108 PHE C C 1
ATOM 9569 O O . PHE G 1 109 ? 51.82000 -32.47900 -35.14400 1.000 45.76075 108 PHE C O 1
ATOM 9586 N N . MET G 1 110 ? 51.40300 -33.44100 -37.15700 1.000 44.63956 109 MET C N 1
ATOM 9587 C CA . MET G 1 110 ? 50.02100 -33.82700 -36.91900 1.000 43.27361 109 MET C CA 1
ATOM 9588 C C . MET G 1 110 ? 49.89600 -35.29900 -37.27600 1.000 41.14704 109 MET C C 1
ATOM 9589 O O . MET G 1 110 ? 50.29200 -35.70300 -38.37200 1.000 41.69974 109 MET C O 1
ATOM 9603 N N . GLN G 1 111 ? 49.34900 -36.09800 -36.36100 1.000 37.79137 110 GLN C N 1
ATOM 9604 C CA . GLN G 1 111 ? 49.37300 -37.54800 -36.50100 1.000 36.12802 110 GLN C CA 1
ATOM 9605 C C . GLN G 1 111 ? 48.06400 -38.17300 -36.03500 1.000 43.24466 110 GLN C C 1
ATOM 9606 O O . GLN G 1 111 ? 47.44000 -37.72000 -35.07000 1.000 40.82068 110 GLN C O 1
ATOM 9620 N N . THR G 1 112 ? 47.67600 -39.24200 -36.71900 1.000 35.59111 111 THR C N 1
ATOM 9621 C CA . THR G 1 112 ? 46.51400 -40.03300 -36.35600 1.000 36.55438 111 THR C CA 1
ATOM 9622 C C . THR G 1 112 ? 46.92500 -41.49300 -36.28800 1.000 37.42817 111 THR C C 1
ATOM 9623 O O . THR G 1 112 ? 47.60000 -41.99700 -37.19300 1.000 37.19130 111 THR C O 1
ATOM 9634 N N . PHE G 1 113 ? 46.53600 -42.16000 -35.20900 1.000 33.90933 112 PHE C N 1
ATOM 9635 C CA . PHE G 1 113 ? 46.67200 -43.60400 -35.09000 1.000 32.83025 112 PHE C CA 1
ATOM 9636 C C . PHE G 1 113 ? 45.29200 -44.24100 -35.00700 1.000 35.99379 112 PHE C C 1
ATOM 9637 O O . PHE G 1 113 ? 44.37600 -43.68400 -34.39500 1.000 36.85968 112 PHE C O 1
ATOM 9654 N N . VAL G 1 114 ? 45.17100 -45.45100 -35.54400 1.000 38.35723 113 VAL C N 1
ATOM 9655 C CA . VAL G 1 114 ? 44.04400 -46.33300 -35.24600 1.000 41.63920 113 VAL C CA 1
ATOM 9656 C C . VAL G 1 114 ? 44.62200 -47.60100 -34.64100 1.000 46.01868 113 VAL C C 1
ATOM 9657 O O . VAL G 1 114 ? 45.44700 -48.27700 -35.27100 1.000 44.98171 113 VAL C O 1
ATOM 9670 N N . LEU G 1 115 ? 44.23200 -47.88500 -33.40400 1.000 40.48117 114 LEU C N 1
ATOM 9671 C CA . LEU G 1 115 ? 44.66500 -49.06800 -32.67600 1.000 44.75010 114 LEU C CA 1
ATOM 9672 C C . LEU G 1 115 ? 43.52800 -50.07600 -32.67800 1.000 50.82715 114 LEU C C 1
ATOM 9673 O O . LEU G 1 115 ? 42.36000 -49.70400 -32.51600 1.000 45.51072 114 LEU C O 1
ATOM 9689 N N . ALA G 1 116 ? 43.86300 -51.33600 -32.94200 1.000 53.69591 115 ALA C N 1
ATOM 9690 C CA . ALA G 1 116 ? 42.87700 -52.39900 -32.87700 1.000 104.65729 115 ALA C CA 1
ATOM 9691 C C . ALA G 1 116 ? 43.24400 -53.40400 -31.79200 1.000 132.75013 115 ALA C C 1
ATOM 9692 O O . ALA G 1 116 ? 44.42900 -53.61800 -31.51600 1.000 164.33812 115 ALA C O 1
ATOM 9699 N N . PRO G 1 117 ? 42.25800 -54.06900 -31.19000 1.000 121.13558 116 PRO C N 1
ATOM 9700 C CA . PRO G 1 117 ? 42.57700 -55.14700 -30.24100 1.000 117.39565 116 PRO C CA 1
ATOM 9701 C C . PRO G 1 117 ? 43.27200 -56.31100 -30.93500 1.000 107.77608 116 PRO C C 1
ATOM 9702 O O . PRO G 1 117 ? 42.78900 -56.83600 -31.94000 1.000 100.32255 116 PRO C O 1
ATOM 9713 N N . GLU G 1 118 ? 44.41200 -56.71500 -30.38300 1.000 105.12839 117 GLU C N 1
ATOM 9714 C CA . GLU G 1 118 ? 45.18600 -57.81900 -30.94200 1.000 103.01235 117 GLU C CA 1
ATOM 9715 C C . GLU G 1 118 ? 44.31300 -59.05000 -31.17100 1.000 110.06056 117 GLU C C 1
ATOM 9716 O O . GLU G 1 118 ? 43.95700 -59.75800 -30.23000 1.000 108.82884 117 GLU C O 1
ATOM 9718 N N . PHE G 1 125 ? 46.82900 -54.23800 -28.07400 1.000 81.08341 124 PHE C N 1
ATOM 9719 C CA . PHE G 1 125 ? 46.49400 -53.54300 -29.31600 1.000 83.23366 124 PHE C CA 1
ATOM 9720 C C . PHE G 1 125 ? 47.64200 -53.58600 -30.32700 1.000 80.88338 124 PHE C C 1
ATOM 9721 O O . PHE G 1 125 ? 48.79800 -53.80200 -29.98000 1.000 80.87285 124 PHE C O 1
ATOM 9729 N N . TYR G 1 126 ? 47.29000 -53.36600 -31.58700 1.000 76.28809 125 TYR C N 1
ATOM 9730 C CA . TYR G 1 126 ? 48.22700 -53.31300 -32.69600 1.000 57.98327 125 TYR C CA 1
ATOM 9731 C C . TYR G 1 126 ? 47.80200 -52.15900 -33.58700 1.000 45.62126 125 TYR C C 1
ATOM 9732 O O . TYR G 1 126 ? 46.62500 -51.78600 -33.60800 1.000 50.72977 125 TYR C O 1
ATOM 9741 N N . VAL G 1 127 ? 48.77300 -51.55500 -34.26900 1.000 47.13723 126 VAL C N 1
ATOM 9742 C CA . VAL G 1 127 ? 48.52500 -50.34400 -35.04600 1.000 43.62628 126 VAL C CA 1
ATOM 9743 C C . VAL G 1 127 ? 47.98900 -50.72900 -36.42100 1.000 44.44743 126 VAL C C 1
ATOM 9744 O O . VAL G 1 127 ? 48.71100 -51.26700 -37.26400 1.000 45.23963 126 VAL C O 1
ATOM 9757 N N . HIS G 1 128 ? 46.72100 -50.41400 -36.66100 1.000 38.99941 127 HIS C N 1
ATOM 9758 C CA . HIS G 1 128 ? 46.13000 -50.63300 -37.96900 1.000 41.48655 127 HIS C CA 1
ATOM 9759 C C . HIS G 1 128 ? 46.49200 -49.50700 -38.93200 1.000 43.69998 127 HIS C C 1
ATOM 9760 O O . HIS G 1 128 ? 46.69700 -49.75100 -40.12600 1.000 48.23210 127 HIS C O 1
ATOM 9774 N N . ASN G 1 129 ? 46.58300 -48.27500 -38.43300 1.000 40.18377 128 ASN C N 1
ATOM 9775 C CA . ASN G 1 129 ? 46.86900 -47.12000 -39.27100 1.000 37.73347 128 ASN C CA 1
ATOM 9776 C C . ASN G 1 129 ? 47.75600 -46.15500 -38.50600 1.000 39.41788 128 ASN C C 1
ATOM 9777 O O . ASN G 1 129 ? 47.50600 -45.87400 -37.33000 1.000 41.41023 128 ASN C O 1
ATOM 9788 N N . ASP G 1 130 ? 48.76500 -45.62200 -39.19600 1.000 38.64674 129 ASP C N 1
ATOM 9789 C CA . ASP G 1 130 ? 49.71200 -44.65200 -38.63400 1.000 35.09631 129 ASP C CA 1
ATOM 9790 C C . ASP G 1 130 ? 49.92600 -43.56100 -39.68000 1.000 36.61755 129 ASP C C 1
ATOM 9791 O O . ASP G 1 130 ? 50.61300 -43.78600 -40.68200 1.000 41.50234 129 ASP C O 1
ATOM 9800 N N . ILE G 1 131 ? 49.32900 -42.39400 -39.45300 1.000 35.82535 130 ILE C N 1
ATOM 9801 C CA . ILE G 1 131 ? 49.37100 -41.27500 -40.39200 1.000 32.25913 130 ILE C CA 1
ATOM 9802 C C . ILE G 1 131 ? 50.08200 -40.10900 -39.72400 1.000 34.44887 130 ILE C C 1
ATOM 9803 O O . ILE G 1 131 ? 49.54800 -39.50800 -38.78600 1.000 36.87547 130 ILE C O 1
ATOM 9819 N N . PHE G 1 132 ? 51.26200 -39.76300 -40.22700 1.000 39.61001 131 PHE C N 1
ATOM 9820 C CA . PHE G 1 132 ? 52.09800 -38.71900 -39.64600 1.000 37.02812 131 PHE C CA 1
ATOM 9821 C C . PHE G 1 132 ? 52.47200 -37.74000 -40.74600 1.000 34.66205 131 PHE C C 1
ATOM 9822 O O . PHE G 1 132 ? 52.93400 -38.14800 -41.81400 1.000 39.76529 131 PHE C O 1
ATOM 9839 N N . ARG G 1 133 ? 52.28900 -36.45300 -40.48300 1.000 40.57592 132 ARG C N 1
ATOM 9840 C CA . ARG G 1 133 ? 52.69000 -35.42600 -41.43500 1.000 39.18365 132 ARG C CA 1
ATOM 9841 C C . ARG G 1 133 ? 53.36700 -34.29200 -40.68700 1.000 37.90981 132 ARG C C 1
ATOM 9842 O O . ARG G 1 133 ? 52.85300 -33.84200 -39.66100 1.000 38.90993 132 ARG C O 1
ATOM 9863 N N . TYR G 1 134 ? 54.50600 -33.83200 -41.19900 1.000 40.19956 133 TYR C N 1
ATOM 9864 C CA . TYR G 1 134 ? 55.11300 -32.59700 -40.72000 1.000 42.15505 133 TYR C CA 1
ATOM 9865 C C . TYR G 1 134 ? 54.32400 -31.41600 -41.26500 1.000 46.33713 133 TYR C C 1
ATOM 9866 O O . TYR G 1 134 ? 53.91700 -31.40800 -42.43100 1.000 48.95061 133 TYR C O 1
ATOM 9884 N N . GLN G 1 135 ? 54.09900 -30.41700 -40.41100 1.000 51.05086 134 GLN C N 1
ATOM 9885 C CA . GLN G 1 135 ? 53.33600 -29.2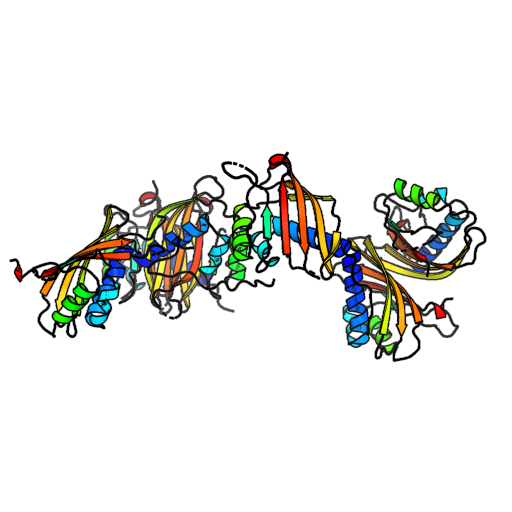4900 -40.83300 1.000 47.18197 134 GLN C CA 1
ATOM 9886 C C . GLN G 1 135 ? 54.07300 -28.45300 -41.90800 1.000 55.62509 134 GLN C C 1
ATOM 9887 O O . GLN G 1 135 ? 53.44800 -27.95200 -42.85100 1.000 53.56958 134 GLN C O 1
ATOM 9901 N N . ASP G 1 136 ? 55.40100 -28.32900 -41.79200 1.000 57.45689 135 ASP C N 1
ATOM 9902 C CA . ASP G 1 136 ? 56.13700 -27.47200 -42.72000 1.000 65.93159 135 ASP C CA 1
ATOM 9903 C C . ASP G 1 136 ? 56.06900 -28.00200 -44.14700 1.000 65.95001 135 ASP C C 1
ATOM 9904 O O . ASP G 1 136 ? 56.12500 -27.22100 -45.10300 1.000 76.31705 135 ASP C O 1
ATOM 9913 N N . GLU G 1 137 ? 55.93000 -29.31500 -44.31400 1.000 60.83887 136 GLU C N 1
ATOM 9914 C CA . GLU G 1 137 ? 55.84200 -29.89000 -45.64900 1.000 66.54745 136 GLU C CA 1
ATOM 9915 C C . GLU G 1 137 ? 54.46100 -29.72700 -46.27500 1.000 64.90778 136 GLU C C 1
ATOM 9916 O O . GLU G 1 137 ? 54.32800 -29.90800 -47.49000 1.000 57.52532 136 GLU C O 1
ATOM 9928 N N . VAL G 1 138 ? 53.44100 -29.38600 -45.49200 1.000 65.69472 137 VAL C N 1
ATOM 9929 C CA . VAL G 1 138 ? 52.07400 -29.25100 -45.98400 1.000 60.60727 137 VAL C CA 1
ATOM 9930 C C . VAL G 1 138 ? 51.64100 -27.78900 -46.03500 1.000 56.88314 137 VAL C C 1
ATOM 9931 O O . VAL G 1 138 ? 51.06000 -27.33900 -47.02300 1.000 61.02837 137 VAL C O 1
ATOM 9944 N N . PHE G 1 139 ? 51.92300 -27.03300 -44.97700 1.000 59.51766 138 PHE C N 1
ATOM 9945 C CA . PHE G 1 139 ? 51.58700 -25.61700 -44.92400 1.000 57.01736 138 PHE C CA 1
ATOM 9946 C C . PHE G 1 139 ? 52.74300 -24.78000 -45.46400 1.000 63.58657 138 PHE C C 1
ATOM 9947 O O . PHE G 1 139 ? 53.91300 -25.16300 -45.37100 1.000 67.98184 138 PHE C O 1
ATOM 9964 N N . GLY G 1 140 ? 52.40200 -23.62700 -46.02800 1.000 69.90049 139 GLY C N 1
ATOM 9965 C CA . GLY G 1 140 ? 53.40100 -22.73200 -46.58100 1.000 84.13904 139 GLY C CA 1
ATOM 9966 C C . GLY G 1 140 ? 53.20700 -22.46000 -48.06000 1.000 96.63001 139 GLY C C 1
ATOM 9967 O O . GLY G 1 140 ? 53.62300 -23.25300 -48.90600 1.000 103.10973 139 GLY C O 1
ATOM 9968 N N . MET H 1 4 ? 35.34600 -26.94400 -55.87200 1.000 88.52640 3 MET E N 1
ATOM 9969 C CA . MET H 1 4 ? 35.00500 -28.06100 -55.00400 1.000 78.49889 3 MET E CA 1
ATOM 9970 C C . MET H 1 4 ? 33.52000 -28.02500 -54.64000 1.000 83.54423 3 MET E C 1
ATOM 9971 O O . MET H 1 4 ? 33.12500 -28.41400 -53.54500 1.000 89.92920 3 MET E O 1
ATOM 9973 N N . GLU H 1 5 ? 32.70100 -27.54500 -55.57100 1.000 85.53394 4 GLU E N 1
ATOM 9974 C CA . GLU H 1 5 ? 31.25400 -27.53300 -55.41500 1.000 87.81842 4 GLU E CA 1
ATOM 9975 C C . GLU H 1 5 ? 30.58200 -28.71000 -56.11200 1.000 90.11870 4 GLU E C 1
ATOM 9976 O O . GLU H 1 5 ? 29.34900 -28.77700 -56.14400 1.000 101.43058 4 GLU E O 1
ATOM 9978 N N . LYS H 1 6 ? 31.36100 -29.62900 -56.67500 1.000 66.69484 5 LYS E N 1
ATOM 9979 C CA . LYS H 1 6 ? 30.86500 -30.83300 -57.32100 1.000 59.73085 5 LYS E CA 1
ATOM 9980 C C . LYS H 1 6 ? 31.84600 -31.94700 -57.05200 1.000 42.97884 5 LYS E C 1
ATOM 9981 O O . LYS H 1 6 ? 33.03200 -31.67700 -56.76700 1.000 54.60655 5 LYS E O 1
ATOM 9983 N N . PRO H 1 7 ? 31.43800 -33.21500 -57.10900 1.000 40.28904 6 PRO E N 1
ATOM 9984 C CA . PRO H 1 7 ? 32.38000 -34.32300 -56.92900 1.000 39.09942 6 PRO E CA 1
ATOM 9985 C C . PRO H 1 7 ? 33.49300 -34.23400 -57.96200 1.000 43.77630 6 PRO E C 1
ATOM 9986 O O . PRO H 1 7 ? 33.30600 -33.67000 -59.03600 1.000 41.83396 6 PRO E O 1
ATOM 9997 N N . SER H 1 8 ? 34.65400 -34.79000 -57.62100 1.000 38.82571 7 SER E N 1
ATOM 9998 C CA . SER H 1 8 ? 35.80100 -34.72900 -58.51100 1.000 32.89868 7 SER E CA 1
ATOM 9999 C C . SER H 1 8 ? 35.53300 -35.51900 -59.79000 1.000 32.29598 7 SER E C 1
ATOM 10000 O O . SER H 1 8 ? 34.84400 -36.54500 -59.76200 1.000 37.33606 7 SER E O 1
ATOM 10008 N N . PRO H 1 9 ? 36.03500 -35.05500 -60.92600 1.000 33.35926 8 PRO E N 1
ATOM 10009 C CA . PRO H 1 9 ? 35.87500 -35.83900 -62.16000 1.000 36.06748 8 PRO E CA 1
ATOM 10010 C C . PRO H 1 9 ? 36.39100 -37.25400 -62.00600 1.000 29.46669 8 PRO E C 1
ATOM 10011 O O . PRO H 1 9 ? 35.83900 -38.19000 -62.59900 1.000 33.57508 8 PRO E O 1
ATOM 10022 N N . LEU H 1 10 ? 37.45500 -37.43900 -61.22700 1.000 35.47531 9 LEU E N 1
ATOM 10023 C CA . LEU H 1 10 ? 38.00400 -38.77200 -61.04100 1.000 30.45892 9 LEU E CA 1
ATOM 10024 C C . LEU H 1 10 ? 37.03200 -39.65900 -60.28800 1.000 30.80369 9 LEU E C 1
ATOM 10025 O O . LEU H 1 10 ? 36.85400 -40.82900 -60.63700 1.000 35.82798 9 LEU E O 1
ATOM 10041 N N . LEU H 1 11 ? 36.37400 -39.12800 -59.25800 1.000 27.79544 10 LEU E N 1
ATOM 10042 C CA . LEU H 1 11 ? 35.36700 -39.92800 -58.58200 1.000 30.38259 10 LEU E CA 1
ATOM 10043 C C . LEU H 1 11 ? 34.24700 -40.29700 -59.55000 1.000 31.55905 10 LEU E C 1
ATOM 10044 O O . LEU H 1 11 ? 33.82800 -41.45600 -59.63700 1.000 38.31512 10 LEU E O 1
ATOM 10060 N N . VAL H 1 12 ? 33.76900 -39.32200 -60.30800 1.000 32.77235 11 VAL E N 1
ATOM 10061 C CA . VAL H 1 12 ? 32.67000 -39.59300 -61.22900 1.000 36.11749 11 VAL E CA 1
ATOM 10062 C C . VAL H 1 12 ? 33.08500 -40.66300 -62.22800 1.000 27.61647 11 VAL E C 1
ATOM 10063 O O . VAL H 1 12 ? 32.39600 -41.67300 -62.41500 1.000 38.19142 11 VAL E O 1
ATOM 10076 N N . GLY H 1 13 ? 34.25400 -40.47200 -62.84100 1.000 32.57759 12 GLY E N 1
ATOM 10077 C CA . GLY H 1 13 ? 34.72100 -41.40400 -63.84300 1.000 32.64865 12 GLY E CA 1
ATOM 10078 C C . GLY H 1 13 ? 34.97000 -42.78900 -63.29200 1.000 30.74316 12 GLY E C 1
ATOM 10079 O O . GLY H 1 13 ? 34.57900 -43.78000 -63.90400 1.000 35.19896 12 GLY E O 1
ATOM 10083 N N . ARG H 1 14 ? 35.61800 -42.88400 -62.11900 1.000 35.77008 13 ARG E N 1
ATOM 10084 C CA . ARG H 1 14 ? 35.94600 -44.20200 -61.57300 1.000 34.56204 13 ARG E CA 1
ATOM 10085 C C . ARG H 1 14 ? 34.71000 -44.97700 -61.12200 1.000 33.69878 13 ARG E C 1
ATOM 10086 O O . ARG H 1 14 ? 34.66900 -46.21100 -61.24900 1.000 38.53094 13 ARG E O 1
ATOM 10107 N N . GLU H 1 15 ? 33.70000 -44.29700 -60.58900 1.000 32.33019 14 GLU E N 1
ATOM 10108 C CA . GLU H 1 15 ? 32.50400 -45.00400 -60.15200 1.000 37.79664 14 GLU E CA 1
ATOM 10109 C C . GLU H 1 15 ? 31.61900 -45.37300 -61.33900 1.000 32.45126 14 GLU E C 1
ATOM 10110 O O . GLU H 1 15 ? 30.93600 -46.40400 -61.30200 1.000 37.48871 14 GLU E O 1
ATOM 10122 N N . PHE H 1 16 ? 31.63800 -44.57400 -62.40500 1.000 35.77008 15 PHE E N 1
ATOM 10123 C CA . PHE H 1 16 ? 30.91900 -44.97200 -63.60800 1.000 34.02513 15 PHE E CA 1
ATOM 10124 C C . PHE H 1 16 ? 31.53200 -46.23600 -64.19600 1.000 29.67987 15 PHE E C 1
ATOM 10125 O O . PHE H 1 16 ? 30.82400 -47.19900 -64.51600 1.000 38.73886 15 PHE E O 1
ATOM 10142 N N . VAL H 1 17 ? 32.86500 -46.25900 -64.30300 1.000 31.85382 16 VAL E N 1
ATOM 10143 C CA . VAL H 1 17 ? 33.56400 -47.42400 -64.83400 1.000 32.03016 16 VAL E CA 1
ATOM 10144 C C . VAL H 1 17 ? 33.24400 -48.65900 -64.00600 1.000 36.39121 16 VAL E C 1
ATOM 10145 O O . VAL H 1 17 ? 33.00600 -49.74400 -64.54900 1.000 41.88923 16 VAL E O 1
ATOM 10158 N N . ARG H 1 18 ? 33.22300 -48.51800 -62.68200 1.000 39.39683 17 ARG E N 1
ATOM 10159 C CA . ARG H 1 18 ? 32.83000 -49.63800 -61.83500 1.000 34.54098 17 ARG E CA 1
ATOM 10160 C C . ARG H 1 18 ? 31.44700 -50.15100 -62.21900 1.000 38.22300 17 ARG E C 1
ATOM 10161 O O . ARG H 1 18 ? 31.24000 -51.35900 -62.37700 1.000 43.29466 17 ARG E O 1
ATOM 10182 N N . GLN H 1 19 ? 30.47100 -49.25300 -62.33000 1.000 37.94666 18 GLN E N 1
ATOM 10183 C CA . GLN H 1 19 ? 29.11400 -49.71200 -62.61000 1.000 42.17611 18 GLN E CA 1
ATOM 10184 C C . GLN H 1 19 ? 28.98300 -50.21500 -64.04100 1.000 36.98075 18 GLN E C 1
ATOM 10185 O O . GLN H 1 19 ? 28.23200 -51.15900 -64.29700 1.000 38.89151 18 GLN E O 1
ATOM 10199 N N . TYR H 1 20 ? 29.70100 -49.59900 -64.98200 1.000 37.89928 19 TYR E N 1
ATOM 10200 C CA . TYR H 1 20 ? 29.61400 -50.02100 -66.37800 1.000 36.21487 19 TYR E CA 1
ATOM 10201 C C . TYR H 1 20 ? 30.07400 -51.45800 -66.55100 1.000 35.47267 19 TYR E C 1
ATOM 10202 O O . TYR H 1 20 ? 29.34300 -52.28800 -67.09600 1.000 39.16785 19 TYR E O 1
ATOM 10220 N N . TYR H 1 21 ? 31.28200 -51.78400 -66.09000 1.000 38.90993 20 TYR E N 1
ATOM 10221 C CA . TYR H 1 21 ? 31.79000 -53.13100 -66.32600 1.000 38.32565 20 TYR E CA 1
ATOM 10222 C C . TYR H 1 21 ? 31.16000 -54.16500 -65.40400 1.000 39.68634 20 TYR E C 1
ATOM 10223 O O . TYR H 1 21 ? 31.14300 -55.35600 -65.74500 1.000 44.78432 20 TYR E O 1
ATOM 10241 N N . THR H 1 22 ? 30.60700 -53.74200 -64.26800 1.000 41.52866 21 THR E N 1
ATOM 10242 C CA . THR H 1 22 ? 29.78500 -54.65300 -63.47800 1.000 40.43643 21 THR E CA 1
ATOM 10243 C C . THR H 1 22 ? 28.53600 -55.04500 -64.25700 1.000 42.74197 21 THR E C 1
ATOM 10244 O O . THR H 1 22 ? 28.19500 -56.22900 -64.36200 1.000 41.97082 21 THR E O 1
ATOM 10255 N N . LEU H 1 23 ? 27.85000 -54.05300 -64.82700 1.000 46.33977 22 LEU E N 1
ATOM 10256 C CA . LEU H 1 23 ? 26.64700 -54.31700 -65.60600 1.000 46.06342 22 LEU E CA 1
ATOM 10257 C C . LEU H 1 23 ? 26.97700 -55.11000 -66.86500 1.000 46.58453 22 LEU E C 1
ATOM 10258 O O . LEU H 1 23 ? 26.21100 -55.99000 -67.26800 1.000 49.86914 22 LEU E O 1
ATOM 10274 N N . LEU H 1 24 ? 28.13300 -54.83900 -67.47500 1.000 43.09464 23 LEU E N 1
ATOM 10275 C CA . LEU H 1 24 ? 28.55500 -55.60000 -68.64900 1.000 42.03662 23 LEU E CA 1
ATOM 10276 C C . LEU H 1 24 ? 28.65300 -57.08500 -68.34000 1.000 46.53716 23 LEU E C 1
ATOM 10277 O O . LEU H 1 24 ? 28.32600 -57.92800 -69.18400 1.000 50.79293 23 LEU E O 1
ATOM 10293 N N . ASN H 1 25 ? 29.10200 -57.42600 -67.13300 1.000 55.52508 24 ASN E N 1
ATOM 10294 C CA . ASN H 1 25 ? 29.23000 -58.82700 -66.75800 1.000 52.27469 24 ASN E CA 1
ATOM 10295 C C . ASN H 1 25 ? 27.89900 -59.40500 -66.29000 1.000 51.63777 24 ASN E C 1
ATOM 10296 O O . ASN H 1 25 ? 27.60600 -60.57700 -66.55200 1.000 56.79365 24 ASN E O 1
ATOM 10307 N N . GLN H 1 26 ? 27.07800 -58.60900 -65.60500 1.000 56.65416 25 GLN E N 1
ATOM 10308 C CA . GLN H 1 26 ? 25.91000 -59.14600 -64.91600 1.000 64.27350 25 GLN E CA 1
ATOM 10309 C C . GLN H 1 26 ? 24.61700 -59.01200 -65.70800 1.000 52.46682 25 GLN E C 1
ATOM 10310 O O . GLN H 1 26 ? 23.79300 -59.92400 -65.67100 1.000 56.02514 25 GLN E O 1
ATOM 10324 N N . ALA H 1 27 ? 24.39800 -57.90200 -66.41500 1.000 51.04559 26 ALA E N 1
ATOM 10325 C CA . ALA H 1 27 ? 23.17700 -57.71100 -67.20500 1.000 54.31967 26 ALA E CA 1
ATOM 10326 C C . ALA H 1 27 ? 23.47400 -56.75400 -68.34300 1.000 53.92752 26 ALA E C 1
ATOM 10327 O O . ALA H 1 27 ? 23.03000 -55.59800 -68.34700 1.000 47.46622 26 ALA E O 1
ATOM 10334 N N . PRO H 1 28 ? 24.23400 -57.20400 -69.34400 1.000 50.81136 27 PRO E N 1
ATOM 10335 C CA . PRO H 1 28 ? 24.50900 -56.32100 -70.48600 1.000 48.77427 27 PRO E CA 1
ATOM 10336 C C . PRO H 1 28 ? 23.24800 -55.84700 -71.18200 1.000 54.25387 27 PRO E C 1
ATOM 10337 O O . PRO H 1 28 ? 23.27800 -54.78400 -71.80800 1.000 50.07442 27 PRO E O 1
ATOM 10348 N N . ASP H 1 29 ? 22.13000 -56.57600 -71.07400 1.000 51.17719 28 ASP E N 1
ATOM 10349 C CA . ASP H 1 29 ? 20.87400 -56.07000 -71.62400 1.000 57.07526 28 ASP E CA 1
ATOM 10350 C C . ASP H 1 29 ? 20.37500 -54.83100 -70.88600 1.000 59.68347 28 ASP E C 1
ATOM 10351 O O . ASP H 1 29 ? 19.38400 -54.23500 -71.31800 1.000 71.31381 28 ASP E O 1
ATOM 10360 N N . MET H 1 30 ? 21.02000 -54.43900 -69.78200 1.000 54.09070 29 MET E N 1
ATOM 10361 C CA . MET H 1 30 ? 20.66200 -53.21800 -69.06500 1.000 48.86902 29 MET E CA 1
ATOM 10362 C C . MET H 1 30 ? 21.60300 -52.05400 -69.36100 1.000 53.95121 29 MET E C 1
ATOM 10363 O O . MET H 1 30 ? 21.33000 -50.92700 -68.92900 1.000 52.94582 29 MET E O 1
ATOM 10377 N N . LEU H 1 31 ? 22.67600 -52.29100 -70.11700 1.000 46.26871 30 LEU E N 1
ATOM 10378 C CA . LEU H 1 31 ? 23.65600 -51.24900 -70.39600 1.000 47.95575 30 LEU E CA 1
ATOM 10379 C C . LEU H 1 31 ? 23.01700 -50.03800 -71.05900 1.000 49.44277 30 LEU E C 1
ATOM 10380 O O . LEU H 1 31 ? 23.52900 -48.91900 -70.92900 1.000 46.39240 30 LEU E O 1
ATOM 10396 N N . HIS H 1 32 ? 21.90400 -50.24100 -71.77100 1.000 57.63586 31 HIS E N 1
ATOM 10397 C CA . HIS H 1 32 ? 21.27400 -49.18000 -72.55000 1.000 61.67845 31 HIS E CA 1
ATOM 10398 C C . HIS H 1 32 ? 20.86400 -47.98800 -71.69900 1.000 52.91161 31 HIS E C 1
ATOM 10399 O O . HIS H 1 32 ? 20.68900 -46.88700 -72.23600 1.000 55.54877 31 HIS E O 1
ATOM 10413 N N . ARG H 1 33 ? 20.67000 -48.18400 -70.39500 1.000 54.14597 32 ARG E N 1
ATOM 10414 C CA . ARG H 1 33 ? 20.23700 -47.08800 -69.53800 1.000 71.88230 32 ARG E CA 1
ATOM 10415 C C . ARG H 1 33 ? 21.25500 -45.95400 -69.48600 1.000 62.25483 32 ARG E C 1
ATOM 10416 O O . ARG H 1 33 ? 20.91300 -44.85200 -69.04400 1.000 53.68802 32 ARG E O 1
ATOM 10437 N N . PHE H 1 34 ? 22.49200 -46.19000 -69.92200 1.000 55.81195 33 PHE E N 1
ATOM 10438 C CA . PHE H 1 34 ? 23.52200 -45.16200 -69.85900 1.000 51.81937 33 PHE E CA 1
ATOM 10439 C C . PHE H 1 34 ? 23.42900 -44.15100 -70.99100 1.000 51.54829 33 PHE E C 1
ATOM 10440 O O . PHE H 1 34 ? 24.08600 -43.10300 -70.91600 1.000 45.41334 33 PHE E O 1
ATOM 10457 N N . TYR H 1 35 ? 22.66300 -44.44100 -72.04200 1.000 48.40580 34 TYR E N 1
ATOM 10458 C CA . TYR H 1 35 ? 22.76000 -43.69200 -73.28500 1.000 46.68454 34 TYR E CA 1
ATOM 10459 C C . TYR H 1 35 ? 21.50100 -42.87400 -73.55000 1.000 54.39863 34 TYR E C 1
ATOM 10460 O O . TYR H 1 35 ? 20.42000 -43.15400 -73.02700 1.000 62.09166 34 TYR E O 1
ATOM 10478 N N . GLY H 1 36 ? 21.66300 -41.85400 -74.39700 1.000 54.68287 35 GLY E N 1
ATOM 10479 C CA . GLY H 1 36 ? 20.56700 -40.98300 -74.78000 1.000 50.11390 35 GLY E CA 1
ATOM 10480 C C . GLY H 1 36 ? 20.47400 -40.84600 -76.29200 1.000 57.03579 35 GLY E C 1
ATOM 10481 O O . GLY H 1 36 ? 21.23400 -41.45800 -77.04000 1.000 59.85981 35 GLY E O 1
ATOM 10485 N N . LYS H 1 37 ? 19.48300 -40.05600 -76.71700 1.000 62.90491 36 LYS E N 1
ATOM 10486 C CA . LYS H 1 37 ? 19.30500 -39.70600 -78.12600 1.000 71.01378 36 LYS E CA 1
ATOM 10487 C C . LYS H 1 37 ? 20.63800 -39.45200 -78.83700 1.000 70.23737 36 LYS E C 1
ATOM 10488 O O . LYS H 1 37 ? 20.89300 -39.98500 -79.91400 1.000 72.99559 36 LYS E O 1
ATOM 10491 N N . ASN H 1 38 ? 21.43300 -38.53200 -78.33100 1.000 59.77822 37 ASN E N 1
ATOM 10492 C CA . ASN H 1 38 ? 22.66200 -38.07000 -78.98200 1.000 56.15673 37 ASN E CA 1
ATOM 10493 C C . ASN H 1 38 ? 23.86800 -38.99400 -78.81800 1.000 60.70728 37 ASN E C 1
ATOM 10494 O O . ASN H 1 38 ? 24.96000 -38.66500 -79.30600 1.000 54.42495 37 ASN E O 1
ATOM 10496 N N . SER H 1 39 ? 23.74300 -40.05900 -78.04200 1.000 49.51910 38 SER E N 1
ATOM 10497 C CA . SER H 1 39 ? 24.89000 -40.89200 -77.72000 1.000 49.52962 38 SER E CA 1
ATOM 10498 C C . SER H 1 39 ? 25.39000 -41.69900 -78.92800 1.000 50.95874 38 SER E C 1
ATOM 10499 O O . SER H 1 39 ? 24.62400 -42.16200 -79.78500 1.000 49.23485 38 SER E O 1
ATOM 10507 N N . SER H 1 40 ? 26.70800 -41.88200 -78.96100 1.000 40.69172 39 SER E N 1
ATOM 10508 C CA . SER H 1 40 ? 27.39600 -42.69200 -79.95900 1.000 44.28163 39 SER E CA 1
ATOM 10509 C C . SER H 1 40 ? 28.13000 -43.85400 -79.29400 1.000 39.08363 39 SER E C 1
ATOM 10510 O O . SER H 1 40 ? 28.79900 -43.68800 -78.27000 1.000 36.68861 39 SER E O 1
ATOM 10518 N N . TYR H 1 41 ? 28.01500 -45.02900 -79.89600 1.000 41.31811 40 TYR E N 1
ATOM 10519 C CA . TYR H 1 41 ? 28.62800 -46.24300 -79.37100 1.000 39.49158 40 TYR E CA 1
ATOM 10520 C C . TYR H 1 41 ? 29.43600 -46.89200 -80.48500 1.000 52.04571 40 TYR E C 1
ATOM 10521 O O . TYR H 1 41 ? 28.90200 -47.15200 -81.56900 1.000 50.06653 40 TYR E O 1
ATOM 10539 N N . VAL H 1 42 ? 30.72300 -47.11900 -80.23200 1.000 43.70524 41 VAL E N 1
ATOM 10540 C CA . VAL H 1 42 ? 31.64000 -47.69100 -81.21400 1.000 45.95288 41 VAL E CA 1
ATOM 10541 C C . VAL H 1 42 ? 32.32400 -48.89300 -80.58200 1.000 47.67151 41 VAL E C 1
ATOM 10542 O O . VAL H 1 42 ? 32.94800 -48.77500 -79.51900 1.000 52.16678 41 VAL E O 1
ATOM 10555 N N . HIS H 1 43 ? 32.22300 -50.04100 -81.23200 1.000 45.48966 42 HIS E N 1
ATOM 10556 C CA . HIS H 1 43 ? 32.80600 -51.25400 -80.67700 1.000 57.02789 42 HIS E CA 1
ATOM 10557 C C . HIS H 1 43 ? 33.09300 -52.28700 -81.76500 1.000 66.92645 42 HIS E C 1
ATOM 10558 O O . HIS H 1 43 ? 32.23900 -52.59600 -82.59400 1.000 68.63718 42 HIS E O 1
ATOM 10572 N N . ALA H 1 53 ? 35.15400 -50.48800 -87.53400 1.000 95.75359 52 ALA E N 1
ATOM 10573 C CA . ALA H 1 53 ? 33.79200 -50.57100 -87.02000 1.000 95.15615 52 ALA E CA 1
ATOM 10574 C C . ALA H 1 53 ? 33.06700 -49.24300 -87.21100 1.000 92.69532 52 ALA E C 1
ATOM 10575 O O . ALA H 1 53 ? 33.68900 -48.17900 -87.18700 1.000 84.09956 52 ALA E O 1
ATOM 10581 N N . ASP H 1 54 ? 31.74700 -49.31200 -87.38000 1.000 97.77751 53 ASP E N 1
ATOM 10582 C CA . ASP H 1 54 ? 30.91400 -48.13700 -87.59100 1.000 99.85408 53 ASP E CA 1
ATOM 10583 C C . ASP H 1 54 ? 30.08500 -47.84100 -86.34600 1.000 79.07001 53 ASP E C 1
ATOM 10584 O O . ASP H 1 54 ? 29.70800 -48.74400 -85.59600 1.000 75.24586 53 ASP E O 1
ATOM 10593 N N . ALA H 1 55 ? 29.80600 -46.56000 -86.13400 1.000 66.65273 54 ALA E N 1
ATOM 10594 C CA . ALA H 1 55 ? 29.12200 -46.11500 -84.93200 1.000 74.19574 54 ALA E CA 1
ATOM 10595 C C . ALA H 1 55 ? 27.61900 -46.31000 -85.06800 1.000 72.84558 54 ALA E C 1
ATOM 10596 O O . ALA H 1 55 ? 27.05600 -46.23300 -86.16300 1.000 70.61636 54 ALA E O 1
ATOM 10603 N N . VAL H 1 56 ? 26.97000 -46.56400 -83.93700 1.000 63.23653 55 VAL E N 1
ATOM 10604 C CA . VAL H 1 56 ? 25.51700 -46.59500 -83.86000 1.000 65.15781 55 VAL E CA 1
ATOM 10605 C C . VAL H 1 56 ? 25.07900 -45.55200 -82.84100 1.000 63.01019 55 VAL E C 1
ATOM 10606 O O . VAL H 1 56 ? 25.83300 -45.16400 -81.94600 1.000 52.10362 55 VAL E O 1
ATOM 10619 N N . TYR H 1 57 ? 23.84300 -45.09100 -82.98900 1.000 60.85203 56 TYR E N 1
ATOM 10620 C CA . TYR H 1 57 ? 23.36900 -43.93000 -82.25300 1.000 53.90910 56 TYR E CA 1
ATOM 10621 C C . TYR H 1 57 ? 22.03500 -44.21500 -81.58300 1.000 62.46275 56 TYR E C 1
ATOM 10622 O O . TYR H 1 57 ? 21.16200 -44.87500 -82.15700 1.000 61.06522 56 TYR E O 1
ATOM 10640 N N . GLY H 1 58 ? 21.88600 -43.70500 -80.36800 1.000 55.87249 57 GLY E N 1
ATOM 10641 C CA . GLY H 1 58 ? 20.63100 -43.76700 -79.65300 1.000 59.23342 57 GLY E CA 1
ATOM 10642 C C . GLY H 1 58 ? 20.46800 -45.03700 -78.83800 1.000 57.80430 57 GLY E C 1
ATOM 10643 O O . GLY H 1 58 ? 21.05600 -46.08100 -79.11800 1.000 60.37303 57 GLY E O 1
ATOM 10647 N N . GLN H 1 59 ? 19.61500 -44.93300 -77.81900 1.000 61.10996 58 GLN E N 1
ATOM 10648 C CA . GLN H 1 59 ? 19.42700 -46.03600 -76.88800 1.000 57.42794 58 GLN E CA 1
ATOM 10649 C C . GLN H 1 59 ? 19.01500 -47.30900 -77.60900 1.000 65.90001 58 GLN E C 1
ATOM 10650 O O . GLN H 1 59 ? 19.62700 -48.36600 -77.42400 1.000 63.37602 58 GLN E O 1
ATOM 10664 N N . LYS H 1 60 ? 17.97400 -47.22900 -78.43900 1.000 72.93243 59 LYS E N 1
ATOM 10665 C CA . LYS H 1 60 ? 17.44200 -48.43400 -79.06500 1.000 82.28092 59 LYS E CA 1
ATOM 10666 C C . LYS H 1 60 ? 18.49700 -49.10400 -79.93800 1.000 68.00552 59 LYS E C 1
ATOM 10667 O O . LYS H 1 60 ? 18.72800 -50.31300 -79.83100 1.000 67.79497 59 LYS E O 1
ATOM 10686 N N . GLU H 1 61 ? 19.16300 -48.33000 -80.79900 1.000 63.15231 60 GLU E N 1
ATOM 10687 C CA . GLU H 1 61 ? 20.15200 -48.91600 -81.70000 1.000 80.36490 60 GLU E CA 1
ATOM 10688 C C . GLU H 1 61 ? 21.42300 -49.30800 -80.96000 1.000 68.13975 60 GLU E C 1
ATOM 10689 O O . GLU H 1 61 ? 22.10800 -50.25800 -81.35800 1.000 64.46826 60 GLU E O 1
ATOM 10701 N N . ILE H 1 62 ? 21.76100 -48.59600 -79.88700 1.000 58.55439 61 ILE E N 1
ATOM 10702 C CA . ILE H 1 62 ? 22.91900 -48.99400 -79.09400 1.000 51.99571 61 ILE E CA 1
ATOM 10703 C C . ILE H 1 62 ? 22.61900 -50.29200 -78.35700 1.000 51.57460 61 ILE E C 1
ATOM 10704 O O . ILE H 1 62 ? 23.43000 -51.22400 -78.35400 1.000 54.55654 61 ILE E O 1
ATOM 10720 N N . HIS H 1 63 ? 21.43800 -50.38300 -77.74200 1.000 61.90742 62 HIS E N 1
ATOM 10721 C CA . HIS H 1 63 ? 21.03700 -51.63000 -77.09700 1.000 65.95264 62 HIS E CA 1
ATOM 10722 C C . HIS H 1 63 ? 21.11200 -52.79700 -78.07600 1.000 68.86089 62 HIS E C 1
ATOM 10723 O O . HIS H 1 63 ? 21.62800 -53.87100 -77.74700 1.000 73.42196 62 HIS E O 1
ATOM 10737 N N . ARG H 1 64 ? 20.58300 -52.60600 -79.28700 1.000 64.42615 63 ARG E N 1
ATOM 10738 C CA . ARG H 1 64 ? 20.62000 -53.67200 -80.28400 1.000 73.64041 63 ARG E CA 1
ATOM 10739 C C . ARG H 1 64 ? 22.05600 -54.08200 -80.59400 1.000 64.34193 63 ARG E C 1
ATOM 10740 O O . ARG H 1 64 ? 22.35900 -55.27500 -80.71200 1.000 62.80227 63 ARG E O 1
ATOM 10761 N N . LYS H 1 65 ? 22.95800 -53.11100 -80.72400 1.000 60.92836 64 LYS E N 1
ATOM 10762 C CA . LYS H 1 65 ? 24.35200 -53.45600 -80.97000 1.000 62.03112 64 LYS E CA 1
ATOM 10763 C C . LYS H 1 65 ? 24.94200 -54.21300 -79.78700 1.000 63.63131 64 LYS E C 1
ATOM 10764 O O . LYS H 1 65 ? 25.63000 -55.22300 -79.97000 1.000 65.75788 64 LYS E O 1
ATOM 10783 N N . VAL H 1 66 ? 24.66000 -53.76200 -78.56500 1.000 58.93601 65 V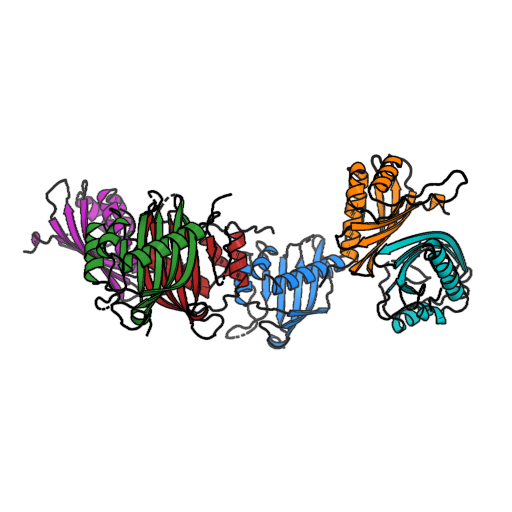AL E N 1
ATOM 10784 C CA . VAL H 1 66 ? 25.21700 -54.42400 -77.38600 1.000 60.97836 65 VAL E CA 1
ATOM 10785 C C . VAL H 1 66 ? 24.76300 -55.87800 -77.33200 1.000 66.85538 65 VAL E C 1
ATOM 10786 O O . VAL H 1 66 ? 25.56900 -56.79300 -77.12800 1.000 59.88613 65 VAL E O 1
ATOM 10799 N N . MET H 1 67 ? 23.46500 -56.11400 -77.52900 1.000 73.67989 66 MET E N 1
ATOM 10800 C CA . MET H 1 67 ? 22.95400 -57.47700 -77.47100 1.000 80.18856 66 MET E CA 1
ATOM 10801 C C . MET H 1 67 ? 23.44600 -58.31800 -78.63400 1.000 65.91317 66 MET E C 1
ATOM 10802 O O . MET H 1 67 ? 23.48400 -59.54600 -78.52200 1.000 71.96389 66 MET E O 1
ATOM 10816 N N . SER H 1 68 ? 23.82500 -57.68700 -79.74300 1.000 65.07096 67 SER E N 1
ATOM 10817 C CA . SER H 1 68 ? 24.39200 -58.42900 -80.86200 1.000 73.71410 67 SER E CA 1
ATOM 10818 C C . SER H 1 68 ? 25.73600 -59.05300 -80.51200 1.000 71.79808 67 SER E C 1
ATOM 10819 O O . SER H 1 68 ? 26.07100 -60.12300 -81.03000 1.000 76.49601 67 SER E O 1
ATOM 10827 N N . GLN H 1 69 ? 26.51200 -58.41100 -79.64200 1.000 67.26333 68 GLN E N 1
ATOM 10828 C CA . GLN H 1 69 ? 27.88300 -58.83600 -79.39100 1.000 67.66864 68 GLN E CA 1
ATOM 10829 C C . GLN H 1 69 ? 28.00700 -60.04400 -78.47500 1.000 72.01390 68 GLN E C 1
ATOM 10830 O O . GLN H 1 69 ? 29.11600 -60.56900 -78.33500 1.000 72.00074 68 GLN E O 1
ATOM 10844 N N . ASN H 1 70 ? 26.92700 -60.47600 -77.82900 1.000 72.01916 69 ASN E N 1
ATOM 10845 C CA . ASN H 1 70 ? 26.94200 -61.66400 -76.97900 1.000 86.15243 69 ASN E CA 1
ATOM 10846 C C . ASN H 1 70 ? 28.03400 -61.59100 -75.90800 1.000 74.25101 69 ASN E C 1
ATOM 10847 O O . ASN H 1 70 ? 28.95600 -62.40700 -75.84500 1.000 74.16152 69 ASN E O 1
ATOM 10858 N N . PHE H 1 71 ? 27.89800 -60.60000 -75.03800 1.000 68.80825 70 PHE E N 1
ATOM 10859 C CA . PHE H 1 71 ? 28.71100 -60.53200 -73.82900 1.000 60.05983 70 PHE E CA 1
ATOM 10860 C C . PHE H 1 71 ? 28.30400 -61.67500 -72.91000 1.000 64.43141 70 PHE E C 1
ATOM 10861 O O . PHE H 1 71 ? 27.23800 -61.63700 -72.28800 1.000 67.51862 70 PHE E O 1
ATOM 10878 N N . THR H 1 72 ? 29.15400 -62.69300 -72.81400 1.000 73.22983 71 THR E N 1
ATOM 10879 C CA . THR H 1 72 ? 28.85800 -63.87700 -72.02300 1.000 89.82656 71 THR E CA 1
ATOM 10880 C C . THR H 1 72 ? 29.90800 -64.01100 -70.93800 1.000 79.92274 71 THR E C 1
ATOM 10881 O O . THR H 1 72 ? 31.10100 -64.13900 -71.23300 1.000 80.39911 71 THR E O 1
ATOM 10892 N N . ASN H 1 73 ? 29.45400 -64.02300 -69.68900 1.000 69.82153 72 ASN E N 1
ATOM 10893 C CA . ASN H 1 73 ? 30.34500 -63.99700 -68.52800 1.000 80.71231 72 ASN E CA 1
ATOM 10894 C C . ASN H 1 73 ? 31.56000 -63.10200 -68.78000 1.000 77.28558 72 ASN E C 1
ATOM 10895 O O . ASN H 1 73 ? 32.71400 -63.47600 -68.53800 1.000 79.16475 72 ASN E O 1
ATOM 10906 N N . CYS H 1 74 ? 31.29100 -61.90500 -69.28300 1.000 67.17648 73 CYS E N 1
ATOM 10907 C CA . CYS H 1 74 ? 32.35400 -60.94600 -69.53700 1.000 57.79904 73 CYS E CA 1
ATOM 10908 C C . CYS H 1 74 ? 33.05100 -60.55400 -68.24100 1.000 66.00791 73 CYS E C 1
ATOM 10909 O O . CYS H 1 74 ? 32.41700 -60.04800 -67.31200 1.000 71.38751 73 CYS E O 1
ATOM 10917 N N . HIS H 1 75 ? 34.36000 -60.76700 -68.17800 1.000 62.91807 74 HIS E N 1
ATOM 10918 C CA . HIS H 1 75 ? 35.14500 -60.41800 -67.00300 1.000 58.22803 74 HIS E CA 1
ATOM 10919 C C . HIS H 1 75 ? 36.16600 -59.35700 -67.37600 1.000 53.02741 74 HIS E C 1
ATOM 10920 O O . HIS H 1 75 ? 36.87200 -59.49100 -68.38100 1.000 53.85119 74 HIS E O 1
ATOM 10934 N N . THR H 1 76 ? 36.23400 -58.30400 -66.57300 1.000 55.20136 75 THR E N 1
ATOM 10935 C CA . THR H 1 76 ? 37.08200 -57.15700 -66.85300 1.000 61.98112 75 THR E CA 1
ATOM 10936 C C . THR H 1 76 ? 38.04000 -56.95300 -65.69200 1.000 62.04165 75 THR E C 1
ATOM 10937 O O . THR H 1 76 ? 37.66500 -57.13100 -64.52800 1.000 62.62856 75 THR E O 1
ATOM 10948 N N . LYS H 1 77 ? 39.28100 -56.60000 -66.01900 1.000 51.15350 76 LYS E N 1
ATOM 10949 C CA . LYS H 1 77 ? 40.26800 -56.15600 -65.04100 1.000 44.89749 76 LYS E CA 1
ATOM 10950 C C . LYS H 1 77 ? 40.75700 -54.78800 -65.48900 1.000 48.16893 76 LYS E C 1
ATOM 10951 O O . LYS H 1 77 ? 41.41300 -54.66800 -66.53100 1.000 46.06079 76 LYS E O 1
ATOM 10970 N N . ILE H 1 78 ? 40.41400 -53.76400 -64.72300 1.000 39.38104 77 ILE E N 1
ATOM 10971 C CA . ILE H 1 78 ? 40.81900 -52.40300 -65.04000 1.000 45.50019 77 ILE E CA 1
ATOM 10972 C C . ILE H 1 78 ? 42.23300 -52.19300 -64.52700 1.000 45.40018 77 ILE E C 1
ATOM 10973 O O . ILE H 1 78 ? 42.53000 -52.46400 -63.35900 1.000 39.42052 77 ILE E O 1
ATOM 10989 N N . ARG H 1 79 ? 43.11700 -51.73000 -65.40000 1.000 35.84904 78 ARG E N 1
ATOM 10990 C CA . ARG H 1 79 ? 44.48900 -51.46700 -65.00300 1.000 40.93912 78 ARG E CA 1
ATOM 10991 C C . ARG H 1 79 ? 44.75700 -49.99400 -64.74900 1.000 37.25973 78 ARG E C 1
ATOM 10992 O O . ARG H 1 79 ? 45.66800 -49.66400 -63.98200 1.000 40.85490 78 ARG E O 1
ATOM 11013 N N . HIS H 1 80 ? 44.00800 -49.09700 -65.37800 1.000 35.18317 79 HIS E N 1
ATOM 11014 C CA . HIS H 1 80 ? 44.15700 -47.68300 -65.07200 1.000 32.77235 79 HIS E CA 1
ATOM 11015 C C . HIS H 1 80 ? 42.95600 -46.92400 -65.59200 1.000 36.15170 79 HIS E C 1
ATOM 11016 O O . HIS H 1 80 ? 42.38100 -47.27800 -66.62500 1.000 37.17288 79 HIS E O 1
ATOM 11030 N N . VAL H 1 81 ? 42.58700 -45.87600 -64.86300 1.000 30.51945 80 VAL E N 1
ATOM 11031 C CA . VAL H 1 81 ? 41.52900 -44.97100 -65.27200 1.000 28.03757 80 VAL E CA 1
ATOM 11032 C C . VAL H 1 81 ? 42.04400 -43.55000 -65.14900 1.000 29.11928 80 VAL E C 1
ATOM 11033 O O . VAL H 1 81 ? 42.60400 -43.17600 -64.11100 1.000 31.37481 80 VAL E O 1
ATOM 11046 N N . ASP H 1 82 ? 41.92500 -42.79400 -66.23200 1.000 33.30662 81 ASP E N 1
ATOM 11047 C CA . ASP H 1 82 ? 42.13900 -41.35700 -66.25400 1.000 31.19585 81 ASP E CA 1
ATOM 11048 C C . ASP H 1 82 ? 40.77700 -40.73200 -66.47200 1.000 28.73239 81 ASP E C 1
ATOM 11049 O O . ASP H 1 82 ? 40.03300 -41.19400 -67.34100 1.000 33.35137 81 ASP E O 1
ATOM 11058 N N . ALA H 1 83 ? 40.45300 -39.69200 -65.70700 1.000 34.57257 82 ALA E N 1
ATOM 11059 C CA . ALA H 1 83 ? 39.15300 -39.03100 -65.84200 1.000 30.10361 82 ALA E CA 1
ATOM 11060 C C . ALA H 1 83 ? 39.32700 -37.55100 -65.55600 1.000 28.32445 82 ALA E C 1
ATOM 11061 O O . ALA H 1 83 ? 39.85500 -37.18300 -64.50300 1.000 34.94103 82 ALA E O 1
ATOM 11068 N N . HIS H 1 84 ? 38.92800 -36.70900 -66.50400 1.000 27.69279 83 HIS E N 1
ATOM 11069 C CA . HIS H 1 84 ? 39.14900 -35.27200 -66.39700 1.000 30.22994 83 HIS E CA 1
ATOM 11070 C C . HIS H 1 84 ? 37.89500 -34.49600 -66.76000 1.000 31.35376 83 HIS E C 1
ATOM 11071 O O . HIS H 1 84 ? 37.08900 -34.93600 -67.58400 1.000 32.49863 83 HIS E O 1
ATOM 11085 N N . ALA H 1 85 ? 37.75000 -33.32300 -66.14500 1.000 32.91447 84 ALA E N 1
ATOM 11086 C CA . ALA H 1 85 ? 36.72600 -32.37900 -66.56500 1.000 35.08842 84 ALA E CA 1
ATOM 11087 C C . ALA H 1 85 ? 36.99100 -31.96500 -68.00200 1.000 38.34407 84 ALA E C 1
ATOM 11088 O O . ALA H 1 85 ? 38.13700 -31.75400 -68.39900 1.000 32.08279 84 ALA E O 1
ATOM 11095 N N . THR H 1 86 ? 35.93500 -31.91100 -68.79900 1.000 34.41465 85 THR E N 1
ATOM 11096 C CA . THR H 1 86 ? 36.06300 -31.46800 -70.17700 1.000 37.94402 85 THR E CA 1
ATOM 11097 C C . THR H 1 86 ? 35.00200 -30.42800 -70.48700 1.000 37.67031 85 THR E C 1
ATOM 11098 O O . THR H 1 86 ? 34.33200 -29.91900 -69.58300 1.000 39.66791 85 THR E O 1
ATOM 11109 N N . LEU H 1 87 ? 34.83400 -30.11300 -71.76300 1.000 34.01987 86 LEU E N 1
ATOM 11110 C CA . LEU H 1 87 ? 33.97700 -29.00600 -72.15100 1.000 36.79915 86 LEU E CA 1
ATOM 11111 C C . LEU H 1 87 ? 32.52900 -29.27300 -71.75600 1.000 36.70703 86 LEU E C 1
ATOM 11112 O O . LEU H 1 87 ? 32.11100 -30.42100 -71.58100 1.000 40.22851 86 LEU E O 1
ATOM 11128 N N . ASN H 1 88 ? 31.79000 -28.18100 -71.53800 1.000 42.77092 87 ASN E N 1
ATOM 11129 C CA . ASN H 1 88 ? 30.35400 -28.21800 -71.24300 1.000 47.30567 87 ASN E CA 1
ATOM 11130 C C . ASN H 1 88 ? 30.05300 -29.10000 -70.03300 1.000 44.04739 87 ASN E C 1
ATOM 11131 O O . ASN H 1 88 ? 29.09200 -29.86900 -70.03100 1.000 39.82583 87 ASN E O 1
ATOM 11142 N N . ASP H 1 89 ? 30.88700 -29.00200 -68.99700 1.000 43.84736 88 ASP E N 1
ATOM 11143 C CA . ASP H 1 89 ? 30.66200 -29.70400 -67.73400 1.000 43.22887 88 ASP E CA 1
ATOM 11144 C C . ASP H 1 89 ? 30.66300 -31.22300 -67.89600 1.000 41.19968 88 ASP E C 1
ATOM 11145 O O . ASP H 1 89 ? 30.15100 -31.95300 -67.04200 1.000 37.62293 88 ASP E O 1
ATOM 11154 N N . GLY H 1 90 ? 31.25800 -31.72600 -68.96800 1.000 36.99391 89 GLY E N 1
ATOM 11155 C CA . GLY H 1 90 ? 31.40100 -33.15000 -69.14600 1.000 33.07502 89 GLY E CA 1
ATOM 11156 C C . GLY H 1 90 ? 32.60400 -33.69600 -68.42300 1.000 31.53799 89 GLY E C 1
ATOM 11157 O O . GLY H 1 90 ? 33.38900 -32.96800 -67.82000 1.000 34.58573 89 GLY E O 1
ATOM 11161 N N . VAL H 1 91 ? 32.74600 -35.01800 -68.49700 1.000 30.05887 90 VAL E N 1
ATOM 11162 C CA . VAL H 1 91 ? 33.89800 -35.73600 -67.96800 1.000 29.16929 90 VAL E CA 1
ATOM 11163 C C . VAL H 1 91 ? 34.35800 -36.69700 -69.05300 1.000 32.67234 90 VAL E C 1
ATOM 11164 O O . VAL H 1 91 ? 33.55600 -37.48100 -69.57100 1.000 33.17240 90 VAL E O 1
ATOM 11177 N N . VAL H 1 92 ? 35.63100 -36.62400 -69.41400 1.000 31.67485 91 VAL E N 1
ATOM 11178 C CA . VAL H 1 92 ? 36.23300 -37.55600 -70.36700 1.000 27.24800 91 VAL E CA 1
ATOM 11179 C C . VAL H 1 92 ? 37.00700 -38.61500 -69.58600 1.000 28.99032 91 VAL E C 1
ATOM 11180 O O . VAL H 1 92 ? 37.70100 -38.30900 -68.60900 1.000 29.41142 91 VAL E O 1
ATOM 11193 N N . VAL H 1 93 ? 36.83500 -39.86900 -69.97000 1.000 25.15828 92 VAL E N 1
ATOM 11194 C CA . VAL H 1 93 ? 37.43500 -40.99100 -69.26200 1.000 27.08746 92 VAL E CA 1
ATOM 11195 C C . VAL H 1 93 ? 38.18900 -41.84600 -70.26800 1.000 25.47937 92 VAL E C 1
ATOM 11196 O O . VAL H 1 93 ? 37.63400 -42.20000 -71.31800 1.000 32.70918 92 VAL E O 1
ATOM 11209 N N . GLN H 1 94 ? 39.43500 -42.19900 -69.94100 1.000 27.75859 93 GLN E N 1
ATOM 11210 C CA . GLN H 1 94 ? 40.18500 -43.20400 -70.69100 1.000 30.50103 93 GLN E CA 1
ATOM 11211 C C . GLN H 1 94 ? 40.48100 -44.40400 -69.80600 1.000 26.15050 93 GLN E C 1
ATOM 11212 O O . GLN H 1 94 ? 41.15600 -44.27800 -68.77300 1.000 31.98805 93 GLN E O 1
ATOM 11226 N N . VAL H 1 95 ? 40.00100 -45.57400 -70.22300 1.000 29.81410 94 VAL E N 1
ATOM 11227 C CA . VAL H 1 95 ? 40.18300 -46.81900 -69.47900 1.000 27.40592 94 VAL E CA 1
ATOM 11228 C C . VAL H 1 95 ? 41.18700 -47.69100 -70.22200 1.000 30.98003 94 VAL E C 1
ATOM 11229 O O . VAL H 1 95 ? 41.09200 -47.86400 -71.44600 1.000 28.80345 94 VAL E O 1
ATOM 11242 N N . MET H 1 96 ? 42.14800 -48.23700 -69.48300 1.000 29.96412 95 MET E N 1
ATOM 11243 C CA . MET H 1 96 ? 43.04200 -49.26800 -69.99000 1.000 30.15625 95 MET E CA 1
ATOM 11244 C C . MET H 1 96 ? 42.86200 -50.51700 -69.13900 1.000 36.41489 95 MET E C 1
ATOM 11245 O O . MET H 1 96 ? 42.94000 -50.46000 -67.90700 1.000 37.84664 95 MET E O 1
ATOM 11259 N N . GLY H 1 97 ? 42.59300 -51.63900 -69.78300 1.000 38.02298 96 GLY E N 1
ATOM 11260 C CA . GLY H 1 97 ? 42.35000 -52.82700 -69.00200 1.000 37.50713 96 GLY E CA 1
ATOM 11261 C C . GLY H 1 97 ? 42.43200 -54.08100 -69.83400 1.000 39.16259 96 GLY E C 1
ATOM 11262 O O . GLY H 1 97 ? 42.79300 -54.04900 -71.01200 1.000 34.55677 96 GLY E O 1
ATOM 11266 N N . LEU H 1 98 ? 42.09200 -55.18900 -69.18900 1.000 39.44947 97 LEU E N 1
ATOM 11267 C CA . LEU H 1 98 ? 42.00900 -56.49800 -69.81100 1.000 46.57137 97 LEU E CA 1
ATOM 11268 C C . LEU H 1 98 ? 40.57000 -56.98600 -69.74100 1.000 48.74532 97 LEU E C 1
ATOM 11269 O O . LEU H 1 98 ? 39.89000 -56.80300 -68.72400 1.000 47.53201 97 LEU E O 1
ATOM 11285 N N . LEU H 1 99 ? 40.11700 -57.64600 -70.80000 1.000 49.52962 98 LEU E N 1
ATOM 11286 C CA . LEU H 1 99 ? 38.75300 -58.15100 -70.85600 1.000 48.59004 98 LEU E CA 1
ATOM 11287 C C . LEU H 1 99 ? 38.75700 -59.59000 -71.34400 1.000 54.41442 98 LEU E C 1
ATOM 11288 O O . LEU H 1 99 ? 39.44400 -59.92900 -72.31100 1.000 50.98506 98 LEU E O 1
ATOM 11304 N N . SER H 1 100 ? 38.00700 -60.43200 -70.65100 1.000 60.03088 99 SER E N 1
ATOM 11305 C CA . SER H 1 100 ? 37.79100 -61.81800 -71.02200 1.000 62.86280 99 SER E CA 1
ATOM 11306 C C . SER H 1 100 ? 36.31400 -62.02100 -71.27800 1.000 65.00253 99 SER E C 1
ATOM 11307 O O . SER H 1 100 ? 35.48700 -61.83400 -70.37600 1.000 70.20315 99 SER E O 1
ATOM 11315 N N . ASN H 1 101 ? 35.96900 -62.37700 -72.50900 1.000 62.47065 100 ASN E N 1
ATOM 11316 C CA . ASN H 1 101 ? 34.61500 -62.73800 -72.88300 1.000 68.22923 100 ASN E CA 1
ATOM 11317 C C . ASN H 1 101 ? 34.56600 -64.22400 -73.20700 1.000 68.11080 100 ASN E C 1
ATOM 11318 O O . ASN H 1 101 ? 35.49000 -64.76600 -73.82000 1.000 64.48142 100 ASN E O 1
ATOM 11329 N N . ASN H 1 102 ? 33.48100 -64.87700 -72.80600 1.000 73.63514 101 ASN E N 1
ATOM 11330 C CA . ASN H 1 102 ? 33.29000 -66.29700 -73.10400 1.000 79.82536 101 ASN E CA 1
ATOM 11331 C C . ASN H 1 102 ? 34.49700 -67.12000 -72.65700 1.000 89.45809 101 ASN E C 1
ATOM 11332 O O . ASN H 1 102 ? 34.94900 -68.04200 -73.34100 1.000 96.14047 101 ASN E O 1
ATOM 11343 N N . ASN H 1 103 ? 35.02300 -66.77600 -71.48500 1.000 91.47149 102 ASN E N 1
ATOM 11344 C CA . ASN H 1 103 ? 36.06600 -67.55600 -70.82500 1.000 93.07958 102 ASN E CA 1
ATOM 11345 C C . ASN H 1 103 ? 37.30100 -67.72500 -71.70000 1.000 87.34995 102 ASN E C 1
ATOM 11346 O O . ASN H 1 103 ? 37.99400 -68.74400 -71.62400 1.000 76.17755 102 ASN E O 1
ATOM 11357 N N . GLN H 1 104 ? 37.61300 -66.71900 -72.50600 1.000 89.30018 103 GLN E N 1
ATOM 11358 C CA . GLN H 1 104 ? 38.79100 -66.75900 -73.35000 1.000 89.52126 103 GLN E CA 1
ATOM 11359 C C . GLN H 1 104 ? 39.90800 -65.96500 -72.67700 1.000 78.25938 103 GLN E C 1
ATOM 11360 O O . GLN H 1 104 ? 39.71800 -65.33700 -71.63200 1.000 66.12372 103 GLN E O 1
ATOM 11374 N N . ALA H 1 105 ? 41.08900 -65.99200 -73.28700 1.000 82.67833 104 ALA E N 1
ATOM 11375 C CA . ALA H 1 105 ? 42.22700 -65.28200 -72.72100 1.000 83.02048 104 ALA E CA 1
ATOM 11376 C C . ALA H 1 105 ? 41.90500 -63.79500 -72.59500 1.000 71.53226 104 ALA E C 1
ATOM 11377 O O . ALA H 1 105 ? 41.22000 -63.21200 -73.44000 1.000 61.63897 104 ALA E O 1
ATOM 11384 N N . LEU H 1 106 ? 42.38500 -63.18600 -71.51500 1.000 68.75824 105 LEU E N 1
ATOM 11385 C CA . LEU H 1 106 ? 42.23000 -61.75100 -71.34100 1.000 53.50642 105 LEU E CA 1
ATOM 11386 C C . LEU H 1 106 ? 42.97900 -61.01800 -72.44300 1.000 52.89318 105 LEU E C 1
ATOM 11387 O O . LEU H 1 106 ? 44.09400 -61.39600 -72.81300 1.000 55.54350 105 LEU E O 1
ATOM 11403 N N . ARG H 1 107 ? 42.35300 -59.97500 -72.97700 1.000 51.74041 106 ARG E N 1
ATOM 11404 C CA . ARG H 1 107 ? 42.93500 -59.15900 -74.03100 1.000 45.20542 106 ARG E CA 1
ATOM 11405 C C . ARG H 1 107 ? 42.97900 -57.71000 -73.57600 1.000 41.98398 106 ARG E C 1
ATOM 11406 O O . ARG H 1 107 ? 42.02100 -57.21200 -72.97600 1.000 40.81542 106 ARG E O 1
ATOM 11427 N N . ARG H 1 108 ? 44.08400 -57.03300 -73.87700 1.000 41.57867 107 ARG E N 1
ATOM 11428 C CA . ARG H 1 108 ? 44.21600 -55.62700 -73.52800 1.000 41.85502 107 ARG E CA 1
ATOM 11429 C C . ARG H 1 108 ? 43.27500 -54.78300 -74.38000 1.000 41.51287 107 ARG E C 1
ATOM 11430 O O . ARG H 1 108 ? 43.01600 -55.08700 -75.55000 1.000 38.85203 107 ARG E O 1
ATOM 11451 N N . PHE H 1 109 ? 42.78000 -53.69400 -73.79900 1.000 37.18341 108 PHE E N 1
ATOM 11452 C CA . PHE H 1 109 ? 41.88300 -52.82700 -74.54500 1.000 32.80920 108 PHE E CA 1
ATOM 11453 C C . PHE H 1 109 ? 42.01700 -51.38700 -74.07900 1.000 37.38606 108 PHE E C 1
ATOM 11454 O O . PHE H 1 109 ? 42.55900 -51.10200 -73.00900 1.000 38.50725 108 PHE E O 1
ATOM 11471 N N . MET H 1 110 ? 41.55100 -50.49000 -74.94200 1.000 47.02406 109 MET E N 1
ATOM 11472 C CA . MET H 1 110 ? 41.27100 -49.09100 -74.66900 1.000 96.94847 109 MET E CA 1
ATOM 11473 C C . MET H 1 110 ? 39.76700 -48.91100 -74.60600 1.000 48.62162 109 MET E C 1
ATOM 11474 O O . MET H 1 110 ? 39.03900 -49.54200 -75.37000 1.000 42.73933 109 MET E O 1
ATOM 11488 N N . GLN H 1 111 ? 39.30300 -47.99700 -73.76100 1.000 36.69124 110 GLN E N 1
ATOM 11489 C CA . GLN H 1 111 ? 37.92700 -47.52700 -73.87600 1.000 36.30435 110 GLN E CA 1
ATOM 11490 C C . GLN H 1 11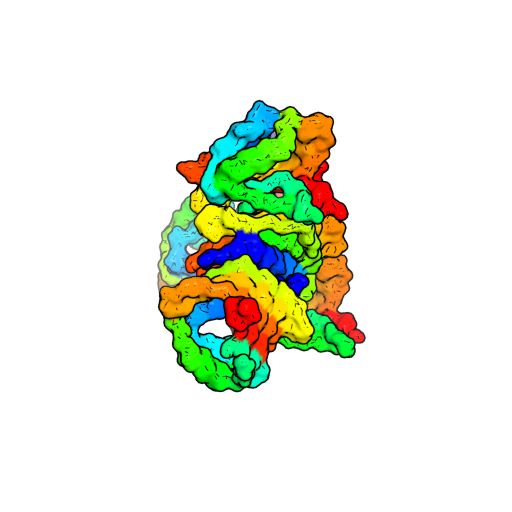1 ? 37.89300 -46.05100 -73.52100 1.000 39.49947 110 GLN E C 1
ATOM 11491 O O . GLN H 1 111 ? 38.35400 -45.66200 -72.44400 1.000 35.10684 110 GLN E O 1
ATOM 11505 N N . THR H 1 112 ? 37.38100 -45.23700 -74.43700 1.000 38.22300 111 THR E N 1
ATOM 11506 C CA . THR H 1 112 ? 37.21100 -43.80900 -74.22000 1.000 29.24824 111 THR E CA 1
ATOM 11507 C C . THR H 1 112 ? 35.73800 -43.50700 -73.99800 1.000 32.35388 111 THR E C 1
ATOM 11508 O O . THR H 1 112 ? 34.88500 -43.91700 -74.79600 1.000 32.93290 111 THR E O 1
ATOM 11519 N N . PHE H 1 113 ? 35.43800 -42.79700 -72.92200 1.000 29.97728 112 PHE E N 1
ATOM 11520 C CA . PHE H 1 113 ? 34.08600 -42.33100 -72.67300 1.000 28.70344 112 PHE E CA 1
ATOM 11521 C C . PHE H 1 113 ? 34.07000 -40.81700 -72.56900 1.000 30.05097 112 PHE E C 1
ATOM 11522 O O . PHE H 1 113 ? 34.98300 -40.21300 -71.99900 1.000 30.52208 112 PHE E O 1
ATOM 11539 N N . VAL H 1 114 ? 32.98900 -40.21300 -73.05000 1.000 29.53249 113 VAL E N 1
ATOM 11540 C CA . VAL H 1 114 ? 32.64600 -38.83600 -72.70800 1.000 28.25865 113 VAL E CA 1
ATOM 11541 C C . VAL H 1 114 ? 31.31100 -38.86400 -71.97400 1.000 32.43020 113 VAL E C 1
ATOM 11542 O O . VAL H 1 114 ? 30.29300 -39.27500 -72.54500 1.000 33.30136 113 VAL E O 1
ATOM 11555 N N . LEU H 1 115 ? 31.32400 -38.44200 -70.71100 1.000 29.80357 114 LEU E N 1
ATOM 11556 C CA . LEU H 1 115 ? 30.13400 -38.37800 -69.86900 1.000 29.22192 114 LEU E CA 1
ATOM 11557 C C . LEU H 1 115 ? 29.60400 -36.95500 -69.88000 1.000 32.90131 114 LEU E C 1
ATOM 11558 O O . LEU H 1 115 ? 30.36900 -36.00200 -69.70700 1.000 35.36477 114 LEU E O 1
ATOM 11574 N N . ALA H 1 116 ? 28.29800 -36.81200 -70.09300 1.000 35.27002 115 ALA E N 1
ATOM 11575 C CA . ALA H 1 116 ? 27.67400 -35.50700 -70.17700 1.000 34.86734 115 ALA E CA 1
ATOM 11576 C C . ALA H 1 116 ? 26.62300 -35.38600 -69.08700 1.000 41.48919 115 ALA E C 1
ATOM 11577 O O . ALA H 1 116 ? 25.97300 -36.37700 -68.75400 1.000 44.55008 115 ALA E O 1
ATOM 11584 N N . PRO H 1 117 ? 26.41900 -34.19700 -68.52400 1.000 51.07191 116 PRO E N 1
ATOM 11585 C CA . PRO H 1 117 ? 25.38800 -34.05200 -67.48100 1.000 64.69460 116 PRO E CA 1
ATOM 11586 C C . PRO H 1 117 ? 24.02300 -34.49400 -67.99200 1.000 59.84665 116 PRO E C 1
ATOM 11587 O O . PRO H 1 117 ? 23.60200 -34.12400 -69.08900 1.000 53.94857 116 PRO E O 1
ATOM 11598 N N . GLU H 1 118 ? 23.33800 -35.30900 -67.19300 1.000 58.07275 117 GLU E N 1
ATOM 11599 C CA . GLU H 1 118 ? 22.01000 -35.80200 -67.55100 1.000 53.27481 117 GLU E CA 1
ATOM 11600 C C . GLU H 1 118 ? 20.94300 -34.83900 -67.07000 1.000 59.35712 117 GLU E C 1
ATOM 11601 O O . GLU H 1 118 ? 20.20500 -34.28600 -67.87700 1.000 71.35066 117 GLU E O 1
ATOM 11602 N N . VAL H 1 121 ? 18.89300 -32.85500 -63.40700 1.000 81.23869 120 VAL E N 1
ATOM 11603 C CA . VAL H 1 121 ? 19.41300 -33.65300 -62.30400 1.000 89.07647 120 VAL E CA 1
ATOM 11604 C C . VAL H 1 121 ? 20.50400 -32.90500 -61.54300 1.000 113.46624 120 VAL E C 1
ATOM 11605 O O . VAL H 1 121 ? 20.69000 -31.70300 -61.72200 1.000 131.52893 120 VAL E O 1
ATOM 11606 N N . ALA H 1 122 ? 21.23300 -33.63700 -60.70300 1.000 108.80515 121 ALA E N 1
ATOM 11607 C CA . ALA H 1 122 ? 22.25100 -33.05600 -59.82600 1.000 77.91987 121 ALA E CA 1
ATOM 11608 C C . ALA H 1 122 ? 23.45400 -33.99400 -59.83900 1.000 77.56719 121 ALA E C 1
ATOM 11609 O O . ALA H 1 122 ? 23.43700 -35.03900 -59.18400 1.000 75.44852 121 ALA E O 1
ATOM 11611 N N . ASN H 1 123 ? 24.48000 -33.63700 -60.61100 1.000 79.12791 122 ASN E N 1
ATOM 11612 C CA . ASN H 1 123 ? 25.69900 -34.44100 -60.71500 1.000 83.40211 122 ASN E CA 1
ATOM 11613 C C . ASN H 1 123 ? 25.42800 -35.83300 -61.28100 1.000 77.65668 122 ASN E C 1
ATOM 11614 O O . ASN H 1 123 ? 26.14700 -36.78800 -60.97700 1.000 70.74269 122 ASN E O 1
ATOM 11625 N N . LYS H 1 124 ? 24.38900 -35.95300 -62.10100 1.000 68.34767 123 LYS E N 1
ATOM 11626 C CA . LYS H 1 124 ? 24.04100 -37.19000 -62.78700 1.000 54.31967 123 LYS E CA 1
ATOM 11627 C C . LYS H 1 124 ? 24.52300 -37.09900 -64.23100 1.000 46.00552 123 LYS E C 1
ATOM 11628 O O . LYS H 1 124 ? 24.43900 -36.03900 -64.86000 1.000 48.42160 123 LYS E O 1
ATOM 11631 N N . PHE H 1 125 ? 25.05000 -38.20200 -64.74900 1.000 41.58393 124 PHE E N 1
ATOM 11632 C CA . PHE H 1 125 ? 25.65600 -38.20600 -66.07500 1.000 44.11055 124 PHE E CA 1
ATOM 11633 C C . PHE H 1 125 ? 25.08300 -39.34800 -66.90600 1.000 49.49278 124 PHE E C 1
ATOM 11634 O O . PHE H 1 125 ? 24.56000 -40.33000 -66.37100 1.000 51.04559 124 PHE E O 1
ATOM 11651 N N . TYR H 1 126 ? 25.18600 -39.19000 -68.23100 1.000 43.23150 125 TYR E N 1
ATOM 11652 C CA . TYR H 1 126 ? 24.91100 -40.22900 -69.21900 1.000 44.80274 125 TYR E CA 1
ATOM 11653 C C . TYR H 1 126 ? 26.09900 -40.29800 -70.18300 1.000 45.06856 125 TYR E C 1
ATOM 11654 O O . TYR H 1 126 ? 26.89000 -39.35800 -70.30400 1.000 41.59972 125 TYR E O 1
ATOM 11672 N N . VAL H 1 127 ? 26.23100 -41.43800 -70.85500 1.000 37.48081 126 VAL E N 1
ATOM 11673 C CA . VAL H 1 127 ? 27.34300 -41.67200 -71.77200 1.000 33.05923 126 VAL E CA 1
ATOM 11674 C C . VAL H 1 127 ? 27.00600 -41.05600 -73.12700 1.000 43.68945 126 VAL E C 1
ATOM 11675 O O . VAL H 1 127 ? 26.12000 -41.53800 -73.83800 1.000 40.00480 126 VAL E O 1
ATOM 11688 N N . HIS H 1 128 ? 27.73000 -39.99600 -73.49400 1.000 36.29646 127 HIS E N 1
ATOM 11689 C CA . HIS H 1 128 ? 27.57100 -39.36000 -74.79600 1.000 38.36776 127 HIS E CA 1
ATOM 11690 C C . HIS H 1 128 ? 28.41600 -40.02000 -75.87500 1.000 35.17264 127 HIS E C 1
ATOM 11691 O O . HIS H 1 128 ? 27.97400 -40.10700 -77.03000 1.000 36.49648 127 HIS E O 1
ATOM 11705 N N . ASN H 1 129 ? 29.59600 -40.52400 -75.50600 1.000 32.99080 128 ASN E N 1
ATOM 11706 C CA . ASN H 1 129 ? 30.49800 -41.21800 -76.41200 1.000 32.55917 128 ASN E CA 1
ATOM 11707 C C . ASN H 1 129 ? 31.08500 -42.42600 -75.70100 1.000 34.16725 128 ASN E C 1
ATOM 11708 O O . ASN H 1 129 ? 31.53300 -42.32700 -74.55600 1.000 32.63023 128 ASN E O 1
ATOM 11719 N N . ASP H 1 130 ? 31.14800 -43.54400 -76.41700 1.000 32.54601 129 ASP E N 1
ATOM 11720 C CA . ASP H 1 130 ? 31.66900 -44.80500 -75.89400 1.000 28.17706 129 ASP E CA 1
ATOM 11721 C C . ASP H 1 130 ? 32.43400 -45.46400 -77.03300 1.000 33.25662 129 ASP E C 1
ATOM 11722 O O . ASP H 1 130 ? 31.82500 -45.92900 -78.00300 1.000 37.24657 129 ASP E O 1
ATOM 11731 N N . ILE H 1 131 ? 33.76300 -45.45700 -76.94300 1.000 29.38510 130 ILE E N 1
ATOM 11732 C CA . ILE H 1 131 ? 34.64300 -45.93800 -78.00900 1.000 28.41920 130 ILE E CA 1
ATOM 11733 C C . ILE H 1 131 ? 35.53900 -47.01900 -77.42700 1.000 34.81470 130 ILE E C 1
ATOM 11734 O O . ILE H 1 131 ? 36.39200 -46.73400 -76.58100 1.000 31.79592 130 ILE E O 1
ATOM 11750 N N . PHE H 1 132 ? 35.36700 -48.25200 -77.88600 1.000 40.14955 131 PHE E N 1
ATOM 11751 C CA . PHE H 1 132 ? 36.13800 -49.38700 -77.39300 1.000 40.95228 131 PHE E CA 1
ATOM 11752 C C . PHE H 1 132 ? 37.03800 -49.92700 -78.49400 1.000 36.62018 131 PHE E C 1
ATOM 11753 O O . PHE H 1 132 ? 36.63000 -49.98700 -79.65400 1.000 34.28306 131 PHE E O 1
ATOM 11770 N N . ARG H 1 133 ? 38.25600 -50.34100 -78.13600 1.000 33.81721 132 ARG E N 1
ATOM 11771 C CA . ARG H 1 133 ? 39.13200 -50.97600 -79.11800 1.000 36.07801 132 ARG E CA 1
ATOM 11772 C C . ARG H 1 133 ? 40.09500 -51.94100 -78.43900 1.000 34.74890 132 ARG E C 1
ATOM 11773 O O . ARG H 1 133 ? 40.78800 -51.58100 -77.47800 1.000 36.63597 132 ARG E O 1
ATOM 11794 N N . TYR H 1 134 ? 40.12500 -53.17400 -78.93100 1.000 41.75764 133 TYR E N 1
ATOM 11795 C CA . TYR H 1 134 ? 41.14400 -54.11700 -78.50200 1.000 44.44743 133 TYR E CA 1
ATOM 11796 C C . TYR H 1 134 ? 42.49700 -53.72500 -79.09000 1.000 43.77893 133 TYR E C 1
ATOM 11797 O O . TYR H 1 134 ? 42.59600 -53.25200 -80.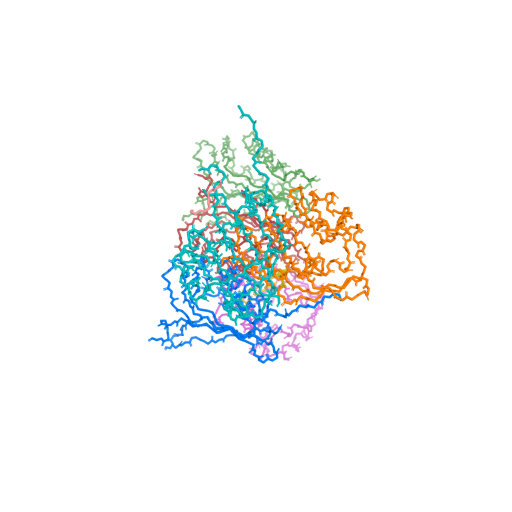22900 1.000 45.53441 133 TYR E O 1
ATOM 11815 N N . GLN H 1 135 ? 43.55700 -53.97200 -78.31400 1.000 41.25495 134 GLN E N 1
ATOM 11816 C CA . GLN H 1 135 ? 44.89700 -53.63600 -78.77900 1.000 48.09787 134 GLN E CA 1
ATOM 11817 C C . GLN H 1 135 ? 45.35500 -54.58800 -79.87700 1.000 48.14525 134 GLN E C 1
ATOM 11818 O O . GLN H 1 135 ? 45.83500 -54.14500 -80.92900 1.000 53.14058 134 GLN E O 1
ATOM 11832 N N . ASP H 1 136 ? 45.23700 -55.90100 -79.64000 1.000 78.28044 135 ASP E N 1
ATOM 11833 C CA . ASP H 1 136 ? 45.80800 -56.88100 -80.56000 1.000 101.07001 135 ASP E CA 1
ATOM 11834 C C . ASP H 1 136 ? 45.28700 -56.69300 -81.97700 1.000 105.67320 135 ASP E C 1
ATOM 11835 O O . ASP H 1 136 ? 46.00400 -56.97400 -82.94200 1.000 112.21345 135 ASP E O 1
ATOM 11844 N N . GLU H 1 137 ? 44.05000 -56.21300 -82.12300 1.000 98.36969 136 GLU E N 1
ATOM 11845 C CA . GLU H 1 137 ? 43.48600 -55.95300 -83.44100 1.000 92.57952 136 GLU E CA 1
ATOM 11846 C C . GLU H 1 137 ? 44.18600 -54.81200 -84.16800 1.000 90.72930 136 GLU E C 1
ATOM 11847 O O . GLU H 1 137 ? 44.00200 -54.66800 -85.38100 1.000 95.91150 136 GLU E O 1
ATOM 11859 N N . VAL H 1 138 ? 44.97800 -54.01100 -83.46600 1.000 83.49159 137 VAL E N 1
ATOM 11860 C CA . VAL H 1 138 ? 45.57200 -52.81000 -84.03000 1.000 75.55380 137 VAL E CA 1
ATOM 11861 C C . VAL H 1 138 ? 47.04800 -53.00800 -84.35300 1.000 86.00505 137 VAL E C 1
ATOM 11862 O O . VAL H 1 138 ? 47.54400 -52.45700 -85.33500 1.000 77.94356 137 VAL E O 1
ATOM 11875 N N . PHE H 1 139 ? 47.76400 -53.77600 -83.53700 1.000 102.37543 138 PHE E N 1
ATOM 11876 C CA . PHE H 1 139 ? 49.19800 -53.96500 -83.72700 1.000 120.00649 138 PHE E CA 1
ATOM 11877 C C . PHE H 1 139 ? 49.51800 -55.35100 -84.27900 1.000 135.03198 138 PHE E C 1
ATOM 11878 O O . PHE H 1 139 ? 48.95900 -55.77200 -85.29000 1.000 123.10687 138 PHE E O 1
#

Radius of gyration: 38.53 Å; Cα contacts (8 Å, |Δi|>4): 1753; chains: 8; bounding box: 95×77×113 Å

Foldseek 3Di:
DDDDDDDAQQVVQVVVVVVLVVCLQVPLLCNLVQEAAQAKDDAFDDDPVGTDDIDGGSVVRSVVSVVVVAYNKDWDWDDWDWDQDPPRKIKIWTWTWIDGPNHDTFIKIWIFIPDVVHTRYIGIHTPVRPD/DDPFQQVVQVVVVVVLVVCLAVPLLCSLVQAAQQAKDDAFDADPVLDTDGIDGGSVVRSVVSVVVVAYNKDKAWDDWDWHQDPPRKIKIWTWTWMDGPNDDTFIKTWIFIQHPCSGTRYIGMHTPVSVD/DADDQVVLQVVVVVVQVVCLQVPLLCNLVLAAQQAWADDDDDIDGGSVRVSVVSVVVQQYNKDKAWDDKDWDQDPQRKIKIKTWTWIDGPPDDTFTKIWIWIWHADVPSDIGTRYIHIDTPVVPD/DDDDDDAQVVLQVVVVVVQVVCLQVPLLCNLVLAAQQAWAFDPAPVAPTDIDGHSVRVSCVSVVSVQYNKDKDWPDKDWHQDPPRKIKIKTWIWIDGPNHDIFIKIWIWIWHCDPPSHTGTRYIHIDTD/DVVQDDPDHPDDDDPDDPPD/DDDD/DDPFQQVVQVVVVVVQVVCLQVPLLCNLVQAAQQAWDDAFDPPVHTDGIDGGSVVRSVVSCVVVAYNKDKAWDDWDWDQDPPRKIKIWTWTWMDGPPHDTFIKTWIFIADPVSGTRYIDIHTPVRPPD/DVADAQVVVQVVVVVVQVVCLQVPLLPNLVQFAQQAWAPPPPIDGGSVRVSVVSVVVPQYNKDKDWDDKDWHQDPQRKIKIWTWTWIDGPNDDTFIKIWIWIWHDDPGNDTGTRYIHIDTDVVPD

Solvent-accessible surface area: 37706 Å² total

Nearest PDB structures (foldseek):
  6ta7-assembly2_F  TM=1.008E+00  e=1.195E-24  Homo sapiens
  6ta7-assembly3_D  TM=9.891E-01  e=5.345E-21  Homo sapiens
  6ta7-assembly1_E-2  TM=9.905E-01  e=8.471E-21  Homo sapiens
  4fcm-assembly1_B  TM=9.399E-01  e=1.507E-20  Homo sapiens
  7s17-assembly1_B  TM=9.309E-01  e=8.478E-19  Homo sapiens